Protein 2OV6 (pdb70)

Organism: Methanosarcina mazei (strain ATCC BAA-159 / DSM 3647 / Goe1 / Go1 / JCM 11833 / OCM 88) (NCBI:txid192952)

GO terms:
  GO:0005886 plasma membrane (C, EXP)

Solvent-accessible surface area: 8050 Å² total; per-residue (Å²): 185,90,70,2,4,4,6,122,51,133,64,36,72,49,81,174,160,72,52,138,17,138,16,68,86,4,86,72,75,78,38,6,118,66,14,61,156,44,11,114,128,35,68,104,53,18,63,1,25,12,16,15,124,29,5,33,86,26,66,128,89,44,76,123,78,47,107,144,73,78,151,27,71,43,68,46,97,45,67,106,74,116,79,114,135,102,166,198,150,151,116,136,144,47,98,39,92,96,163,207,175

Nearest PDB structures (foldseek):
  2ov6-assembly1_A  TM=7.619E-01  e=1.239E-16  Methanosarcina mazei Go1
  5y5y-assembly1_H  TM=5.249E-01  e=4.970E-03  Thermus thermophilus HB8
  3w3a-assembly1_H  TM=5.233E-01  e=1.754E-02  Thermus thermophilus HB8
  4d5y-assembly1_u  TM=5.210E-01  e=2.493E-01  Oryctolagus cuniculus
  8y0w-assembly1_Lz  TM=5.033E-01  e=3.968E-01  Homo sapiens

Structure (mmCIF, N/CA/C/O backbone):
data_2OV6
#
_entry.id   2OV6
#
loop_
_atom_site.group_PDB
_atom_site.id
_atom_site.type_symbol
_atom_site.label_atom_id
_atom_site.label_alt_id
_atom_site.label_comp_id
_atom_site.label_asym_id
_atom_site.label_entity_id
_atom_site.label_seq_id
_atom_site.pdbx_PDB_ins_code
_atom_site.Cartn_x
_atom_site.Cartn_y
_atom_site.Cartn_z
_atom_site.occupancy
_atom_site.B_iso_or_equiv
_atom_site.auth_seq_id
_atom_site.auth_comp_id
_atom_site.auth_asym_id
_atom_site.auth_atom_id
_atom_site.pdbx_PDB_model_num
ATOM 1 N N . MET A 1 1 ? 1.329 0.000 0.000 1.00 0.00 1 MET A N 1
ATOM 2 C CA . MET A 1 1 ? 2.093 -0.001 -1.242 1.00 0.00 1 MET A CA 1
ATOM 3 C C . MET A 1 1 ? 1.164 0.031 -2.452 1.00 0.00 1 MET A C 1
ATOM 4 O O . MET A 1 1 ? 0.031 -0.445 -2.387 1.00 0.00 1 MET A O 1
ATOM 18 N N . GLU A 1 2 ? 1.651 0.595 -3.553 1.00 0.00 2 GLU A N 1
ATOM 19 C CA . GLU A 1 2 ? 0.863 0.689 -4.775 1.00 0.00 2 GLU A CA 1
ATOM 20 C C . GLU A 1 2 ? 1.295 -0.372 -5.784 1.00 0.00 2 GLU A C 1
ATOM 21 O O . GLU A 1 2 ? 2.315 -1.039 -5.603 1.00 0.00 2 GLU A O 1
ATOM 33 N N . LEU A 1 3 ? 0.512 -0.523 -6.847 1.00 0.00 3 LEU A N 1
ATOM 34 C CA . LEU A 1 3 ? 0.812 -1.502 -7.886 1.00 0.00 3 LEU A CA 1
ATOM 35 C C . LEU A 1 3 ? 1.218 -0.812 -9.184 1.00 0.00 3 LEU A C 1
ATOM 36 O O . LEU A 1 3 ? 0.377 -0.259 -9.893 1.00 0.00 3 LEU A O 1
ATOM 52 N N . ALA A 1 4 ? 2.510 -0.850 -9.490 1.00 0.00 4 ALA A N 1
ATOM 53 C CA . ALA A 1 4 ? 3.026 -0.233 -10.706 1.00 0.00 4 ALA A CA 1
ATOM 54 C C . ALA A 1 4 ? 3.497 -1.288 -11.701 1.00 0.00 4 ALA A C 1
ATOM 55 O O . ALA A 1 4 ? 4.348 -2.119 -11.384 1.00 0.00 4 ALA A O 1
ATOM 62 N N . VAL A 1 5 ? 2.937 -1.250 -12.906 1.00 0.00 5 VAL A N 1
ATOM 63 C CA . VAL A 1 5 ? 3.300 -2.203 -13.948 1.00 0.00 5 VAL A CA 1
ATOM 64 C C . VAL A 1 5 ? 3.599 -1.492 -15.263 1.00 0.00 5 VAL A C 1
ATOM 65 O O . VAL A 1 5 ? 2.997 -0.465 -15.575 1.00 0.00 5 VAL A O 1
ATOM 78 N N . ILE A 1 6 ? 4.532 -2.046 -16.029 1.00 0.00 6 ILE A N 1
ATOM 79 C CA . ILE A 1 6 ? 4.910 -1.466 -17.312 1.00 0.00 6 ILE A CA 1
ATOM 80 C C . ILE A 1 6 ? 4.945 -2.527 -18.407 1.00 0.00 6 ILE A C 1
ATOM 81 O O . ILE A 1 6 ? 5.891 -3.308 -18.498 1.00 0.00 6 ILE A O 1
ATOM 97 N N . GLY A 1 7 ? 3.907 -2.547 -19.238 1.00 0.00 7 GLY A N 1
ATOM 98 C CA . GLY A 1 7 ? 3.840 -3.515 -20.317 1.00 0.00 7 GLY A CA 1
ATOM 99 C C . GLY A 1 7 ? 3.175 -2.954 -21.558 1.00 0.00 7 GLY A C 1
ATOM 100 O O . GLY A 1 7 ? 3.615 -1.942 -22.104 1.00 0.00 7 GLY A O 1
ATOM 104 N N . LYS A 1 8 ? 2.113 -3.613 -22.008 1.00 0.00 8 LYS A N 1
ATOM 105 C CA . LYS A 1 8 ? 1.386 -3.175 -23.194 1.00 0.00 8 LYS A CA 1
ATOM 106 C C . LYS A 1 8 ? 0.075 -2.498 -22.808 1.00 0.00 8 LYS A C 1
ATOM 107 O O . LYS A 1 8 ? -0.229 -2.339 -21.626 1.00 0.00 8 LYS A O 1
ATOM 126 N N . SER A 1 9 ? -0.699 -2.101 -23.814 1.00 0.00 9 SER A N 1
ATOM 127 C CA . SER A 1 9 ? -1.977 -1.439 -23.580 1.00 0.00 9 SER A CA 1
ATOM 128 C C . SER A 1 9 ? -3.019 -2.432 -23.075 1.00 0.00 9 SER A C 1
ATOM 129 O O . SER A 1 9 ? -3.651 -2.213 -22.042 1.00 0.00 9 SER A O 1
ATOM 137 N N . GLU A 1 10 ? -3.193 -3.524 -23.812 1.00 0.00 10 GLU A N 1
ATOM 138 C CA . GLU A 1 10 ? -4.159 -4.551 -23.440 1.00 0.00 10 GLU A CA 1
ATOM 139 C C . GLU A 1 10 ? -3.945 -5.002 -21.998 1.00 0.00 10 GLU A C 1
ATOM 140 O O . GLU A 1 10 ? -4.861 -5.514 -21.354 1.00 0.00 10 GLU A O 1
ATOM 152 N N . PHE A 1 11 ? -2.729 -4.808 -21.498 1.00 0.00 11 PHE A N 1
ATOM 153 C CA . PHE A 1 11 ? -2.393 -5.197 -20.133 1.00 0.00 11 PHE A CA 1
ATOM 154 C C . PHE A 1 11 ? -3.086 -4.287 -19.123 1.00 0.00 11 PHE A C 1
ATOM 155 O O . PHE A 1 11 ? -3.640 -4.754 -18.127 1.00 0.00 11 PHE A O 1
ATOM 172 N N . VAL A 1 12 ? -3.050 -2.984 -19.386 1.00 0.00 12 VAL A N 1
ATOM 173 C CA . VAL A 1 12 ? -3.675 -2.008 -18.502 1.00 0.00 12 VAL A CA 1
ATOM 174 C C . VAL A 1 12 ? -5.195 -2.104 -18.562 1.00 0.00 12 VAL A C 1
ATOM 175 O O . VAL A 1 12 ? -5.886 -1.832 -17.580 1.00 0.00 12 VAL A O 1
ATOM 188 N N . THR A 1 13 ? -5.712 -2.495 -19.723 1.00 0.00 13 THR A N 1
ATOM 189 C CA . THR A 1 13 ? -7.151 -2.627 -19.914 1.00 0.00 13 THR A CA 1
ATOM 190 C C . THR A 1 13 ? -7.728 -3.709 -19.008 1.00 0.00 13 THR A C 1
ATOM 191 O O . THR A 1 13 ? -8.866 -3.608 -18.551 1.00 0.00 13 THR A O 1
ATOM 202 N N . GLY A 1 14 ? -6.935 -4.745 -18.751 1.00 0.00 14 GLY A N 1
ATOM 203 C CA . GLY A 1 14 ? -7.385 -5.831 -17.900 1.00 0.00 14 GLY A CA 1
ATOM 204 C C . GLY A 1 14 ? -7.450 -5.433 -16.439 1.00 0.00 14 GLY A C 1
ATOM 205 O O . GLY A 1 14 ? -8.439 -5.704 -15.758 1.00 0.00 14 GLY A O 1
ATOM 209 N N . PHE A 1 15 ? -6.392 -4.791 -15.955 1.00 0.00 15 PHE A N 1
ATOM 210 C CA . PHE A 1 15 ? -6.332 -4.358 -14.564 1.00 0.00 15 PHE A CA 1
ATOM 211 C C . PHE A 1 15 ? -7.225 -3.142 -14.333 1.00 0.00 15 PHE A C 1
ATOM 212 O O . PHE A 1 15 ? -7.855 -3.012 -13.284 1.00 0.00 15 PHE A O 1
ATOM 229 N N . ARG A 1 16 ? -7.272 -2.254 -15.321 1.00 0.00 16 ARG A N 1
ATOM 230 C CA . ARG A 1 16 ? -8.086 -1.048 -15.226 1.00 0.00 16 ARG A CA 1
ATOM 231 C C . ARG A 1 16 ? -9.514 -1.387 -14.811 1.00 0.00 16 ARG A C 1
ATOM 232 O O . ARG A 1 16 ? -10.194 -0.583 -14.172 1.00 0.00 16 ARG A O 1
ATOM 253 N N . LEU A 1 17 ? -9.964 -2.582 -15.179 1.00 0.00 17 LEU A N 1
ATOM 254 C CA . LEU A 1 17 ? -11.312 -3.028 -14.846 1.00 0.00 17 LEU A CA 1
ATOM 255 C C . LEU A 1 17 ? -11.522 -3.048 -13.335 1.00 0.00 17 LEU A C 1
ATOM 256 O O . LEU A 1 17 ? -12.529 -2.552 -12.832 1.00 0.00 17 LEU A O 1
ATOM 272 N N . ALA A 1 18 ? -10.562 -3.623 -12.617 1.00 0.00 18 ALA A N 1
ATOM 273 C CA . ALA A 1 18 ? -10.639 -3.703 -11.164 1.00 0.00 18 ALA A CA 1
ATOM 274 C C . ALA A 1 18 ? -10.100 -2.433 -10.515 1.00 0.00 18 ALA A C 1
ATOM 275 O O . ALA A 1 18 ? -10.393 -2.144 -9.355 1.00 0.00 18 ALA A O 1
ATOM 282 N N . GLY A 1 19 ? -9.310 -1.677 -11.271 1.00 0.00 19 GLY A N 1
ATOM 283 C CA . GLY A 1 19 ? -8.742 -0.446 -10.751 1.00 0.00 19 GLY A CA 1
ATOM 284 C C . GLY A 1 19 ? -7.758 -0.693 -9.624 1.00 0.00 19 GLY A C 1
ATOM 285 O O . GLY A 1 19 ? -7.339 0.243 -8.942 1.00 0.00 19 GLY A O 1
ATOM 289 N N . ILE A 1 20 ? -7.389 -1.954 -9.428 1.00 0.00 20 ILE A N 1
ATOM 290 C CA . ILE A 1 20 ? -6.449 -2.320 -8.376 1.00 0.00 20 ILE A CA 1
ATOM 291 C C . ILE A 1 20 ? -5.105 -2.741 -8.961 1.00 0.00 20 ILE A C 1
ATOM 292 O O . ILE A 1 20 ? -4.526 -3.746 -8.551 1.00 0.00 20 ILE A O 1
ATOM 308 N N . SER A 1 21 ? -4.615 -1.964 -9.921 1.00 0.00 21 SER A N 1
ATOM 309 C CA . SER A 1 21 ? -3.339 -2.257 -10.565 1.00 0.00 21 SER A CA 1
ATOM 310 C C . SER A 1 21 ? -3.036 -1.238 -11.659 1.00 0.00 21 SER A C 1
ATOM 311 O O . SER A 1 21 ? -3.674 -1.231 -12.712 1.00 0.00 21 SER A O 1
ATOM 319 N N . LYS A 1 22 ? -2.058 -0.376 -11.402 1.00 0.00 22 LYS A N 1
ATOM 320 C CA . LYS A 1 22 ? -1.667 0.648 -12.363 1.00 0.00 22 LYS A CA 1
ATOM 321 C C . LYS A 1 22 ? -0.636 0.104 -13.348 1.00 0.00 22 LYS A C 1
ATOM 322 O O . LYS A 1 22 ? 0.521 -0.116 -12.992 1.00 0.00 22 LYS A O 1
ATOM 341 N N . VAL A 1 23 ? -1.064 -0.109 -14.588 1.00 0.00 23 VAL A N 1
ATOM 342 C CA . VAL A 1 23 ? -0.178 -0.624 -15.625 1.00 0.00 23 VAL A CA 1
ATOM 343 C C . VAL A 1 23 ? -0.005 0.387 -16.753 1.00 0.00 23 VAL A C 1
ATOM 344 O O . VAL A 1 23 ? -0.935 1.119 -17.092 1.00 0.00 23 VAL A O 1
ATOM 357 N N . TYR A 1 24 ? 1.191 0.423 -17.330 1.00 0.00 24 TYR A N 1
ATOM 358 C CA . TYR A 1 24 ? 1.487 1.346 -18.419 1.00 0.00 24 TYR A CA 1
ATOM 359 C C . TYR A 1 24 ? 1.597 0.604 -19.747 1.00 0.00 24 TYR A C 1
ATOM 360 O O . TYR A 1 24 ? 1.506 -0.622 -19.795 1.00 0.00 24 TYR A O 1
ATOM 378 N N . GLU A 1 25 ? 1.795 1.358 -20.824 1.00 0.00 25 GLU A N 1
ATOM 379 C CA . GLU A 1 25 ? 1.918 0.772 -22.154 1.00 0.00 25 GLU A CA 1
ATOM 380 C C . GLU A 1 25 ? 3.105 1.370 -22.904 1.00 0.00 25 GLU A C 1
ATOM 381 O O . GLU A 1 25 ? 3.070 2.528 -23.323 1.00 0.00 25 GLU A O 1
ATOM 393 N N . THR A 1 26 ? 4.155 0.573 -23.071 1.00 0.00 26 THR A N 1
ATOM 394 C CA . THR A 1 26 ? 5.353 1.023 -23.769 1.00 0.00 26 THR A CA 1
ATOM 395 C C . THR A 1 26 ? 5.622 0.172 -25.004 1.00 0.00 26 THR A C 1
ATOM 396 O O . THR A 1 26 ? 6.410 -0.774 -24.976 1.00 0.00 26 THR A O 1
ATOM 407 N N . PRO A 1 27 ? 4.955 0.513 -26.116 1.00 0.00 27 PRO A N 1
ATOM 408 C CA . PRO A 1 27 ? 5.107 -0.208 -27.384 1.00 0.00 27 PRO A CA 1
ATOM 409 C C . PRO A 1 27 ? 6.475 0.018 -28.018 1.00 0.00 27 PRO A C 1
ATOM 410 O O . PRO A 1 27 ? 7.077 -0.907 -28.564 1.00 0.00 27 PRO A O 1
ATOM 421 N N . ASP A 1 28 ? 6.960 1.252 -27.943 1.00 0.00 28 ASP A N 1
ATOM 422 C CA . ASP A 1 28 ? 8.259 1.599 -28.509 1.00 0.00 28 ASP A CA 1
ATOM 423 C C . ASP A 1 28 ? 9.347 1.555 -27.440 1.00 0.00 28 ASP A C 1
ATOM 424 O O . ASP A 1 28 ? 9.089 1.828 -26.267 1.00 0.00 28 ASP A O 1
ATOM 433 N N . ILE A 1 29 ? 10.561 1.210 -27.853 1.00 0.00 29 ILE A N 1
ATOM 434 C CA . ILE A 1 29 ? 11.687 1.131 -26.931 1.00 0.00 29 ILE A CA 1
ATOM 435 C C . ILE A 1 29 ? 12.041 2.506 -26.376 1.00 0.00 29 ILE A C 1
ATOM 436 O O . ILE A 1 29 ? 12.308 2.672 -25.185 1.00 0.00 29 ILE A O 1
ATOM 452 N N . PRO A 1 30 ? 12.041 3.518 -27.256 1.00 0.00 30 PRO A N 1
ATOM 453 C CA . PRO A 1 30 ? 12.357 4.898 -26.876 1.00 0.00 30 PRO A CA 1
ATOM 454 C C . PRO A 1 30 ? 11.271 5.524 -26.009 1.00 0.00 30 PRO A C 1
ATOM 455 O O . PRO A 1 30 ? 11.562 6.272 -25.076 1.00 0.00 30 PRO A O 1
ATOM 466 N N . ALA A 1 31 ? 10.017 5.212 -26.322 1.00 0.00 31 ALA A N 1
ATOM 467 C CA . ALA A 1 31 ? 8.887 5.742 -25.569 1.00 0.00 31 ALA A CA 1
ATOM 468 C C . ALA A 1 31 ? 8.903 5.241 -24.129 1.00 0.00 31 ALA A C 1
ATOM 469 O O . ALA A 1 31 ? 8.348 5.877 -23.232 1.00 0.00 31 ALA A O 1
ATOM 476 N N . THR A 1 32 ? 9.543 4.096 -23.913 1.00 0.00 32 THR A N 1
ATOM 477 C CA . THR A 1 32 ? 9.630 3.508 -22.582 1.00 0.00 32 THR A CA 1
ATOM 478 C C . THR A 1 32 ? 10.148 4.520 -21.566 1.00 0.00 32 THR A C 1
ATOM 479 O O . THR A 1 32 ? 9.717 4.532 -20.414 1.00 0.00 32 THR A O 1
ATOM 490 N N . GLU A 1 33 ? 11.073 5.369 -22.003 1.00 0.00 33 GLU A N 1
ATOM 491 C CA . GLU A 1 33 ? 11.649 6.386 -21.130 1.00 0.00 33 GLU A CA 1
ATOM 492 C C . GLU A 1 33 ? 10.557 7.262 -20.521 1.00 0.00 33 GLU A C 1
ATOM 493 O O . GLU A 1 33 ? 10.693 7.753 -19.401 1.00 0.00 33 GLU A O 1
ATOM 505 N N . SER A 1 34 ? 9.475 7.454 -21.269 1.00 0.00 34 SER A N 1
ATOM 506 C CA . SER A 1 34 ? 8.362 8.274 -20.807 1.00 0.00 34 SER A CA 1
ATOM 507 C C . SER A 1 34 ? 7.779 7.718 -19.511 1.00 0.00 34 SER A C 1
ATOM 508 O O . SER A 1 34 ? 7.615 8.443 -18.530 1.00 0.00 34 SER A O 1
ATOM 516 N N . ALA A 1 35 ? 7.468 6.426 -19.516 1.00 0.00 35 ALA A N 1
ATOM 517 C CA . ALA A 1 35 ? 6.906 5.771 -18.342 1.00 0.00 35 ALA A CA 1
ATOM 518 C C . ALA A 1 35 ? 7.928 5.695 -17.213 1.00 0.00 35 ALA A C 1
ATOM 519 O O . ALA A 1 35 ? 7.570 5.721 -16.035 1.00 0.00 35 ALA A O 1
ATOM 526 N N . VAL A 1 36 ? 9.202 5.600 -17.579 1.00 0.00 36 VAL A N 1
ATOM 527 C CA . VAL A 1 36 ? 10.276 5.521 -16.597 1.00 0.00 36 VAL A CA 1
ATOM 528 C C . VAL A 1 36 ? 10.371 6.806 -15.781 1.00 0.00 36 VAL A C 1
ATOM 529 O O . VAL A 1 36 ? 10.807 6.792 -14.630 1.00 0.00 36 VAL A O 1
ATOM 542 N N . ARG A 1 37 ? 9.959 7.916 -16.386 1.00 0.00 37 ARG A N 1
ATOM 543 C CA . ARG A 1 37 ? 9.997 9.210 -15.716 1.00 0.00 37 ARG A CA 1
ATOM 544 C C . ARG A 1 37 ? 9.022 9.244 -14.542 1.00 0.00 37 ARG A C 1
ATOM 545 O O . ARG A 1 37 ? 9.284 9.884 -13.524 1.00 0.00 37 ARG A O 1
ATOM 566 N N . SER A 1 38 ? 7.898 8.551 -14.693 1.00 0.00 38 SER A N 1
ATOM 567 C CA . SER A 1 38 ? 6.882 8.505 -13.648 1.00 0.00 38 SER A CA 1
ATOM 568 C C . SER A 1 38 ? 7.163 7.371 -12.667 1.00 0.00 38 SER A C 1
ATOM 569 O O . SER A 1 38 ? 6.609 7.334 -11.568 1.00 0.00 38 SER A O 1
ATOM 577 N N . VAL A 1 39 ? 8.027 6.446 -13.072 1.00 0.00 39 VAL A N 1
ATOM 578 C CA . VAL A 1 39 ? 8.383 5.311 -12.230 1.00 0.00 39 VAL A CA 1
ATOM 579 C C . VAL A 1 39 ? 9.536 5.660 -11.295 1.00 0.00 39 VAL A C 1
ATOM 580 O O . VAL A 1 39 ? 9.653 5.106 -10.202 1.00 0.00 39 VAL A O 1
ATOM 593 N N . LEU A 1 40 ? 10.386 6.583 -11.732 1.00 0.00 40 LEU A N 1
ATOM 594 C CA . LEU A 1 40 ? 11.530 7.008 -10.934 1.00 0.00 40 LEU A CA 1
ATOM 595 C C . LEU A 1 40 ? 11.086 7.485 -9.555 1.00 0.00 40 LEU A C 1
ATOM 596 O O . LEU A 1 40 ? 11.860 7.456 -8.599 1.00 0.00 40 LEU A O 1
ATOM 612 N N . GLU A 1 41 ? 9.834 7.921 -9.460 1.00 0.00 41 GLU A N 1
ATOM 613 C CA . GLU A 1 41 ? 9.286 8.402 -8.197 1.00 0.00 41 GLU A CA 1
ATOM 614 C C . GLU A 1 41 ? 8.278 7.409 -7.627 1.00 0.00 41 GLU A C 1
ATOM 615 O O . GLU A 1 41 ? 8.105 7.312 -6.412 1.00 0.00 41 GLU A O 1
ATOM 627 N N . ASP A 1 42 ? 7.615 6.674 -8.513 1.00 0.00 42 ASP A N 1
ATOM 628 C CA . ASP A 1 42 ? 6.624 5.688 -8.100 1.00 0.00 42 ASP A CA 1
ATOM 629 C C . ASP A 1 42 ? 7.275 4.328 -7.866 1.00 0.00 42 ASP A C 1
ATOM 630 O O . ASP A 1 42 ? 6.590 3.319 -7.701 1.00 0.00 42 ASP A O 1
ATOM 639 N N . LYS A 1 43 ? 8.604 4.309 -7.854 1.00 0.00 43 LYS A N 1
ATOM 640 C CA . LYS A 1 43 ? 9.349 3.074 -7.640 1.00 0.00 43 LYS A CA 1
ATOM 641 C C . LYS A 1 43 ? 9.463 2.758 -6.152 1.00 0.00 43 LYS A C 1
ATOM 642 O O . LYS A 1 43 ? 9.492 1.593 -5.756 1.00 0.00 43 LYS A O 1
ATOM 661 N N . SER A 1 44 ? 9.526 3.803 -5.333 1.00 0.00 44 SER A N 1
ATOM 662 C CA . SER A 1 44 ? 9.639 3.637 -3.889 1.00 0.00 44 SER A CA 1
ATOM 663 C C . SER A 1 44 ? 8.284 3.826 -3.212 1.00 0.00 44 SER A C 1
ATOM 664 O O . SER A 1 44 ? 8.208 4.193 -2.040 1.00 0.00 44 SER A O 1
ATOM 672 N N . VAL A 1 45 ? 7.215 3.571 -3.961 1.00 0.00 45 VAL A N 1
ATOM 673 C CA . VAL A 1 45 ? 5.863 3.711 -3.435 1.00 0.00 45 VAL A CA 1
ATOM 674 C C . VAL A 1 45 ? 5.244 2.349 -3.141 1.00 0.00 45 VAL A C 1
ATOM 675 O O . VAL A 1 45 ? 4.390 2.220 -2.264 1.00 0.00 45 VAL A O 1
ATOM 688 N N . GLY A 1 46 ? 5.680 1.334 -3.881 1.00 0.00 46 GLY A N 1
ATOM 689 C CA . GLY A 1 46 ? 5.158 -0.005 -3.684 1.00 0.00 46 GLY A CA 1
ATOM 690 C C . GLY A 1 46 ? 5.929 -1.049 -4.467 1.00 0.00 46 GLY A C 1
ATOM 691 O O . GLY A 1 46 ? 7.161 -1.064 -4.449 1.00 0.00 46 GLY A O 1
ATOM 695 N N . ILE A 1 47 ? 5.205 -1.924 -5.157 1.00 0.00 47 ILE A N 1
ATOM 696 C CA . ILE A 1 47 ? 5.829 -2.976 -5.949 1.00 0.00 47 ILE A CA 1
ATOM 697 C C . ILE A 1 47 ? 5.753 -2.660 -7.439 1.00 0.00 47 ILE A C 1
ATOM 698 O O . ILE A 1 47 ? 4.688 -2.328 -7.961 1.00 0.00 47 ILE A O 1
ATOM 714 N N . LEU A 1 48 ? 6.889 -2.767 -8.120 1.00 0.00 48 LEU A N 1
ATOM 715 C CA . LEU A 1 48 ? 6.951 -2.495 -9.552 1.00 0.00 48 LEU A CA 1
ATOM 716 C C . LEU A 1 48 ? 7.073 -3.791 -10.347 1.00 0.00 48 LEU A C 1
ATOM 717 O O . LEU A 1 48 ? 7.617 -4.782 -9.861 1.00 0.00 48 LEU A O 1
ATOM 733 N N . VAL A 1 49 ? 6.563 -3.775 -11.575 1.00 0.00 49 VAL A N 1
ATOM 734 C CA . VAL A 1 49 ? 6.618 -4.948 -12.440 1.00 0.00 49 VAL A CA 1
ATOM 735 C C . VAL A 1 49 ? 6.610 -4.546 -13.911 1.00 0.00 49 VAL A C 1
ATOM 736 O O . VAL A 1 49 ? 5.648 -3.952 -14.397 1.00 0.00 49 VAL A O 1
ATOM 749 N N . MET A 1 50 ? 7.688 -4.876 -14.614 1.00 0.00 50 MET A N 1
ATOM 750 C CA . MET A 1 50 ? 7.805 -4.551 -16.031 1.00 0.00 50 MET A CA 1
ATOM 751 C C . MET A 1 50 ? 7.917 -5.819 -16.872 1.00 0.00 50 MET A C 1
ATOM 752 O O . MET A 1 50 ? 8.055 -6.920 -16.338 1.00 0.00 50 MET A O 1
ATOM 766 N N . HIS A 1 51 ? 7.858 -5.657 -18.190 1.00 0.00 51 HIS A N 1
ATOM 767 C CA . HIS A 1 51 ? 7.953 -6.789 -19.105 1.00 0.00 51 HIS A CA 1
ATOM 768 C C . HIS A 1 51 ? 9.251 -6.733 -19.905 1.00 0.00 51 HIS A C 1
ATOM 769 O O . HIS A 1 51 ? 9.490 -5.786 -20.652 1.00 0.00 51 HIS A O 1
ATOM 783 N N . ASN A 1 52 ? 10.086 -7.754 -19.742 1.00 0.00 52 ASN A N 1
ATOM 784 C CA . ASN A 1 52 ? 11.360 -7.820 -20.449 1.00 0.00 52 ASN A CA 1
ATOM 785 C C . ASN A 1 52 ? 11.146 -7.804 -21.959 1.00 0.00 52 ASN A C 1
ATOM 786 O O . ASN A 1 52 ? 12.086 -7.601 -22.727 1.00 0.00 52 ASN A O 1
ATOM 797 N N . ASP A 1 53 ? 9.903 -8.018 -22.377 1.00 0.00 53 ASP A N 1
ATOM 798 C CA . ASP A 1 53 ? 9.565 -8.027 -23.796 1.00 0.00 53 ASP A CA 1
ATOM 799 C C . ASP A 1 53 ? 9.818 -6.659 -24.423 1.00 0.00 53 ASP A C 1
ATOM 800 O O . ASP A 1 53 ? 9.754 -6.503 -25.642 1.00 0.00 53 ASP A O 1
ATOM 809 N N . ASP A 1 54 ? 10.104 -5.672 -23.581 1.00 0.00 54 ASP A N 1
ATOM 810 C CA . ASP A 1 54 ? 10.366 -4.317 -24.053 1.00 0.00 54 ASP A CA 1
ATOM 811 C C . ASP A 1 54 ? 11.640 -3.761 -23.425 1.00 0.00 54 ASP A C 1
ATOM 812 O O . ASP A 1 54 ? 12.341 -2.951 -24.033 1.00 0.00 54 ASP A O 1
ATOM 821 N N . ILE A 1 55 ? 11.932 -4.199 -22.205 1.00 0.00 55 ILE A N 1
ATOM 822 C CA . ILE A 1 55 ? 13.121 -3.744 -21.495 1.00 0.00 55 ILE A CA 1
ATOM 823 C C . ILE A 1 55 ? 14.385 -4.359 -22.088 1.00 0.00 55 ILE A C 1
ATOM 824 O O . ILE A 1 55 ? 15.410 -3.691 -22.220 1.00 0.00 55 ILE A O 1
ATOM 840 N N . GLY A 1 56 ? 14.303 -5.637 -22.447 1.00 0.00 56 GLY A N 1
ATOM 841 C CA . GLY A 1 56 ? 15.445 -6.320 -23.024 1.00 0.00 56 GLY A CA 1
ATOM 842 C C . GLY A 1 56 ? 16.070 -5.542 -24.166 1.00 0.00 56 GLY A C 1
ATOM 843 O O . GLY A 1 56 ? 17.263 -5.673 -24.434 1.00 0.00 56 GLY A O 1
ATOM 847 N N . ASN A 1 57 ? 15.261 -4.733 -24.841 1.00 0.00 57 ASN A N 1
ATOM 848 C CA . ASN A 1 57 ? 15.741 -3.933 -25.962 1.00 0.00 57 ASN A CA 1
ATOM 849 C C . ASN A 1 57 ? 16.938 -3.082 -25.549 1.00 0.00 57 ASN A C 1
ATOM 850 O O . ASN A 1 57 ? 17.781 -2.734 -26.378 1.00 0.00 57 ASN A O 1
ATOM 861 N N . LEU A 1 58 ? 17.007 -2.751 -24.265 1.00 0.00 58 LEU A N 1
ATOM 862 C CA . LEU A 1 58 ? 18.102 -1.941 -23.741 1.00 0.00 58 LEU A CA 1
ATOM 863 C C . LEU A 1 58 ? 18.924 -2.728 -22.725 1.00 0.00 58 LEU A C 1
ATOM 864 O O . LEU A 1 58 ? 18.816 -2.528 -21.515 1.00 0.00 58 LEU A O 1
ATOM 880 N N . PRO A 1 59 ? 19.766 -3.643 -23.226 1.00 0.00 59 PRO A N 1
ATOM 881 C CA . PRO A 1 59 ? 20.625 -4.476 -22.379 1.00 0.00 59 PRO A CA 1
ATOM 882 C C . PRO A 1 59 ? 21.737 -3.673 -21.714 1.00 0.00 59 PRO A C 1
ATOM 883 O O . PRO A 1 59 ? 21.637 -3.310 -20.542 1.00 0.00 59 PRO A O 1
ATOM 894 N N . GLU A 1 60 ? 22.797 -3.399 -22.469 1.00 0.00 60 GLU A N 1
ATOM 895 C CA . GLU A 1 60 ? 23.928 -2.639 -21.950 1.00 0.00 60 GLU A CA 1
ATOM 896 C C . GLU A 1 60 ? 23.521 -1.201 -21.641 1.00 0.00 60 GLU A C 1
ATOM 897 O O . GLU A 1 60 ? 24.280 -0.447 -21.032 1.00 0.00 60 GLU A O 1
ATOM 909 N N . VAL A 1 61 ? 22.318 -0.828 -22.066 1.00 0.00 61 VAL A N 1
ATOM 910 C CA . VAL A 1 61 ? 21.809 0.518 -21.835 1.00 0.00 61 VAL A CA 1
ATOM 911 C C . VAL A 1 61 ? 20.980 0.581 -20.557 1.00 0.00 61 VAL A C 1
ATOM 912 O O . VAL A 1 61 ? 21.262 1.375 -19.659 1.00 0.00 61 VAL A O 1
ATOM 925 N N . LEU A 1 62 ? 19.956 -0.262 -20.481 1.00 0.00 62 LEU A N 1
ATOM 926 C CA . LEU A 1 62 ? 19.084 -0.304 -19.312 1.00 0.00 62 LEU A CA 1
ATOM 927 C C . LEU A 1 62 ? 19.485 -1.439 -18.374 1.00 0.00 62 LEU A C 1
ATOM 928 O O . LEU A 1 62 ? 19.932 -1.201 -17.252 1.00 0.00 62 LEU A O 1
ATOM 944 N N . ARG A 1 63 ? 19.325 -2.672 -18.843 1.00 0.00 63 ARG A N 1
ATOM 945 C CA . ARG A 1 63 ? 19.671 -3.843 -18.047 1.00 0.00 63 ARG A CA 1
ATOM 946 C C . ARG A 1 63 ? 21.003 -3.638 -17.330 1.00 0.00 63 ARG A C 1
ATOM 947 O O . ARG A 1 63 ? 21.204 -4.130 -16.219 1.00 0.00 63 ARG A O 1
ATOM 968 N N . LYS A 1 64 ? 21.909 -2.911 -17.973 1.00 0.00 64 LYS A N 1
ATOM 969 C CA . LYS A 1 64 ? 23.222 -2.640 -17.398 1.00 0.00 64 LYS A CA 1
ATOM 970 C C . LYS A 1 64 ? 23.126 -1.595 -16.292 1.00 0.00 64 LYS A C 1
ATOM 971 O O . LYS A 1 64 ? 23.680 -1.773 -15.208 1.00 0.00 64 LYS A O 1
ATOM 990 N N . ASN A 1 65 ? 22.418 -0.505 -16.572 1.00 0.00 65 ASN A N 1
ATOM 991 C CA . ASN A 1 65 ? 22.249 0.568 -15.599 1.00 0.00 65 ASN A CA 1
ATOM 992 C C . ASN A 1 65 ? 21.464 0.082 -14.385 1.00 0.00 65 ASN A C 1
ATOM 993 O O . ASN A 1 65 ? 21.903 0.239 -13.245 1.00 0.00 65 ASN A O 1
ATOM 1004 N N . LEU A 1 66 ? 20.300 -0.507 -14.637 1.00 0.00 66 LEU A N 1
ATOM 1005 C CA . LEU A 1 66 ? 19.453 -1.017 -13.565 1.00 0.00 66 LEU A CA 1
ATOM 1006 C C . LEU A 1 66 ? 20.155 -2.133 -12.799 1.00 0.00 66 LEU A C 1
ATOM 1007 O O . LEU A 1 66 ? 19.886 -2.355 -11.619 1.00 0.00 66 LEU A O 1
ATOM 1023 N N . ASN A 1 67 ? 21.059 -2.832 -13.479 1.00 0.00 67 ASN A N 1
ATOM 1024 C CA . ASN A 1 67 ? 21.802 -3.925 -12.862 1.00 0.00 67 ASN A CA 1
ATOM 1025 C C . ASN A 1 67 ? 22.364 -3.504 -11.507 1.00 0.00 67 ASN A C 1
ATOM 1026 O O . ASN A 1 67 ? 22.436 -4.307 -10.578 1.00 0.00 67 ASN A O 1
ATOM 1037 N N . GLU A 1 68 ? 22.759 -2.239 -11.404 1.00 0.00 68 GLU A N 1
ATOM 1038 C CA . GLU A 1 68 ? 23.314 -1.712 -10.163 1.00 0.00 68 GLU A CA 1
ATOM 1039 C C . GLU A 1 68 ? 22.348 -0.728 -9.509 1.00 0.00 68 GLU A C 1
ATOM 1040 O O . GLU A 1 68 ? 22.418 -0.478 -8.306 1.00 0.00 68 GLU A O 1
ATOM 1052 N N . SER A 1 69 ? 21.446 -0.171 -10.312 1.00 0.00 69 SER A N 1
ATOM 1053 C CA . SER A 1 69 ? 20.468 0.789 -9.814 1.00 0.00 69 SER A CA 1
ATOM 1054 C C . SER A 1 69 ? 19.150 0.098 -9.479 1.00 0.00 69 SER A C 1
ATOM 1055 O O . SER A 1 69 ? 18.103 0.740 -9.395 1.00 0.00 69 SER A O 1
ATOM 1063 N N . VAL A 1 70 ? 19.210 -1.216 -9.289 1.00 0.00 70 VAL A N 1
ATOM 1064 C CA . VAL A 1 70 ? 18.022 -1.996 -8.962 1.00 0.00 70 VAL A CA 1
ATOM 1065 C C . VAL A 1 70 ? 17.637 -1.823 -7.498 1.00 0.00 70 VAL A C 1
ATOM 1066 O O . VAL A 1 70 ? 17.572 -2.794 -6.744 1.00 0.00 70 VAL A O 1
ATOM 1079 N N . GLN A 1 71 ? 17.381 -0.581 -7.102 1.00 0.00 71 GLN A N 1
ATOM 1080 C CA . GLN A 1 71 ? 17.002 -0.281 -5.726 1.00 0.00 71 GLN A CA 1
ATOM 1081 C C . GLN A 1 71 ? 15.603 -0.807 -5.420 1.00 0.00 71 GLN A C 1
ATOM 1082 O O . GLN A 1 71 ? 15.405 -1.629 -4.525 1.00 0.00 71 GLN A O 1
ATOM 1096 N N . PRO A 1 72 ? 14.609 -0.323 -6.179 1.00 0.00 72 PRO A N 1
ATOM 1097 C CA . PRO A 1 72 ? 13.212 -0.731 -6.008 1.00 0.00 72 PRO A CA 1
ATOM 1098 C C . PRO A 1 72 ? 12.972 -2.174 -6.440 1.00 0.00 72 PRO A C 1
ATOM 1099 O O . PRO A 1 72 ? 13.916 -2.920 -6.702 1.00 0.00 72 PRO A O 1
ATOM 1110 N N . THR A 1 73 ? 11.702 -2.561 -6.514 1.00 0.00 73 THR A N 1
ATOM 1111 C CA . THR A 1 73 ? 11.338 -3.914 -6.914 1.00 0.00 73 THR A CA 1
ATOM 1112 C C . THR A 1 73 ? 10.833 -3.945 -8.352 1.00 0.00 73 THR A C 1
ATOM 1113 O O . THR A 1 73 ? 9.627 -3.918 -8.598 1.00 0.00 73 THR A O 1
ATOM 1124 N N . VAL A 1 74 ? 11.763 -4.004 -9.300 1.00 0.00 74 VAL A N 1
ATOM 1125 C CA . VAL A 1 74 ? 11.411 -4.040 -10.715 1.00 0.00 74 VAL A CA 1
ATOM 1126 C C . VAL A 1 74 ? 11.182 -5.471 -11.187 1.00 0.00 74 VAL A C 1
ATOM 1127 O O . VAL A 1 74 ? 12.083 -6.107 -11.736 1.00 0.00 74 VAL A O 1
ATOM 1140 N N . VAL A 1 75 ? 9.971 -5.974 -10.971 1.00 0.00 75 VAL A N 1
ATOM 1141 C CA . VAL A 1 75 ? 9.622 -7.330 -11.376 1.00 0.00 75 VAL A CA 1
ATOM 1142 C C . VAL A 1 75 ? 9.516 -7.440 -12.893 1.00 0.00 75 VAL A C 1
ATOM 1143 O O . VAL A 1 75 ? 8.473 -7.149 -13.476 1.00 0.00 75 VAL A O 1
ATOM 1156 N N . ALA A 1 76 ? 10.605 -7.864 -13.527 1.00 0.00 76 ALA A N 1
ATOM 1157 C CA . ALA A 1 76 ? 10.634 -8.016 -14.977 1.00 0.00 76 ALA A CA 1
ATOM 1158 C C . ALA A 1 76 ? 10.111 -9.386 -15.396 1.00 0.00 76 ALA A C 1
ATOM 1159 O O . ALA A 1 76 ? 10.521 -10.411 -14.851 1.00 0.00 76 ALA A O 1
ATOM 1166 N N . LEU A 1 77 ? 9.204 -9.395 -16.366 1.00 0.00 77 LEU A N 1
ATOM 1167 C CA . LEU A 1 77 ? 8.624 -10.640 -16.859 1.00 0.00 77 LEU A CA 1
ATOM 1168 C C . LEU A 1 77 ? 9.306 -11.087 -18.148 1.00 0.00 77 LEU A C 1
ATOM 1169 O O . LEU A 1 77 ? 9.485 -10.296 -19.073 1.00 0.00 77 LEU A O 1
ATOM 1185 N N . GLY A 1 78 ? 9.683 -12.361 -18.201 1.00 0.00 78 GLY A N 1
ATOM 1186 C CA . GLY A 1 78 ? 10.340 -12.891 -19.382 1.00 0.00 78 GLY A CA 1
ATOM 1187 C C . GLY A 1 78 ? 11.849 -12.913 -19.245 1.00 0.00 78 GLY A C 1
ATOM 1188 O O . GLY A 1 78 ? 12.378 -13.159 -18.162 1.00 0.00 78 GLY A O 1
ATOM 1192 N N . GLY A 1 79 ? 12.546 -12.658 -20.349 1.00 0.00 79 GLY A N 1
ATOM 1193 C CA . GLY A 1 79 ? 13.997 -12.657 -20.326 1.00 0.00 79 GLY A CA 1
ATOM 1194 C C . GLY A 1 79 ? 14.578 -14.057 -20.349 1.00 0.00 79 GLY A C 1
ATOM 1195 O O . GLY A 1 79 ? 15.105 -14.501 -21.369 1.00 0.00 79 GLY A O 1
ATOM 1199 N N . SER A 1 80 ? 14.484 -14.754 -19.221 1.00 0.00 80 SER A N 1
ATOM 1200 C CA . SER A 1 80 ? 15.010 -16.109 -19.114 1.00 0.00 80 SER A CA 1
ATOM 1201 C C . SER A 1 80 ? 13.889 -17.138 -19.231 1.00 0.00 80 SER A C 1
ATOM 1202 O O . SER A 1 80 ? 13.788 -17.852 -20.228 1.00 0.00 80 SER A O 1
ATOM 1210 N N . GLY A 1 81 ? 13.048 -17.207 -18.204 1.00 0.00 81 GLY A N 1
ATOM 1211 C CA . GLY A 1 81 ? 11.945 -18.150 -18.210 1.00 0.00 81 GLY A CA 1
ATOM 1212 C C . GLY A 1 81 ? 12.408 -19.584 -18.044 1.00 0.00 81 GLY A C 1
ATOM 1213 O O . GLY A 1 81 ? 12.551 -20.071 -16.922 1.00 0.00 81 GLY A O 1
ATOM 1217 N N . SER A 1 82 ? 12.641 -20.263 -19.162 1.00 0.00 82 SER A N 1
ATOM 1218 C CA . SER A 1 82 ? 13.085 -21.651 -19.136 1.00 0.00 82 SER A CA 1
ATOM 1219 C C . SER A 1 82 ? 13.932 -21.975 -20.364 1.00 0.00 82 SER A C 1
ATOM 1220 O O . SER A 1 82 ? 13.407 -22.168 -21.459 1.00 0.00 82 SER A O 1
ATOM 1228 N N . GLY A 1 83 ? 15.246 -22.031 -20.171 1.00 0.00 83 GLY A N 1
ATOM 1229 C CA . GLY A 1 83 ? 16.145 -22.331 -21.270 1.00 0.00 83 GLY A CA 1
ATOM 1230 C C . GLY A 1 83 ? 17.290 -23.232 -20.853 1.00 0.00 83 GLY A C 1
ATOM 1231 O O . GLY A 1 83 ? 17.168 -24.002 -19.900 1.00 0.00 83 GLY A O 1
ATOM 1235 N N . SER A 1 84 ? 18.406 -23.138 -21.569 1.00 0.00 84 SER A N 1
ATOM 1236 C CA . SER A 1 84 ? 19.577 -23.955 -21.271 1.00 0.00 84 SER A CA 1
ATOM 1237 C C . SER A 1 84 ? 20.850 -23.115 -21.311 1.00 0.00 84 SER A C 1
ATOM 1238 O O . SER A 1 84 ? 20.796 -21.888 -21.404 1.00 0.00 84 SER A O 1
ATOM 1246 N N . THR A 1 85 ? 21.996 -23.785 -21.241 1.00 0.00 85 THR A N 1
ATOM 1247 C CA . THR A 1 85 ? 23.283 -23.103 -21.267 1.00 0.00 85 THR A CA 1
ATOM 1248 C C . THR A 1 85 ? 24.271 -23.828 -22.174 1.00 0.00 85 THR A C 1
ATOM 1249 O O . THR A 1 85 ? 23.877 -24.486 -23.136 1.00 0.00 85 THR A O 1
ATOM 1260 N N . SER A 1 86 ? 25.557 -23.703 -21.860 1.00 0.00 86 SER A N 1
ATOM 1261 C CA . SER A 1 86 ? 26.602 -24.344 -22.649 1.00 0.00 86 SER A CA 1
ATOM 1262 C C . SER A 1 86 ? 27.860 -24.557 -21.813 1.00 0.00 86 SER A C 1
ATOM 1263 O O . SER A 1 86 ? 27.869 -24.304 -20.607 1.00 0.00 86 SER A O 1
ATOM 1271 N N . LEU A 1 87 ? 28.922 -25.023 -22.461 1.00 0.00 87 LEU A N 1
ATOM 1272 C CA . LEU A 1 87 ? 30.187 -25.271 -21.779 1.00 0.00 87 LEU A CA 1
ATOM 1273 C C . LEU A 1 87 ? 31.359 -25.168 -22.751 1.00 0.00 87 LEU A C 1
ATOM 1274 O O . LEU A 1 87 ? 31.175 -24.870 -23.931 1.00 0.00 87 LEU A O 1
ATOM 1290 N N . ARG A 1 88 ? 32.563 -25.418 -22.246 1.00 0.00 88 ARG A N 1
ATOM 1291 C CA . ARG A 1 88 ? 33.764 -25.354 -23.070 1.00 0.00 88 ARG A CA 1
ATOM 1292 C C . ARG A 1 88 ? 34.893 -26.172 -22.449 1.00 0.00 88 ARG A C 1
ATOM 1293 O O . ARG A 1 88 ? 34.678 -26.919 -21.495 1.00 0.00 88 ARG A O 1
ATOM 1314 N N . GLU A 1 89 ? 36.095 -26.026 -22.998 1.00 0.00 89 GLU A N 1
ATOM 1315 C CA . GLU A 1 89 ? 37.256 -26.752 -22.498 1.00 0.00 89 GLU A CA 1
ATOM 1316 C C . GLU A 1 89 ? 38.540 -26.228 -23.134 1.00 0.00 89 GLU A C 1
ATOM 1317 O O . GLU A 1 89 ? 38.504 -25.386 -24.032 1.00 0.00 89 GLU A O 1
ATOM 1329 N N . LYS A 1 90 ? 39.676 -26.731 -22.661 1.00 0.00 90 LYS A N 1
ATOM 1330 C CA . LYS A 1 90 ? 40.973 -26.315 -23.181 1.00 0.00 90 LYS A CA 1
ATOM 1331 C C . LYS A 1 90 ? 41.838 -27.526 -23.515 1.00 0.00 90 LYS A C 1
ATOM 1332 O O . LYS A 1 90 ? 41.362 -28.662 -23.509 1.00 0.00 90 LYS A O 1
ATOM 1351 N N . ILE A 1 91 ? 43.111 -27.276 -23.804 1.00 0.00 91 ILE A N 1
ATOM 1352 C CA . ILE A 1 91 ? 44.042 -28.347 -24.138 1.00 0.00 91 ILE A CA 1
ATOM 1353 C C . ILE A 1 91 ? 45.020 -28.601 -22.995 1.00 0.00 91 ILE A C 1
ATOM 1354 O O . ILE A 1 91 ? 45.525 -29.711 -22.830 1.00 0.00 91 ILE A O 1
ATOM 1370 N N . LYS A 1 92 ? 45.281 -27.564 -22.206 1.00 0.00 92 LYS A N 1
ATOM 1371 C CA . LYS A 1 92 ? 46.196 -27.674 -21.076 1.00 0.00 92 LYS A CA 1
ATOM 1372 C C . LYS A 1 92 ? 47.645 -27.721 -21.551 1.00 0.00 92 LYS A C 1
ATOM 1373 O O . LYS A 1 92 ? 48.453 -26.867 -21.190 1.00 0.00 92 LYS A O 1
ATOM 1392 N N . GLN A 1 93 ? 47.964 -28.724 -22.363 1.00 0.00 93 GLN A N 1
ATOM 1393 C CA . GLN A 1 93 ? 49.315 -28.881 -22.888 1.00 0.00 93 GLN A CA 1
ATOM 1394 C C . GLN A 1 93 ? 49.821 -27.574 -23.489 1.00 0.00 93 GLN A C 1
ATOM 1395 O O . GLN A 1 93 ? 51.022 -27.305 -23.492 1.00 0.00 93 GLN A O 1
ATOM 1409 N N . ALA A 1 94 ? 48.897 -26.766 -23.998 1.00 0.00 94 ALA A N 1
ATOM 1410 C CA . ALA A 1 94 ? 49.249 -25.486 -24.601 1.00 0.00 94 ALA A CA 1
ATOM 1411 C C . ALA A 1 94 ? 50.144 -24.671 -23.674 1.00 0.00 94 ALA A C 1
ATOM 1412 O O . ALA A 1 94 ? 50.982 -23.893 -24.130 1.00 0.00 94 ALA A O 1
ATOM 1419 N N . VAL A 1 95 ? 49.961 -24.854 -22.370 1.00 0.00 95 VAL A N 1
ATOM 1420 C CA . VAL A 1 95 ? 50.753 -24.135 -21.379 1.00 0.00 95 VAL A CA 1
ATOM 1421 C C . VAL A 1 95 ? 52.245 -24.308 -21.637 1.00 0.00 95 VAL A C 1
ATOM 1422 O O . VAL A 1 95 ? 53.050 -23.446 -21.288 1.00 0.00 95 VAL A O 1
ATOM 1435 N N . GLY A 1 96 ? 52.608 -25.430 -22.252 1.00 0.00 96 GLY A N 1
ATOM 1436 C CA . GLY A 1 96 ? 54.004 -25.695 -22.547 1.00 0.00 96 GLY A CA 1
ATOM 1437 C C . GLY A 1 96 ? 54.668 -24.551 -23.287 1.00 0.00 96 GLY A C 1
ATOM 1438 O O . GLY A 1 96 ? 55.878 -24.352 -23.179 1.00 0.00 96 GLY A O 1
ATOM 1442 N N . VAL A 1 97 ? 53.876 -23.797 -24.042 1.00 0.00 97 VAL A N 1
ATOM 1443 C CA . VAL A 1 97 ? 54.394 -22.667 -24.803 1.00 0.00 97 VAL A CA 1
ATOM 1444 C C . VAL A 1 97 ? 54.963 -21.596 -23.878 1.00 0.00 97 VAL A C 1
ATOM 1445 O O . VAL A 1 97 ? 55.892 -20.876 -24.244 1.00 0.00 97 VAL A O 1
ATOM 1458 N N . ASP A 1 98 ? 54.399 -21.498 -22.679 1.00 0.00 98 ASP A N 1
ATOM 1459 C CA . ASP A 1 98 ? 54.851 -20.516 -21.701 1.00 0.00 98 ASP A CA 1
ATOM 1460 C C . ASP A 1 98 ? 56.227 -20.886 -21.155 1.00 0.00 98 ASP A C 1
ATOM 1461 O O . ASP A 1 98 ? 56.937 -20.041 -20.607 1.00 0.00 98 ASP A O 1
ATOM 1470 N N . LEU A 1 99 ? 56.597 -22.152 -21.307 1.00 0.00 99 LEU A N 1
ATOM 1471 C CA . LEU A 1 99 ? 57.888 -22.635 -20.829 1.00 0.00 99 LEU A CA 1
ATOM 1472 C C . LEU A 1 99 ? 59.027 -22.069 -21.671 1.00 0.00 99 LEU A C 1
ATOM 1473 O O . LEU A 1 99 ? 59.988 -21.513 -21.139 1.00 0.00 99 LEU A O 1
ATOM 1489 N N . TRP A 1 100 ? 58.911 -22.212 -22.986 1.00 0.00 100 TRP A N 1
ATOM 1490 C CA . TRP A 1 100 ? 59.930 -21.713 -23.901 1.00 0.00 100 TRP A CA 1
ATOM 1491 C C . TRP A 1 100 ? 59.900 -20.190 -23.972 1.00 0.00 100 TRP A C 1
ATOM 1492 O O . TRP A 1 100 ? 60.918 -19.550 -24.234 1.00 0.00 100 TRP A O 1
ATOM 1513 N N . LYS A 1 101 ? 58.725 -19.615 -23.738 1.00 0.00 101 LYS A N 1
ATOM 1514 C CA . LYS A 1 101 ? 58.562 -18.166 -23.774 1.00 0.00 101 LYS A CA 1
ATOM 1515 C C . LYS A 1 101 ? 59.325 -17.504 -22.631 1.00 0.00 101 LYS A C 1
ATOM 1516 O O . LYS A 1 101 ? 59.383 -18.035 -21.521 1.00 0.00 101 LYS A O 1
ATOM 1535 N N . MET A 1 1 ? 2.794 1.746 -0.025 1.00 0.00 1 MET A N 2
ATOM 1536 C CA . MET A 1 1 ? 3.178 0.939 -1.178 1.00 0.00 1 MET A CA 2
ATOM 1537 C C . MET A 1 1 ? 2.020 0.813 -2.163 1.00 0.00 1 MET A C 2
ATOM 1538 O O . MET A 1 1 ? 0.899 0.484 -1.777 1.00 0.00 1 MET A O 2
ATOM 1552 N N . GLU A 1 2 ? 2.300 1.077 -3.436 1.00 0.00 2 GLU A N 2
ATOM 1553 C CA . GLU A 1 2 ? 1.280 0.993 -4.475 1.00 0.00 2 GLU A CA 2
ATOM 1554 C C . GLU A 1 2 ? 1.628 -0.090 -5.492 1.00 0.00 2 GLU A C 2
ATOM 1555 O O . GLU A 1 2 ? 2.587 -0.842 -5.312 1.00 0.00 2 GLU A O 2
ATOM 1567 N N . LEU A 1 3 ? 0.842 -0.164 -6.560 1.00 0.00 3 LEU A N 2
ATOM 1568 C CA . LEU A 1 3 ? 1.065 -1.155 -7.607 1.00 0.00 3 LEU A CA 2
ATOM 1569 C C . LEU A 1 3 ? 1.531 -0.488 -8.898 1.00 0.00 3 LEU A C 2
ATOM 1570 O O . LEU A 1 3 ? 0.832 0.353 -9.461 1.00 0.00 3 LEU A O 2
ATOM 1586 N N . ALA A 1 4 ? 2.716 -0.872 -9.361 1.00 0.00 4 ALA A N 2
ATOM 1587 C CA . ALA A 1 4 ? 3.274 -0.315 -10.587 1.00 0.00 4 ALA A CA 2
ATOM 1588 C C . ALA A 1 4 ? 3.657 -1.418 -11.567 1.00 0.00 4 ALA A C 2
ATOM 1589 O O . ALA A 1 4 ? 4.405 -2.334 -11.225 1.00 0.00 4 ALA A O 2
ATOM 1596 N N . VAL A 1 5 ? 3.139 -1.326 -12.788 1.00 0.00 5 VAL A N 2
ATOM 1597 C CA . VAL A 1 5 ? 3.427 -2.317 -13.818 1.00 0.00 5 VAL A CA 2
ATOM 1598 C C . VAL A 1 5 ? 3.774 -1.647 -15.143 1.00 0.00 5 VAL A C 2
ATOM 1599 O O . VAL A 1 5 ? 3.260 -0.574 -15.460 1.00 0.00 5 VAL A O 2
ATOM 1612 N N . ILE A 1 6 ? 4.648 -2.287 -15.912 1.00 0.00 6 ILE A N 2
ATOM 1613 C CA . ILE A 1 6 ? 5.062 -1.754 -17.204 1.00 0.00 6 ILE A CA 2
ATOM 1614 C C . ILE A 1 6 ? 4.939 -2.809 -18.299 1.00 0.00 6 ILE A C 2
ATOM 1615 O O . ILE A 1 6 ? 5.760 -3.720 -18.392 1.00 0.00 6 ILE A O 2
ATOM 1631 N N . GLY A 1 7 ? 3.908 -2.677 -19.127 1.00 0.00 7 GLY A N 2
ATOM 1632 C CA . GLY A 1 7 ? 3.697 -3.624 -20.206 1.00 0.00 7 GLY A CA 2
ATOM 1633 C C . GLY A 1 7 ? 3.177 -2.961 -21.466 1.00 0.00 7 GLY A C 2
ATOM 1634 O O . GLY A 1 7 ? 3.712 -1.944 -21.908 1.00 0.00 7 GLY A O 2
ATOM 1638 N N . LYS A 1 8 ? 2.132 -3.538 -22.048 1.00 0.00 8 LYS A N 2
ATOM 1639 C CA . LYS A 1 8 ? 1.538 -2.998 -23.266 1.00 0.00 8 LYS A CA 2
ATOM 1640 C C . LYS A 1 8 ? 0.127 -2.484 -23.002 1.00 0.00 8 LYS A C 2
ATOM 1641 O O . LYS A 1 8 ? -0.344 -2.491 -21.865 1.00 0.00 8 LYS A O 2
ATOM 1660 N N . SER A 1 9 ? -0.545 -2.042 -24.060 1.00 0.00 9 SER A N 2
ATOM 1661 C CA . SER A 1 9 ? -1.902 -1.522 -23.942 1.00 0.00 9 SER A CA 2
ATOM 1662 C C . SER A 1 9 ? -2.902 -2.657 -23.737 1.00 0.00 9 SER A C 2
ATOM 1663 O O . SER A 1 9 ? -3.968 -2.460 -23.155 1.00 0.00 9 SER A O 2
ATOM 1671 N N . GLU A 1 10 ? -2.548 -3.843 -24.222 1.00 0.00 10 GLU A N 2
ATOM 1672 C CA . GLU A 1 10 ? -3.415 -5.009 -24.093 1.00 0.00 10 GLU A CA 2
ATOM 1673 C C . GLU A 1 10 ? -3.330 -5.597 -22.687 1.00 0.00 10 GLU A C 2
ATOM 1674 O O . GLU A 1 10 ? -4.284 -6.203 -22.197 1.00 0.00 10 GLU A O 2
ATOM 1686 N N . PHE A 1 11 ? -2.183 -5.413 -22.043 1.00 0.00 11 PHE A N 2
ATOM 1687 C CA . PHE A 1 11 ? -1.972 -5.926 -20.694 1.00 0.00 11 PHE A CA 2
ATOM 1688 C C . PHE A 1 11 ? -2.775 -5.122 -19.675 1.00 0.00 11 PHE A C 2
ATOM 1689 O O . PHE A 1 11 ? -3.543 -5.681 -18.892 1.00 0.00 11 PHE A O 2
ATOM 1706 N N . VAL A 1 12 ? -2.590 -3.805 -19.691 1.00 0.00 12 VAL A N 2
ATOM 1707 C CA . VAL A 1 12 ? -3.297 -2.923 -18.770 1.00 0.00 12 VAL A CA 2
ATOM 1708 C C . VAL A 1 12 ? -4.793 -3.217 -18.766 1.00 0.00 12 VAL A C 2
ATOM 1709 O O . VAL A 1 12 ? -5.464 -3.069 -17.744 1.00 0.00 12 VAL A O 2
ATOM 1722 N N . THR A 1 13 ? -5.311 -3.635 -19.916 1.00 0.00 13 THR A N 2
ATOM 1723 C CA . THR A 1 13 ? -6.728 -3.949 -20.047 1.00 0.00 13 THR A CA 2
ATOM 1724 C C . THR A 1 13 ? -7.207 -4.818 -18.889 1.00 0.00 13 THR A C 2
ATOM 1725 O O . THR A 1 13 ? -8.363 -4.736 -18.475 1.00 0.00 13 THR A O 2
ATOM 1736 N N . GLY A 1 14 ? -6.311 -5.652 -18.371 1.00 0.00 14 GLY A N 2
ATOM 1737 C CA . GLY A 1 14 ? -6.662 -6.524 -17.265 1.00 0.00 14 GLY A CA 2
ATOM 1738 C C . GLY A 1 14 ? -6.740 -5.784 -15.945 1.00 0.00 14 GLY A C 2
ATOM 1739 O O . GLY A 1 14 ? -7.703 -5.940 -15.193 1.00 0.00 14 GLY A O 2
ATOM 1743 N N . PHE A 1 15 ? -5.723 -4.977 -15.660 1.00 0.00 15 PHE A N 2
ATOM 1744 C CA . PHE A 1 15 ? -5.679 -4.211 -14.419 1.00 0.00 15 PHE A CA 2
ATOM 1745 C C . PHE A 1 15 ? -6.637 -3.025 -14.478 1.00 0.00 15 PHE A C 2
ATOM 1746 O O . PHE A 1 15 ? -7.469 -2.841 -13.589 1.00 0.00 15 PHE A O 2
ATOM 1763 N N . ARG A 1 16 ? -6.514 -2.224 -15.531 1.00 0.00 16 ARG A N 2
ATOM 1764 C CA . ARG A 1 16 ? -7.367 -1.055 -15.705 1.00 0.00 16 ARG A CA 2
ATOM 1765 C C . ARG A 1 16 ? -8.825 -1.397 -15.414 1.00 0.00 16 ARG A C 2
ATOM 1766 O O . ARG A 1 16 ? -9.591 -0.554 -14.946 1.00 0.00 16 ARG A O 2
ATOM 1787 N N . LEU A 1 17 ? -9.203 -2.639 -15.696 1.00 0.00 17 LEU A N 2
ATOM 1788 C CA . LEU A 1 17 ? -10.570 -3.094 -15.466 1.00 0.00 17 LEU A CA 2
ATOM 1789 C C . LEU A 1 17 ? -10.950 -2.952 -13.996 1.00 0.00 17 LEU A C 2
ATOM 1790 O O . LEU A 1 17 ? -12.018 -2.435 -13.668 1.00 0.00 17 LEU A O 2
ATOM 1806 N N . ALA A 1 18 ? -10.069 -3.412 -13.114 1.00 0.00 18 ALA A N 2
ATOM 1807 C CA . ALA A 1 18 ? -10.310 -3.332 -11.679 1.00 0.00 18 ALA A CA 2
ATOM 1808 C C . ALA A 1 18 ? -9.862 -1.986 -11.121 1.00 0.00 18 ALA A C 2
ATOM 1809 O O . ALA A 1 18 ? -10.281 -1.581 -10.037 1.00 0.00 18 ALA A O 2
ATOM 1816 N N . GLY A 1 19 ? -9.006 -1.296 -11.869 1.00 0.00 19 GLY A N 2
ATOM 1817 C CA . GLY A 1 19 ? -8.514 -0.002 -11.431 1.00 0.00 19 GLY A CA 2
ATOM 1818 C C . GLY A 1 19 ? -7.649 -0.101 -10.190 1.00 0.00 19 GLY A C 2
ATOM 1819 O O . GLY A 1 19 ? -7.329 0.912 -9.567 1.00 0.00 19 GLY A O 2
ATOM 1823 N N . ILE A 1 20 ? -7.271 -1.322 -9.830 1.00 0.00 20 ILE A N 2
ATOM 1824 C CA . ILE A 1 20 ? -6.439 -1.548 -8.654 1.00 0.00 20 ILE A CA 2
ATOM 1825 C C . ILE A 1 20 ? -5.033 -1.986 -9.052 1.00 0.00 20 ILE A C 2
ATOM 1826 O O . ILE A 1 20 ? -4.523 -2.993 -8.561 1.00 0.00 20 ILE A O 2
ATOM 1842 N N . SER A 1 21 ? -4.411 -1.222 -9.944 1.00 0.00 21 SER A N 2
ATOM 1843 C CA . SER A 1 21 ? -3.065 -1.532 -10.410 1.00 0.00 21 SER A CA 2
ATOM 1844 C C . SER A 1 21 ? -2.626 -0.553 -11.495 1.00 0.00 21 SER A C 2
ATOM 1845 O O . SER A 1 21 ? -3.180 -0.538 -12.595 1.00 0.00 21 SER A O 2
ATOM 1853 N N . LYS A 1 22 ? -1.628 0.264 -11.178 1.00 0.00 22 LYS A N 2
ATOM 1854 C CA . LYS A 1 22 ? -1.112 1.246 -12.125 1.00 0.00 22 LYS A CA 2
ATOM 1855 C C . LYS A 1 22 ? -0.170 0.591 -13.129 1.00 0.00 22 LYS A C 2
ATOM 1856 O O . LYS A 1 22 ? 0.971 0.263 -12.803 1.00 0.00 22 LYS A O 2
ATOM 1875 N N . VAL A 1 23 ? -0.654 0.404 -14.353 1.00 0.00 23 VAL A N 2
ATOM 1876 C CA . VAL A 1 23 ? 0.146 -0.210 -15.406 1.00 0.00 23 VAL A CA 2
ATOM 1877 C C . VAL A 1 23 ? 0.407 0.773 -16.542 1.00 0.00 23 VAL A C 2
ATOM 1878 O O . VAL A 1 23 ? -0.438 1.611 -16.858 1.00 0.00 23 VAL A O 2
ATOM 1891 N N . TYR A 1 24 ? 1.581 0.664 -17.153 1.00 0.00 24 TYR A N 2
ATOM 1892 C CA . TYR A 1 24 ? 1.954 1.545 -18.254 1.00 0.00 24 TYR A CA 2
ATOM 1893 C C . TYR A 1 24 ? 1.965 0.788 -19.578 1.00 0.00 24 TYR A C 2
ATOM 1894 O O . TYR A 1 24 ? 1.787 -0.429 -19.610 1.00 0.00 24 TYR A O 2
ATOM 1912 N N . GLU A 1 25 ? 2.176 1.518 -20.668 1.00 0.00 25 GLU A N 2
ATOM 1913 C CA . GLU A 1 25 ? 2.211 0.916 -21.996 1.00 0.00 25 GLU A CA 2
ATOM 1914 C C . GLU A 1 25 ? 3.409 1.424 -22.793 1.00 0.00 25 GLU A C 2
ATOM 1915 O O . GLU A 1 25 ? 3.432 2.573 -23.236 1.00 0.00 25 GLU A O 2
ATOM 1927 N N . THR A 1 26 ? 4.403 0.560 -22.972 1.00 0.00 26 THR A N 2
ATOM 1928 C CA . THR A 1 26 ? 5.605 0.921 -23.713 1.00 0.00 26 THR A CA 2
ATOM 1929 C C . THR A 1 26 ? 5.739 0.086 -24.981 1.00 0.00 26 THR A C 2
ATOM 1930 O O . THR A 1 26 ? 6.500 -0.881 -25.039 1.00 0.00 26 THR A O 2
ATOM 1941 N N . PRO A 1 27 ? 4.985 0.464 -26.023 1.00 0.00 27 PRO A N 2
ATOM 1942 C CA . PRO A 1 27 ? 5.004 -0.236 -27.311 1.00 0.00 27 PRO A CA 2
ATOM 1943 C C . PRO A 1 27 ? 6.315 -0.034 -28.062 1.00 0.00 27 PRO A C 2
ATOM 1944 O O . PRO A 1 27 ? 6.876 -0.979 -28.618 1.00 0.00 27 PRO A O 2
ATOM 1955 N N . ASP A 1 28 ? 6.800 1.203 -28.073 1.00 0.00 28 ASP A N 2
ATOM 1956 C CA . ASP A 1 28 ? 8.048 1.529 -28.755 1.00 0.00 28 ASP A CA 2
ATOM 1957 C C . ASP A 1 28 ? 9.218 1.527 -27.777 1.00 0.00 28 ASP A C 2
ATOM 1958 O O . ASP A 1 28 ? 9.046 1.798 -26.588 1.00 0.00 28 ASP A O 2
ATOM 1967 N N . ILE A 1 29 ? 10.407 1.219 -28.284 1.00 0.00 29 ILE A N 2
ATOM 1968 C CA . ILE A 1 29 ? 11.605 1.182 -27.455 1.00 0.00 29 ILE A CA 2
ATOM 1969 C C . ILE A 1 29 ? 11.967 2.575 -26.951 1.00 0.00 29 ILE A C 2
ATOM 1970 O O . ILE A 1 29 ? 12.324 2.767 -25.788 1.00 0.00 29 ILE A O 2
ATOM 1986 N N . PRO A 1 30 ? 11.872 3.571 -27.844 1.00 0.00 30 PRO A N 2
ATOM 1987 C CA . PRO A 1 30 ? 12.184 4.964 -27.512 1.00 0.00 30 PRO A CA 2
ATOM 1988 C C . PRO A 1 30 ? 11.154 5.579 -26.570 1.00 0.00 30 PRO A C 2
ATOM 1989 O O . PRO A 1 30 ? 11.501 6.347 -25.672 1.00 0.00 30 PRO A O 2
ATOM 2000 N N . ALA A 1 31 ? 9.888 5.237 -26.780 1.00 0.00 31 ALA A N 2
ATOM 2001 C CA . ALA A 1 31 ? 8.808 5.754 -25.948 1.00 0.00 31 ALA A CA 2
ATOM 2002 C C . ALA A 1 31 ? 8.913 5.225 -24.522 1.00 0.00 31 ALA A C 2
ATOM 2003 O O . ALA A 1 31 ? 8.373 5.817 -23.587 1.00 0.00 31 ALA A O 2
ATOM 2010 N N . THR A 1 32 ? 9.610 4.105 -24.361 1.00 0.00 32 THR A N 2
ATOM 2011 C CA . THR A 1 32 ? 9.784 3.494 -23.049 1.00 0.00 32 THR A CA 2
ATOM 2012 C C . THR A 1 32 ? 10.294 4.510 -22.033 1.00 0.00 32 THR A C 2
ATOM 2013 O O . THR A 1 32 ? 9.903 4.484 -20.866 1.00 0.00 32 THR A O 2
ATOM 2024 N N . GLU A 1 33 ? 11.168 5.404 -22.484 1.00 0.00 33 GLU A N 2
ATOM 2025 C CA . GLU A 1 33 ? 11.731 6.429 -21.613 1.00 0.00 33 GLU A CA 2
ATOM 2026 C C . GLU A 1 33 ? 10.626 7.258 -20.963 1.00 0.00 33 GLU A C 2
ATOM 2027 O O . GLU A 1 33 ? 10.772 7.733 -19.838 1.00 0.00 33 GLU A O 2
ATOM 2039 N N . SER A 1 34 ? 9.521 7.426 -21.682 1.00 0.00 34 SER A N 2
ATOM 2040 C CA . SER A 1 34 ? 8.393 8.201 -21.179 1.00 0.00 34 SER A CA 2
ATOM 2041 C C . SER A 1 34 ? 7.941 7.682 -19.818 1.00 0.00 34 SER A C 2
ATOM 2042 O O . SER A 1 34 ? 7.755 8.453 -18.877 1.00 0.00 34 SER A O 2
ATOM 2050 N N . ALA A 1 35 ? 7.766 6.368 -19.721 1.00 0.00 35 ALA A N 2
ATOM 2051 C CA . ALA A 1 35 ? 7.338 5.744 -18.476 1.00 0.00 35 ALA A CA 2
ATOM 2052 C C . ALA A 1 35 ? 8.413 5.868 -17.402 1.00 0.00 35 ALA A C 2
ATOM 2053 O O . ALA A 1 35 ? 8.111 6.104 -16.232 1.00 0.00 35 ALA A O 2
ATOM 2060 N N . VAL A 1 36 ? 9.669 5.707 -17.806 1.00 0.00 36 VAL A N 2
ATOM 2061 C CA . VAL A 1 36 ? 10.789 5.802 -16.878 1.00 0.00 36 VAL A CA 2
ATOM 2062 C C . VAL A 1 36 ? 10.769 7.129 -16.127 1.00 0.00 36 VAL A C 2
ATOM 2063 O O . VAL A 1 36 ? 11.231 7.216 -14.989 1.00 0.00 36 VAL A O 2
ATOM 2076 N N . ARG A 1 37 ? 10.231 8.159 -16.770 1.00 0.00 37 ARG A N 2
ATOM 2077 C CA . ARG A 1 37 ? 10.151 9.482 -16.163 1.00 0.00 37 ARG A CA 2
ATOM 2078 C C . ARG A 1 37 ? 9.416 9.424 -14.827 1.00 0.00 37 ARG A C 2
ATOM 2079 O O . ARG A 1 37 ? 9.864 9.999 -13.835 1.00 0.00 37 ARG A O 2
ATOM 2100 N N . SER A 1 38 ? 8.285 8.726 -14.810 1.00 0.00 38 SER A N 2
ATOM 2101 C CA . SER A 1 38 ? 7.486 8.596 -13.598 1.00 0.00 38 SER A CA 2
ATOM 2102 C C . SER A 1 38 ? 7.933 7.389 -12.778 1.00 0.00 38 SER A C 2
ATOM 2103 O O . SER A 1 38 ? 7.921 7.420 -11.548 1.00 0.00 38 SER A O 2
ATOM 2111 N N . VAL A 1 39 ? 8.328 6.325 -13.471 1.00 0.00 39 VAL A N 2
ATOM 2112 C CA . VAL A 1 39 ? 8.781 5.107 -12.809 1.00 0.00 39 VAL A CA 2
ATOM 2113 C C . VAL A 1 39 ? 10.010 5.374 -11.949 1.00 0.00 39 VAL A C 2
ATOM 2114 O O . VAL A 1 39 ? 10.123 4.865 -10.833 1.00 0.00 39 VAL A O 2
ATOM 2127 N N . LEU A 1 40 ? 10.930 6.176 -12.474 1.00 0.00 40 LEU A N 2
ATOM 2128 C CA . LEU A 1 40 ? 12.153 6.512 -11.753 1.00 0.00 40 LEU A CA 2
ATOM 2129 C C . LEU A 1 40 ? 11.840 6.975 -10.334 1.00 0.00 40 LEU A C 2
ATOM 2130 O O . LEU A 1 40 ? 12.642 6.790 -9.420 1.00 0.00 40 LEU A O 2
ATOM 2146 N N . GLU A 1 41 ? 10.667 7.575 -10.159 1.00 0.00 41 GLU A N 2
ATOM 2147 C CA . GLU A 1 41 ? 10.247 8.063 -8.850 1.00 0.00 41 GLU A CA 2
ATOM 2148 C C . GLU A 1 41 ? 9.207 7.135 -8.231 1.00 0.00 41 GLU A C 2
ATOM 2149 O O . GLU A 1 41 ? 9.037 7.100 -7.012 1.00 0.00 41 GLU A O 2
ATOM 2161 N N . ASP A 1 42 ? 8.513 6.385 -9.080 1.00 0.00 42 ASP A N 2
ATOM 2162 C CA . ASP A 1 42 ? 7.489 5.455 -8.617 1.00 0.00 42 ASP A CA 2
ATOM 2163 C C . ASP A 1 42 ? 8.102 4.104 -8.263 1.00 0.00 42 ASP A C 2
ATOM 2164 O O . ASP A 1 42 ? 7.391 3.153 -7.936 1.00 0.00 42 ASP A O 2
ATOM 2173 N N . LYS A 1 43 ? 9.427 4.025 -8.330 1.00 0.00 43 LYS A N 2
ATOM 2174 C CA . LYS A 1 43 ? 10.137 2.791 -8.016 1.00 0.00 43 LYS A CA 2
ATOM 2175 C C . LYS A 1 43 ? 10.307 2.629 -6.509 1.00 0.00 43 LYS A C 2
ATOM 2176 O O . LYS A 1 43 ? 10.419 1.513 -6.004 1.00 0.00 43 LYS A O 2
ATOM 2195 N N . SER A 1 44 ? 10.324 3.751 -5.796 1.00 0.00 44 SER A N 2
ATOM 2196 C CA . SER A 1 44 ? 10.482 3.733 -4.346 1.00 0.00 44 SER A CA 2
ATOM 2197 C C . SER A 1 44 ? 9.135 3.905 -3.651 1.00 0.00 44 SER A C 2
ATOM 2198 O O . SER A 1 44 ? 9.054 4.470 -2.560 1.00 0.00 44 SER A O 2
ATOM 2206 N N . VAL A 1 45 ? 8.079 3.413 -4.290 1.00 0.00 45 VAL A N 2
ATOM 2207 C CA . VAL A 1 45 ? 6.735 3.510 -3.734 1.00 0.00 45 VAL A CA 2
ATOM 2208 C C . VAL A 1 45 ? 6.273 2.169 -3.174 1.00 0.00 45 VAL A C 2
ATOM 2209 O O . VAL A 1 45 ? 6.207 1.981 -1.960 1.00 0.00 45 VAL A O 2
ATOM 2222 N N . GLY A 1 46 ? 5.955 1.239 -4.069 1.00 0.00 46 GLY A N 2
ATOM 2223 C CA . GLY A 1 46 ? 5.504 -0.074 -3.645 1.00 0.00 46 GLY A CA 2
ATOM 2224 C C . GLY A 1 46 ? 6.151 -1.193 -4.436 1.00 0.00 46 GLY A C 2
ATOM 2225 O O . GLY A 1 46 ? 7.377 -1.264 -4.534 1.00 0.00 46 GLY A O 2
ATOM 2229 N N . ILE A 1 47 ? 5.328 -2.070 -5.000 1.00 0.00 47 ILE A N 2
ATOM 2230 C CA . ILE A 1 47 ? 5.829 -3.191 -5.786 1.00 0.00 47 ILE A CA 2
ATOM 2231 C C . ILE A 1 47 ? 5.767 -2.887 -7.279 1.00 0.00 47 ILE A C 2
ATOM 2232 O O . ILE A 1 47 ? 4.733 -2.460 -7.794 1.00 0.00 47 ILE A O 2
ATOM 2248 N N . LEU A 1 48 ? 6.879 -3.112 -7.969 1.00 0.00 48 LEU A N 2
ATOM 2249 C CA . LEU A 1 48 ? 6.952 -2.864 -9.404 1.00 0.00 48 LEU A CA 2
ATOM 2250 C C . LEU A 1 48 ? 6.984 -4.175 -10.183 1.00 0.00 48 LEU A C 2
ATOM 2251 O O . LEU A 1 48 ? 7.406 -5.208 -9.662 1.00 0.00 48 LEU A O 2
ATOM 2267 N N . VAL A 1 49 ? 6.538 -4.126 -11.434 1.00 0.00 49 VAL A N 2
ATOM 2268 C CA . VAL A 1 49 ? 6.518 -5.309 -12.285 1.00 0.00 49 VAL A CA 2
ATOM 2269 C C . VAL A 1 49 ? 6.484 -4.924 -13.760 1.00 0.00 49 VAL A C 2
ATOM 2270 O O . VAL A 1 49 ? 5.501 -4.365 -14.244 1.00 0.00 49 VAL A O 2
ATOM 2283 N N . MET A 1 50 ? 7.566 -5.229 -14.470 1.00 0.00 50 MET A N 2
ATOM 2284 C CA . MET A 1 50 ? 7.659 -4.916 -15.892 1.00 0.00 50 MET A CA 2
ATOM 2285 C C . MET A 1 50 ? 7.801 -6.189 -16.720 1.00 0.00 50 MET A C 2
ATOM 2286 O O . MET A 1 50 ? 7.956 -7.282 -16.175 1.00 0.00 50 MET A O 2
ATOM 2300 N N . HIS A 1 51 ? 7.748 -6.040 -18.040 1.00 0.00 51 HIS A N 2
ATOM 2301 C CA . HIS A 1 51 ? 7.871 -7.178 -18.943 1.00 0.00 51 HIS A CA 2
ATOM 2302 C C . HIS A 1 51 ? 9.043 -6.987 -19.901 1.00 0.00 51 HIS A C 2
ATOM 2303 O O . HIS A 1 51 ? 9.050 -6.063 -20.713 1.00 0.00 51 HIS A O 2
ATOM 2317 N N . ASN A 1 52 ? 10.034 -7.867 -19.799 1.00 0.00 52 ASN A N 2
ATOM 2318 C CA . ASN A 1 52 ? 11.212 -7.795 -20.655 1.00 0.00 52 ASN A CA 2
ATOM 2319 C C . ASN A 1 52 ? 10.812 -7.683 -22.123 1.00 0.00 52 ASN A C 2
ATOM 2320 O O . ASN A 1 52 ? 11.587 -7.209 -22.954 1.00 0.00 52 ASN A O 2
ATOM 2331 N N . ASP A 1 53 ? 9.597 -8.121 -22.434 1.00 0.00 53 ASP A N 2
ATOM 2332 C CA . ASP A 1 53 ? 9.092 -8.069 -23.802 1.00 0.00 53 ASP A CA 2
ATOM 2333 C C . ASP A 1 53 ? 9.179 -6.651 -24.359 1.00 0.00 53 ASP A C 2
ATOM 2334 O O . ASP A 1 53 ? 9.110 -6.445 -25.571 1.00 0.00 53 ASP A O 2
ATOM 2343 N N . ASP A 1 54 ? 9.328 -5.678 -23.467 1.00 0.00 54 ASP A N 2
ATOM 2344 C CA . ASP A 1 54 ? 9.424 -4.280 -23.869 1.00 0.00 54 ASP A CA 2
ATOM 2345 C C . ASP A 1 54 ? 10.607 -3.598 -23.188 1.00 0.00 54 ASP A C 2
ATOM 2346 O O . ASP A 1 54 ? 11.209 -2.679 -23.743 1.00 0.00 54 ASP A O 2
ATOM 2355 N N . ILE A 1 55 ? 10.933 -4.055 -21.984 1.00 0.00 55 ILE A N 2
ATOM 2356 C CA . ILE A 1 55 ? 12.044 -3.489 -21.228 1.00 0.00 55 ILE A CA 2
ATOM 2357 C C . ILE A 1 55 ? 13.384 -3.945 -21.796 1.00 0.00 55 ILE A C 2
ATOM 2358 O O . ILE A 1 55 ? 14.347 -3.181 -21.831 1.00 0.00 55 ILE A O 2
ATOM 2374 N N . GLY A 1 56 ? 13.437 -5.197 -22.240 1.00 0.00 56 GLY A N 2
ATOM 2375 C CA . GLY A 1 56 ? 14.663 -5.734 -22.802 1.00 0.00 56 GLY A CA 2
ATOM 2376 C C . GLY A 1 56 ? 15.240 -4.847 -23.887 1.00 0.00 56 GLY A C 2
ATOM 2377 O O . GLY A 1 56 ? 16.446 -4.859 -24.131 1.00 0.00 56 GLY A O 2
ATOM 2381 N N . ASN A 1 57 ? 14.377 -4.078 -24.542 1.00 0.00 57 ASN A N 2
ATOM 2382 C CA . ASN A 1 57 ? 14.808 -3.182 -25.609 1.00 0.00 57 ASN A CA 2
ATOM 2383 C C . ASN A 1 57 ? 15.930 -2.266 -25.130 1.00 0.00 57 ASN A C 2
ATOM 2384 O O . ASN A 1 57 ? 16.765 -1.824 -25.920 1.00 0.00 57 ASN A O 2
ATOM 2395 N N . LEU A 1 58 ? 15.943 -1.985 -23.832 1.00 0.00 58 LEU A N 2
ATOM 2396 C CA . LEU A 1 58 ? 16.963 -1.121 -23.247 1.00 0.00 58 LEU A CA 2
ATOM 2397 C C . LEU A 1 58 ? 17.866 -1.908 -22.303 1.00 0.00 58 LEU A C 2
ATOM 2398 O O . LEU A 1 58 ? 17.766 -1.806 -21.080 1.00 0.00 58 LEU A O 2
ATOM 2414 N N . PRO A 1 59 ? 18.771 -2.711 -22.881 1.00 0.00 59 PRO A N 2
ATOM 2415 C CA . PRO A 1 59 ? 19.712 -3.529 -22.110 1.00 0.00 59 PRO A CA 2
ATOM 2416 C C . PRO A 1 59 ? 20.767 -2.687 -21.402 1.00 0.00 59 PRO A C 2
ATOM 2417 O O . PRO A 1 59 ? 20.664 -2.424 -20.205 1.00 0.00 59 PRO A O 2
ATOM 2428 N N . GLU A 1 60 ? 21.782 -2.266 -22.151 1.00 0.00 60 GLU A N 2
ATOM 2429 C CA . GLU A 1 60 ? 22.856 -1.453 -21.594 1.00 0.00 60 GLU A CA 2
ATOM 2430 C C . GLU A 1 60 ? 22.338 -0.081 -21.173 1.00 0.00 60 GLU A C 2
ATOM 2431 O O . GLU A 1 60 ? 23.043 0.688 -20.519 1.00 0.00 60 GLU A O 2
ATOM 2443 N N . VAL A 1 61 ? 21.100 0.220 -21.553 1.00 0.00 61 VAL A N 2
ATOM 2444 C CA . VAL A 1 61 ? 20.486 1.499 -21.215 1.00 0.00 61 VAL A CA 2
ATOM 2445 C C . VAL A 1 61 ? 19.682 1.398 -19.924 1.00 0.00 61 VAL A C 2
ATOM 2446 O O . VAL A 1 61 ? 19.929 2.133 -18.967 1.00 0.00 61 VAL A O 2
ATOM 2459 N N . LEU A 1 62 ? 18.718 0.484 -19.904 1.00 0.00 62 LEU A N 2
ATOM 2460 C CA . LEU A 1 62 ? 17.876 0.285 -18.729 1.00 0.00 62 LEU A CA 2
ATOM 2461 C C . LEU A 1 62 ? 18.384 -0.879 -17.885 1.00 0.00 62 LEU A C 2
ATOM 2462 O O . LEU A 1 62 ? 18.850 -0.688 -16.762 1.00 0.00 62 LEU A O 2
ATOM 2478 N N . ARG A 1 63 ? 18.293 -2.086 -18.435 1.00 0.00 63 ARG A N 2
ATOM 2479 C CA . ARG A 1 63 ? 18.744 -3.281 -17.734 1.00 0.00 63 ARG A CA 2
ATOM 2480 C C . ARG A 1 63 ? 20.069 -3.026 -17.020 1.00 0.00 63 ARG A C 2
ATOM 2481 O O . ARG A 1 63 ? 20.320 -3.566 -15.943 1.00 0.00 63 ARG A O 2
ATOM 2502 N N . LYS A 1 64 ? 20.913 -2.200 -17.629 1.00 0.00 64 LYS A N 2
ATOM 2503 C CA . LYS A 1 64 ? 22.212 -1.871 -17.053 1.00 0.00 64 LYS A CA 2
ATOM 2504 C C . LYS A 1 64 ? 22.057 -0.923 -15.869 1.00 0.00 64 LYS A C 2
ATOM 2505 O O . LYS A 1 64 ? 22.596 -1.169 -14.791 1.00 0.00 64 LYS A O 2
ATOM 2524 N N . ASN A 1 65 ? 21.317 0.161 -16.077 1.00 0.00 65 ASN A N 2
ATOM 2525 C CA . ASN A 1 65 ? 21.091 1.146 -15.025 1.00 0.00 65 ASN A CA 2
ATOM 2526 C C . ASN A 1 65 ? 20.407 0.508 -13.820 1.00 0.00 65 ASN A C 2
ATOM 2527 O O . ASN A 1 65 ? 20.785 0.754 -12.674 1.00 0.00 65 ASN A O 2
ATOM 2538 N N . LEU A 1 66 ? 19.397 -0.314 -14.087 1.00 0.00 66 LEU A N 2
ATOM 2539 C CA . LEU A 1 66 ? 18.659 -0.989 -13.025 1.00 0.00 66 LEU A CA 2
ATOM 2540 C C . LEU A 1 66 ? 19.471 -2.144 -12.448 1.00 0.00 66 LEU A C 2
ATOM 2541 O O . LEU A 1 66 ? 19.299 -2.518 -11.288 1.00 0.00 66 LEU A O 2
ATOM 2557 N N . ASN A 1 67 ? 20.358 -2.704 -13.264 1.00 0.00 67 ASN A N 2
ATOM 2558 C CA . ASN A 1 67 ? 21.198 -3.816 -12.834 1.00 0.00 67 ASN A CA 2
ATOM 2559 C C . ASN A 1 67 ? 21.829 -3.527 -11.475 1.00 0.00 67 ASN A C 2
ATOM 2560 O O . ASN A 1 67 ? 22.024 -4.433 -10.666 1.00 0.00 67 ASN A O 2
ATOM 2571 N N . GLU A 1 68 ? 22.144 -2.258 -11.233 1.00 0.00 68 GLU A N 2
ATOM 2572 C CA . GLU A 1 68 ? 22.753 -1.851 -9.972 1.00 0.00 68 GLU A CA 2
ATOM 2573 C C . GLU A 1 68 ? 21.772 -1.038 -9.132 1.00 0.00 68 GLU A C 2
ATOM 2574 O O . GLU A 1 68 ? 21.894 -0.968 -7.909 1.00 0.00 68 GLU A O 2
ATOM 2586 N N . SER A 1 69 ? 20.798 -0.424 -9.798 1.00 0.00 69 SER A N 2
ATOM 2587 C CA . SER A 1 69 ? 19.798 0.387 -9.114 1.00 0.00 69 SER A CA 2
ATOM 2588 C C . SER A 1 69 ? 18.549 -0.434 -8.808 1.00 0.00 69 SER A C 2
ATOM 2589 O O . SER A 1 69 ? 17.471 0.116 -8.581 1.00 0.00 69 SER A O 2
ATOM 2597 N N . VAL A 1 70 ? 18.703 -1.754 -8.803 1.00 0.00 70 VAL A N 2
ATOM 2598 C CA . VAL A 1 70 ? 17.589 -2.652 -8.523 1.00 0.00 70 VAL A CA 2
ATOM 2599 C C . VAL A 1 70 ? 17.283 -2.700 -7.031 1.00 0.00 70 VAL A C 2
ATOM 2600 O O . VAL A 1 70 ? 17.320 -3.764 -6.414 1.00 0.00 70 VAL A O 2
ATOM 2613 N N . GLN A 1 71 ? 16.979 -1.540 -6.457 1.00 0.00 71 GLN A N 2
ATOM 2614 C CA . GLN A 1 71 ? 16.666 -1.451 -5.036 1.00 0.00 71 GLN A CA 2
ATOM 2615 C C . GLN A 1 71 ? 15.301 -2.063 -4.740 1.00 0.00 71 GLN A C 2
ATOM 2616 O O . GLN A 1 71 ? 15.177 -3.029 -3.987 1.00 0.00 71 GLN A O 2
ATOM 2630 N N . PRO A 1 72 ? 14.250 -1.489 -5.344 1.00 0.00 72 PRO A N 2
ATOM 2631 C CA . PRO A 1 72 ? 12.875 -1.962 -5.160 1.00 0.00 72 PRO A CA 2
ATOM 2632 C C . PRO A 1 72 ? 12.636 -3.318 -5.816 1.00 0.00 72 PRO A C 2
ATOM 2633 O O . PRO A 1 72 ? 13.581 -4.016 -6.187 1.00 0.00 72 PRO A O 2
ATOM 2644 N N . THR A 1 73 ? 11.367 -3.687 -5.957 1.00 0.00 73 THR A N 2
ATOM 2645 C CA . THR A 1 73 ? 11.004 -4.959 -6.567 1.00 0.00 73 THR A CA 2
ATOM 2646 C C . THR A 1 73 ? 10.557 -4.769 -8.012 1.00 0.00 73 THR A C 2
ATOM 2647 O O . THR A 1 73 ? 9.381 -4.523 -8.282 1.00 0.00 73 THR A O 2
ATOM 2658 N N . VAL A 1 74 ? 11.503 -4.884 -8.939 1.00 0.00 74 VAL A N 2
ATOM 2659 C CA . VAL A 1 74 ? 11.206 -4.726 -10.358 1.00 0.00 74 VAL A CA 2
ATOM 2660 C C . VAL A 1 74 ? 10.982 -6.077 -11.027 1.00 0.00 74 VAL A C 2
ATOM 2661 O O . VAL A 1 74 ? 11.879 -6.618 -11.674 1.00 0.00 74 VAL A O 2
ATOM 2674 N N . VAL A 1 75 ? 9.779 -6.619 -10.866 1.00 0.00 75 VAL A N 2
ATOM 2675 C CA . VAL A 1 75 ? 9.435 -7.907 -11.455 1.00 0.00 75 VAL A CA 2
ATOM 2676 C C . VAL A 1 75 ? 9.446 -7.835 -12.978 1.00 0.00 75 VAL A C 2
ATOM 2677 O O . VAL A 1 75 ? 8.421 -7.564 -13.604 1.00 0.00 75 VAL A O 2
ATOM 2690 N N . ALA A 1 76 ? 10.610 -8.081 -13.568 1.00 0.00 76 ALA A N 2
ATOM 2691 C CA . ALA A 1 76 ? 10.754 -8.047 -15.019 1.00 0.00 76 ALA A CA 2
ATOM 2692 C C . ALA A 1 76 ? 10.511 -9.424 -15.627 1.00 0.00 76 ALA A C 2
ATOM 2693 O O . ALA A 1 76 ? 11.393 -10.284 -15.615 1.00 0.00 76 ALA A O 2
ATOM 2700 N N . LEU A 1 77 ? 9.311 -9.628 -16.158 1.00 0.00 77 LEU A N 2
ATOM 2701 C CA . LEU A 1 77 ? 8.951 -10.902 -16.771 1.00 0.00 77 LEU A CA 2
ATOM 2702 C C . LEU A 1 77 ? 9.985 -11.315 -17.814 1.00 0.00 77 LEU A C 2
ATOM 2703 O O . LEU A 1 77 ? 10.453 -10.492 -18.598 1.00 0.00 77 LEU A O 2
ATOM 2719 N N . GLY A 1 78 ? 10.334 -12.598 -17.817 1.00 0.00 78 GLY A N 2
ATOM 2720 C CA . GLY A 1 78 ? 11.308 -13.099 -18.769 1.00 0.00 78 GLY A CA 2
ATOM 2721 C C . GLY A 1 78 ? 10.984 -12.700 -20.195 1.00 0.00 78 GLY A C 2
ATOM 2722 O O . GLY A 1 78 ? 9.826 -12.740 -20.610 1.00 0.00 78 GLY A O 2
ATOM 2726 N N . GLY A 1 79 ? 12.009 -12.311 -20.947 1.00 0.00 79 GLY A N 2
ATOM 2727 C CA . GLY A 1 79 ? 11.806 -11.907 -22.326 1.00 0.00 79 GLY A CA 2
ATOM 2728 C C . GLY A 1 79 ? 12.698 -12.663 -23.290 1.00 0.00 79 GLY A C 2
ATOM 2729 O O . GLY A 1 79 ? 12.232 -13.176 -24.307 1.00 0.00 79 GLY A O 2
ATOM 2733 N N . SER A 1 80 ? 13.987 -12.732 -22.971 1.00 0.00 80 SER A N 2
ATOM 2734 C CA . SER A 1 80 ? 14.948 -13.427 -23.819 1.00 0.00 80 SER A CA 2
ATOM 2735 C C . SER A 1 80 ? 15.972 -14.181 -22.975 1.00 0.00 80 SER A C 2
ATOM 2736 O O . SER A 1 80 ? 16.154 -15.387 -23.132 1.00 0.00 80 SER A O 2
ATOM 2744 N N . GLY A 1 81 ? 16.638 -13.459 -22.079 1.00 0.00 81 GLY A N 2
ATOM 2745 C CA . GLY A 1 81 ? 17.635 -14.075 -21.223 1.00 0.00 81 GLY A CA 2
ATOM 2746 C C . GLY A 1 81 ? 19.037 -13.580 -21.518 1.00 0.00 81 GLY A C 2
ATOM 2747 O O . GLY A 1 81 ? 20.020 -14.232 -21.164 1.00 0.00 81 GLY A O 2
ATOM 2751 N N . SER A 1 82 ? 19.131 -12.425 -22.169 1.00 0.00 82 SER A N 2
ATOM 2752 C CA . SER A 1 82 ? 20.424 -11.846 -22.516 1.00 0.00 82 SER A CA 2
ATOM 2753 C C . SER A 1 82 ? 21.229 -12.802 -23.391 1.00 0.00 82 SER A C 2
ATOM 2754 O O . SER A 1 82 ? 21.914 -13.692 -22.890 1.00 0.00 82 SER A O 2
ATOM 2762 N N . GLY A 1 83 ? 21.142 -12.609 -24.704 1.00 0.00 83 GLY A N 2
ATOM 2763 C CA . GLY A 1 83 ? 21.867 -13.461 -25.629 1.00 0.00 83 GLY A CA 2
ATOM 2764 C C . GLY A 1 83 ? 23.282 -13.745 -25.167 1.00 0.00 83 GLY A C 2
ATOM 2765 O O . GLY A 1 83 ? 23.552 -14.793 -24.580 1.00 0.00 83 GLY A O 2
ATOM 2769 N N . SER A 1 84 ? 24.189 -12.810 -25.434 1.00 0.00 84 SER A N 2
ATOM 2770 C CA . SER A 1 84 ? 25.586 -12.968 -25.046 1.00 0.00 84 SER A CA 2
ATOM 2771 C C . SER A 1 84 ? 26.091 -11.726 -24.318 1.00 0.00 84 SER A C 2
ATOM 2772 O O . SER A 1 84 ? 25.313 -10.840 -23.963 1.00 0.00 84 SER A O 2
ATOM 2780 N N . THR A 1 85 ? 27.401 -11.668 -24.099 1.00 0.00 85 THR A N 2
ATOM 2781 C CA . THR A 1 85 ? 28.012 -10.537 -23.413 1.00 0.00 85 THR A CA 2
ATOM 2782 C C . THR A 1 85 ? 29.214 -10.008 -24.187 1.00 0.00 85 THR A C 2
ATOM 2783 O O . THR A 1 85 ? 29.147 -8.947 -24.808 1.00 0.00 85 THR A O 2
ATOM 2794 N N . SER A 1 86 ? 30.313 -10.754 -24.146 1.00 0.00 86 SER A N 2
ATOM 2795 C CA . SER A 1 86 ? 31.532 -10.358 -24.842 1.00 0.00 86 SER A CA 2
ATOM 2796 C C . SER A 1 86 ? 32.619 -11.416 -24.678 1.00 0.00 86 SER A C 2
ATOM 2797 O O . SER A 1 86 ? 32.375 -12.496 -24.139 1.00 0.00 86 SER A O 2
ATOM 2805 N N . LEU A 1 87 ? 33.821 -11.098 -25.146 1.00 0.00 87 LEU A N 2
ATOM 2806 C CA . LEU A 1 87 ? 34.948 -12.020 -25.052 1.00 0.00 87 LEU A CA 2
ATOM 2807 C C . LEU A 1 87 ? 36.267 -11.260 -24.962 1.00 0.00 87 LEU A C 2
ATOM 2808 O O . LEU A 1 87 ? 36.355 -10.100 -25.365 1.00 0.00 87 LEU A O 2
ATOM 2824 N N . ARG A 1 88 ? 37.290 -11.922 -24.433 1.00 0.00 88 ARG A N 2
ATOM 2825 C CA . ARG A 1 88 ? 38.605 -11.309 -24.290 1.00 0.00 88 ARG A CA 2
ATOM 2826 C C . ARG A 1 88 ? 39.703 -12.369 -24.299 1.00 0.00 88 ARG A C 2
ATOM 2827 O O . ARG A 1 88 ? 39.447 -13.538 -24.583 1.00 0.00 88 ARG A O 2
ATOM 2848 N N . GLU A 1 89 ? 40.926 -11.950 -23.987 1.00 0.00 89 GLU A N 2
ATOM 2849 C CA . GLU A 1 89 ? 42.062 -12.864 -23.961 1.00 0.00 89 GLU A CA 2
ATOM 2850 C C . GLU A 1 89 ? 43.312 -12.162 -23.439 1.00 0.00 89 GLU A C 2
ATOM 2851 O O . GLU A 1 89 ? 43.358 -10.935 -23.348 1.00 0.00 89 GLU A O 2
ATOM 2863 N N . LYS A 1 90 ? 44.325 -12.950 -23.095 1.00 0.00 90 LYS A N 2
ATOM 2864 C CA . LYS A 1 90 ? 45.578 -12.407 -22.582 1.00 0.00 90 LYS A CA 2
ATOM 2865 C C . LYS A 1 90 ? 46.608 -13.514 -22.379 1.00 0.00 90 LYS A C 2
ATOM 2866 O O . LYS A 1 90 ? 46.272 -14.613 -21.938 1.00 0.00 90 LYS A O 2
ATOM 2885 N N . ILE A 1 91 ? 47.862 -13.215 -22.702 1.00 0.00 91 ILE A N 2
ATOM 2886 C CA . ILE A 1 91 ? 48.940 -14.184 -22.552 1.00 0.00 91 ILE A CA 2
ATOM 2887 C C . ILE A 1 91 ? 48.967 -14.763 -21.141 1.00 0.00 91 ILE A C 2
ATOM 2888 O O . ILE A 1 91 ? 49.051 -14.027 -20.157 1.00 0.00 91 ILE A O 2
ATOM 2904 N N . LYS A 1 92 ? 48.897 -16.086 -21.049 1.00 0.00 92 LYS A N 2
ATOM 2905 C CA . LYS A 1 92 ? 48.916 -16.766 -19.759 1.00 0.00 92 LYS A CA 2
ATOM 2906 C C . LYS A 1 92 ? 49.068 -18.273 -19.941 1.00 0.00 92 LYS A C 2
ATOM 2907 O O . LYS A 1 92 ? 49.808 -18.924 -19.205 1.00 0.00 92 LYS A O 2
ATOM 2926 N N . GLN A 1 93 ? 48.363 -18.820 -20.927 1.00 0.00 93 GLN A N 2
ATOM 2927 C CA . GLN A 1 93 ? 48.421 -20.250 -21.204 1.00 0.00 93 GLN A CA 2
ATOM 2928 C C . GLN A 1 93 ? 49.859 -20.700 -21.442 1.00 0.00 93 GLN A C 2
ATOM 2929 O O . GLN A 1 93 ? 50.200 -21.862 -21.223 1.00 0.00 93 GLN A O 2
ATOM 2943 N N . ALA A 1 94 ? 50.697 -19.773 -21.892 1.00 0.00 94 ALA A N 2
ATOM 2944 C CA . ALA A 1 94 ? 52.098 -20.074 -22.158 1.00 0.00 94 ALA A CA 2
ATOM 2945 C C . ALA A 1 94 ? 52.757 -20.733 -20.951 1.00 0.00 94 ALA A C 2
ATOM 2946 O O . ALA A 1 94 ? 53.685 -21.529 -21.095 1.00 0.00 94 ALA A O 2
ATOM 2953 N N . VAL A 1 95 ? 52.271 -20.397 -19.761 1.00 0.00 95 VAL A N 2
ATOM 2954 C CA . VAL A 1 95 ? 52.813 -20.956 -18.528 1.00 0.00 95 VAL A CA 2
ATOM 2955 C C . VAL A 1 95 ? 52.748 -22.479 -18.541 1.00 0.00 95 VAL A C 2
ATOM 2956 O O . VAL A 1 95 ? 53.526 -23.150 -17.864 1.00 0.00 95 VAL A O 2
ATOM 2969 N N . GLY A 1 96 ? 51.813 -23.020 -19.316 1.00 0.00 96 GLY A N 2
ATOM 2970 C CA . GLY A 1 96 ? 51.664 -24.461 -19.404 1.00 0.00 96 GLY A CA 2
ATOM 2971 C C . GLY A 1 96 ? 52.932 -25.148 -19.869 1.00 0.00 96 GLY A C 2
ATOM 2972 O O . GLY A 1 96 ? 53.115 -26.345 -19.648 1.00 0.00 96 GLY A O 2
ATOM 2976 N N . VAL A 1 97 ? 53.810 -24.390 -20.517 1.00 0.00 97 VAL A N 2
ATOM 2977 C CA . VAL A 1 97 ? 55.068 -24.933 -21.016 1.00 0.00 97 VAL A CA 2
ATOM 2978 C C . VAL A 1 97 ? 55.921 -25.479 -19.876 1.00 0.00 97 VAL A C 2
ATOM 2979 O O . VAL A 1 97 ? 56.404 -26.610 -19.935 1.00 0.00 97 VAL A O 2
ATOM 2992 N N . ASP A 1 98 ? 56.103 -24.667 -18.840 1.00 0.00 98 ASP A N 2
ATOM 2993 C CA . ASP A 1 98 ? 56.897 -25.069 -17.685 1.00 0.00 98 ASP A CA 2
ATOM 2994 C C . ASP A 1 98 ? 56.165 -26.125 -16.863 1.00 0.00 98 ASP A C 2
ATOM 2995 O O . ASP A 1 98 ? 56.776 -26.843 -16.070 1.00 0.00 98 ASP A O 2
ATOM 3004 N N . LEU A 1 99 ? 54.854 -26.213 -17.056 1.00 0.00 99 LEU A N 2
ATOM 3005 C CA . LEU A 1 99 ? 54.037 -27.181 -16.332 1.00 0.00 99 LEU A CA 2
ATOM 3006 C C . LEU A 1 99 ? 54.334 -28.602 -16.800 1.00 0.00 99 LEU A C 2
ATOM 3007 O O . LEU A 1 99 ? 54.613 -29.487 -15.991 1.00 0.00 99 LEU A O 2
ATOM 3023 N N . TRP A 1 100 ? 54.273 -28.813 -18.110 1.00 0.00 100 TRP A N 2
ATOM 3024 C CA . TRP A 1 100 ? 54.538 -30.126 -18.686 1.00 0.00 100 TRP A CA 2
ATOM 3025 C C . TRP A 1 100 ? 56.025 -30.457 -18.628 1.00 0.00 100 TRP A C 2
ATOM 3026 O O . TRP A 1 100 ? 56.409 -31.623 -18.540 1.00 0.00 100 TRP A O 2
ATOM 3047 N N . LYS A 1 101 ? 56.859 -29.424 -18.677 1.00 0.00 101 LYS A N 2
ATOM 3048 C CA . LYS A 1 101 ? 58.305 -29.604 -18.628 1.00 0.00 101 LYS A CA 2
ATOM 3049 C C . LYS A 1 101 ? 58.705 -30.476 -17.443 1.00 0.00 101 LYS A C 2
ATOM 3050 O O . LYS A 1 101 ? 57.926 -30.665 -16.508 1.00 0.00 101 LYS A O 2
ATOM 3069 N N . MET A 1 1 ? -0.452 3.415 -5.611 1.00 0.00 1 MET A N 3
ATOM 3070 C CA . MET A 1 1 ? 0.829 2.763 -5.368 1.00 0.00 1 MET A CA 3
ATOM 3071 C C . MET A 1 1 ? 0.632 1.293 -5.008 1.00 0.00 1 MET A C 3
ATOM 3072 O O . MET A 1 1 ? -0.445 0.734 -5.216 1.00 0.00 1 MET A O 3
ATOM 3086 N N . GLU A 1 2 ? 1.677 0.675 -4.469 1.00 0.00 2 GLU A N 3
ATOM 3087 C CA . GLU A 1 2 ? 1.617 -0.730 -4.083 1.00 0.00 2 GLU A CA 3
ATOM 3088 C C . GLU A 1 2 ? 1.669 -1.635 -5.311 1.00 0.00 2 GLU A C 3
ATOM 3089 O O . GLU A 1 2 ? 2.537 -2.502 -5.421 1.00 0.00 2 GLU A O 3
ATOM 3101 N N . LEU A 1 3 ? 0.735 -1.427 -6.231 1.00 0.00 3 LEU A N 3
ATOM 3102 C CA . LEU A 1 3 ? 0.673 -2.223 -7.452 1.00 0.00 3 LEU A CA 3
ATOM 3103 C C . LEU A 1 3 ? 1.172 -1.423 -8.651 1.00 0.00 3 LEU A C 3
ATOM 3104 O O . LEU A 1 3 ? 0.496 -0.510 -9.124 1.00 0.00 3 LEU A O 3
ATOM 3120 N N . ALA A 1 4 ? 2.358 -1.773 -9.137 1.00 0.00 4 ALA A N 3
ATOM 3121 C CA . ALA A 1 4 ? 2.945 -1.090 -10.283 1.00 0.00 4 ALA A CA 3
ATOM 3122 C C . ALA A 1 4 ? 3.417 -2.089 -11.334 1.00 0.00 4 ALA A C 3
ATOM 3123 O O . ALA A 1 4 ? 4.237 -2.963 -11.051 1.00 0.00 4 ALA A O 3
ATOM 3130 N N . VAL A 1 5 ? 2.895 -1.954 -12.549 1.00 0.00 5 VAL A N 3
ATOM 3131 C CA . VAL A 1 5 ? 3.263 -2.844 -13.643 1.00 0.00 5 VAL A CA 3
ATOM 3132 C C . VAL A 1 5 ? 3.618 -2.055 -14.898 1.00 0.00 5 VAL A C 3
ATOM 3133 O O . VAL A 1 5 ? 3.149 -0.933 -15.092 1.00 0.00 5 VAL A O 3
ATOM 3146 N N . ILE A 1 6 ? 4.450 -2.648 -15.748 1.00 0.00 6 ILE A N 3
ATOM 3147 C CA . ILE A 1 6 ? 4.866 -2.001 -16.986 1.00 0.00 6 ILE A CA 3
ATOM 3148 C C . ILE A 1 6 ? 4.732 -2.948 -18.174 1.00 0.00 6 ILE A C 3
ATOM 3149 O O . ILE A 1 6 ? 5.560 -3.837 -18.369 1.00 0.00 6 ILE A O 3
ATOM 3165 N N . GLY A 1 7 ? 3.683 -2.749 -18.967 1.00 0.00 7 GLY A N 3
ATOM 3166 C CA . GLY A 1 7 ? 3.460 -3.591 -20.127 1.00 0.00 7 GLY A CA 3
ATOM 3167 C C . GLY A 1 7 ? 2.982 -2.805 -21.331 1.00 0.00 7 GLY A C 3
ATOM 3168 O O . GLY A 1 7 ? 3.546 -1.763 -21.666 1.00 0.00 7 GLY A O 3
ATOM 3172 N N . LYS A 1 8 ? 1.940 -3.304 -21.986 1.00 0.00 8 LYS A N 3
ATOM 3173 C CA . LYS A 1 8 ? 1.385 -2.643 -23.161 1.00 0.00 8 LYS A CA 3
ATOM 3174 C C . LYS A 1 8 ? -0.021 -2.123 -22.880 1.00 0.00 8 LYS A C 3
ATOM 3175 O O . LYS A 1 8 ? -0.487 -2.151 -21.741 1.00 0.00 8 LYS A O 3
ATOM 3194 N N . SER A 1 9 ? -0.693 -1.650 -23.925 1.00 0.00 9 SER A N 3
ATOM 3195 C CA . SER A 1 9 ? -2.045 -1.121 -23.789 1.00 0.00 9 SER A CA 3
ATOM 3196 C C . SER A 1 9 ? -3.037 -2.239 -23.481 1.00 0.00 9 SER A C 3
ATOM 3197 O O . SER A 1 9 ? -4.066 -2.012 -22.847 1.00 0.00 9 SER A O 3
ATOM 3205 N N . GLU A 1 10 ? -2.718 -3.447 -23.937 1.00 0.00 10 GLU A N 3
ATOM 3206 C CA . GLU A 1 10 ? -3.581 -4.600 -23.711 1.00 0.00 10 GLU A CA 3
ATOM 3207 C C . GLU A 1 10 ? -3.571 -5.007 -22.240 1.00 0.00 10 GLU A C 3
ATOM 3208 O O . GLU A 1 10 ? -4.598 -5.401 -21.687 1.00 0.00 10 GLU A O 3
ATOM 3220 N N . PHE A 1 11 ? -2.404 -4.910 -21.613 1.00 0.00 11 PHE A N 3
ATOM 3221 C CA . PHE A 1 11 ? -2.259 -5.269 -20.207 1.00 0.00 11 PHE A CA 3
ATOM 3222 C C . PHE A 1 11 ? -2.959 -4.252 -19.311 1.00 0.00 11 PHE A C 3
ATOM 3223 O O . PHE A 1 11 ? -3.795 -4.610 -18.482 1.00 0.00 11 PHE A O 3
ATOM 3240 N N . VAL A 1 12 ? -2.610 -2.981 -19.483 1.00 0.00 12 VAL A N 3
ATOM 3241 C CA . VAL A 1 12 ? -3.204 -1.911 -18.691 1.00 0.00 12 VAL A CA 3
ATOM 3242 C C . VAL A 1 12 ? -4.726 -1.980 -18.727 1.00 0.00 12 VAL A C 3
ATOM 3243 O O . VAL A 1 12 ? -5.398 -1.667 -17.743 1.00 0.00 12 VAL A O 3
ATOM 3256 N N . THR A 1 13 ? -5.267 -2.394 -19.869 1.00 0.00 13 THR A N 3
ATOM 3257 C CA . THR A 1 13 ? -6.711 -2.504 -20.035 1.00 0.00 13 THR A CA 3
ATOM 3258 C C . THR A 1 13 ? -7.294 -3.553 -19.095 1.00 0.00 13 THR A C 3
ATOM 3259 O O . THR A 1 13 ? -8.420 -3.418 -18.620 1.00 0.00 13 THR A O 3
ATOM 3270 N N . GLY A 1 14 ? -6.518 -4.600 -18.830 1.00 0.00 14 GLY A N 3
ATOM 3271 C CA . GLY A 1 14 ? -6.975 -5.657 -17.946 1.00 0.00 14 GLY A CA 3
ATOM 3272 C C . GLY A 1 14 ? -7.104 -5.196 -16.508 1.00 0.00 14 GLY A C 3
ATOM 3273 O O . GLY A 1 14 ? -8.119 -5.443 -15.858 1.00 0.00 14 GLY A O 3
ATOM 3277 N N . PHE A 1 15 ? -6.071 -4.525 -16.009 1.00 0.00 15 PHE A N 3
ATOM 3278 C CA . PHE A 1 15 ? -6.072 -4.030 -14.637 1.00 0.00 15 PHE A CA 3
ATOM 3279 C C . PHE A 1 15 ? -6.950 -2.789 -14.507 1.00 0.00 15 PHE A C 3
ATOM 3280 O O . PHE A 1 15 ? -7.701 -2.645 -13.542 1.00 0.00 15 PHE A O 3
ATOM 3297 N N . ARG A 1 16 ? -6.850 -1.895 -15.486 1.00 0.00 16 ARG A N 3
ATOM 3298 C CA . ARG A 1 16 ? -7.633 -0.665 -15.481 1.00 0.00 16 ARG A CA 3
ATOM 3299 C C . ARG A 1 16 ? -9.105 -0.959 -15.207 1.00 0.00 16 ARG A C 3
ATOM 3300 O O . ARG A 1 16 ? -9.819 -0.131 -14.639 1.00 0.00 16 ARG A O 3
ATOM 3321 N N . LEU A 1 17 ? -9.552 -2.142 -15.614 1.00 0.00 17 LEU A N 3
ATOM 3322 C CA . LEU A 1 17 ? -10.939 -2.546 -15.413 1.00 0.00 17 LEU A CA 3
ATOM 3323 C C . LEU A 1 17 ? -11.296 -2.551 -13.930 1.00 0.00 17 LEU A C 3
ATOM 3324 O O . LEU A 1 17 ? -12.331 -2.021 -13.528 1.00 0.00 17 LEU A O 3
ATOM 3340 N N . ALA A 1 18 ? -10.429 -3.152 -13.121 1.00 0.00 18 ALA A N 3
ATOM 3341 C CA . ALA A 1 18 ? -10.650 -3.222 -11.682 1.00 0.00 18 ALA A CA 3
ATOM 3342 C C . ALA A 1 18 ? -10.129 -1.970 -10.984 1.00 0.00 18 ALA A C 3
ATOM 3343 O O . ALA A 1 18 ? -10.525 -1.664 -9.861 1.00 0.00 18 ALA A O 3
ATOM 3350 N N . GLY A 1 19 ? -9.237 -1.251 -11.659 1.00 0.00 19 GLY A N 3
ATOM 3351 C CA . GLY A 1 19 ? -8.676 -0.041 -11.087 1.00 0.00 19 GLY A CA 3
ATOM 3352 C C . GLY A 1 19 ? -7.824 -0.318 -9.865 1.00 0.00 19 GLY A C 3
ATOM 3353 O O . GLY A 1 19 ? -7.444 0.604 -9.143 1.00 0.00 19 GLY A O 3
ATOM 3357 N N . ILE A 1 20 ? -7.525 -1.591 -9.630 1.00 0.00 20 ILE A N 3
ATOM 3358 C CA . ILE A 1 20 ? -6.713 -1.987 -8.486 1.00 0.00 20 ILE A CA 3
ATOM 3359 C C . ILE A 1 20 ? -5.336 -2.468 -8.929 1.00 0.00 20 ILE A C 3
ATOM 3360 O O . ILE A 1 20 ? -4.871 -3.526 -8.506 1.00 0.00 20 ILE A O 3
ATOM 3376 N N . SER A 1 21 ? -4.687 -1.682 -9.782 1.00 0.00 21 SER A N 3
ATOM 3377 C CA . SER A 1 21 ? -3.362 -2.029 -10.284 1.00 0.00 21 SER A CA 3
ATOM 3378 C C . SER A 1 21 ? -2.874 -0.991 -11.290 1.00 0.00 21 SER A C 3
ATOM 3379 O O . SER A 1 21 ? -3.417 -0.870 -12.389 1.00 0.00 21 SER A O 3
ATOM 3387 N N . LYS A 1 22 ? -1.845 -0.242 -10.907 1.00 0.00 22 LYS A N 3
ATOM 3388 C CA . LYS A 1 22 ? -1.281 0.785 -11.774 1.00 0.00 22 LYS A CA 3
ATOM 3389 C C . LYS A 1 22 ? -0.323 0.173 -12.791 1.00 0.00 22 LYS A C 3
ATOM 3390 O O . LYS A 1 22 ? 0.802 -0.196 -12.455 1.00 0.00 22 LYS A O 3
ATOM 3409 N N . VAL A 1 23 ? -0.776 0.070 -14.036 1.00 0.00 23 VAL A N 3
ATOM 3410 C CA . VAL A 1 23 ? 0.041 -0.495 -15.103 1.00 0.00 23 VAL A CA 3
ATOM 3411 C C . VAL A 1 23 ? 0.319 0.539 -16.189 1.00 0.00 23 VAL A C 3
ATOM 3412 O O . VAL A 1 23 ? -0.525 1.384 -16.486 1.00 0.00 23 VAL A O 3
ATOM 3425 N N . TYR A 1 24 ? 1.508 0.465 -16.777 1.00 0.00 24 TYR A N 3
ATOM 3426 C CA . TYR A 1 24 ? 1.899 1.396 -17.829 1.00 0.00 24 TYR A CA 3
ATOM 3427 C C . TYR A 1 24 ? 1.832 0.729 -19.199 1.00 0.00 24 TYR A C 3
ATOM 3428 O O . TYR A 1 24 ? 1.617 -0.478 -19.303 1.00 0.00 24 TYR A O 3
ATOM 3446 N N . GLU A 1 25 ? 2.019 1.525 -20.247 1.00 0.00 25 GLU A N 3
ATOM 3447 C CA . GLU A 1 25 ? 1.979 1.012 -21.612 1.00 0.00 25 GLU A CA 3
ATOM 3448 C C . GLU A 1 25 ? 3.150 1.551 -22.429 1.00 0.00 25 GLU A C 3
ATOM 3449 O O . GLU A 1 25 ? 3.148 2.707 -22.853 1.00 0.00 25 GLU A O 3
ATOM 3461 N N . THR A 1 26 ? 4.151 0.704 -22.647 1.00 0.00 26 THR A N 3
ATOM 3462 C CA . THR A 1 26 ? 5.329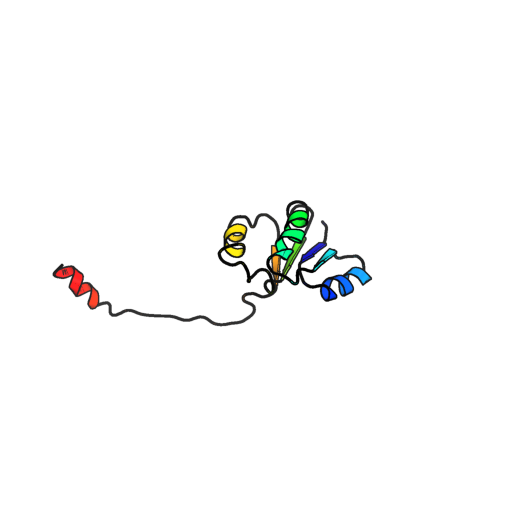 1.093 -23.412 1.00 0.00 26 THR A CA 3
ATOM 3463 C C . THR A 1 26 ? 5.707 0.019 -24.426 1.00 0.00 26 THR A C 3
ATOM 3464 O O . THR A 1 26 ? 6.658 -0.740 -24.238 1.00 0.00 26 THR A O 3
ATOM 3475 N N . PRO A 1 27 ? 4.945 -0.048 -25.528 1.00 0.00 27 PRO A N 3
ATOM 3476 C CA . PRO A 1 27 ? 5.182 -1.025 -26.595 1.00 0.00 27 PRO A CA 3
ATOM 3477 C C . PRO A 1 27 ? 6.459 -0.733 -27.376 1.00 0.00 27 PRO A C 3
ATOM 3478 O O . PRO A 1 27 ? 7.232 -1.641 -27.682 1.00 0.00 27 PRO A O 3
ATOM 3489 N N . ASP A 1 28 ? 6.674 0.538 -27.695 1.00 0.00 28 ASP A N 3
ATOM 3490 C CA . ASP A 1 28 ? 7.859 0.950 -28.439 1.00 0.00 28 ASP A CA 3
ATOM 3491 C C . ASP A 1 28 ? 9.065 1.076 -27.514 1.00 0.00 28 ASP A C 3
ATOM 3492 O O . ASP A 1 28 ? 8.924 1.398 -26.334 1.00 0.00 28 ASP A O 3
ATOM 3501 N N . ILE A 1 29 ? 10.251 0.819 -28.056 1.00 0.00 29 ILE A N 3
ATOM 3502 C CA . ILE A 1 29 ? 11.481 0.904 -27.279 1.00 0.00 29 ILE A CA 3
ATOM 3503 C C . ILE A 1 29 ? 11.740 2.334 -26.816 1.00 0.00 29 ILE A C 3
ATOM 3504 O O . ILE A 1 29 ? 12.125 2.582 -25.673 1.00 0.00 29 ILE A O 3
ATOM 3520 N N . PRO A 1 30 ? 11.524 3.298 -27.722 1.00 0.00 30 PRO A N 3
ATOM 3521 C CA . PRO A 1 30 ? 11.725 4.720 -27.429 1.00 0.00 30 PRO A CA 3
ATOM 3522 C C . PRO A 1 30 ? 10.684 5.265 -26.457 1.00 0.00 30 PRO A C 3
ATOM 3523 O O . PRO A 1 30 ? 10.996 6.084 -25.593 1.00 0.00 30 PRO A O 3
ATOM 3534 N N . ALA A 1 31 ? 9.447 4.803 -26.603 1.00 0.00 31 ALA A N 3
ATOM 3535 C CA . ALA A 1 31 ? 8.360 5.243 -25.736 1.00 0.00 31 ALA A CA 3
ATOM 3536 C C . ALA A 1 31 ? 8.642 4.889 -24.280 1.00 0.00 31 ALA A C 3
ATOM 3537 O O . ALA A 1 31 ? 8.170 5.562 -23.363 1.00 0.00 31 ALA A O 3
ATOM 3544 N N . THR A 1 32 ? 9.416 3.827 -24.073 1.00 0.00 32 THR A N 3
ATOM 3545 C CA . THR A 1 32 ? 9.759 3.383 -22.728 1.00 0.00 32 THR A CA 3
ATOM 3546 C C . THR A 1 32 ? 10.317 4.531 -21.895 1.00 0.00 32 THR A C 3
ATOM 3547 O O . THR A 1 32 ? 10.169 4.552 -20.673 1.00 0.00 32 THR A O 3
ATOM 3558 N N . GLU A 1 33 ? 10.957 5.485 -22.564 1.00 0.00 33 GLU A N 3
ATOM 3559 C CA . GLU A 1 33 ? 11.536 6.637 -21.883 1.00 0.00 33 GLU A CA 3
ATOM 3560 C C . GLU A 1 33 ? 10.501 7.322 -20.994 1.00 0.00 33 GLU A C 3
ATOM 3561 O O . GLU A 1 33 ? 10.837 7.886 -19.953 1.00 0.00 33 GLU A O 3
ATOM 3573 N N . SER A 1 34 ? 9.241 7.267 -21.414 1.00 0.00 34 SER A N 3
ATOM 3574 C CA . SER A 1 34 ? 8.157 7.885 -20.660 1.00 0.00 34 SER A CA 3
ATOM 3575 C C . SER A 1 34 ? 8.002 7.226 -19.293 1.00 0.00 34 SER A C 3
ATOM 3576 O O . SER A 1 34 ? 8.044 7.895 -18.260 1.00 0.00 34 SER A O 3
ATOM 3584 N N . ALA A 1 35 ? 7.823 5.909 -19.295 1.00 0.00 35 ALA A N 3
ATOM 3585 C CA . ALA A 1 35 ? 7.664 5.158 -18.056 1.00 0.00 35 ALA A CA 3
ATOM 3586 C C . ALA A 1 35 ? 8.953 5.163 -17.241 1.00 0.00 35 ALA A C 3
ATOM 3587 O O . ALA A 1 35 ? 8.921 5.179 -16.010 1.00 0.00 35 ALA A O 3
ATOM 3594 N N . VAL A 1 36 ? 10.087 5.148 -17.935 1.00 0.00 36 VAL A N 3
ATOM 3595 C CA . VAL A 1 36 ? 11.387 5.151 -17.276 1.00 0.00 36 VAL A CA 3
ATOM 3596 C C . VAL A 1 36 ? 11.541 6.369 -16.371 1.00 0.00 36 VAL A C 3
ATOM 3597 O O . VAL A 1 36 ? 12.259 6.325 -15.372 1.00 0.00 36 VAL A O 3
ATOM 3610 N N . ARG A 1 37 ? 10.862 7.454 -16.728 1.00 0.00 37 ARG A N 3
ATOM 3611 C CA . ARG A 1 37 ? 10.924 8.685 -15.949 1.00 0.00 37 ARG A CA 3
ATOM 3612 C C . ARG A 1 37 ? 10.228 8.511 -14.602 1.00 0.00 37 ARG A C 3
ATOM 3613 O O . ARG A 1 37 ? 10.650 9.080 -13.596 1.00 0.00 37 ARG A O 3
ATOM 3634 N N . SER A 1 38 ? 9.160 7.720 -14.591 1.00 0.00 38 SER A N 3
ATOM 3635 C CA . SER A 1 38 ? 8.402 7.475 -13.370 1.00 0.00 38 SER A CA 3
ATOM 3636 C C . SER A 1 38 ? 9.015 6.327 -12.572 1.00 0.00 38 SER A C 3
ATOM 3637 O O . SER A 1 38 ? 8.732 6.160 -11.386 1.00 0.00 38 SER A O 3
ATOM 3645 N N . VAL A 1 39 ? 9.856 5.538 -13.233 1.00 0.00 39 VAL A N 3
ATOM 3646 C CA . VAL A 1 39 ? 10.511 4.407 -12.587 1.00 0.00 39 VAL A CA 3
ATOM 3647 C C . VAL A 1 39 ? 11.525 4.877 -11.551 1.00 0.00 39 VAL A C 3
ATOM 3648 O O . VAL A 1 39 ? 11.629 4.306 -10.464 1.00 0.00 39 VAL A O 3
ATOM 3661 N N . LEU A 1 40 ? 12.271 5.922 -11.892 1.00 0.00 40 LEU A N 3
ATOM 3662 C CA . LEU A 1 40 ? 13.278 6.471 -10.991 1.00 0.00 40 LEU A CA 3
ATOM 3663 C C . LEU A 1 40 ? 12.673 6.786 -9.627 1.00 0.00 40 LEU A C 3
ATOM 3664 O O . LEU A 1 40 ? 13.343 6.674 -8.600 1.00 0.00 40 LEU A O 3
ATOM 3680 N N . GLU A 1 41 ? 11.403 7.179 -9.624 1.00 0.00 41 GLU A N 3
ATOM 3681 C CA . GLU A 1 41 ? 10.709 7.509 -8.385 1.00 0.00 41 GLU A CA 3
ATOM 3682 C C . GLU A 1 41 ? 9.764 6.384 -7.975 1.00 0.00 41 GLU A C 3
ATOM 3683 O O . GLU A 1 41 ? 9.270 6.354 -6.847 1.00 0.00 41 GLU A O 3
ATOM 3695 N N . ASP A 1 42 ? 9.517 5.460 -8.897 1.00 0.00 42 ASP A N 3
ATOM 3696 C CA . ASP A 1 42 ? 8.632 4.332 -8.632 1.00 0.00 42 ASP A CA 3
ATOM 3697 C C . ASP A 1 42 ? 9.107 3.543 -7.416 1.00 0.00 42 ASP A C 3
ATOM 3698 O O . ASP A 1 42 ? 8.319 2.866 -6.755 1.00 0.00 42 ASP A O 3
ATOM 3707 N N . LYS A 1 43 ? 10.400 3.634 -7.126 1.00 0.00 43 LYS A N 3
ATOM 3708 C CA . LYS A 1 43 ? 10.982 2.930 -5.989 1.00 0.00 43 LYS A CA 3
ATOM 3709 C C . LYS A 1 43 ? 10.269 3.305 -4.694 1.00 0.00 43 LYS A C 3
ATOM 3710 O O . LYS A 1 43 ? 10.267 2.539 -3.731 1.00 0.00 43 LYS A O 3
ATOM 3729 N N . SER A 1 44 ? 9.663 4.488 -4.679 1.00 0.00 44 SER A N 3
ATOM 3730 C CA . SER A 1 44 ? 8.948 4.966 -3.501 1.00 0.00 44 SER A CA 3
ATOM 3731 C C . SER A 1 44 ? 7.453 4.688 -3.623 1.00 0.00 44 SER A C 3
ATOM 3732 O O . SER A 1 44 ? 6.634 5.339 -2.974 1.00 0.00 44 SER A O 3
ATOM 3740 N N . VAL A 1 45 ? 7.105 3.715 -4.459 1.00 0.00 45 VAL A N 3
ATOM 3741 C CA . VAL A 1 45 ? 5.709 3.348 -4.666 1.00 0.00 45 VAL A CA 3
ATOM 3742 C C . VAL A 1 45 ? 5.357 2.074 -3.907 1.00 0.00 45 VAL A C 3
ATOM 3743 O O . VAL A 1 45 ? 4.699 2.119 -2.869 1.00 0.00 45 VAL A O 3
ATOM 3756 N N . GLY A 1 46 ? 5.801 0.936 -4.434 1.00 0.00 46 GLY A N 3
ATOM 3757 C CA . GLY A 1 46 ? 5.523 -0.336 -3.793 1.00 0.00 46 GLY A CA 3
ATOM 3758 C C . GLY A 1 46 ? 6.109 -1.509 -4.554 1.00 0.00 46 GLY A C 3
ATOM 3759 O O . GLY A 1 46 ? 7.318 -1.739 -4.518 1.00 0.00 46 GLY A O 3
ATOM 3763 N N . ILE A 1 47 ? 5.250 -2.253 -5.243 1.00 0.00 47 ILE A N 3
ATOM 3764 C CA . ILE A 1 47 ? 5.690 -3.408 -6.015 1.00 0.00 47 ILE A CA 3
ATOM 3765 C C . ILE A 1 47 ? 5.696 -3.101 -7.508 1.00 0.00 47 ILE A C 3
ATOM 3766 O O . ILE A 1 47 ? 4.679 -2.701 -8.075 1.00 0.00 47 ILE A O 3
ATOM 3782 N N . LEU A 1 48 ? 6.848 -3.293 -8.141 1.00 0.00 48 LEU A N 3
ATOM 3783 C CA . LEU A 1 48 ? 6.988 -3.038 -9.571 1.00 0.00 48 LEU A CA 3
ATOM 3784 C C . LEU A 1 48 ? 7.073 -4.346 -10.351 1.00 0.00 48 LEU A C 3
ATOM 3785 O O . LEU A 1 48 ? 7.628 -5.334 -9.869 1.00 0.00 48 LEU A O 3
ATOM 3801 N N . VAL A 1 49 ? 6.521 -4.345 -11.560 1.00 0.00 49 VAL A N 3
ATOM 3802 C CA . VAL A 1 49 ? 6.538 -5.530 -12.409 1.00 0.00 49 VAL A CA 3
ATOM 3803 C C . VAL A 1 49 ? 6.508 -5.150 -13.885 1.00 0.00 49 VAL A C 3
ATOM 3804 O O . VAL A 1 49 ? 5.494 -4.672 -14.393 1.00 0.00 49 VAL A O 3
ATOM 3817 N N . MET A 1 50 ? 7.628 -5.365 -14.568 1.00 0.00 50 MET A N 3
ATOM 3818 C CA . MET A 1 50 ? 7.730 -5.046 -15.988 1.00 0.00 50 MET A CA 3
ATOM 3819 C C . MET A 1 50 ? 7.916 -6.312 -16.818 1.00 0.00 50 MET A C 3
ATOM 3820 O O . MET A 1 50 ? 8.288 -7.361 -16.292 1.00 0.00 50 MET A O 3
ATOM 3834 N N . HIS A 1 51 ? 7.655 -6.206 -18.117 1.00 0.00 51 HIS A N 3
ATOM 3835 C CA . HIS A 1 51 ? 7.795 -7.344 -19.019 1.00 0.00 51 HIS A CA 3
ATOM 3836 C C . HIS A 1 51 ? 8.996 -7.161 -19.942 1.00 0.00 51 HIS A C 3
ATOM 3837 O O . HIS A 1 51 ? 9.035 -6.234 -20.749 1.00 0.00 51 HIS A O 3
ATOM 3851 N N . ASN A 1 52 ? 9.974 -8.052 -19.815 1.00 0.00 52 ASN A N 3
ATOM 3852 C CA . ASN A 1 52 ? 11.178 -7.988 -20.636 1.00 0.00 52 ASN A CA 3
ATOM 3853 C C . ASN A 1 52 ? 10.822 -7.911 -22.117 1.00 0.00 52 ASN A C 3
ATOM 3854 O O . ASN A 1 52 ? 11.634 -7.489 -22.941 1.00 0.00 52 ASN A O 3
ATOM 3865 N N . ASP A 1 53 ? 9.602 -8.320 -22.449 1.00 0.00 53 ASP A N 3
ATOM 3866 C CA . ASP A 1 53 ? 9.137 -8.296 -23.831 1.00 0.00 53 ASP A CA 3
ATOM 3867 C C . ASP A 1 53 ? 9.214 -6.885 -24.406 1.00 0.00 53 ASP A C 3
ATOM 3868 O O . ASP A 1 53 ? 9.118 -6.692 -25.618 1.00 0.00 53 ASP A O 3
ATOM 3877 N N . ASP A 1 54 ? 9.387 -5.903 -23.528 1.00 0.00 54 ASP A N 3
ATOM 3878 C CA . ASP A 1 54 ? 9.476 -4.509 -23.948 1.00 0.00 54 ASP A CA 3
ATOM 3879 C C . ASP A 1 54 ? 10.664 -3.818 -23.286 1.00 0.00 54 ASP A C 3
ATOM 3880 O O . ASP A 1 54 ? 11.320 -2.971 -23.895 1.00 0.00 54 ASP A O 3
ATOM 3889 N N . ILE A 1 55 ? 10.934 -4.183 -22.038 1.00 0.00 55 ILE A N 3
ATOM 3890 C CA . ILE A 1 55 ? 12.042 -3.597 -21.294 1.00 0.00 55 ILE A CA 3
ATOM 3891 C C . ILE A 1 55 ? 13.379 -4.159 -21.766 1.00 0.00 55 ILE A C 3
ATOM 3892 O O . ILE A 1 55 ? 14.416 -3.510 -21.639 1.00 0.00 55 ILE A O 3
ATOM 3908 N N . GLY A 1 56 ? 13.346 -5.370 -22.314 1.00 0.00 56 GLY A N 3
ATOM 3909 C CA . GLY A 1 56 ? 14.561 -5.998 -22.799 1.00 0.00 56 GLY A CA 3
ATOM 3910 C C . GLY A 1 56 ? 15.153 -5.272 -23.991 1.00 0.00 56 GLY A C 3
ATOM 3911 O O . GLY A 1 56 ? 16.279 -5.551 -24.399 1.00 0.00 56 GLY A O 3
ATOM 3915 N N . ASN A 1 57 ? 14.391 -4.337 -24.551 1.00 0.00 57 ASN A N 3
ATOM 3916 C CA . ASN A 1 57 ? 14.847 -3.570 -25.705 1.00 0.00 57 ASN A CA 3
ATOM 3917 C C . ASN A 1 57 ? 16.058 -2.715 -25.345 1.00 0.00 57 ASN A C 3
ATOM 3918 O O . ASN A 1 57 ? 16.923 -2.461 -26.184 1.00 0.00 57 ASN A O 3
ATOM 3929 N N . LEU A 1 58 ? 16.112 -2.273 -24.094 1.00 0.00 58 LEU A N 3
ATOM 3930 C CA . LEU A 1 58 ? 17.218 -1.446 -23.622 1.00 0.00 58 LEU A CA 3
ATOM 3931 C C . LEU A 1 58 ? 17.982 -2.145 -22.502 1.00 0.00 58 LEU A C 3
ATOM 3932 O O . LEU A 1 58 ? 17.876 -1.788 -21.328 1.00 0.00 58 LEU A O 3
ATOM 3948 N N . PRO A 1 59 ? 18.771 -3.165 -22.871 1.00 0.00 59 PRO A N 3
ATOM 3949 C CA . PRO A 1 59 ? 19.570 -3.934 -21.912 1.00 0.00 59 PRO A CA 3
ATOM 3950 C C . PRO A 1 59 ? 20.724 -3.120 -21.335 1.00 0.00 59 PRO A C 3
ATOM 3951 O O . PRO A 1 59 ? 20.630 -2.593 -20.227 1.00 0.00 59 PRO A O 3
ATOM 3962 N N . GLU A 1 60 ? 21.811 -3.024 -22.093 1.00 0.00 60 GLU A N 3
ATOM 3963 C CA . GLU A 1 60 ? 22.983 -2.274 -21.656 1.00 0.00 60 GLU A CA 3
ATOM 3964 C C . GLU A 1 60 ? 22.665 -0.786 -21.539 1.00 0.00 60 GLU A C 3
ATOM 3965 O O . GLU A 1 60 ? 23.462 -0.009 -21.014 1.00 0.00 60 GLU A O 3
ATOM 3977 N N . VAL A 1 61 ? 21.494 -0.397 -22.033 1.00 0.00 61 VAL A N 3
ATOM 3978 C CA . VAL A 1 61 ? 21.069 0.997 -21.984 1.00 0.00 61 VAL A CA 3
ATOM 3979 C C . VAL A 1 61 ? 20.295 1.291 -20.704 1.00 0.00 61 VAL A C 3
ATOM 3980 O O . VAL A 1 61 ? 20.692 2.142 -19.907 1.00 0.00 61 VAL A O 3
ATOM 3993 N N . LEU A 1 62 ? 19.188 0.582 -20.513 1.00 0.00 62 LEU A N 3
ATOM 3994 C CA . LEU A 1 62 ? 18.357 0.766 -19.328 1.00 0.00 62 LEU A CA 3
ATOM 3995 C C . LEU A 1 62 ? 18.655 -0.304 -18.282 1.00 0.00 62 LEU A C 3
ATOM 3996 O O . LEU A 1 62 ? 19.132 0.000 -17.188 1.00 0.00 62 LEU A O 3
ATOM 4012 N N . ARG A 1 63 ? 18.373 -1.556 -18.626 1.00 0.00 63 ARG A N 3
ATOM 4013 C CA . ARG A 1 63 ? 18.613 -2.670 -17.717 1.00 0.00 63 ARG A CA 3
ATOM 4014 C C . ARG A 1 63 ? 19.957 -2.518 -17.012 1.00 0.00 63 ARG A C 3
ATOM 4015 O O . ARG A 1 63 ? 20.110 -2.904 -15.853 1.00 0.00 63 ARG A O 3
ATOM 4036 N N . LYS A 1 64 ? 20.930 -1.953 -17.720 1.00 0.00 64 LYS A N 3
ATOM 4037 C CA . LYS A 1 64 ? 22.262 -1.748 -17.163 1.00 0.00 64 LYS A CA 3
ATOM 4038 C C . LYS A 1 64 ? 22.257 -0.612 -16.146 1.00 0.00 64 LYS A C 3
ATOM 4039 O O . LYS A 1 64 ? 22.757 -0.762 -15.032 1.00 0.00 64 LYS A O 3
ATOM 4058 N N . ASN A 1 65 ? 21.688 0.524 -16.536 1.00 0.00 65 ASN A N 3
ATOM 4059 C CA . ASN A 1 65 ? 21.618 1.685 -15.657 1.00 0.00 65 ASN A CA 3
ATOM 4060 C C . ASN A 1 65 ? 20.820 1.366 -14.397 1.00 0.00 65 ASN A C 3
ATOM 4061 O O . ASN A 1 65 ? 21.221 1.722 -13.288 1.00 0.00 65 ASN A O 3
ATOM 4072 N N . LEU A 1 66 ? 19.688 0.693 -14.574 1.00 0.00 66 LEU A N 3
ATOM 4073 C CA . LEU A 1 66 ? 18.833 0.324 -13.452 1.00 0.00 66 LEU A CA 3
ATOM 4074 C C . LEU A 1 66 ? 19.430 -0.843 -12.672 1.00 0.00 66 LEU A C 3
ATOM 4075 O O . LEU A 1 66 ? 19.162 -1.009 -11.483 1.00 0.00 66 LEU A O 3
ATOM 4091 N N . ASN A 1 67 ? 20.243 -1.646 -13.350 1.00 0.00 67 ASN A N 3
ATOM 4092 C CA . ASN A 1 67 ? 20.880 -2.797 -12.720 1.00 0.00 67 ASN A CA 3
ATOM 4093 C C . ASN A 1 67 ? 21.529 -2.403 -11.397 1.00 0.00 67 ASN A C 3
ATOM 4094 O O . ASN A 1 67 ? 21.600 -3.205 -10.466 1.00 0.00 67 ASN A O 3
ATOM 4105 N N . GLU A 1 68 ? 22.000 -1.162 -11.321 1.00 0.00 68 GLU A N 3
ATOM 4106 C CA . GLU A 1 68 ? 22.642 -0.662 -10.111 1.00 0.00 68 GLU A CA 3
ATOM 4107 C C . GLU A 1 68 ? 21.641 0.080 -9.230 1.00 0.00 68 GLU A C 3
ATOM 4108 O O . GLU A 1 68 ? 21.811 0.164 -8.014 1.00 0.00 68 GLU A O 3
ATOM 4120 N N . SER A 1 69 ? 20.597 0.618 -9.854 1.00 0.00 69 SER A N 3
ATOM 4121 C CA . SER A 1 69 ? 19.571 1.357 -9.129 1.00 0.00 69 SER A CA 3
ATOM 4122 C C . SER A 1 69 ? 18.351 0.479 -8.869 1.00 0.00 69 SER A C 3
ATOM 4123 O O . SER A 1 69 ? 17.251 0.978 -8.629 1.00 0.00 69 SER A O 3
ATOM 4131 N N . VAL A 1 70 ? 18.553 -0.834 -8.918 1.00 0.00 70 VAL A N 3
ATOM 4132 C CA . VAL A 1 70 ? 17.471 -1.784 -8.687 1.00 0.00 70 VAL A CA 3
ATOM 4133 C C . VAL A 1 70 ? 17.150 -1.900 -7.202 1.00 0.00 70 VAL A C 3
ATOM 4134 O O . VAL A 1 70 ? 17.243 -2.981 -6.620 1.00 0.00 70 VAL A O 3
ATOM 4147 N N . GLN A 1 71 ? 16.772 -0.781 -6.594 1.00 0.00 71 GLN A N 3
ATOM 4148 C CA . GLN A 1 71 ? 16.437 -0.758 -5.175 1.00 0.00 71 GLN A CA 3
ATOM 4149 C C . GLN A 1 71 ? 15.126 -1.493 -4.913 1.00 0.00 71 GLN A C 3
ATOM 4150 O O . GLN A 1 71 ? 15.073 -2.468 -4.163 1.00 0.00 71 GLN A O 3
ATOM 4164 N N . PRO A 1 72 ? 14.043 -1.016 -5.544 1.00 0.00 72 PRO A N 3
ATOM 4165 C CA . PRO A 1 72 ? 12.713 -1.613 -5.395 1.00 0.00 72 PRO A CA 3
ATOM 4166 C C . PRO A 1 72 ? 12.615 -2.984 -6.056 1.00 0.00 72 PRO A C 3
ATOM 4167 O O . PRO A 1 72 ? 13.628 -3.583 -6.420 1.00 0.00 72 PRO A O 3
ATOM 4178 N N . THR A 1 73 ? 11.390 -3.476 -6.209 1.00 0.00 73 THR A N 3
ATOM 4179 C CA . THR A 1 73 ? 11.160 -4.776 -6.826 1.00 0.00 73 THR A CA 3
ATOM 4180 C C . THR A 1 73 ? 10.703 -4.625 -8.273 1.00 0.00 73 THR A C 3
ATOM 4181 O O . THR A 1 73 ? 9.520 -4.416 -8.542 1.00 0.00 73 THR A O 3
ATOM 4192 N N . VAL A 1 74 ? 11.647 -4.734 -9.202 1.00 0.00 74 VAL A N 3
ATOM 4193 C CA . VAL A 1 74 ? 11.341 -4.611 -10.622 1.00 0.00 74 VAL A CA 3
ATOM 4194 C C . VAL A 1 74 ? 11.218 -5.982 -11.278 1.00 0.00 74 VAL A C 3
ATOM 4195 O O . VAL A 1 74 ? 12.144 -6.450 -11.940 1.00 0.00 74 VAL A O 3
ATOM 4208 N N . VAL A 1 75 ? 10.068 -6.622 -11.089 1.00 0.00 75 VAL A N 3
ATOM 4209 C CA . VAL A 1 75 ? 9.823 -7.939 -11.664 1.00 0.00 75 VAL A CA 3
ATOM 4210 C C . VAL A 1 75 ? 9.831 -7.884 -13.188 1.00 0.00 75 VAL A C 3
ATOM 4211 O O . VAL A 1 75 ? 8.800 -7.642 -13.815 1.00 0.00 75 VAL A O 3
ATOM 4224 N N . ALA A 1 76 ? 11.000 -8.110 -13.777 1.00 0.00 76 ALA A N 3
ATOM 4225 C CA . ALA A 1 76 ? 11.142 -8.088 -15.228 1.00 0.00 76 ALA A CA 3
ATOM 4226 C C . ALA A 1 76 ? 10.910 -9.473 -15.822 1.00 0.00 76 ALA A C 3
ATOM 4227 O O . ALA A 1 76 ? 11.772 -10.348 -15.739 1.00 0.00 76 ALA A O 3
ATOM 4234 N N . LEU A 1 77 ? 9.740 -9.666 -16.422 1.00 0.00 77 LEU A N 3
ATOM 4235 C CA . LEU A 1 77 ? 9.394 -10.946 -17.030 1.00 0.00 77 LEU A CA 3
ATOM 4236 C C . LEU A 1 77 ? 10.228 -11.197 -18.282 1.00 0.00 77 LEU A C 3
ATOM 4237 O O . LEU A 1 77 ? 9.863 -10.776 -19.379 1.00 0.00 77 LEU A O 3
ATOM 4253 N N . GLY A 1 78 ? 11.351 -11.888 -18.110 1.00 0.00 78 GLY A N 3
ATOM 4254 C CA . GLY A 1 78 ? 12.219 -12.186 -19.234 1.00 0.00 78 GLY A CA 3
ATOM 4255 C C . GLY A 1 78 ? 13.608 -11.603 -19.065 1.00 0.00 78 GLY A C 3
ATOM 4256 O O . GLY A 1 78 ? 13.850 -10.813 -18.154 1.00 0.00 78 GLY A O 3
ATOM 4260 N N . GLY A 1 79 ? 14.524 -11.995 -19.945 1.00 0.00 79 GLY A N 3
ATOM 4261 C CA . GLY A 1 79 ? 15.885 -11.498 -19.871 1.00 0.00 79 GLY A CA 3
ATOM 4262 C C . GLY A 1 79 ? 16.516 -11.328 -21.238 1.00 0.00 79 GLY A C 3
ATOM 4263 O O . GLY A 1 79 ? 17.739 -11.254 -21.360 1.00 0.00 79 GLY A O 3
ATOM 4267 N N . SER A 1 80 ? 15.681 -11.268 -22.270 1.00 0.00 80 SER A N 3
ATOM 4268 C CA . SER A 1 80 ? 16.165 -11.111 -23.637 1.00 0.00 80 SER A CA 3
ATOM 4269 C C . SER A 1 80 ? 17.229 -12.156 -23.960 1.00 0.00 80 SER A C 3
ATOM 4270 O O . SER A 1 80 ? 18.133 -11.912 -24.757 1.00 0.00 80 SER A O 3
ATOM 4278 N N . GLY A 1 81 ? 17.114 -13.323 -23.332 1.00 0.00 81 GLY A N 3
ATOM 4279 C CA . GLY A 1 81 ? 18.072 -14.388 -23.564 1.00 0.00 81 GLY A CA 3
ATOM 4280 C C . GLY A 1 81 ? 19.436 -14.078 -22.979 1.00 0.00 81 GLY A C 3
ATOM 4281 O O . GLY A 1 81 ? 19.764 -12.918 -22.732 1.00 0.00 81 GLY A O 3
ATOM 4285 N N . SER A 1 82 ? 20.232 -15.119 -22.756 1.00 0.00 82 SER A N 3
ATOM 4286 C CA . SER A 1 82 ? 21.566 -14.953 -22.192 1.00 0.00 82 SER A CA 3
ATOM 4287 C C . SER A 1 82 ? 22.452 -14.130 -23.123 1.00 0.00 82 SER A C 3
ATOM 4288 O O . SER A 1 82 ? 22.735 -12.963 -22.857 1.00 0.00 82 SER A O 3
ATOM 4296 N N . GLY A 1 83 ? 22.886 -14.749 -24.216 1.00 0.00 83 GLY A N 3
ATOM 4297 C CA . GLY A 1 83 ? 23.735 -14.061 -25.171 1.00 0.00 83 GLY A CA 3
ATOM 4298 C C . GLY A 1 83 ? 24.719 -14.993 -25.850 1.00 0.00 83 GLY A C 3
ATOM 4299 O O . GLY A 1 83 ? 24.373 -16.119 -26.205 1.00 0.00 83 GLY A O 3
ATOM 4303 N N . SER A 1 84 ? 25.949 -14.522 -26.032 1.00 0.00 84 SER A N 3
ATOM 4304 C CA . SER A 1 84 ? 26.984 -15.320 -26.678 1.00 0.00 84 SER A CA 3
ATOM 4305 C C . SER A 1 84 ? 28.362 -14.976 -26.121 1.00 0.00 84 SER A C 3
ATOM 4306 O O . SER A 1 84 ? 28.765 -13.812 -26.102 1.00 0.00 84 SER A O 3
ATOM 4314 N N . THR A 1 85 ? 29.082 -15.997 -25.666 1.00 0.00 85 THR A N 3
ATOM 4315 C CA . THR A 1 85 ? 30.414 -15.805 -25.107 1.00 0.00 85 THR A CA 3
ATOM 4316 C C . THR A 1 85 ? 31.459 -16.585 -25.896 1.00 0.00 85 THR A C 3
ATOM 4317 O O . THR A 1 85 ? 31.713 -17.757 -25.618 1.00 0.00 85 THR A O 3
ATOM 4328 N N . SER A 1 86 ? 32.064 -15.928 -26.880 1.00 0.00 86 SER A N 3
ATOM 4329 C CA . SER A 1 86 ? 33.081 -16.562 -27.711 1.00 0.00 86 SER A CA 3
ATOM 4330 C C . SER A 1 86 ? 34.451 -16.491 -27.043 1.00 0.00 86 SER A C 3
ATOM 4331 O O . SER A 1 86 ? 34.566 -16.117 -25.875 1.00 0.00 86 SER A O 3
ATOM 4339 N N . LEU A 1 87 ? 35.486 -16.854 -27.791 1.00 0.00 87 LEU A N 3
ATOM 4340 C CA . LEU A 1 87 ? 36.850 -16.833 -27.273 1.00 0.00 87 LEU A CA 3
ATOM 4341 C C . LEU A 1 87 ? 37.864 -16.983 -28.402 1.00 0.00 87 LEU A C 3
ATOM 4342 O O . LEU A 1 87 ? 37.500 -17.001 -29.578 1.00 0.00 87 LEU A O 3
ATOM 4358 N N . ARG A 1 88 ? 39.137 -17.093 -28.037 1.00 0.00 88 ARG A N 3
ATOM 4359 C CA . ARG A 1 88 ? 40.204 -17.243 -29.019 1.00 0.00 88 ARG A CA 3
ATOM 4360 C C . ARG A 1 88 ? 41.552 -17.439 -28.332 1.00 0.00 88 ARG A C 3
ATOM 4361 O O . ARG A 1 88 ? 41.626 -17.536 -27.107 1.00 0.00 88 ARG A O 3
ATOM 4382 N N . GLU A 1 89 ? 42.614 -17.497 -29.129 1.00 0.00 89 GLU A N 3
ATOM 4383 C CA . GLU A 1 89 ? 43.959 -17.683 -28.597 1.00 0.00 89 GLU A CA 3
ATOM 4384 C C . GLU A 1 89 ? 45.005 -17.117 -29.552 1.00 0.00 89 GLU A C 3
ATOM 4385 O O . GLU A 1 89 ? 44.674 -16.433 -30.521 1.00 0.00 89 GLU A O 3
ATOM 4397 N N . LYS A 1 90 ? 46.272 -17.407 -29.272 1.00 0.00 90 LYS A N 3
ATOM 4398 C CA . LYS A 1 90 ? 47.368 -16.928 -30.105 1.00 0.00 90 LYS A CA 3
ATOM 4399 C C . LYS A 1 90 ? 48.257 -18.085 -30.552 1.00 0.00 90 LYS A C 3
ATOM 4400 O O . LYS A 1 90 ? 47.916 -19.252 -30.359 1.00 0.00 90 LYS A O 3
ATOM 4419 N N . ILE A 1 91 ? 49.397 -17.753 -31.148 1.00 0.00 91 ILE A N 3
ATOM 4420 C CA . ILE A 1 91 ? 50.335 -18.765 -31.619 1.00 0.00 91 ILE A CA 3
ATOM 4421 C C . ILE A 1 91 ? 51.376 -19.088 -30.552 1.00 0.00 91 ILE A C 3
ATOM 4422 O O . ILE A 1 91 ? 51.678 -20.253 -30.296 1.00 0.00 91 ILE A O 3
ATOM 4438 N N . LYS A 1 92 ? 51.922 -18.047 -29.931 1.00 0.00 92 LYS A N 3
ATOM 4439 C CA . LYS A 1 92 ? 52.928 -18.218 -28.890 1.00 0.00 92 LYS A CA 3
ATOM 4440 C C . LYS A 1 92 ? 54.268 -18.629 -29.490 1.00 0.00 92 LYS A C 3
ATOM 4441 O O . LYS A 1 92 ? 55.260 -17.911 -29.366 1.00 0.00 92 LYS A O 3
ATOM 4460 N N . GLN A 1 93 ? 54.290 -19.788 -30.141 1.00 0.00 93 GLN A N 3
ATOM 4461 C CA . GLN A 1 93 ? 55.509 -20.292 -30.761 1.00 0.00 93 GLN A CA 3
ATOM 4462 C C . GLN A 1 93 ? 56.082 -19.275 -31.743 1.00 0.00 93 GLN A C 3
ATOM 4463 O O . GLN A 1 93 ? 57.286 -19.252 -31.996 1.00 0.00 93 GLN A O 3
ATOM 4477 N N . ALA A 1 94 ? 55.211 -18.435 -32.292 1.00 0.00 94 ALA A N 3
ATOM 4478 C CA . ALA A 1 94 ? 55.631 -17.415 -33.245 1.00 0.00 94 ALA A CA 3
ATOM 4479 C C . ALA A 1 94 ? 56.780 -16.582 -32.686 1.00 0.00 94 ALA A C 3
ATOM 4480 O O . ALA A 1 94 ? 57.718 -16.239 -33.405 1.00 0.00 94 ALA A O 3
ATOM 4487 N N . VAL A 1 95 ? 56.700 -16.259 -31.399 1.00 0.00 95 VAL A N 3
ATOM 4488 C CA . VAL A 1 95 ? 57.733 -15.466 -30.744 1.00 0.00 95 VAL A CA 3
ATOM 4489 C C . VAL A 1 95 ? 59.049 -16.233 -30.670 1.00 0.00 95 VAL A C 3
ATOM 4490 O O . VAL A 1 95 ? 60.127 -15.642 -30.716 1.00 0.00 95 VAL A O 3
ATOM 4503 N N . GLY A 1 96 ? 58.953 -17.554 -30.555 1.00 0.00 96 GLY A N 3
ATOM 4504 C CA . GLY A 1 96 ? 60.143 -18.381 -30.477 1.00 0.00 96 GLY A CA 3
ATOM 4505 C C . GLY A 1 96 ? 61.050 -18.207 -31.679 1.00 0.00 96 GLY A C 3
ATOM 4506 O O . GLY A 1 96 ? 62.241 -18.509 -31.616 1.00 0.00 96 GLY A O 3
ATOM 4510 N N . VAL A 1 97 ? 60.484 -17.719 -32.779 1.00 0.00 97 VAL A N 3
ATOM 4511 C CA . VAL A 1 97 ? 61.250 -17.506 -34.002 1.00 0.00 97 VAL A CA 3
ATOM 4512 C C . VAL A 1 97 ? 62.239 -16.358 -33.838 1.00 0.00 97 VAL A C 3
ATOM 4513 O O . VAL A 1 97 ? 63.426 -16.500 -34.132 1.00 0.00 97 VAL A O 3
ATOM 4526 N N . ASP A 1 98 ? 61.742 -15.219 -33.367 1.00 0.00 98 ASP A N 3
ATOM 4527 C CA . ASP A 1 98 ? 62.583 -14.045 -33.161 1.00 0.00 98 ASP A CA 3
ATOM 4528 C C . ASP A 1 98 ? 63.660 -14.324 -32.118 1.00 0.00 98 ASP A C 3
ATOM 4529 O O . ASP A 1 98 ? 64.656 -13.604 -32.031 1.00 0.00 98 ASP A O 3
ATOM 4538 N N . LEU A 1 99 ? 63.455 -15.373 -31.329 1.00 0.00 99 LEU A N 3
ATOM 4539 C CA . LEU A 1 99 ? 64.409 -15.747 -30.290 1.00 0.00 99 LEU A CA 3
ATOM 4540 C C . LEU A 1 99 ? 65.817 -15.868 -30.863 1.00 0.00 99 LEU A C 3
ATOM 4541 O O . LEU A 1 99 ? 66.756 -15.246 -30.365 1.00 0.00 99 LEU A O 3
ATOM 4557 N N . TRP A 1 100 ? 65.957 -16.672 -31.911 1.00 0.00 100 TRP A N 3
ATOM 4558 C CA . TRP A 1 100 ? 67.251 -16.873 -32.553 1.00 0.00 100 TRP A CA 3
ATOM 4559 C C . TRP A 1 100 ? 67.623 -15.673 -33.416 1.00 0.00 100 TRP A C 3
ATOM 4560 O O . TRP A 1 100 ? 68.788 -15.487 -33.770 1.00 0.00 100 TRP A O 3
ATOM 4581 N N . LYS A 1 101 ? 66.628 -14.859 -33.751 1.00 0.00 101 LYS A N 3
ATOM 4582 C CA . LYS A 1 101 ? 66.851 -13.674 -34.572 1.00 0.00 101 LYS A CA 3
ATOM 4583 C C . LYS A 1 101 ? 67.725 -12.662 -33.839 1.00 0.00 101 LYS A C 3
ATOM 4584 O O . LYS A 1 101 ? 67.971 -12.792 -32.640 1.00 0.00 101 LYS A O 3
ATOM 4603 N N . MET A 1 1 ? 2.584 1.671 -0.214 1.00 0.00 1 MET A N 4
ATOM 4604 C CA . MET A 1 1 ? 2.986 0.927 -1.402 1.00 0.00 1 MET A CA 4
ATOM 4605 C C . MET A 1 1 ? 1.817 0.776 -2.371 1.00 0.00 1 MET A C 4
ATOM 4606 O O . MET A 1 1 ? 0.723 0.374 -1.978 1.00 0.00 1 MET A O 4
ATOM 4620 N N . GLU A 1 2 ? 2.057 1.103 -3.637 1.00 0.00 2 GLU A N 4
ATOM 4621 C CA . GLU A 1 2 ? 1.023 1.004 -4.660 1.00 0.00 2 GLU A CA 4
ATOM 4622 C C . GLU A 1 2 ? 1.394 -0.039 -5.710 1.00 0.00 2 GLU A C 4
ATOM 4623 O O . GLU A 1 2 ? 2.426 -0.703 -5.604 1.00 0.00 2 GLU A O 4
ATOM 4635 N N . LEU A 1 3 ? 0.546 -0.177 -6.723 1.00 0.00 3 LEU A N 4
ATOM 4636 C CA . LEU A 1 3 ? 0.784 -1.139 -7.794 1.00 0.00 3 LEU A CA 4
ATOM 4637 C C . LEU A 1 3 ? 1.155 -0.429 -9.092 1.00 0.00 3 LEU A C 4
ATOM 4638 O O . LEU A 1 3 ? 0.375 0.358 -9.625 1.00 0.00 3 LEU A O 4
ATOM 4654 N N . ALA A 1 4 ? 2.352 -0.715 -9.595 1.00 0.00 4 ALA A N 4
ATOM 4655 C CA . ALA A 1 4 ? 2.825 -0.107 -10.832 1.00 0.00 4 ALA A CA 4
ATOM 4656 C C . ALA A 1 4 ? 3.266 -1.170 -11.832 1.00 0.00 4 ALA A C 4
ATOM 4657 O O . ALA A 1 4 ? 4.089 -2.030 -11.517 1.00 0.00 4 ALA A O 4
ATOM 4664 N N . VAL A 1 5 ? 2.713 -1.107 -13.039 1.00 0.00 5 VAL A N 4
ATOM 4665 C CA . VAL A 1 5 ? 3.050 -2.064 -14.086 1.00 0.00 5 VAL A CA 4
ATOM 4666 C C . VAL A 1 5 ? 3.320 -1.358 -15.410 1.00 0.00 5 VAL A C 4
ATOM 4667 O O . VAL A 1 5 ? 2.723 -0.322 -15.706 1.00 0.00 5 VAL A O 4
ATOM 4680 N N . ILE A 1 6 ? 4.221 -1.926 -16.204 1.00 0.00 6 ILE A N 4
ATOM 4681 C CA . ILE A 1 6 ? 4.569 -1.352 -17.498 1.00 0.00 6 ILE A CA 4
ATOM 4682 C C . ILE A 1 6 ? 4.552 -2.413 -18.593 1.00 0.00 6 ILE A C 4
ATOM 4683 O O . ILE A 1 6 ? 5.493 -3.194 -18.729 1.00 0.00 6 ILE A O 4
ATOM 4699 N N . GLY A 1 7 ? 3.475 -2.434 -19.373 1.00 0.00 7 GLY A N 4
ATOM 4700 C CA . GLY A 1 7 ? 3.357 -3.402 -20.447 1.00 0.00 7 GLY A CA 4
ATOM 4701 C C . GLY A 1 7 ? 2.698 -2.820 -21.682 1.00 0.00 7 GLY A C 4
ATOM 4702 O O . GLY A 1 7 ? 3.109 -1.771 -22.179 1.00 0.00 7 GLY A O 4
ATOM 4706 N N . LYS A 1 8 ? 1.672 -3.502 -22.181 1.00 0.00 8 LYS A N 4
ATOM 4707 C CA . LYS A 1 8 ? 0.954 -3.048 -23.366 1.00 0.00 8 LYS A CA 4
ATOM 4708 C C . LYS A 1 8 ? -0.475 -2.648 -23.016 1.00 0.00 8 LYS A C 4
ATOM 4709 O O . LYS A 1 8 ? -0.919 -2.824 -21.881 1.00 0.00 8 LYS A O 4
ATOM 4728 N N . SER A 1 9 ? -1.192 -2.110 -23.997 1.00 0.00 9 SER A N 4
ATOM 4729 C CA . SER A 1 9 ? -2.571 -1.682 -23.792 1.00 0.00 9 SER A CA 4
ATOM 4730 C C . SER A 1 9 ? -3.460 -2.870 -23.435 1.00 0.00 9 SER A C 4
ATOM 4731 O O . SER A 1 9 ? -4.463 -2.720 -22.738 1.00 0.00 9 SER A O 4
ATOM 4739 N N . GLU A 1 10 ? -3.084 -4.049 -23.920 1.00 0.00 10 GLU A N 4
ATOM 4740 C CA . GLU A 1 10 ? -3.848 -5.262 -23.653 1.00 0.00 10 GLU A CA 4
ATOM 4741 C C . GLU A 1 10 ? -3.678 -5.705 -22.203 1.00 0.00 10 GLU A C 4
ATOM 4742 O O . GLU A 1 10 ? -4.615 -6.204 -21.580 1.00 0.00 10 GLU A O 4
ATOM 4754 N N . PHE A 1 11 ? -2.474 -5.518 -21.671 1.00 0.00 11 PHE A N 4
ATOM 4755 C CA . PHE A 1 11 ? -2.179 -5.899 -20.295 1.00 0.00 11 PHE A CA 4
ATOM 4756 C C . PHE A 1 11 ? -2.897 -4.980 -19.310 1.00 0.00 11 PHE A C 4
ATOM 4757 O O . PHE A 1 11 ? -3.639 -5.441 -18.442 1.00 0.00 11 PHE A O 4
ATOM 4774 N N . VAL A 1 12 ? -2.670 -3.678 -19.452 1.00 0.00 12 VAL A N 4
ATOM 4775 C CA . VAL A 1 12 ? -3.295 -2.694 -18.576 1.00 0.00 12 VAL A CA 4
ATOM 4776 C C . VAL A 1 12 ? -4.804 -2.899 -18.507 1.00 0.00 12 VAL A C 4
ATOM 4777 O O . VAL A 1 12 ? -5.428 -2.663 -17.472 1.00 0.00 12 VAL A O 4
ATOM 4790 N N . THR A 1 13 ? -5.387 -3.342 -19.617 1.00 0.00 13 THR A N 4
ATOM 4791 C CA . THR A 1 13 ? -6.824 -3.579 -19.683 1.00 0.00 13 THR A CA 4
ATOM 4792 C C . THR A 1 13 ? -7.258 -4.615 -18.653 1.00 0.00 13 THR A C 4
ATOM 4793 O O . THR A 1 13 ? -8.365 -4.548 -18.119 1.00 0.00 13 THR A O 4
ATOM 4804 N N . GLY A 1 14 ? -6.379 -5.574 -18.377 1.00 0.00 14 GLY A N 4
ATOM 4805 C CA . GLY A 1 14 ? -6.690 -6.610 -17.410 1.00 0.00 14 GLY A CA 4
ATOM 4806 C C . GLY A 1 14 ? -6.828 -6.067 -16.002 1.00 0.00 14 GLY A C 4
ATOM 4807 O O . GLY A 1 14 ? -7.797 -6.369 -15.304 1.00 0.00 14 GLY A O 4
ATOM 4811 N N . PHE A 1 15 ? -5.856 -5.264 -15.581 1.00 0.00 15 PHE A N 4
ATOM 4812 C CA . PHE A 1 15 ? -5.872 -4.680 -14.245 1.00 0.00 15 PHE A CA 4
ATOM 4813 C C . PHE A 1 15 ? -6.864 -3.523 -14.169 1.00 0.00 15 PHE A C 4
ATOM 4814 O O . PHE A 1 15 ? -7.590 -3.377 -13.186 1.00 0.00 15 PHE A O 4
ATOM 4831 N N . ARG A 1 16 ? -6.889 -2.703 -15.215 1.00 0.00 16 ARG A N 4
ATOM 4832 C CA . ARG A 1 16 ? -7.790 -1.558 -15.267 1.00 0.00 16 ARG A CA 4
ATOM 4833 C C . ARG A 1 16 ? -9.215 -1.971 -14.911 1.00 0.00 16 ARG A C 4
ATOM 4834 O O . ARG A 1 16 ? -9.989 -1.175 -14.377 1.00 0.00 16 ARG A O 4
ATOM 4855 N N . LEU A 1 17 ? -9.555 -3.220 -15.210 1.00 0.00 17 LEU A N 4
ATOM 4856 C CA . LEU A 1 17 ? -10.888 -3.740 -14.922 1.00 0.00 17 LEU A CA 4
ATOM 4857 C C . LEU A 1 17 ? -11.191 -3.664 -13.429 1.00 0.00 17 LEU A C 4
ATOM 4858 O O . LEU A 1 17 ? -12.265 -3.220 -13.025 1.00 0.00 17 LEU A O 4
ATOM 4874 N N . ALA A 1 18 ? -10.236 -4.099 -12.613 1.00 0.00 18 ALA A N 4
ATOM 4875 C CA . ALA A 1 18 ? -10.399 -4.076 -11.165 1.00 0.00 18 ALA A CA 4
ATOM 4876 C C . ALA A 1 18 ? -10.018 -2.716 -10.591 1.00 0.00 18 ALA A C 4
ATOM 4877 O O . ALA A 1 18 ? -10.402 -2.373 -9.474 1.00 0.00 18 ALA A O 4
ATOM 4884 N N . GLY A 1 19 ? -9.259 -1.944 -11.363 1.00 0.00 19 GLY A N 4
ATOM 4885 C CA . GLY A 1 19 ? -8.838 -0.630 -10.913 1.00 0.00 19 GLY A CA 4
ATOM 4886 C C . GLY A 1 19 ? -7.899 -0.697 -9.725 1.00 0.00 19 GLY A C 4
ATOM 4887 O O . GLY A 1 19 ? -7.612 0.321 -9.094 1.00 0.00 19 GLY A O 4
ATOM 4891 N N . ILE A 1 20 ? -7.420 -1.898 -9.419 1.00 0.00 20 ILE A N 4
ATOM 4892 C CA . ILE A 1 20 ? -6.509 -2.093 -8.298 1.00 0.00 20 ILE A CA 4
ATOM 4893 C C . ILE A 1 20 ? -5.100 -2.418 -8.785 1.00 0.00 20 ILE A C 4
ATOM 4894 O O . ILE A 1 20 ? -4.462 -3.349 -8.294 1.00 0.00 20 ILE A O 4
ATOM 4910 N N . SER A 1 21 ? -4.621 -1.642 -9.751 1.00 0.00 21 SER A N 4
ATOM 4911 C CA . SER A 1 21 ? -3.288 -1.847 -10.306 1.00 0.00 21 SER A CA 4
ATOM 4912 C C . SER A 1 21 ? -3.019 -0.872 -11.449 1.00 0.00 21 SER A C 4
ATOM 4913 O O . SER A 1 21 ? -3.624 -0.966 -12.517 1.00 0.00 21 SER A O 4
ATOM 4921 N N . LYS A 1 22 ? -2.106 0.064 -11.216 1.00 0.00 22 LYS A N 4
ATOM 4922 C CA . LYS A 1 22 ? -1.753 1.057 -12.223 1.00 0.00 22 LYS A CA 4
ATOM 4923 C C . LYS A 1 22 ? -0.790 0.471 -13.251 1.00 0.00 22 LYS A C 4
ATOM 4924 O O . LYS A 1 22 ? 0.373 0.204 -12.945 1.00 0.00 22 LYS A O 4
ATOM 4943 N N . VAL A 1 23 ? -1.280 0.274 -14.471 1.00 0.00 23 VAL A N 4
ATOM 4944 C CA . VAL A 1 23 ? -0.462 -0.277 -15.544 1.00 0.00 23 VAL A CA 4
ATOM 4945 C C . VAL A 1 23 ? -0.299 0.725 -16.681 1.00 0.00 23 VAL A C 4
ATOM 4946 O O . VAL A 1 23 ? -1.215 1.490 -16.985 1.00 0.00 23 VAL A O 4
ATOM 4959 N N . TYR A 1 24 ? 0.873 0.715 -17.307 1.00 0.00 24 TYR A N 4
ATOM 4960 C CA . TYR A 1 24 ? 1.157 1.625 -18.411 1.00 0.00 24 TYR A CA 4
ATOM 4961 C C . TYR A 1 24 ? 1.238 0.868 -19.733 1.00 0.00 24 TYR A C 4
ATOM 4962 O O . TYR A 1 24 ? 1.139 -0.358 -19.766 1.00 0.00 24 TYR A O 4
ATOM 4980 N N . GLU A 1 25 ? 1.420 1.610 -20.822 1.00 0.00 25 GLU A N 4
ATOM 4981 C CA . GLU A 1 25 ? 1.515 1.009 -22.147 1.00 0.00 25 GLU A CA 4
ATOM 4982 C C . GLU A 1 25 ? 2.703 1.577 -22.918 1.00 0.00 25 GLU A C 4
ATOM 4983 O O . GLU A 1 25 ? 2.679 2.725 -23.363 1.00 0.00 25 GLU A O 4
ATOM 4995 N N . THR A 1 26 ? 3.745 0.765 -23.071 1.00 0.00 26 THR A N 4
ATOM 4996 C CA . THR A 1 26 ? 4.943 1.185 -23.786 1.00 0.00 26 THR A CA 4
ATOM 4997 C C . THR A 1 26 ? 5.175 0.326 -25.023 1.00 0.00 26 THR A C 4
ATOM 4998 O O . THR A 1 26 ? 5.970 -0.615 -25.016 1.00 0.00 26 THR A O 4
ATOM 5009 N N . PRO A 1 27 ? 4.466 0.654 -26.114 1.00 0.00 27 PRO A N 4
ATOM 5010 C CA . PRO A 1 27 ? 4.579 -0.075 -27.380 1.00 0.00 27 PRO A CA 4
ATOM 5011 C C . PRO A 1 27 ? 5.922 0.155 -28.064 1.00 0.00 27 PRO A C 4
ATOM 5012 O O . PRO A 1 27 ? 6.553 -0.786 -28.548 1.00 0.00 27 PRO A O 4
ATOM 5023 N N . ASP A 1 28 ? 6.355 1.410 -28.101 1.00 0.00 28 ASP A N 4
ATOM 5024 C CA . ASP A 1 28 ? 7.625 1.764 -28.724 1.00 0.00 28 ASP A CA 4
ATOM 5025 C C . ASP A 1 28 ? 8.734 1.861 -27.681 1.00 0.00 28 ASP A C 4
ATOM 5026 O O . ASP A 1 28 ? 8.471 2.094 -26.501 1.00 0.00 28 ASP A O 4
ATOM 5035 N N . ILE A 1 29 ? 9.973 1.680 -28.124 1.00 0.00 29 ILE A N 4
ATOM 5036 C CA . ILE A 1 29 ? 11.122 1.748 -27.229 1.00 0.00 29 ILE A CA 4
ATOM 5037 C C . ILE A 1 29 ? 11.352 3.173 -26.738 1.00 0.00 29 ILE A C 4
ATOM 5038 O O . ILE A 1 29 ? 11.629 3.413 -25.562 1.00 0.00 29 ILE A O 4
ATOM 5054 N N . PRO A 1 30 ? 11.234 4.142 -27.657 1.00 0.00 30 PRO A N 4
ATOM 5055 C CA . PRO A 1 30 ? 11.423 5.561 -27.340 1.00 0.00 30 PRO A CA 4
ATOM 5056 C C . PRO A 1 30 ? 10.301 6.115 -26.469 1.00 0.00 30 PRO A C 4
ATOM 5057 O O . PRO A 1 30 ? 10.540 6.920 -25.569 1.00 0.00 30 PRO A O 4
ATOM 5068 N N . ALA A 1 31 ? 9.075 5.679 -26.742 1.00 0.00 31 ALA A N 4
ATOM 5069 C CA . ALA A 1 31 ? 7.917 6.130 -25.981 1.00 0.00 31 ALA A CA 4
ATOM 5070 C C . ALA A 1 31 ? 7.955 5.595 -24.554 1.00 0.00 31 ALA A C 4
ATOM 5071 O 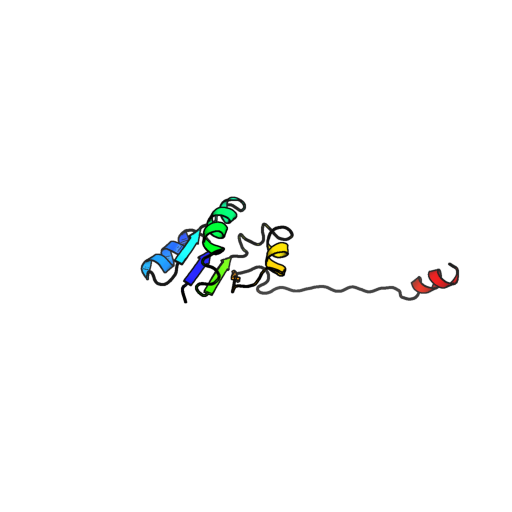O . ALA A 1 31 ? 7.312 6.141 -23.657 1.00 0.00 31 ALA A O 4
ATOM 5078 N N . THR A 1 32 ? 8.713 4.522 -24.349 1.00 0.00 32 THR A N 4
ATOM 5079 C CA . THR A 1 32 ? 8.834 3.912 -23.031 1.00 0.00 32 THR A CA 4
ATOM 5080 C C . THR A 1 32 ? 9.359 4.913 -22.008 1.00 0.00 32 THR A C 4
ATOM 5081 O O . THR A 1 32 ? 8.986 4.870 -20.836 1.00 0.00 32 THR A O 4
ATOM 5092 N N . GLU A 1 33 ? 10.227 5.813 -22.459 1.00 0.00 33 GLU A N 4
ATOM 5093 C CA . GLU A 1 33 ? 10.803 6.825 -21.581 1.00 0.00 33 GLU A CA 4
ATOM 5094 C C . GLU A 1 33 ? 9.709 7.655 -20.916 1.00 0.00 33 GLU A C 4
ATOM 5095 O O . GLU A 1 33 ? 9.863 8.111 -19.783 1.00 0.00 33 GLU A O 4
ATOM 5107 N N . SER A 1 34 ? 8.605 7.848 -21.630 1.00 0.00 34 SER A N 4
ATOM 5108 C CA . SER A 1 34 ? 7.486 8.627 -21.112 1.00 0.00 34 SER A CA 4
ATOM 5109 C C . SER A 1 34 ? 7.064 8.123 -19.735 1.00 0.00 34 SER A C 4
ATOM 5110 O O . SER A 1 34 ? 6.953 8.897 -18.786 1.00 0.00 34 SER A O 4
ATOM 5118 N N . ALA A 1 35 ? 6.831 6.818 -19.636 1.00 0.00 35 ALA A N 4
ATOM 5119 C CA . ALA A 1 35 ? 6.423 6.209 -18.377 1.00 0.00 35 ALA A CA 4
ATOM 5120 C C . ALA A 1 35 ? 7.547 6.270 -17.348 1.00 0.00 35 ALA A C 4
ATOM 5121 O O . ALA A 1 35 ? 7.305 6.492 -16.162 1.00 0.00 35 ALA A O 4
ATOM 5128 N N . VAL A 1 36 ? 8.777 6.069 -17.810 1.00 0.00 36 VAL A N 4
ATOM 5129 C CA . VAL A 1 36 ? 9.939 6.102 -16.930 1.00 0.00 36 VAL A CA 4
ATOM 5130 C C . VAL A 1 36 ? 10.018 7.423 -16.173 1.00 0.00 36 VAL A C 4
ATOM 5131 O O . VAL A 1 36 ? 10.614 7.500 -15.099 1.00 0.00 36 VAL A O 4
ATOM 5144 N N . ARG A 1 37 ? 9.413 8.461 -16.741 1.00 0.00 37 ARG A N 4
ATOM 5145 C CA . ARG A 1 37 ? 9.416 9.781 -16.121 1.00 0.00 37 ARG A CA 4
ATOM 5146 C C . ARG A 1 37 ? 8.794 9.728 -14.729 1.00 0.00 37 ARG A C 4
ATOM 5147 O O . ARG A 1 37 ? 9.350 10.261 -13.769 1.00 0.00 37 ARG A O 4
ATOM 5168 N N . SER A 1 38 ? 7.637 9.081 -14.627 1.00 0.00 38 SER A N 4
ATOM 5169 C CA . SER A 1 38 ? 6.937 8.963 -13.354 1.00 0.00 38 SER A CA 4
ATOM 5170 C C . SER A 1 38 ? 7.413 7.735 -12.584 1.00 0.00 38 SER A C 4
ATOM 5171 O O . SER A 1 38 ? 7.429 7.726 -11.353 1.00 0.00 38 SER A O 4
ATOM 5179 N N . VAL A 1 39 ? 7.801 6.697 -13.319 1.00 0.00 39 VAL A N 4
ATOM 5180 C CA . VAL A 1 39 ? 8.280 5.463 -12.708 1.00 0.00 39 VAL A CA 4
ATOM 5181 C C . VAL A 1 39 ? 9.586 5.693 -11.956 1.00 0.00 39 VAL A C 4
ATOM 5182 O O . VAL A 1 39 ? 9.774 5.191 -10.847 1.00 0.00 39 VAL A O 4
ATOM 5195 N N . LEU A 1 40 ? 10.488 6.453 -12.567 1.00 0.00 40 LEU A N 4
ATOM 5196 C CA . LEU A 1 40 ? 11.779 6.751 -11.956 1.00 0.00 40 LEU A CA 4
ATOM 5197 C C . LEU A 1 40 ? 11.604 7.219 -10.515 1.00 0.00 40 LEU A C 4
ATOM 5198 O O . LEU A 1 40 ? 12.475 7.005 -9.673 1.00 0.00 40 LEU A O 4
ATOM 5214 N N . GLU A 1 41 ? 10.471 7.858 -10.239 1.00 0.00 41 GLU A N 4
ATOM 5215 C CA . GLU A 1 41 ? 10.182 8.356 -8.900 1.00 0.00 41 GLU A CA 4
ATOM 5216 C C . GLU A 1 41 ? 9.162 7.465 -8.197 1.00 0.00 41 GLU A C 4
ATOM 5217 O O . GLU A 1 41 ? 9.089 7.436 -6.968 1.00 0.00 41 GLU A O 4
ATOM 5229 N N . ASP A 1 42 ? 8.376 6.740 -8.985 1.00 0.00 42 ASP A N 4
ATOM 5230 C CA . ASP A 1 42 ? 7.359 5.848 -8.440 1.00 0.00 42 ASP A CA 4
ATOM 5231 C C . ASP A 1 42 ? 7.981 4.532 -7.983 1.00 0.00 42 ASP A C 4
ATOM 5232 O O . ASP A 1 42 ? 7.322 3.711 -7.344 1.00 0.00 42 ASP A O 4
ATOM 5241 N N . LYS A 1 43 ? 9.252 4.337 -8.315 1.00 0.00 43 LYS A N 4
ATOM 5242 C CA . LYS A 1 43 ? 9.964 3.121 -7.939 1.00 0.00 43 LYS A CA 4
ATOM 5243 C C . LYS A 1 43 ? 10.094 3.013 -6.423 1.00 0.00 43 LYS A C 4
ATOM 5244 O O . LYS A 1 43 ? 10.223 1.917 -5.878 1.00 0.00 43 LYS A O 4
ATOM 5263 N N . SER A 1 44 ? 10.059 4.158 -5.748 1.00 0.00 44 SER A N 4
ATOM 5264 C CA . SER A 1 44 ? 10.175 4.192 -4.294 1.00 0.00 44 SER A CA 4
ATOM 5265 C C . SER A 1 44 ? 8.798 4.259 -3.641 1.00 0.00 44 SER A C 4
ATOM 5266 O O . SER A 1 44 ? 8.657 4.730 -2.512 1.00 0.00 44 SER A O 4
ATOM 5274 N N . VAL A 1 45 ? 7.785 3.785 -4.359 1.00 0.00 45 VAL A N 4
ATOM 5275 C CA . VAL A 1 45 ? 6.419 3.790 -3.850 1.00 0.00 45 VAL A CA 4
ATOM 5276 C C . VAL A 1 45 ? 6.020 2.412 -3.334 1.00 0.00 45 VAL A C 4
ATOM 5277 O O . VAL A 1 45 ? 5.954 2.185 -2.126 1.00 0.00 45 VAL A O 4
ATOM 5290 N N . GLY A 1 46 ? 5.755 1.494 -4.258 1.00 0.00 46 GLY A N 4
ATOM 5291 C CA . GLY A 1 46 ? 5.365 0.149 -3.877 1.00 0.00 46 GLY A CA 4
ATOM 5292 C C . GLY A 1 46 ? 6.060 -0.913 -4.706 1.00 0.00 46 GLY A C 4
ATOM 5293 O O . GLY A 1 46 ? 7.289 -0.960 -4.762 1.00 0.00 46 GLY A O 4
ATOM 5297 N N . ILE A 1 47 ? 5.273 -1.767 -5.351 1.00 0.00 47 ILE A N 4
ATOM 5298 C CA . ILE A 1 47 ? 5.820 -2.833 -6.181 1.00 0.00 47 ILE A CA 4
ATOM 5299 C C . ILE A 1 47 ? 5.669 -2.509 -7.663 1.00 0.00 47 ILE A C 4
ATOM 5300 O O . ILE A 1 47 ? 4.585 -2.152 -8.124 1.00 0.00 47 ILE A O 4
ATOM 5316 N N . LEU A 1 48 ? 6.764 -2.637 -8.405 1.00 0.00 48 LEU A N 4
ATOM 5317 C CA . LEU A 1 48 ? 6.753 -2.359 -9.837 1.00 0.00 48 LEU A CA 4
ATOM 5318 C C . LEU A 1 48 ? 6.843 -3.651 -10.643 1.00 0.00 48 LEU A C 4
ATOM 5319 O O . LEU A 1 48 ? 7.384 -4.652 -10.173 1.00 0.00 48 LEU A O 4
ATOM 5335 N N . VAL A 1 49 ? 6.310 -3.622 -11.861 1.00 0.00 49 VAL A N 4
ATOM 5336 C CA . VAL A 1 49 ? 6.332 -4.789 -12.734 1.00 0.00 49 VAL A CA 4
ATOM 5337 C C . VAL A 1 49 ? 6.382 -4.378 -14.201 1.00 0.00 49 VAL A C 4
ATOM 5338 O O . VAL A 1 49 ? 5.446 -3.767 -14.716 1.00 0.00 49 VAL A O 4
ATOM 5351 N N . MET A 1 50 ? 7.480 -4.717 -14.868 1.00 0.00 50 MET A N 4
ATOM 5352 C CA . MET A 1 50 ? 7.651 -4.384 -16.278 1.00 0.00 50 MET A CA 4
ATOM 5353 C C . MET A 1 50 ? 7.817 -5.646 -17.118 1.00 0.00 50 MET A C 4
ATOM 5354 O O . MET A 1 50 ? 8.056 -6.731 -16.587 1.00 0.00 50 MET A O 4
ATOM 5368 N N . HIS A 1 51 ? 7.688 -5.497 -18.433 1.00 0.00 51 HIS A N 4
ATOM 5369 C CA . HIS A 1 51 ? 7.825 -6.626 -19.347 1.00 0.00 51 HIS A CA 4
ATOM 5370 C C . HIS A 1 51 ? 9.174 -6.588 -20.059 1.00 0.00 51 HIS A C 4
ATOM 5371 O O . HIS A 1 51 ? 9.673 -5.520 -20.407 1.00 0.00 51 HIS A O 4
ATOM 5385 N N . ASN A 1 52 ? 9.758 -7.763 -20.270 1.00 0.00 52 ASN A N 4
ATOM 5386 C CA . ASN A 1 52 ? 11.050 -7.864 -20.939 1.00 0.00 52 ASN A CA 4
ATOM 5387 C C . ASN A 1 52 ? 10.941 -7.437 -22.400 1.00 0.00 52 ASN A C 4
ATOM 5388 O O . ASN A 1 52 ? 11.950 -7.269 -23.085 1.00 0.00 52 ASN A O 4
ATOM 5399 N N . ASP A 1 53 ? 9.711 -7.262 -22.869 1.00 0.00 53 ASP A N 4
ATOM 5400 C CA . ASP A 1 53 ? 9.469 -6.852 -24.248 1.00 0.00 53 ASP A CA 4
ATOM 5401 C C . ASP A 1 53 ? 9.966 -5.430 -24.487 1.00 0.00 53 ASP A C 4
ATOM 5402 O O . ASP A 1 53 ? 10.026 -4.966 -25.625 1.00 0.00 53 ASP A O 4
ATOM 5411 N N . ASP A 1 54 ? 10.320 -4.743 -23.406 1.00 0.00 54 ASP A N 4
ATOM 5412 C CA . ASP A 1 54 ? 10.811 -3.373 -23.498 1.00 0.00 54 ASP A CA 4
ATOM 5413 C C . ASP A 1 54 ? 12.082 -3.195 -22.673 1.00 0.00 54 ASP A C 4
ATOM 5414 O O . ASP A 1 54 ? 12.947 -2.389 -23.014 1.00 0.00 54 ASP A O 4
ATOM 5423 N N . ILE A 1 55 ? 12.186 -3.952 -21.586 1.00 0.00 55 ILE A N 4
ATOM 5424 C CA . ILE A 1 55 ? 13.350 -3.877 -20.712 1.00 0.00 55 ILE A CA 4
ATOM 5425 C C . ILE A 1 55 ? 14.578 -4.489 -21.379 1.00 0.00 55 ILE A C 4
ATOM 5426 O O . ILE A 1 55 ? 15.687 -3.974 -21.253 1.00 0.00 55 ILE A O 4
ATOM 5442 N N . GLY A 1 56 ? 14.369 -5.593 -22.091 1.00 0.00 56 GLY A N 4
ATOM 5443 C CA . GLY A 1 56 ? 15.467 -6.257 -22.769 1.00 0.00 56 GLY A CA 4
ATOM 5444 C C . GLY A 1 56 ? 16.041 -5.423 -23.897 1.00 0.00 56 GLY A C 4
ATOM 5445 O O . GLY A 1 56 ? 17.125 -5.712 -24.402 1.00 0.00 56 GLY A O 4
ATOM 5449 N N . ASN A 1 57 ? 15.311 -4.385 -24.294 1.00 0.00 57 ASN A N 4
ATOM 5450 C CA . ASN A 1 57 ? 15.753 -3.508 -25.372 1.00 0.00 57 ASN A CA 4
ATOM 5451 C C . ASN A 1 57 ? 17.019 -2.755 -24.976 1.00 0.00 57 ASN A C 4
ATOM 5452 O O . ASN A 1 57 ? 17.819 -2.370 -25.830 1.00 0.00 57 ASN A O 4
ATOM 5463 N N . LEU A 1 58 ? 17.196 -2.548 -23.675 1.00 0.00 58 LEU A N 4
ATOM 5464 C CA . LEU A 1 58 ? 18.365 -1.841 -23.165 1.00 0.00 58 LEU A CA 4
ATOM 5465 C C . LEU A 1 58 ? 19.132 -2.705 -22.169 1.00 0.00 58 LEU A C 4
ATOM 5466 O O . LEU A 1 58 ? 19.084 -2.489 -20.957 1.00 0.00 58 LEU A O 4
ATOM 5482 N N . PRO A 1 59 ? 19.857 -3.706 -22.689 1.00 0.00 59 PRO A N 4
ATOM 5483 C CA . PRO A 1 59 ? 20.650 -4.621 -21.863 1.00 0.00 59 PRO A CA 4
ATOM 5484 C C . PRO A 1 59 ? 21.861 -3.937 -21.239 1.00 0.00 59 PRO A C 4
ATOM 5485 O O . PRO A 1 59 ? 21.823 -3.524 -20.080 1.00 0.00 59 PRO A O 4
ATOM 5496 N N . GLU A 1 60 ? 22.934 -3.820 -22.015 1.00 0.00 60 GLU A N 4
ATOM 5497 C CA . GLU A 1 60 ? 24.157 -3.185 -21.536 1.00 0.00 60 GLU A CA 4
ATOM 5498 C C . GLU A 1 60 ? 23.912 -1.716 -21.201 1.00 0.00 60 GLU A C 4
ATOM 5499 O O . GLU A 1 60 ? 24.757 -1.057 -20.595 1.00 0.00 60 GLU A O 4
ATOM 5511 N N . VAL A 1 61 ? 22.750 -1.210 -21.602 1.00 0.00 61 VAL A N 4
ATOM 5512 C CA . VAL A 1 61 ? 22.393 0.180 -21.344 1.00 0.00 61 VAL A CA 4
ATOM 5513 C C . VAL A 1 61 ? 21.665 0.323 -20.012 1.00 0.00 61 VAL A C 4
ATOM 5514 O O . VAL A 1 61 ? 22.102 1.063 -19.130 1.00 0.00 61 VAL A O 4
ATOM 5527 N N . LEU A 1 62 ? 20.554 -0.391 -19.873 1.00 0.00 62 LEU A N 4
ATOM 5528 C CA . LEU A 1 62 ? 19.764 -0.345 -18.647 1.00 0.00 62 LEU A CA 4
ATOM 5529 C C . LEU A 1 62 ? 20.066 -1.548 -17.759 1.00 0.00 62 LEU A C 4
ATOM 5530 O O . LEU A 1 62 ? 20.564 -1.400 -16.643 1.00 0.00 62 LEU A O 4
ATOM 5546 N N . ARG A 1 63 ? 19.763 -2.740 -18.264 1.00 0.00 63 ARG A N 4
ATOM 5547 C CA . ARG A 1 63 ? 20.002 -3.969 -17.517 1.00 0.00 63 ARG A CA 4
ATOM 5548 C C . ARG A 1 63 ? 21.368 -3.935 -16.839 1.00 0.00 63 ARG A C 4
ATOM 5549 O O . ARG A 1 63 ? 21.552 -4.499 -15.760 1.00 0.00 63 ARG A O 4
ATOM 5570 N N . LYS A 1 64 ? 22.325 -3.271 -17.479 1.00 0.00 64 LYS A N 4
ATOM 5571 C CA . LYS A 1 64 ? 23.675 -3.163 -16.938 1.00 0.00 64 LYS A CA 4
ATOM 5572 C C . LYS A 1 64 ? 23.713 -2.195 -15.760 1.00 0.00 64 LYS A C 4
ATOM 5573 O O . LYS A 1 64 ? 24.273 -2.503 -14.709 1.00 0.00 64 LYS A O 4
ATOM 5592 N N . ASN A 1 65 ? 23.111 -1.024 -15.942 1.00 0.00 65 ASN A N 4
ATOM 5593 C CA . ASN A 1 65 ? 23.075 -0.011 -14.893 1.00 0.00 65 ASN A CA 4
ATOM 5594 C C . ASN A 1 65 ? 22.208 -0.469 -13.724 1.00 0.00 65 ASN A C 4
ATOM 5595 O O . ASN A 1 65 ? 22.650 -0.477 -12.574 1.00 0.00 65 ASN A O 4
ATOM 5606 N N . LEU A 1 66 ? 20.972 -0.850 -14.026 1.00 0.00 66 LEU A N 4
ATOM 5607 C CA . LEU A 1 66 ? 20.042 -1.311 -13.001 1.00 0.00 66 LEU A CA 4
ATOM 5608 C C . LEU A 1 66 ? 20.585 -2.544 -12.287 1.00 0.00 66 LEU A C 4
ATOM 5609 O O . LEU A 1 66 ? 20.223 -2.822 -11.144 1.00 0.00 66 LEU A O 4
ATOM 5625 N N . ASN A 1 67 ? 21.458 -3.279 -12.968 1.00 0.00 67 ASN A N 4
ATOM 5626 C CA . ASN A 1 67 ? 22.053 -4.482 -12.397 1.00 0.00 67 ASN A CA 4
ATOM 5627 C C . ASN A 1 67 ? 22.572 -4.216 -10.987 1.00 0.00 67 ASN A C 4
ATOM 5628 O O . ASN A 1 67 ? 22.470 -5.070 -10.107 1.00 0.00 67 ASN A O 4
ATOM 5639 N N . GLU A 1 68 ? 23.129 -3.027 -10.782 1.00 0.00 68 GLU A N 4
ATOM 5640 C CA . GLU A 1 68 ? 23.664 -2.649 -9.479 1.00 0.00 68 GLU A CA 4
ATOM 5641 C C . GLU A 1 68 ? 22.749 -1.643 -8.786 1.00 0.00 68 GLU A C 4
ATOM 5642 O O . GLU A 1 68 ? 23.045 -1.174 -7.687 1.00 0.00 68 GLU A O 4
ATOM 5654 N N . SER A 1 69 ? 21.637 -1.317 -9.437 1.00 0.00 69 SER A N 4
ATOM 5655 C CA . SER A 1 69 ? 20.681 -0.363 -8.887 1.00 0.00 69 SER A CA 4
ATOM 5656 C C . SER A 1 69 ? 19.341 -1.037 -8.609 1.00 0.00 69 SER A C 4
ATOM 5657 O O . SER A 1 69 ? 18.302 -0.379 -8.552 1.00 0.00 69 SER A O 4
ATOM 5665 N N . VAL A 1 70 ? 19.372 -2.355 -8.437 1.00 0.00 70 VAL A N 4
ATOM 5666 C CA . VAL A 1 70 ? 18.161 -3.119 -8.164 1.00 0.00 70 VAL A CA 4
ATOM 5667 C C . VAL A 1 70 ? 17.656 -2.862 -6.749 1.00 0.00 70 VAL A C 4
ATOM 5668 O O . VAL A 1 70 ? 17.609 -3.771 -5.921 1.00 0.00 70 VAL A O 4
ATOM 5681 N N . GLN A 1 71 ? 17.278 -1.616 -6.479 1.00 0.00 71 GLN A N 4
ATOM 5682 C CA . GLN A 1 71 ? 16.775 -1.239 -5.164 1.00 0.00 71 GLN A CA 4
ATOM 5683 C C . GLN A 1 71 ? 15.302 -1.607 -5.017 1.00 0.00 71 GLN A C 4
ATOM 5684 O O . GLN A 1 71 ? 14.922 -2.426 -4.181 1.00 0.00 71 GLN A O 4
ATOM 5698 N N . PRO A 1 72 ? 14.452 -0.988 -5.850 1.00 0.00 72 PRO A N 4
ATOM 5699 C CA . PRO A 1 72 ? 13.007 -1.235 -5.832 1.00 0.00 72 PRO A CA 4
ATOM 5700 C C . PRO A 1 72 ? 12.651 -2.627 -6.345 1.00 0.00 72 PRO A C 4
ATOM 5701 O O . PRO A 1 72 ? 13.525 -3.473 -6.536 1.00 0.00 72 PRO A O 4
ATOM 5712 N N . THR A 1 73 ? 11.360 -2.858 -6.566 1.00 0.00 73 THR A N 4
ATOM 5713 C CA . THR A 1 73 ? 10.888 -4.147 -7.056 1.00 0.00 73 THR A CA 4
ATOM 5714 C C . THR A 1 73 ? 10.543 -4.079 -8.539 1.00 0.00 73 THR A C 4
ATOM 5715 O O . THR A 1 73 ? 9.399 -3.816 -8.909 1.00 0.00 73 THR A O 4
ATOM 5726 N N . VAL A 1 74 ? 11.540 -4.318 -9.386 1.00 0.00 74 VAL A N 4
ATOM 5727 C CA . VAL A 1 74 ? 11.341 -4.285 -10.830 1.00 0.00 74 VAL A CA 4
ATOM 5728 C C . VAL A 1 74 ? 11.034 -5.675 -11.374 1.00 0.00 74 VAL A C 4
ATOM 5729 O O . VAL A 1 74 ? 11.911 -6.352 -11.910 1.00 0.00 74 VAL A O 4
ATOM 5742 N N . VAL A 1 75 ? 9.781 -6.097 -11.232 1.00 0.00 75 VAL A N 4
ATOM 5743 C CA . VAL A 1 75 ? 9.356 -7.407 -11.711 1.00 0.00 75 VAL A CA 4
ATOM 5744 C C . VAL A 1 75 ? 9.350 -7.459 -13.235 1.00 0.00 75 VAL A C 4
ATOM 5745 O O . VAL A 1 75 ? 8.410 -6.994 -13.878 1.00 0.00 75 VAL A O 4
ATOM 5758 N N . ALA A 1 76 ? 10.406 -8.030 -13.806 1.00 0.00 76 ALA A N 4
ATOM 5759 C CA . ALA A 1 76 ? 10.521 -8.146 -15.254 1.00 0.00 76 ALA A CA 4
ATOM 5760 C C . ALA A 1 76 ? 9.827 -9.406 -15.761 1.00 0.00 76 ALA A C 4
ATOM 5761 O O . ALA A 1 76 ? 10.015 -10.494 -15.216 1.00 0.00 76 ALA A O 4
ATOM 5768 N N . LEU A 1 77 ? 9.022 -9.251 -16.807 1.00 0.00 77 LEU A N 4
ATOM 5769 C CA . LEU A 1 77 ? 8.298 -10.377 -17.387 1.00 0.00 77 LEU A CA 4
ATOM 5770 C C . LEU A 1 77 ? 9.017 -10.908 -18.623 1.00 0.00 77 LEU A C 4
ATOM 5771 O O . LEU A 1 77 ? 8.729 -10.497 -19.746 1.00 0.00 77 LEU A O 4
ATOM 5787 N N . GLY A 1 78 ? 9.954 -11.827 -18.407 1.00 0.00 78 GLY A N 4
ATOM 5788 C CA . GLY A 1 78 ? 10.698 -12.401 -19.513 1.00 0.00 78 GLY A CA 4
ATOM 5789 C C . GLY A 1 78 ? 12.198 -12.299 -19.317 1.00 0.00 78 GLY A C 4
ATOM 5790 O O . GLY A 1 78 ? 12.666 -11.902 -18.251 1.00 0.00 78 GLY A O 4
ATOM 5794 N N . GLY A 1 79 ? 12.954 -12.661 -20.349 1.00 0.00 79 GLY A N 4
ATOM 5795 C CA . GLY A 1 79 ? 14.402 -12.603 -20.265 1.00 0.00 79 GLY A CA 4
ATOM 5796 C C . GLY A 1 79 ? 15.062 -12.597 -21.629 1.00 0.00 79 GLY A C 4
ATOM 5797 O O . GLY A 1 79 ? 15.521 -13.633 -22.109 1.00 0.00 79 GLY A O 4
ATOM 5801 N N . SER A 1 80 ? 15.110 -11.426 -22.256 1.00 0.00 80 SER A N 4
ATOM 5802 C CA . SER A 1 80 ? 15.714 -11.290 -23.576 1.00 0.00 80 SER A CA 4
ATOM 5803 C C . SER A 1 80 ? 16.748 -10.168 -23.588 1.00 0.00 80 SER A C 4
ATOM 5804 O O . SER A 1 80 ? 16.454 -9.042 -23.987 1.00 0.00 80 SER A O 4
ATOM 5812 N N . GLY A 1 81 ? 17.961 -10.484 -23.146 1.00 0.00 81 GLY A N 4
ATOM 5813 C CA . GLY A 1 81 ? 19.021 -9.493 -23.113 1.00 0.00 81 GLY A CA 4
ATOM 5814 C C . GLY A 1 81 ? 20.390 -10.114 -22.920 1.00 0.00 81 GLY A C 4
ATOM 5815 O O . GLY A 1 81 ? 20.523 -11.151 -22.270 1.00 0.00 81 GLY A O 4
ATOM 5819 N N . SER A 1 82 ? 21.411 -9.479 -23.487 1.00 0.00 82 SER A N 4
ATOM 5820 C CA . SER A 1 82 ? 22.777 -9.979 -23.379 1.00 0.00 82 SER A CA 4
ATOM 5821 C C . SER A 1 82 ? 23.757 -9.034 -24.067 1.00 0.00 82 SER A C 4
ATOM 5822 O O . SER A 1 82 ? 23.655 -8.781 -25.266 1.00 0.00 82 SER A O 4
ATOM 5830 N N . GLY A 1 83 ? 24.708 -8.515 -23.296 1.00 0.00 83 GLY A N 4
ATOM 5831 C CA . GLY A 1 83 ? 25.694 -7.603 -23.847 1.00 0.00 83 GLY A CA 4
ATOM 5832 C C . GLY A 1 83 ? 27.011 -7.651 -23.098 1.00 0.00 83 GLY A C 4
ATOM 5833 O O . GLY A 1 83 ? 27.058 -7.398 -21.895 1.00 0.00 83 GLY A O 4
ATOM 5837 N N . SER A 1 84 ? 28.083 -7.980 -23.811 1.00 0.00 84 SER A N 4
ATOM 5838 C CA . SER A 1 84 ? 29.407 -8.066 -23.206 1.00 0.00 84 SER A CA 4
ATOM 5839 C C . SER A 1 84 ? 29.934 -6.678 -22.853 1.00 0.00 84 SER A C 4
ATOM 5840 O O . SER A 1 84 ? 30.000 -5.791 -23.704 1.00 0.00 84 SER A O 4
ATOM 5848 N N . THR A 1 85 ? 30.310 -6.498 -21.590 1.00 0.00 85 THR A N 4
ATOM 5849 C CA . THR A 1 85 ? 30.831 -5.220 -21.123 1.00 0.00 85 THR A CA 4
ATOM 5850 C C . THR A 1 85 ? 32.136 -5.404 -20.358 1.00 0.00 85 THR A C 4
ATOM 5851 O O . THR A 1 85 ? 32.132 -5.606 -19.144 1.00 0.00 85 THR A O 4
ATOM 5862 N N . SER A 1 86 ? 33.252 -5.334 -21.076 1.00 0.00 86 SER A N 4
ATOM 5863 C CA . SER A 1 86 ? 34.566 -5.496 -20.465 1.00 0.00 86 SER A CA 4
ATOM 5864 C C . SER A 1 86 ? 35.246 -4.144 -20.271 1.00 0.00 86 SER A C 4
ATOM 5865 O O . SER A 1 86 ? 34.853 -3.146 -20.875 1.00 0.00 86 SER A O 4
ATOM 5873 N N . LEU A 1 87 ? 36.269 -4.120 -19.424 1.00 0.00 87 LEU A N 4
ATOM 5874 C CA . LEU A 1 87 ? 37.006 -2.891 -19.149 1.00 0.00 87 LEU A CA 4
ATOM 5875 C C . LEU A 1 87 ? 38.177 -3.158 -18.208 1.00 0.00 87 LEU A C 4
ATOM 5876 O O . LEU A 1 87 ? 38.163 -4.120 -17.441 1.00 0.00 87 LEU A O 4
ATOM 5892 N N . ARG A 1 88 ? 39.188 -2.297 -18.273 1.00 0.00 88 ARG A N 4
ATOM 5893 C CA . ARG A 1 88 ? 40.367 -2.439 -17.426 1.00 0.00 88 ARG A CA 4
ATOM 5894 C C . ARG A 1 88 ? 41.235 -1.186 -17.489 1.00 0.00 88 ARG A C 4
ATOM 5895 O O . ARG A 1 88 ? 41.479 -0.642 -18.565 1.00 0.00 88 ARG A O 4
ATOM 5916 N N . GLU A 1 89 ? 41.697 -0.734 -16.327 1.00 0.00 89 GLU A N 4
ATOM 5917 C CA . GLU A 1 89 ? 42.536 0.456 -16.250 1.00 0.00 89 GLU A CA 4
ATOM 5918 C C . GLU A 1 89 ? 43.117 0.623 -14.849 1.00 0.00 89 GLU A C 4
ATOM 5919 O O . GLU A 1 89 ? 42.386 0.842 -13.883 1.00 0.00 89 GLU A O 4
ATOM 5931 N N . LYS A 1 90 ? 44.437 0.518 -14.746 1.00 0.00 90 LYS A N 4
ATOM 5932 C CA . LYS A 1 90 ? 45.119 0.657 -13.465 1.00 0.00 90 LYS A CA 4
ATOM 5933 C C . LYS A 1 90 ? 46.633 0.647 -13.650 1.00 0.00 90 LYS A C 4
ATOM 5934 O O . LYS A 1 90 ? 47.254 -0.415 -13.709 1.00 0.00 90 LYS A O 4
ATOM 5953 N N . ILE A 1 91 ? 47.221 1.835 -13.740 1.00 0.00 91 ILE A N 4
ATOM 5954 C CA . ILE A 1 91 ? 48.663 1.962 -13.915 1.00 0.00 91 ILE A CA 4
ATOM 5955 C C . ILE A 1 91 ? 49.417 1.274 -12.783 1.00 0.00 91 ILE A C 4
ATOM 5956 O O . ILE A 1 91 ? 50.393 0.561 -13.016 1.00 0.00 91 ILE A O 4
ATOM 5972 N N . LYS A 1 92 ? 48.958 1.491 -11.555 1.00 0.00 92 LYS A N 4
ATOM 5973 C CA . LYS A 1 92 ? 49.586 0.890 -10.385 1.00 0.00 92 LYS A CA 4
ATOM 5974 C C . LYS A 1 92 ? 50.910 1.576 -10.066 1.00 0.00 92 LYS A C 4
ATOM 5975 O O . LYS A 1 92 ? 51.074 2.161 -8.995 1.00 0.00 92 LYS A O 4
ATOM 5994 N N . GLN A 1 93 ? 51.851 1.501 -11.002 1.00 0.00 93 GLN A N 4
ATOM 5995 C CA . GLN A 1 93 ? 53.160 2.116 -10.819 1.00 0.00 93 GLN A CA 4
ATOM 5996 C C . GLN A 1 93 ? 53.027 3.610 -10.547 1.00 0.00 93 GLN A C 4
ATOM 5997 O O . GLN A 1 93 ? 53.905 4.221 -9.938 1.00 0.00 93 GLN A O 4
ATOM 6011 N N . ALA A 1 94 ? 51.923 4.193 -11.002 1.00 0.00 94 ALA A N 4
ATOM 6012 C CA . ALA A 1 94 ? 51.674 5.616 -10.806 1.00 0.00 94 ALA A CA 4
ATOM 6013 C C . ALA A 1 94 ? 51.789 5.996 -9.334 1.00 0.00 94 ALA A C 4
ATOM 6014 O O . ALA A 1 94 ? 52.122 7.133 -9.000 1.00 0.00 94 ALA A O 4
ATOM 6021 N N . VAL A 1 95 ? 51.509 5.037 -8.457 1.00 0.00 95 VAL A N 4
ATOM 6022 C CA . VAL A 1 95 ? 51.582 5.271 -7.019 1.00 0.00 95 VAL A CA 4
ATOM 6023 C C . VAL A 1 95 ? 52.988 5.685 -6.600 1.00 0.00 95 VAL A C 4
ATOM 6024 O O . VAL A 1 95 ? 53.183 6.268 -5.535 1.00 0.00 95 VAL A O 4
ATOM 6037 N N . GLY A 1 96 ? 53.966 5.379 -7.447 1.00 0.00 96 GLY A N 4
ATOM 6038 C CA . GLY A 1 96 ? 55.343 5.727 -7.147 1.00 0.00 96 GLY A CA 4
ATOM 6039 C C . GLY A 1 96 ? 55.506 7.191 -6.790 1.00 0.00 96 GLY A C 4
ATOM 6040 O O . GLY A 1 96 ? 56.418 7.559 -6.050 1.00 0.00 96 GLY A O 4
ATOM 6044 N N . VAL A 1 97 ? 54.621 8.029 -7.320 1.00 0.00 97 VAL A N 4
ATOM 6045 C CA . VAL A 1 97 ? 54.671 9.462 -7.054 1.00 0.00 97 VAL A CA 4
ATOM 6046 C C . VAL A 1 97 ? 54.408 9.757 -5.582 1.00 0.00 97 VAL A C 4
ATOM 6047 O O . VAL A 1 97 ? 55.040 10.633 -4.991 1.00 0.00 97 VAL A O 4
ATOM 6060 N N . ASP A 1 98 ? 53.472 9.020 -4.994 1.00 0.00 98 ASP A N 4
ATOM 6061 C CA . ASP A 1 98 ? 53.126 9.201 -3.589 1.00 0.00 98 ASP A CA 4
ATOM 6062 C C . ASP A 1 98 ? 54.331 8.936 -2.694 1.00 0.00 98 ASP A C 4
ATOM 6063 O O . ASP A 1 98 ? 54.358 9.346 -1.533 1.00 0.00 98 ASP A O 4
ATOM 6072 N N . LEU A 1 99 ? 55.327 8.246 -3.240 1.00 0.00 99 LEU A N 4
ATOM 6073 C CA . LEU A 1 99 ? 56.536 7.924 -2.490 1.00 0.00 99 LEU A CA 4
ATOM 6074 C C . LEU A 1 99 ? 57.129 9.175 -1.850 1.00 0.00 99 LEU A C 4
ATOM 6075 O O . LEU A 1 99 ? 57.379 9.208 -0.645 1.00 0.00 99 LEU A O 4
ATOM 6091 N N . TRP A 1 100 ? 57.350 10.201 -2.663 1.00 0.00 100 TRP A N 4
ATOM 6092 C CA . TRP A 1 100 ? 57.912 11.456 -2.176 1.00 0.00 100 TRP A CA 4
ATOM 6093 C C . TRP A 1 100 ? 56.869 12.256 -1.403 1.00 0.00 100 TRP A C 4
ATOM 6094 O O . TRP A 1 100 ? 57.207 13.148 -0.625 1.00 0.00 100 TRP A O 4
ATOM 6115 N N . LYS A 1 101 ? 55.599 11.931 -1.622 1.00 0.00 101 LYS A N 4
ATOM 6116 C CA . LYS A 1 101 ? 54.505 12.618 -0.946 1.00 0.00 101 LYS A CA 4
ATOM 6117 C C . LYS A 1 101 ? 54.498 12.294 0.545 1.00 0.00 101 LYS A C 4
ATOM 6118 O O . LYS A 1 101 ? 55.280 11.466 1.013 1.00 0.00 101 LYS A O 4
ATOM 6137 N N . MET A 1 1 ? 1.814 1.413 0.354 1.00 0.00 1 MET A N 5
ATOM 6138 C CA . MET A 1 1 ? 2.458 1.061 -0.906 1.00 0.00 1 MET A CA 5
ATOM 6139 C C . MET A 1 1 ? 1.425 0.879 -2.013 1.00 0.00 1 MET A C 5
ATOM 6140 O O . MET A 1 1 ? 0.279 0.516 -1.751 1.00 0.00 1 MET A O 5
ATOM 6154 N N . GLU A 1 2 ? 1.838 1.136 -3.250 1.00 0.00 2 GLU A N 5
ATOM 6155 C CA . GLU A 1 2 ? 0.947 1.002 -4.396 1.00 0.00 2 GLU A CA 5
ATOM 6156 C C . GLU A 1 2 ? 1.491 -0.019 -5.392 1.00 0.00 2 GLU A C 5
ATOM 6157 O O . GLU A 1 2 ? 2.571 -0.578 -5.198 1.00 0.00 2 GLU A O 5
ATOM 6169 N N . LEU A 1 3 ? 0.735 -0.257 -6.458 1.00 0.00 3 LEU A N 5
ATOM 6170 C CA . LEU A 1 3 ? 1.140 -1.210 -7.486 1.00 0.00 3 LEU A CA 5
ATOM 6171 C C . LEU A 1 3 ? 1.383 -0.506 -8.817 1.00 0.00 3 LEU A C 5
ATOM 6172 O O . LEU A 1 3 ? 0.494 0.157 -9.351 1.00 0.00 3 LEU A O 5
ATOM 6188 N N . ALA A 1 4 ? 2.592 -0.655 -9.347 1.00 0.00 4 ALA A N 5
ATOM 6189 C CA . ALA A 1 4 ? 2.951 -0.037 -10.618 1.00 0.00 4 ALA A CA 5
ATOM 6190 C C . ALA A 1 4 ? 3.477 -1.075 -11.604 1.00 0.00 4 ALA A C 5
ATOM 6191 O O . ALA A 1 4 ? 4.394 -1.835 -11.290 1.00 0.00 4 ALA A O 5
ATOM 6198 N N . VAL A 1 5 ? 2.892 -1.101 -12.797 1.00 0.00 5 VAL A N 5
ATOM 6199 C CA . VAL A 1 5 ? 3.303 -2.046 -13.829 1.00 0.00 5 VAL A CA 5
ATOM 6200 C C . VAL A 1 5 ? 3.533 -1.339 -15.160 1.00 0.00 5 VAL A C 5
ATOM 6201 O O . VAL A 1 5 ? 2.904 -0.321 -15.451 1.00 0.00 5 VAL A O 5
ATOM 6214 N N . ILE A 1 6 ? 4.437 -1.886 -15.965 1.00 0.00 6 ILE A N 5
ATOM 6215 C CA . ILE A 1 6 ? 4.749 -1.309 -17.267 1.00 0.00 6 ILE A CA 5
ATOM 6216 C C . ILE A 1 6 ? 4.752 -2.377 -18.355 1.00 0.00 6 ILE A C 5
ATOM 6217 O O . ILE A 1 6 ? 5.689 -3.167 -18.462 1.00 0.00 6 ILE A O 5
ATOM 6233 N N . GLY A 1 7 ? 3.696 -2.393 -19.164 1.00 0.00 7 GLY A N 5
ATOM 6234 C CA . GLY A 1 7 ? 3.598 -3.367 -20.235 1.00 0.00 7 GLY A CA 5
ATOM 6235 C C . GLY A 1 7 ? 3.073 -2.762 -21.522 1.00 0.00 7 GLY A C 5
ATOM 6236 O O . GLY A 1 7 ? 3.536 -1.706 -21.955 1.00 0.00 7 GLY A O 5
ATOM 6240 N N . LYS A 1 8 ? 2.104 -3.432 -22.137 1.00 0.00 8 LYS A N 5
ATOM 6241 C CA . LYS A 1 8 ? 1.515 -2.955 -23.383 1.00 0.00 8 LYS A CA 5
ATOM 6242 C C . LYS A 1 8 ? 0.064 -2.536 -23.173 1.00 0.00 8 LYS A C 5
ATOM 6243 O O . LYS A 1 8 ? -0.432 -2.523 -22.046 1.00 0.00 8 LYS A O 5
ATOM 6262 N N . SER A 1 9 ? -0.613 -2.194 -24.265 1.00 0.00 9 SER A N 5
ATOM 6263 C CA . SER A 1 9 ? -2.007 -1.773 -24.199 1.00 0.00 9 SER A CA 5
ATOM 6264 C C . SER A 1 9 ? -2.911 -2.941 -23.817 1.00 0.00 9 SER A C 5
ATOM 6265 O O . SER A 1 9 ? -3.967 -2.750 -23.215 1.00 0.00 9 SER A O 5
ATOM 6273 N N . GLU A 1 10 ? -2.487 -4.150 -24.171 1.00 0.00 10 GLU A N 5
ATOM 6274 C CA . GLU A 1 10 ? -3.258 -5.349 -23.866 1.00 0.00 10 GLU A CA 5
ATOM 6275 C C . GLU A 1 10 ? -3.142 -5.709 -22.388 1.00 0.00 10 GLU A C 5
ATOM 6276 O O . GLU A 1 10 ? -4.079 -6.239 -21.791 1.00 0.00 10 GLU A O 5
ATOM 6288 N N . PHE A 1 11 ? -1.985 -5.417 -21.803 1.00 0.00 11 PHE A N 5
ATOM 6289 C CA . PHE A 1 11 ? -1.744 -5.711 -20.395 1.00 0.00 11 PHE A CA 5
ATOM 6290 C C . PHE A 1 11 ? -2.569 -4.792 -19.499 1.00 0.00 11 PHE A C 5
ATOM 6291 O O . PHE A 1 11 ? -3.311 -5.254 -18.631 1.00 0.00 11 PHE A O 5
ATOM 6308 N N . VAL A 1 12 ? -2.435 -3.487 -19.715 1.00 0.00 12 VAL A N 5
ATOM 6309 C CA . VAL A 1 12 ? -3.167 -2.502 -18.929 1.00 0.00 12 VAL A CA 5
ATOM 6310 C C . VAL A 1 12 ? -4.656 -2.830 -18.886 1.00 0.00 12 VAL A C 5
ATOM 6311 O O . VAL A 1 12 ? -5.293 -2.745 -17.836 1.00 0.00 12 VAL A O 5
ATOM 6324 N N . THR A 1 13 ? -5.206 -3.206 -20.037 1.00 0.00 13 THR A N 5
ATOM 6325 C CA . THR A 1 13 ? -6.620 -3.546 -20.132 1.00 0.00 13 THR A CA 5
ATOM 6326 C C . THR A 1 13 ? -7.019 -4.546 -19.053 1.00 0.00 13 THR A C 5
ATOM 6327 O O . THR A 1 13 ? -8.149 -4.531 -18.566 1.00 0.00 13 THR A O 5
ATOM 6338 N N . GLY A 1 14 ? -6.084 -5.416 -18.684 1.00 0.00 14 GLY A N 5
ATOM 6339 C CA . GLY A 1 14 ? -6.358 -6.411 -17.664 1.00 0.00 14 GLY A CA 5
ATOM 6340 C C . GLY A 1 14 ? -6.683 -5.790 -16.320 1.00 0.00 14 GLY A C 5
ATOM 6341 O O . GLY A 1 14 ? -7.644 -6.187 -15.661 1.00 0.00 14 GLY A O 5
ATOM 6345 N N . PHE A 1 15 ? -5.879 -4.814 -15.911 1.00 0.00 15 PHE A N 5
ATOM 6346 C CA . PHE A 1 15 ? -6.085 -4.138 -14.635 1.00 0.00 15 PHE A CA 5
ATOM 6347 C C . PHE A 1 15 ? -7.293 -3.208 -14.701 1.00 0.00 15 PHE A C 5
ATOM 6348 O O . PHE A 1 15 ? -8.104 -3.160 -13.776 1.00 0.00 15 PHE A O 5
ATOM 6365 N N . ARG A 1 16 ? -7.404 -2.470 -15.801 1.00 0.00 16 ARG A N 5
ATOM 6366 C CA . ARG A 1 16 ? -8.511 -1.539 -15.987 1.00 0.00 16 ARG A CA 5
ATOM 6367 C C . ARG A 1 16 ? -9.828 -2.162 -15.532 1.00 0.00 16 ARG A C 5
ATOM 6368 O O . ARG A 1 16 ? -10.729 -1.463 -15.068 1.00 0.00 16 ARG A O 5
ATOM 6389 N N . LEU A 1 17 ? -9.931 -3.479 -15.668 1.00 0.00 17 LEU A N 5
ATOM 6390 C CA . LEU A 1 17 ? -11.138 -4.197 -15.271 1.00 0.00 17 LEU A CA 5
ATOM 6391 C C . LEU A 1 17 ? -11.417 -4.011 -13.783 1.00 0.00 17 LEU A C 5
ATOM 6392 O O . LEU A 1 17 ? -12.529 -3.662 -13.389 1.00 0.00 17 LEU A O 5
ATOM 6408 N N . ALA A 1 18 ? -10.399 -4.246 -12.962 1.00 0.00 18 ALA A N 5
ATOM 6409 C CA . ALA A 1 18 ? -10.533 -4.101 -11.518 1.00 0.00 18 ALA A CA 5
ATOM 6410 C C . ALA A 1 18 ? -10.213 -2.676 -11.077 1.00 0.00 18 ALA A C 5
ATOM 6411 O O . ALA A 1 18 ? -10.622 -2.243 -10.000 1.00 0.00 18 ALA A O 5
ATOM 6418 N N . GLY A 1 19 ? -9.479 -1.953 -11.916 1.00 0.00 19 GLY A N 5
ATOM 6419 C CA . GLY A 1 19 ? -9.116 -0.585 -11.595 1.00 0.00 19 GLY A CA 5
ATOM 6420 C C . GLY A 1 19 ? -8.190 -0.497 -10.398 1.00 0.00 19 GLY A C 5
ATOM 6421 O O . GLY A 1 19 ? -7.928 0.592 -9.886 1.00 0.00 19 GLY A O 5
ATOM 6425 N N . ILE A 1 20 ? -7.694 -1.645 -9.950 1.00 0.00 20 ILE A N 5
ATOM 6426 C CA . ILE A 1 20 ? -6.793 -1.693 -8.805 1.00 0.00 20 ILE A CA 5
ATOM 6427 C C . ILE A 1 20 ? -5.391 -2.119 -9.227 1.00 0.00 20 ILE A C 5
ATOM 6428 O O . ILE A 1 20 ? -4.929 -3.205 -8.875 1.00 0.00 20 ILE A O 5
ATOM 6444 N N . SER A 1 21 ? -4.718 -1.256 -9.981 1.00 0.00 21 SER A N 5
ATOM 6445 C CA . SER A 1 21 ? -3.368 -1.544 -10.453 1.00 0.00 21 SER A CA 5
ATOM 6446 C C . SER A 1 21 ? -2.923 -0.513 -11.486 1.00 0.00 21 SER A C 5
ATOM 6447 O O . SER A 1 21 ? -3.465 -0.447 -12.589 1.00 0.00 21 SER A O 5
ATOM 6455 N N . LYS A 1 22 ? -1.930 0.290 -11.120 1.00 0.00 22 LYS A N 5
ATOM 6456 C CA . LYS A 1 22 ? -1.408 1.318 -12.013 1.00 0.00 22 LYS A CA 5
ATOM 6457 C C . LYS A 1 22 ? -0.480 0.709 -13.060 1.00 0.00 22 LYS A C 5
ATOM 6458 O O . LYS A 1 22 ? 0.715 0.540 -12.821 1.00 0.00 22 LYS A O 5
ATOM 6477 N N . VAL A 1 23 ? -1.039 0.383 -14.221 1.00 0.00 23 VAL A N 5
ATOM 6478 C CA . VAL A 1 23 ? -0.261 -0.204 -15.306 1.00 0.00 23 VAL A CA 5
ATOM 6479 C C . VAL A 1 23 ? -0.132 0.763 -16.477 1.00 0.00 23 VAL A C 5
ATOM 6480 O O . VAL A 1 23 ? -1.070 1.494 -16.798 1.00 0.00 23 VAL A O 5
ATOM 6493 N N . TYR A 1 24 ? 1.035 0.763 -17.112 1.00 0.00 24 TYR A N 5
ATOM 6494 C CA . TYR A 1 24 ? 1.287 1.642 -18.247 1.00 0.00 24 TYR A CA 5
ATOM 6495 C C . TYR A 1 24 ? 1.397 0.843 -19.542 1.00 0.00 24 TYR A C 5
ATOM 6496 O O . TYR A 1 24 ? 1.362 -0.387 -19.529 1.00 0.00 24 TYR A O 5
ATOM 6514 N N . GLU A 1 25 ? 1.531 1.552 -20.658 1.00 0.00 25 GLU A N 5
ATOM 6515 C CA . GLU A 1 25 ? 1.646 0.909 -21.962 1.00 0.00 25 GLU A CA 5
ATOM 6516 C C . GLU A 1 25 ? 2.755 1.553 -22.790 1.00 0.00 25 GLU A C 5
ATOM 6517 O O . GLU A 1 25 ? 2.610 2.674 -23.278 1.00 0.00 25 GLU A O 5
ATOM 6529 N N . THR A 1 26 ? 3.863 0.835 -22.944 1.00 0.00 26 THR A N 5
ATOM 6530 C CA . THR A 1 26 ? 4.997 1.335 -23.711 1.00 0.00 26 THR A CA 5
ATOM 6531 C C . THR A 1 26 ? 5.340 0.395 -24.861 1.00 0.00 26 THR A C 5
ATOM 6532 O O . THR A 1 26 ? 6.189 -0.488 -24.741 1.00 0.00 26 THR A O 5
ATOM 6543 N N . PRO A 1 27 ? 4.667 0.588 -26.005 1.00 0.00 27 PRO A N 5
ATOM 6544 C CA . PRO A 1 27 ? 4.885 -0.232 -27.200 1.00 0.00 27 PRO A CA 5
ATOM 6545 C C . PRO A 1 27 ? 6.244 0.028 -27.842 1.00 0.00 27 PRO A C 5
ATOM 6546 O O . PRO A 1 27 ? 6.866 -0.881 -28.391 1.00 0.00 27 PRO A O 5
ATOM 6557 N N . ASP A 1 28 ? 6.699 1.274 -27.768 1.00 0.00 28 ASP A N 5
ATOM 6558 C CA . ASP A 1 28 ? 7.985 1.653 -28.340 1.00 0.00 28 ASP A CA 5
ATOM 6559 C C . ASP A 1 28 ? 9.078 1.641 -27.276 1.00 0.00 28 ASP A C 5
ATOM 6560 O O . ASP A 1 28 ? 8.806 1.831 -26.091 1.00 0.00 28 ASP A O 5
ATOM 6569 N N . ILE A 1 29 ? 10.315 1.416 -27.708 1.00 0.00 29 ILE A N 5
ATOM 6570 C CA . ILE A 1 29 ? 11.448 1.379 -26.792 1.00 0.00 29 ILE A CA 5
ATOM 6571 C C . ILE A 1 29 ? 11.733 2.762 -26.215 1.00 0.00 29 ILE A C 5
ATOM 6572 O O . ILE A 1 29 ? 12.002 2.922 -25.024 1.00 0.00 29 ILE A O 5
ATOM 6588 N N . PRO A 1 30 ? 11.673 3.787 -27.078 1.00 0.00 30 PRO A N 5
ATOM 6589 C CA . PRO A 1 30 ? 11.919 5.175 -26.677 1.00 0.00 30 PRO A CA 5
ATOM 6590 C C . PRO A 1 30 ? 10.809 5.728 -25.790 1.00 0.00 30 PRO A C 5
ATOM 6591 O O . PRO A 1 30 ? 11.069 6.469 -24.843 1.00 0.00 30 PRO A O 5
ATOM 6602 N N . ALA A 1 31 ? 9.570 5.362 -26.103 1.00 0.00 31 ALA A N 5
ATOM 6603 C CA . ALA A 1 31 ? 8.420 5.820 -25.333 1.00 0.00 31 ALA A CA 5
ATOM 6604 C C . ALA A 1 31 ? 8.496 5.332 -23.891 1.00 0.00 31 ALA A C 5
ATOM 6605 O O . ALA A 1 31 ? 7.875 5.907 -22.996 1.00 0.00 31 ALA A O 5
ATOM 6612 N N . THR A 1 32 ? 9.262 4.267 -23.670 1.00 0.00 32 THR A N 5
ATOM 6613 C CA . THR A 1 32 ? 9.417 3.701 -22.336 1.00 0.00 32 THR A CA 5
ATOM 6614 C C . THR A 1 32 ? 9.876 4.760 -21.340 1.00 0.00 32 THR A C 5
ATOM 6615 O O . THR A 1 32 ? 9.470 4.748 -20.178 1.00 0.00 32 THR A O 5
ATOM 6626 N N . GLU A 1 33 ? 10.723 5.674 -21.802 1.00 0.00 33 GLU A N 5
ATOM 6627 C CA . GLU A 1 33 ? 11.236 6.740 -20.949 1.00 0.00 33 GLU A CA 5
ATOM 6628 C C . GLU A 1 33 ? 10.095 7.586 -20.390 1.00 0.00 33 GLU A C 5
ATOM 6629 O O . GLU A 1 33 ? 10.184 8.110 -19.280 1.00 0.00 33 GLU A O 5
ATOM 6641 N N . SER A 1 34 ? 9.025 7.714 -21.168 1.00 0.00 34 SER A N 5
ATOM 6642 C CA . SER A 1 34 ? 7.869 8.499 -20.753 1.00 0.00 34 SER A CA 5
ATOM 6643 C C . SER A 1 34 ? 7.215 7.892 -19.516 1.00 0.00 34 SER A C 5
ATOM 6644 O O . SER A 1 34 ? 6.852 8.603 -18.579 1.00 0.00 34 SER A O 5
ATOM 6652 N N . ALA A 1 35 ? 7.067 6.571 -19.521 1.00 0.00 35 ALA A N 5
ATOM 6653 C CA . ALA A 1 35 ? 6.459 5.866 -18.399 1.00 0.00 35 ALA A CA 5
ATOM 6654 C C . ALA A 1 35 ? 7.346 5.936 -17.161 1.00 0.00 35 ALA A C 5
ATOM 6655 O O . ALA A 1 35 ? 6.861 5.860 -16.032 1.00 0.00 35 ALA A O 5
ATOM 6662 N N . VAL A 1 36 ? 8.649 6.080 -17.380 1.00 0.00 36 VAL A N 5
ATOM 6663 C CA . VAL A 1 36 ? 9.605 6.160 -16.281 1.00 0.00 36 VAL A CA 5
ATOM 6664 C C . VAL A 1 36 ? 9.377 7.414 -15.445 1.00 0.00 36 VAL A C 5
ATOM 6665 O O . VAL A 1 36 ? 9.683 7.442 -14.253 1.00 0.00 36 VAL A O 5
ATOM 6678 N N . ARG A 1 37 ? 8.837 8.450 -16.078 1.00 0.00 37 ARG A N 5
ATOM 6679 C CA . ARG A 1 37 ? 8.568 9.708 -15.392 1.00 0.00 37 ARG A CA 5
ATOM 6680 C C . ARG A 1 37 ? 7.765 9.471 -14.116 1.00 0.00 37 ARG A C 5
ATOM 6681 O O . ARG A 1 37 ? 7.976 10.141 -13.105 1.00 0.00 37 ARG A O 5
ATOM 6702 N N . SER A 1 38 ? 6.843 8.515 -14.172 1.00 0.00 38 SER A N 5
ATOM 6703 C CA . SER A 1 38 ? 6.006 8.193 -13.023 1.00 0.00 38 SER A CA 5
ATOM 6704 C C . SER A 1 38 ? 6.670 7.135 -12.146 1.00 0.00 38 SER A C 5
ATOM 6705 O O . SER A 1 38 ? 6.543 7.158 -10.922 1.00 0.00 38 SER A O 5
ATOM 6713 N N . VAL A 1 39 ? 7.379 6.208 -12.783 1.00 0.00 39 VAL A N 5
ATOM 6714 C CA . VAL A 1 39 ? 8.064 5.142 -12.062 1.00 0.00 39 VAL A CA 5
ATOM 6715 C C . VAL A 1 39 ? 9.132 5.706 -11.131 1.00 0.00 39 VAL A C 5
ATOM 6716 O O . VAL A 1 39 ? 9.271 5.264 -9.990 1.00 0.00 39 VAL A O 5
ATOM 6729 N N . LEU A 1 40 ? 9.883 6.684 -11.625 1.00 0.00 40 LEU A N 5
ATOM 6730 C CA . LEU A 1 40 ? 10.939 7.310 -10.837 1.00 0.00 40 LEU A CA 5
ATOM 6731 C C . LEU A 1 40 ? 10.423 7.717 -9.460 1.00 0.00 40 LEU A C 5
ATOM 6732 O O . LEU A 1 40 ? 11.173 7.728 -8.485 1.00 0.00 40 LEU A O 5
ATOM 6748 N N . GLU A 1 41 ? 9.137 8.047 -9.390 1.00 0.00 41 GLU A N 5
ATOM 6749 C CA . GLU A 1 41 ? 8.521 8.453 -8.132 1.00 0.00 41 GLU A CA 5
ATOM 6750 C C . GLU A 1 41 ? 7.638 7.340 -7.575 1.00 0.00 41 GLU A C 5
ATOM 6751 O O . GLU A 1 41 ? 7.267 7.356 -6.401 1.00 0.00 41 GLU A O 5
ATOM 6763 N N . ASP A 1 42 ? 7.304 6.376 -8.426 1.00 0.00 42 ASP A N 5
ATOM 6764 C CA . ASP A 1 42 ? 6.465 5.255 -8.019 1.00 0.00 42 ASP A CA 5
ATOM 6765 C C . ASP A 1 42 ? 7.294 4.180 -7.323 1.00 0.00 42 ASP A C 5
ATOM 6766 O O . ASP A 1 42 ? 6.764 3.362 -6.571 1.00 0.00 42 ASP A O 5
ATOM 6775 N N . LYS A 1 43 ? 8.598 4.186 -7.580 1.00 0.00 43 LYS A N 5
ATOM 6776 C CA . LYS A 1 43 ? 9.501 3.213 -6.979 1.00 0.00 43 LYS A CA 5
ATOM 6777 C C . LYS A 1 43 ? 9.597 3.418 -5.471 1.00 0.00 43 LYS A C 5
ATOM 6778 O O . LYS A 1 43 ? 9.910 2.489 -4.727 1.00 0.00 43 LYS A O 5
ATOM 6797 N N . SER A 1 44 ? 9.325 4.641 -5.026 1.00 0.00 44 SER A N 5
ATOM 6798 C CA . SER A 1 44 ? 9.383 4.969 -3.607 1.00 0.00 44 SER A CA 5
ATOM 6799 C C . SER A 1 44 ? 8.004 4.852 -2.965 1.00 0.00 44 SER A C 5
ATOM 6800 O O . SER A 1 44 ? 7.792 5.295 -1.836 1.00 0.00 44 SER A O 5
ATOM 6808 N N . VAL A 1 45 ? 7.068 4.252 -3.694 1.00 0.00 45 VAL A N 5
ATOM 6809 C CA . VAL A 1 45 ? 5.709 4.075 -3.197 1.00 0.00 45 VAL A CA 5
ATOM 6810 C C . VAL A 1 45 ? 5.462 2.631 -2.773 1.00 0.00 45 VAL A C 5
ATOM 6811 O O . VAL A 1 45 ? 5.334 2.335 -1.586 1.00 0.00 45 VAL A O 5
ATOM 6824 N N . GLY A 1 46 ? 5.397 1.735 -3.754 1.00 0.00 46 GLY A N 5
ATOM 6825 C CA . GLY A 1 46 ? 5.167 0.332 -3.462 1.00 0.00 46 GLY A CA 5
ATOM 6826 C C . GLY A 1 46 ? 6.053 -0.584 -4.282 1.00 0.00 46 GLY A C 5
ATOM 6827 O O . GLY A 1 46 ? 7.276 -0.440 -4.280 1.00 0.00 46 GLY A O 5
ATOM 6831 N N . ILE A 1 47 ? 5.436 -1.528 -4.985 1.00 0.00 47 ILE A N 5
ATOM 6832 C CA . ILE A 1 47 ? 6.178 -2.471 -5.813 1.00 0.00 47 ILE A CA 5
ATOM 6833 C C . ILE A 1 47 ? 6.032 -2.136 -7.293 1.00 0.00 47 ILE A C 5
ATOM 6834 O O . ILE A 1 47 ? 4.972 -1.696 -7.740 1.00 0.00 47 ILE A O 5
ATOM 6850 N N . LEU A 1 48 ? 7.103 -2.347 -8.050 1.00 0.00 48 LEU A N 5
ATOM 6851 C CA . LEU A 1 48 ? 7.094 -2.069 -9.482 1.00 0.00 48 LEU A CA 5
ATOM 6852 C C . LEU A 1 48 ? 7.152 -3.363 -10.288 1.00 0.00 48 LEU A C 5
ATOM 6853 O O . LEU A 1 48 ? 7.628 -4.389 -9.803 1.00 0.00 48 LEU A O 5
ATOM 6869 N N . VAL A 1 49 ? 6.665 -3.307 -11.524 1.00 0.00 49 VAL A N 5
ATOM 6870 C CA . VAL A 1 49 ? 6.663 -4.473 -12.399 1.00 0.00 49 VAL A CA 5
ATOM 6871 C C . VAL A 1 49 ? 6.771 -4.061 -13.863 1.00 0.00 49 VAL A C 5
ATOM 6872 O O . VAL A 1 49 ? 5.911 -3.351 -14.383 1.00 0.00 49 VAL A O 5
ATOM 6885 N N . MET A 1 50 ? 7.833 -4.512 -14.522 1.00 0.00 50 MET A N 5
ATOM 6886 C CA . MET A 1 50 ? 8.052 -4.192 -15.928 1.00 0.00 50 MET A CA 5
ATOM 6887 C C . MET A 1 50 ? 8.095 -5.461 -16.774 1.00 0.00 50 MET A C 5
ATOM 6888 O O . MET A 1 50 ? 8.286 -6.560 -16.253 1.00 0.00 50 MET A O 5
ATOM 6902 N N . HIS A 1 51 ? 7.917 -5.301 -18.082 1.00 0.00 51 HIS A N 5
ATOM 6903 C CA . HIS A 1 51 ? 7.936 -6.435 -19.000 1.00 0.00 51 HIS A CA 5
ATOM 6904 C C . HIS A 1 51 ? 9.216 -6.439 -19.831 1.00 0.00 51 HIS A C 5
ATOM 6905 O O . HIS A 1 51 ? 9.619 -5.411 -20.373 1.00 0.00 51 HIS A O 5
ATOM 6919 N N . ASN A 1 52 ? 9.850 -7.603 -19.926 1.00 0.00 52 ASN A N 5
ATOM 6920 C CA . ASN A 1 52 ? 11.085 -7.740 -20.689 1.00 0.00 52 ASN A CA 5
ATOM 6921 C C . ASN A 1 52 ? 10.839 -7.480 -22.172 1.00 0.00 52 ASN A C 5
ATOM 6922 O O . ASN A 1 52 ? 11.781 -7.362 -22.957 1.00 0.00 52 ASN A O 5
ATOM 6933 N N . ASP A 1 53 ? 9.569 -7.390 -22.549 1.00 0.00 53 ASP A N 5
ATOM 6934 C CA . ASP A 1 53 ? 9.198 -7.141 -23.937 1.00 0.00 53 ASP A CA 5
ATOM 6935 C C . ASP A 1 53 ? 9.597 -5.731 -24.362 1.00 0.00 53 ASP A C 5
ATOM 6936 O O . ASP A 1 53 ? 9.451 -5.358 -25.526 1.00 0.00 53 ASP A O 5
ATOM 6945 N N . ASP A 1 54 ? 10.099 -4.952 -23.410 1.00 0.00 54 ASP A N 5
ATOM 6946 C CA . ASP A 1 54 ? 10.519 -3.583 -23.685 1.00 0.00 54 ASP A CA 5
ATOM 6947 C C . ASP A 1 54 ? 11.893 -3.305 -23.085 1.00 0.00 54 ASP A C 5
ATOM 6948 O O . ASP A 1 54 ? 12.695 -2.570 -23.661 1.00 0.00 54 ASP A O 5
ATOM 6957 N N . ILE A 1 55 ? 12.157 -3.897 -21.925 1.00 0.00 55 ILE A N 5
ATOM 6958 C CA . ILE A 1 55 ? 13.435 -3.712 -21.247 1.00 0.00 55 ILE A CA 5
ATOM 6959 C C . ILE A 1 55 ? 14.555 -4.444 -21.978 1.00 0.00 55 ILE A C 5
ATOM 6960 O O . ILE A 1 55 ? 15.660 -3.922 -22.125 1.00 0.00 55 ILE A O 5
ATOM 6976 N N . GLY A 1 56 ? 14.262 -5.657 -22.437 1.00 0.00 56 GLY A N 5
ATOM 6977 C CA . GLY A 1 56 ? 15.255 -6.441 -23.149 1.00 0.00 56 GLY A CA 5
ATOM 6978 C C . GLY A 1 56 ? 15.885 -5.675 -24.296 1.00 0.00 56 GLY A C 5
ATOM 6979 O O . GLY A 1 56 ? 17.039 -5.912 -24.649 1.00 0.00 56 GLY A O 5
ATOM 6983 N N . ASN A 1 57 ? 15.124 -4.754 -24.879 1.00 0.00 57 ASN A N 5
ATOM 6984 C CA . ASN A 1 57 ? 15.614 -3.952 -25.994 1.00 0.00 57 ASN A CA 5
ATOM 6985 C C . ASN A 1 57 ? 16.872 -3.184 -25.600 1.00 0.00 57 ASN A C 5
ATOM 6986 O O . ASN A 1 57 ? 17.661 -2.782 -26.456 1.00 0.00 57 ASN A O 5
ATOM 6997 N N . LEU A 1 58 ? 17.054 -2.985 -24.299 1.00 0.00 58 LEU A N 5
ATOM 6998 C CA . LEU A 1 58 ? 18.217 -2.266 -23.791 1.00 0.00 58 LEU A CA 5
ATOM 6999 C C . LEU A 1 58 ? 19.017 -3.136 -22.827 1.00 0.00 58 LEU A C 5
ATOM 7000 O O . LEU A 1 58 ? 18.954 -2.974 -21.608 1.00 0.00 58 LEU A O 5
ATOM 7016 N N . PRO A 1 59 ? 19.789 -4.081 -23.384 1.00 0.00 59 PRO A N 5
ATOM 7017 C CA . PRO A 1 59 ? 20.618 -4.994 -22.592 1.00 0.00 59 PRO A CA 5
ATOM 7018 C C . PRO A 1 59 ? 21.795 -4.283 -21.932 1.00 0.00 59 PRO A C 5
ATOM 7019 O O . PRO A 1 59 ? 21.744 -3.947 -20.749 1.00 0.00 59 PRO A O 5
ATOM 7030 N N . GLU A 1 60 ? 22.853 -4.058 -22.704 1.00 0.00 60 GLU A N 5
ATOM 7031 C CA . GLU A 1 60 ? 24.042 -3.387 -22.192 1.00 0.00 60 GLU A CA 5
ATOM 7032 C C . GLU A 1 60 ? 23.732 -1.941 -21.817 1.00 0.00 60 GLU A C 5
ATOM 7033 O O . GLU A 1 60 ? 24.548 -1.259 -21.197 1.00 0.00 60 GLU A O 5
ATOM 7045 N N . VAL A 1 61 ? 22.545 -1.478 -22.198 1.00 0.00 61 VAL A N 5
ATOM 7046 C CA . VAL A 1 61 ? 22.125 -0.114 -21.901 1.00 0.00 61 VAL A CA 5
ATOM 7047 C C . VAL A 1 61 ? 21.334 -0.053 -20.600 1.00 0.00 61 VAL A C 5
ATOM 7048 O O . VAL A 1 61 ? 21.686 0.687 -19.680 1.00 0.00 61 VAL A O 5
ATOM 7061 N N . LEU A 1 62 ? 20.263 -0.835 -20.528 1.00 0.00 62 LEU A N 5
ATOM 7062 C CA . LEU A 1 62 ? 19.421 -0.872 -19.338 1.00 0.00 62 LEU A CA 5
ATOM 7063 C C . LEU A 1 62 ? 19.777 -2.063 -18.454 1.00 0.00 62 LEU A C 5
ATOM 7064 O O . LEU A 1 62 ? 20.257 -1.895 -17.333 1.00 0.00 62 LEU A O 5
ATOM 7080 N N . ARG A 1 63 ? 19.542 -3.266 -18.968 1.00 0.00 63 ARG A N 5
ATOM 7081 C CA . ARG A 1 63 ? 19.839 -4.485 -18.227 1.00 0.00 63 ARG A CA 5
ATOM 7082 C C . ARG A 1 63 ? 21.191 -4.380 -17.526 1.00 0.00 63 ARG A C 5
ATOM 7083 O O . ARG A 1 63 ? 21.381 -4.917 -16.435 1.00 0.00 63 ARG A O 5
ATOM 7104 N N . LYS A 1 64 ? 22.127 -3.683 -18.161 1.00 0.00 64 LYS A N 5
ATOM 7105 C CA . LYS A 1 64 ? 23.462 -3.506 -17.600 1.00 0.00 64 LYS A CA 5
ATOM 7106 C C . LYS A 1 64 ? 23.442 -2.493 -16.459 1.00 0.00 64 LYS A C 5
ATOM 7107 O O . LYS A 1 64 ? 24.018 -2.728 -15.398 1.00 0.00 64 LYS A O 5
ATOM 7126 N N . ASN A 1 65 ? 22.774 -1.367 -16.686 1.00 0.00 65 ASN A N 5
ATOM 7127 C CA . ASN A 1 65 ? 22.678 -0.318 -15.676 1.00 0.00 65 ASN A CA 5
ATOM 7128 C C . ASN A 1 65 ? 21.873 -0.796 -14.471 1.00 0.00 65 ASN A C 5
ATOM 7129 O O . ASN A 1 65 ? 22.338 -0.726 -13.333 1.00 0.00 65 ASN A O 5
ATOM 7140 N N . LEU A 1 66 ? 20.664 -1.282 -14.730 1.00 0.00 66 LEU A N 5
ATOM 7141 C CA . LEU A 1 66 ? 19.793 -1.772 -13.667 1.00 0.00 66 LEU A CA 5
ATOM 7142 C C . LEU A 1 66 ? 20.440 -2.940 -12.928 1.00 0.00 66 LEU A C 5
ATOM 7143 O O . LEU A 1 66 ? 20.167 -3.170 -11.751 1.00 0.00 66 LEU A O 5
ATOM 7159 N N . ASN A 1 67 ? 21.300 -3.672 -13.628 1.00 0.00 67 ASN A N 5
ATOM 7160 C CA . ASN A 1 67 ? 21.987 -4.815 -13.039 1.00 0.00 67 ASN A CA 5
ATOM 7161 C C . ASN A 1 67 ? 22.584 -4.451 -11.683 1.00 0.00 67 ASN A C 5
ATOM 7162 O O . ASN A 1 67 ? 22.593 -5.264 -10.759 1.00 0.00 67 ASN A O 5
ATOM 7173 N N . GLU A 1 68 ? 23.082 -3.223 -11.572 1.00 0.00 68 GLU A N 5
ATOM 7174 C CA . GLU A 1 68 ? 23.681 -2.752 -10.329 1.00 0.00 68 GLU A CA 5
ATOM 7175 C C . GLU A 1 68 ? 22.814 -1.677 -9.681 1.00 0.00 68 GLU A C 5
ATOM 7176 O O . GLU A 1 68 ? 22.955 -1.383 -8.494 1.00 0.00 68 GLU A O 5
ATOM 7188 N N . SER A 1 69 ? 21.917 -1.093 -10.470 1.00 0.00 69 SER A N 5
ATOM 7189 C CA . SER A 1 69 ? 21.030 -0.047 -9.975 1.00 0.00 69 SER A CA 5
ATOM 7190 C C . SER A 1 69 ? 19.658 -0.618 -9.628 1.00 0.00 69 SER A C 5
ATOM 7191 O O . SER A 1 69 ? 18.674 0.116 -9.533 1.00 0.00 69 SER A O 5
ATOM 7199 N N . VAL A 1 70 ? 19.602 -1.932 -9.439 1.00 0.00 70 VAL A N 5
ATOM 7200 C CA . VAL A 1 70 ? 18.352 -2.603 -9.102 1.00 0.00 70 VAL A CA 5
ATOM 7201 C C . VAL A 1 70 ? 17.987 -2.382 -7.638 1.00 0.00 70 VAL A C 5
ATOM 7202 O O . VAL A 1 70 ? 17.871 -3.335 -6.868 1.00 0.00 70 VAL A O 5
ATOM 7215 N N . GLN A 1 71 ? 17.808 -1.120 -7.262 1.00 0.00 71 GLN A N 5
ATOM 7216 C CA . GLN A 1 71 ? 17.457 -0.775 -5.890 1.00 0.00 71 GLN A CA 5
ATOM 7217 C C . GLN A 1 71 ? 16.016 -1.168 -5.582 1.00 0.00 71 GLN A C 5
ATOM 7218 O O . GLN A 1 71 ? 15.745 -1.987 -4.703 1.00 0.00 71 GLN A O 5
ATOM 7232 N N . PRO A 1 72 ? 15.068 -0.572 -6.320 1.00 0.00 72 PRO A N 5
ATOM 7233 C CA . PRO A 1 72 ? 13.639 -0.844 -6.144 1.00 0.00 72 PRO A CA 5
ATOM 7234 C C . PRO A 1 72 ? 13.255 -2.246 -6.606 1.00 0.00 72 PRO A C 5
ATOM 7235 O O . PRO A 1 72 ? 14.118 -3.069 -6.912 1.00 0.00 72 PRO A O 5
ATOM 7246 N N . THR A 1 73 ? 11.953 -2.513 -6.654 1.00 0.00 73 THR A N 5
ATOM 7247 C CA . THR A 1 73 ? 11.455 -3.815 -7.077 1.00 0.00 73 THR A CA 5
ATOM 7248 C C . THR A 1 73 ? 10.902 -3.757 -8.497 1.00 0.00 73 THR A C 5
ATOM 7249 O O . THR A 1 73 ? 9.703 -3.563 -8.699 1.00 0.00 73 THR A O 5
ATOM 7260 N N . VAL A 1 74 ? 11.783 -3.926 -9.478 1.00 0.00 74 VAL A N 5
ATOM 7261 C CA . VAL A 1 74 ? 11.382 -3.895 -10.879 1.00 0.00 74 VAL A CA 5
ATOM 7262 C C . VAL A 1 74 ? 11.124 -5.301 -11.409 1.00 0.00 74 VAL A C 5
ATOM 7263 O O . VAL A 1 74 ? 11.966 -5.882 -12.093 1.00 0.00 74 VAL A O 5
ATOM 7276 N N . VAL A 1 75 ? 9.954 -5.843 -11.088 1.00 0.00 75 VAL A N 5
ATOM 7277 C CA . VAL A 1 75 ? 9.583 -7.181 -11.532 1.00 0.00 75 VAL A CA 5
ATOM 7278 C C . VAL A 1 75 ? 9.573 -7.271 -13.054 1.00 0.00 75 VAL A C 5
ATOM 7279 O O . VAL A 1 75 ? 8.587 -6.918 -13.701 1.00 0.00 75 VAL A O 5
ATOM 7292 N N . ALA A 1 76 ? 10.677 -7.746 -13.621 1.00 0.00 76 ALA A N 5
ATOM 7293 C CA . ALA A 1 76 ? 10.795 -7.886 -15.067 1.00 0.00 76 ALA A CA 5
ATOM 7294 C C . ALA A 1 76 ? 10.121 -9.165 -15.552 1.00 0.00 76 ALA A C 5
ATOM 7295 O O . ALA A 1 76 ? 10.332 -10.241 -14.990 1.00 0.00 76 ALA A O 5
ATOM 7302 N N . LEU A 1 77 ? 9.310 -9.041 -16.597 1.00 0.00 77 LEU A N 5
ATOM 7303 C CA . LEU A 1 77 ? 8.605 -10.188 -17.157 1.00 0.00 77 LEU A CA 5
ATOM 7304 C C . LEU A 1 77 ? 9.328 -10.724 -18.389 1.00 0.00 77 LEU A C 5
ATOM 7305 O O . LEU A 1 77 ? 9.009 -10.353 -19.518 1.00 0.00 77 LEU A O 5
ATOM 7321 N N . GLY A 1 78 ? 10.302 -11.600 -18.164 1.00 0.00 78 GLY A N 5
ATOM 7322 C CA . GLY A 1 78 ? 11.053 -12.174 -19.265 1.00 0.00 78 GLY A CA 5
ATOM 7323 C C . GLY A 1 78 ? 12.551 -12.067 -19.062 1.00 0.00 78 GLY A C 5
ATOM 7324 O O . GLY A 1 78 ? 13.019 -11.277 -18.243 1.00 0.00 78 GLY A O 5
ATOM 7328 N N . GLY A 1 79 ? 13.307 -12.867 -19.808 1.00 0.00 79 GLY A N 5
ATOM 7329 C CA . GLY A 1 79 ? 14.753 -12.845 -19.690 1.00 0.00 79 GLY A CA 5
ATOM 7330 C C . GLY A 1 79 ? 15.445 -12.854 -21.038 1.00 0.00 79 GLY A C 5
ATOM 7331 O O . GLY A 1 79 ? 16.381 -13.623 -21.258 1.00 0.00 79 GLY A O 5
ATOM 7335 N N . SER A 1 80 ? 14.984 -11.998 -21.944 1.00 0.00 80 SER A N 5
ATOM 7336 C CA . SER A 1 80 ? 15.562 -11.914 -23.281 1.00 0.00 80 SER A CA 5
ATOM 7337 C C . SER A 1 80 ? 17.054 -11.603 -23.209 1.00 0.00 80 SER A C 5
ATOM 7338 O O . SER A 1 80 ? 17.816 -11.952 -24.109 1.00 0.00 80 SER A O 5
ATOM 7346 N N . GLY A 1 81 ? 17.464 -10.944 -22.129 1.00 0.00 81 GLY A N 5
ATOM 7347 C CA . GLY A 1 81 ? 18.862 -10.596 -21.958 1.00 0.00 81 GLY A CA 5
ATOM 7348 C C . GLY A 1 81 ? 19.705 -11.779 -21.524 1.00 0.00 81 GLY A C 5
ATOM 7349 O O . GLY A 1 81 ? 20.043 -11.910 -20.348 1.00 0.00 81 GLY A O 5
ATOM 7353 N N . SER A 1 82 ? 20.043 -12.644 -22.475 1.00 0.00 82 SER A N 5
ATOM 7354 C CA . SER A 1 82 ? 20.846 -13.826 -22.183 1.00 0.00 82 SER A CA 5
ATOM 7355 C C . SER A 1 82 ? 22.212 -13.431 -21.631 1.00 0.00 82 SER A C 5
ATOM 7356 O O . SER A 1 82 ? 22.453 -12.267 -21.314 1.00 0.00 82 SER A O 5
ATOM 7364 N N . GLY A 1 83 ? 23.105 -14.410 -21.520 1.00 0.00 83 GLY A N 5
ATOM 7365 C CA . GLY A 1 83 ? 24.436 -14.146 -21.006 1.00 0.00 83 GLY A CA 5
ATOM 7366 C C . GLY A 1 83 ? 25.368 -13.594 -22.066 1.00 0.00 83 GLY A C 5
ATOM 7367 O O . GLY A 1 83 ? 24.923 -12.968 -23.028 1.00 0.00 83 GLY A O 5
ATOM 7371 N N . SER A 1 84 ? 26.665 -13.825 -21.890 1.00 0.00 84 SER A N 5
ATOM 7372 C CA . SER A 1 84 ? 27.663 -13.341 -22.837 1.00 0.00 84 SER A CA 5
ATOM 7373 C C . SER A 1 84 ? 28.762 -14.378 -23.045 1.00 0.00 84 SER A C 5
ATOM 7374 O O . SER A 1 84 ? 28.727 -15.463 -22.463 1.00 0.00 84 SER A O 5
ATOM 7382 N N . THR A 1 85 ? 29.739 -14.036 -23.879 1.00 0.00 85 THR A N 5
ATOM 7383 C CA . THR A 1 85 ? 30.849 -14.937 -24.166 1.00 0.00 85 THR A CA 5
ATOM 7384 C C . THR A 1 85 ? 32.156 -14.167 -24.318 1.00 0.00 85 THR A C 5
ATOM 7385 O O . THR A 1 85 ? 32.517 -13.748 -25.417 1.00 0.00 85 THR A O 5
ATOM 7396 N N . SER A 1 86 ? 32.862 -13.985 -23.206 1.00 0.00 86 SER A N 5
ATOM 7397 C CA . SER A 1 86 ? 34.129 -13.263 -23.215 1.00 0.00 86 SER A CA 5
ATOM 7398 C C . SER A 1 86 ? 35.147 -13.962 -24.111 1.00 0.00 86 SER A C 5
ATOM 7399 O O . SER A 1 86 ? 34.816 -14.909 -24.826 1.00 0.00 86 SER A O 5
ATOM 7407 N N . LEU A 1 87 ? 36.388 -13.490 -24.066 1.00 0.00 87 LEU A N 5
ATOM 7408 C CA . LEU A 1 87 ? 37.456 -14.069 -24.873 1.00 0.00 87 LEU A CA 5
ATOM 7409 C C . LEU A 1 87 ? 38.708 -14.301 -24.033 1.00 0.00 87 LEU A C 5
ATOM 7410 O O . LEU A 1 87 ? 38.681 -14.165 -22.810 1.00 0.00 87 LEU A O 5
ATOM 7426 N N . ARG A 1 88 ? 39.805 -14.649 -24.698 1.00 0.00 88 ARG A N 5
ATOM 7427 C CA . ARG A 1 88 ? 41.067 -14.898 -24.013 1.00 0.00 88 ARG A CA 5
ATOM 7428 C C . ARG A 1 88 ? 42.208 -14.134 -24.679 1.00 0.00 88 ARG A C 5
ATOM 7429 O O . ARG A 1 88 ? 41.980 -13.297 -25.551 1.00 0.00 88 ARG A O 5
ATOM 7450 N N . GLU A 1 89 ? 43.435 -14.429 -24.260 1.00 0.00 89 GLU A N 5
ATOM 7451 C CA . GLU A 1 89 ? 44.610 -13.768 -24.816 1.00 0.00 89 GLU A CA 5
ATOM 7452 C C . GLU A 1 89 ? 45.718 -14.778 -25.100 1.00 0.00 89 GLU A C 5
ATOM 7453 O O . GLU A 1 89 ? 45.503 -15.988 -25.035 1.00 0.00 89 GLU A O 5
ATOM 7465 N N . LYS A 1 90 ? 46.905 -14.271 -25.417 1.00 0.00 90 LYS A N 5
ATOM 7466 C CA . LYS A 1 90 ? 48.049 -15.126 -25.711 1.00 0.00 90 LYS A CA 5
ATOM 7467 C C . LYS A 1 90 ? 49.335 -14.309 -25.784 1.00 0.00 90 LYS A C 5
ATOM 7468 O O . LYS A 1 90 ? 49.515 -13.498 -26.693 1.00 0.00 90 LYS A O 5
ATOM 7487 N N . ILE A 1 91 ? 50.225 -14.529 -24.823 1.00 0.00 91 ILE A N 5
ATOM 7488 C CA . ILE A 1 91 ? 51.495 -13.814 -24.780 1.00 0.00 91 ILE A CA 5
ATOM 7489 C C . ILE A 1 91 ? 52.223 -13.907 -26.117 1.00 0.00 91 ILE A C 5
ATOM 7490 O O . ILE A 1 91 ? 52.503 -15.000 -26.610 1.00 0.00 91 ILE A O 5
ATOM 7506 N N . LYS A 1 92 ? 52.529 -12.753 -26.699 1.00 0.00 92 LYS A N 5
ATOM 7507 C CA . LYS A 1 92 ? 53.228 -12.702 -27.978 1.00 0.00 92 LYS A CA 5
ATOM 7508 C C . LYS A 1 92 ? 54.129 -11.474 -28.057 1.00 0.00 92 LYS A C 5
ATOM 7509 O O . LYS A 1 92 ? 55.265 -11.556 -28.524 1.00 0.00 92 LYS A O 5
ATOM 7528 N N . GLN A 1 93 ? 53.615 -10.338 -27.597 1.00 0.00 93 GLN A N 5
ATOM 7529 C CA . GLN A 1 93 ? 54.374 -9.093 -27.616 1.00 0.00 93 GLN A CA 5
ATOM 7530 C C . GLN A 1 93 ? 55.690 -9.247 -26.861 1.00 0.00 93 GLN A C 5
ATOM 7531 O O . GLN A 1 93 ? 56.651 -8.521 -27.114 1.00 0.00 93 GLN A O 5
ATOM 7545 N N . ALA A 1 94 ? 55.726 -10.197 -25.932 1.00 0.00 94 ALA A N 5
ATOM 7546 C CA . ALA A 1 94 ? 56.925 -10.447 -25.141 1.00 0.00 94 ALA A CA 5
ATOM 7547 C C . ALA A 1 94 ? 58.146 -10.627 -26.036 1.00 0.00 94 ALA A C 5
ATOM 7548 O O . ALA A 1 94 ? 59.245 -10.187 -25.700 1.00 0.00 94 ALA A O 5
ATOM 7555 N N . VAL A 1 95 ? 57.946 -11.277 -27.178 1.00 0.00 95 VAL A N 5
ATOM 7556 C CA . VAL A 1 95 ? 59.031 -11.515 -28.123 1.00 0.00 95 VAL A CA 5
ATOM 7557 C C . VAL A 1 95 ? 59.731 -10.213 -28.494 1.00 0.00 95 VAL A C 5
ATOM 7558 O O . VAL A 1 95 ? 60.921 -10.204 -28.807 1.00 0.00 95 VAL A O 5
ATOM 7571 N N . GLY A 1 96 ? 58.985 -9.114 -28.456 1.00 0.00 96 GLY A N 5
ATOM 7572 C CA . GLY A 1 96 ? 59.552 -7.820 -28.791 1.00 0.00 96 GLY A CA 5
ATOM 7573 C C . GLY A 1 96 ? 60.723 -7.453 -27.902 1.00 0.00 96 GLY A C 5
ATOM 7574 O O . GLY A 1 96 ? 61.538 -6.602 -28.257 1.00 0.00 96 GLY A O 5
ATOM 7578 N N . VAL A 1 97 ? 60.807 -8.095 -26.741 1.00 0.00 97 VAL A N 5
ATOM 7579 C CA . VAL A 1 97 ? 61.887 -7.831 -25.798 1.00 0.00 97 VAL A CA 5
ATOM 7580 C C . VAL A 1 97 ? 63.236 -8.239 -26.379 1.00 0.00 97 VAL A C 5
ATOM 7581 O O . VAL A 1 97 ? 64.251 -7.586 -26.135 1.00 0.00 97 VAL A O 5
ATOM 7594 N N . ASP A 1 98 ? 63.240 -9.321 -27.149 1.00 0.00 98 ASP A N 5
ATOM 7595 C CA . ASP A 1 98 ? 64.465 -9.816 -27.767 1.00 0.00 98 ASP A CA 5
ATOM 7596 C C . ASP A 1 98 ? 64.929 -8.879 -28.877 1.00 0.00 98 ASP A C 5
ATOM 7597 O O . ASP A 1 98 ? 66.093 -8.904 -29.279 1.00 0.00 98 ASP A O 5
ATOM 7606 N N . LEU A 1 99 ? 64.012 -8.054 -29.371 1.00 0.00 99 LEU A N 5
ATOM 7607 C CA . LEU A 1 99 ? 64.327 -7.109 -30.437 1.00 0.00 99 LEU A CA 5
ATOM 7608 C C . LEU A 1 99 ? 65.237 -5.996 -29.926 1.00 0.00 99 LEU A C 5
ATOM 7609 O O . LEU A 1 99 ? 66.278 -5.711 -30.519 1.00 0.00 99 LEU A O 5
ATOM 7625 N N . TRP A 1 100 ? 64.838 -5.372 -28.824 1.00 0.00 100 TRP A N 5
ATOM 7626 C CA . TRP A 1 100 ? 65.619 -4.292 -28.232 1.00 0.00 100 TRP A CA 5
ATOM 7627 C C . TRP A 1 100 ? 66.888 -4.830 -27.581 1.00 0.00 100 TRP A C 5
ATOM 7628 O O . TRP A 1 100 ? 67.886 -4.120 -27.462 1.00 0.00 100 TRP A O 5
ATOM 7649 N N . LYS A 1 101 ? 66.843 -6.090 -27.161 1.00 0.00 101 LYS A N 5
ATOM 7650 C CA . LYS A 1 101 ? 67.990 -6.726 -26.522 1.00 0.00 101 LYS A CA 5
ATOM 7651 C C . LYS A 1 101 ? 69.120 -6.940 -27.524 1.00 0.00 101 LYS A C 5
ATOM 7652 O O . LYS A 1 101 ? 70.235 -6.455 -27.330 1.00 0.00 101 LYS A O 5
ATOM 7671 N N . MET A 1 1 ? 2.550 0.381 0.468 1.00 0.00 1 MET A N 6
ATOM 7672 C CA . MET A 1 1 ? 3.047 -0.085 -0.822 1.00 0.00 1 MET A CA 6
ATOM 7673 C C . MET A 1 1 ? 1.901 -0.269 -1.811 1.00 0.00 1 MET A C 6
ATOM 7674 O O . MET A 1 1 ? 0.894 -0.902 -1.496 1.00 0.00 1 MET A O 6
ATOM 7688 N N . GLU A 1 2 ? 2.062 0.287 -3.007 1.00 0.00 2 GLU A N 6
ATOM 7689 C CA . GLU A 1 2 ? 1.039 0.184 -4.041 1.00 0.00 2 GLU A CA 6
ATOM 7690 C C . GLU A 1 2 ? 1.430 -0.852 -5.091 1.00 0.00 2 GLU A C 6
ATOM 7691 O O . GLU A 1 2 ? 2.425 -1.562 -4.939 1.00 0.00 2 GLU A O 6
ATOM 7703 N N . LEU A 1 3 ? 0.639 -0.934 -6.156 1.00 0.00 3 LEU A N 6
ATOM 7704 C CA . LEU A 1 3 ? 0.901 -1.883 -7.232 1.00 0.00 3 LEU A CA 6
ATOM 7705 C C . LEU A 1 3 ? 1.222 -1.156 -8.534 1.00 0.00 3 LEU A C 6
ATOM 7706 O O . LEU A 1 3 ? 0.453 -0.311 -8.990 1.00 0.00 3 LEU A O 6
ATOM 7722 N N . ALA A 1 4 ? 2.362 -1.493 -9.128 1.00 0.00 4 ALA A N 6
ATOM 7723 C CA . ALA A 1 4 ? 2.783 -0.875 -10.379 1.00 0.00 4 ALA A CA 6
ATOM 7724 C C . ALA A 1 4 ? 3.143 -1.931 -11.419 1.00 0.00 4 ALA A C 6
ATOM 7725 O O . ALA A 1 4 ? 3.740 -2.958 -11.095 1.00 0.00 4 ALA A O 6
ATOM 7732 N N . VAL A 1 5 ? 2.775 -1.673 -12.670 1.00 0.00 5 VAL A N 6
ATOM 7733 C CA . VAL A 1 5 ? 3.059 -2.601 -13.758 1.00 0.00 5 VAL A CA 6
ATOM 7734 C C . VAL A 1 5 ? 3.486 -1.857 -15.018 1.00 0.00 5 VAL A C 6
ATOM 7735 O O . VAL A 1 5 ? 3.024 -0.746 -15.282 1.00 0.00 5 VAL A O 6
ATOM 7748 N N . ILE A 1 6 ? 4.370 -2.476 -15.793 1.00 0.00 6 ILE A N 6
ATOM 7749 C CA . ILE A 1 6 ? 4.859 -1.872 -17.027 1.00 0.00 6 ILE A CA 6
ATOM 7750 C C . ILE A 1 6 ? 4.823 -2.871 -18.178 1.00 0.00 6 ILE A C 6
ATOM 7751 O O . ILE A 1 6 ? 5.719 -3.702 -18.321 1.00 0.00 6 ILE A O 6
ATOM 7767 N N . GLY A 1 7 ? 3.782 -2.782 -19.000 1.00 0.00 7 GLY A N 6
ATOM 7768 C CA . GLY A 1 7 ? 3.650 -3.682 -20.131 1.00 0.00 7 GLY A CA 6
ATOM 7769 C C . GLY A 1 7 ? 3.106 -2.988 -21.364 1.00 0.00 7 GLY A C 6
ATOM 7770 O O . GLY A 1 7 ? 3.563 -1.905 -21.728 1.00 0.00 7 GLY A O 6
ATOM 7774 N N . LYS A 1 8 ? 2.129 -3.614 -22.010 1.00 0.00 8 LYS A N 6
ATOM 7775 C CA . LYS A 1 8 ? 1.522 -3.051 -23.211 1.00 0.00 8 LYS A CA 6
ATOM 7776 C C . LYS A 1 8 ? 0.079 -2.632 -22.946 1.00 0.00 8 LYS A C 6
ATOM 7777 O O . LYS A 1 8 ? -0.362 -2.584 -21.798 1.00 0.00 8 LYS A O 6
ATOM 7796 N N . SER A 1 9 ? -0.651 -2.331 -24.015 1.00 0.00 9 SER A N 6
ATOM 7797 C CA . SER A 1 9 ? -2.043 -1.913 -23.897 1.00 0.00 9 SER A CA 6
ATOM 7798 C C . SER A 1 9 ? -2.945 -3.107 -23.598 1.00 0.00 9 SER A C 6
ATOM 7799 O O . SER A 1 9 ? -3.987 -2.966 -22.960 1.00 0.00 9 SER A O 6
ATOM 7807 N N . GLU A 1 10 ? -2.534 -4.282 -24.065 1.00 0.00 10 GLU A N 6
ATOM 7808 C CA . GLU A 1 10 ? -3.305 -5.501 -23.849 1.00 0.00 10 GLU A CA 6
ATOM 7809 C C . GLU A 1 10 ? -3.226 -5.943 -22.390 1.00 0.00 10 GLU A C 6
ATOM 7810 O O . GLU A 1 10 ? -4.196 -6.457 -21.832 1.00 0.00 10 GLU A O 6
ATOM 7822 N N . PHE A 1 11 ? -2.064 -5.739 -21.779 1.00 0.00 11 PHE A N 6
ATOM 7823 C CA . PHE A 1 11 ? -1.856 -6.118 -20.386 1.00 0.00 11 PHE A CA 6
ATOM 7824 C C . PHE A 1 11 ? -2.648 -5.208 -19.451 1.00 0.00 11 PHE A C 6
ATOM 7825 O O . PHE A 1 11 ? -3.419 -5.678 -18.615 1.00 0.00 11 PHE A O 6
ATOM 7842 N N . VAL A 1 12 ? -2.450 -3.902 -19.599 1.00 0.00 12 VAL A N 6
ATOM 7843 C CA . VAL A 1 12 ? -3.145 -2.925 -18.770 1.00 0.00 12 VAL A CA 6
ATOM 7844 C C . VAL A 1 12 ? -4.651 -3.160 -18.788 1.00 0.00 12 VAL A C 6
ATOM 7845 O O . VAL A 1 12 ? -5.338 -2.939 -17.790 1.00 0.00 12 VAL A O 6
ATOM 7858 N N . THR A 1 13 ? -5.161 -3.612 -19.930 1.00 0.00 13 THR A N 6
ATOM 7859 C CA . THR A 1 13 ? -6.586 -3.878 -20.079 1.00 0.00 13 THR A CA 6
ATOM 7860 C C . THR A 1 13 ? -7.133 -4.636 -18.875 1.00 0.00 13 THR A C 6
ATOM 7861 O O . THR A 1 13 ? -8.292 -4.469 -18.498 1.00 0.00 13 THR A O 6
ATOM 7872 N N . GLY A 1 14 ? -6.290 -5.471 -18.274 1.00 0.00 14 GLY A N 6
ATOM 7873 C CA . GLY A 1 14 ? -6.707 -6.242 -17.118 1.00 0.00 14 GLY A CA 6
ATOM 7874 C C . GLY A 1 14 ? -6.820 -5.396 -15.866 1.00 0.00 14 GLY A C 6
ATOM 7875 O O . GLY A 1 14 ? -7.815 -5.469 -15.145 1.00 0.00 14 GLY A O 6
ATOM 7879 N N . PHE A 1 15 ? -5.796 -4.590 -15.604 1.00 0.00 15 PHE A N 6
ATOM 7880 C CA . PHE A 1 15 ? -5.783 -3.728 -14.429 1.00 0.00 15 PHE A CA 6
ATOM 7881 C C . PHE A 1 15 ? -6.700 -2.525 -14.626 1.00 0.00 15 PHE A C 6
ATOM 7882 O O . PHE A 1 15 ? -7.577 -2.258 -13.804 1.00 0.00 15 PHE A O 6
ATOM 7899 N N . ARG A 1 16 ? -6.492 -1.802 -15.722 1.00 0.00 16 ARG A N 6
ATOM 7900 C CA . ARG A 1 16 ? -7.298 -0.627 -16.027 1.00 0.00 16 ARG A CA 6
ATOM 7901 C C . ARG A 1 16 ? -8.782 -0.918 -15.822 1.00 0.00 16 ARG A C 6
ATOM 7902 O O . ARG A 1 16 ? -9.555 -0.030 -15.457 1.00 0.00 16 ARG A O 6
ATOM 7923 N N . LEU A 1 17 ? -9.173 -2.165 -16.058 1.00 0.00 17 LEU A N 6
ATOM 7924 C CA . LEU A 1 17 ? -10.565 -2.573 -15.899 1.00 0.00 17 LEU A CA 6
ATOM 7925 C C . LEU A 1 17 ? -11.039 -2.348 -14.467 1.00 0.00 17 LEU A C 6
ATOM 7926 O O . LEU A 1 17 ? -12.109 -1.786 -14.238 1.00 0.00 17 LEU A O 6
ATOM 7942 N N . ALA A 1 18 ? -10.232 -2.788 -13.506 1.00 0.00 18 ALA A N 6
ATOM 7943 C CA . ALA A 1 18 ? -10.567 -2.630 -12.096 1.00 0.00 18 ALA A CA 6
ATOM 7944 C C . ALA A 1 18 ? -10.116 -1.271 -11.574 1.00 0.00 18 ALA A C 6
ATOM 7945 O O . ALA A 1 18 ? -10.595 -0.801 -10.543 1.00 0.00 18 ALA A O 6
ATOM 7952 N N . GLY A 1 19 ? -9.189 -0.643 -12.292 1.00 0.00 19 GLY A N 6
ATOM 7953 C CA . GLY A 1 19 ? -8.688 0.656 -11.883 1.00 0.00 19 GLY A CA 6
ATOM 7954 C C . GLY A 1 19 ? -7.914 0.596 -10.581 1.00 0.00 19 GLY A C 6
ATOM 7955 O O . GLY A 1 19 ? -7.601 1.630 -9.990 1.00 0.00 19 GLY A O 6
ATOM 7959 N N . ILE A 1 20 ? -7.607 -0.616 -10.132 1.00 0.00 20 ILE A N 6
ATOM 7960 C CA . ILE A 1 20 ? -6.867 -0.806 -8.892 1.00 0.00 20 ILE A CA 6
ATOM 7961 C C . ILE A 1 20 ? -5.459 -1.324 -9.166 1.00 0.00 20 ILE A C 6
ATOM 7962 O O . ILE A 1 20 ? -5.064 -2.375 -8.661 1.00 0.00 20 ILE A O 6
ATOM 7978 N N . SER A 1 21 ? -4.705 -0.578 -9.967 1.00 0.00 21 SER A N 6
ATOM 7979 C CA . SER A 1 21 ? -3.341 -0.963 -10.310 1.00 0.00 21 SER A CA 6
ATOM 7980 C C . SER A 1 21 ? -2.737 0.014 -11.315 1.00 0.00 21 SER A C 6
ATOM 7981 O O . SER A 1 21 ? -3.236 0.162 -12.431 1.00 0.00 21 SER A O 6
ATOM 7989 N N . LYS A 1 22 ? -1.660 0.678 -10.910 1.00 0.00 22 LYS A N 6
ATOM 7990 C CA . LYS A 1 22 ? -0.986 1.641 -11.773 1.00 0.00 22 LYS A CA 6
ATOM 7991 C C . LYS A 1 22 ? -0.108 0.930 -12.798 1.00 0.00 22 LYS A C 6
ATOM 7992 O O . LYS A 1 22 ? 1.066 0.658 -12.543 1.00 0.00 22 LYS A O 6
ATOM 8011 N N . VAL A 1 23 ? -0.683 0.633 -13.959 1.00 0.00 23 VAL A N 6
ATOM 8012 C CA . VAL A 1 23 ? 0.048 -0.043 -15.024 1.00 0.00 23 VAL A CA 6
ATOM 8013 C C . VAL A 1 23 ? 0.256 0.880 -16.219 1.00 0.00 23 VAL A C 6
ATOM 8014 O O . VAL A 1 23 ? -0.607 1.695 -16.546 1.00 0.00 23 VAL A O 6
ATOM 8027 N N . TYR A 1 24 ? 1.407 0.746 -16.869 1.00 0.00 24 TYR A N 6
ATOM 8028 C CA . TYR A 1 24 ? 1.730 1.569 -18.029 1.00 0.00 24 TYR A CA 6
ATOM 8029 C C . TYR A 1 24 ? 1.705 0.740 -19.309 1.00 0.00 24 TYR A C 6
ATOM 8030 O O . TYR A 1 24 ? 1.619 -0.486 -19.266 1.00 0.00 24 TYR A O 6
ATOM 8048 N N . GLU A 1 25 ? 1.781 1.421 -20.449 1.00 0.00 25 GLU A N 6
ATOM 8049 C CA . GLU A 1 25 ? 1.767 0.749 -21.742 1.00 0.00 25 GLU A CA 6
ATOM 8050 C C . GLU A 1 25 ? 2.845 1.315 -22.662 1.00 0.00 25 GLU A C 6
ATOM 8051 O O . GLU A 1 25 ? 2.717 2.426 -23.178 1.00 0.00 25 GLU A O 6
ATOM 8063 N N . THR A 1 26 ? 3.908 0.543 -22.863 1.00 0.00 26 THR A N 6
ATOM 8064 C CA . THR A 1 26 ? 5.009 0.966 -23.718 1.00 0.00 26 THR A CA 6
ATOM 8065 C C . THR A 1 26 ? 5.246 -0.032 -24.846 1.00 0.00 26 THR A C 6
ATOM 8066 O O . THR A 1 26 ? 6.113 -0.903 -24.765 1.00 0.00 26 THR A O 6
ATOM 8077 N N . PRO A 1 27 ? 4.458 0.093 -25.924 1.00 0.00 27 PRO A N 6
ATOM 8078 C CA . PRO A 1 27 ? 4.564 -0.790 -27.089 1.00 0.00 27 PRO A CA 6
ATOM 8079 C C . PRO A 1 27 ? 5.847 -0.556 -27.878 1.00 0.00 27 PRO A C 6
ATOM 8080 O O . PRO A 1 27 ? 6.486 -1.503 -28.337 1.00 0.00 27 PRO A O 6
ATOM 8091 N N . ASP A 1 28 ? 6.220 0.710 -28.033 1.00 0.00 28 ASP A N 6
ATOM 8092 C CA . ASP A 1 28 ? 7.428 1.067 -28.766 1.00 0.00 28 ASP A CA 6
ATOM 8093 C C . ASP A 1 28 ? 8.622 1.180 -27.823 1.00 0.00 28 ASP A C 6
ATOM 8094 O O . ASP A 1 28 ? 8.475 1.563 -26.662 1.00 0.00 28 ASP A O 6
ATOM 8103 N N . ILE A 1 29 ? 9.803 0.842 -28.329 1.00 0.00 29 ILE A N 6
ATOM 8104 C CA . ILE A 1 29 ? 11.022 0.905 -27.532 1.00 0.00 29 ILE A CA 6
ATOM 8105 C C . ILE A 1 29 ? 11.354 2.343 -27.149 1.00 0.00 29 ILE A C 6
ATOM 8106 O O . ILE A 1 29 ? 11.735 2.638 -26.016 1.00 0.00 29 ILE A O 6
ATOM 8122 N N . PRO A 1 30 ? 11.205 3.263 -28.114 1.00 0.00 30 PRO A N 6
ATOM 8123 C CA . PRO A 1 30 ? 11.481 4.686 -27.901 1.00 0.00 30 PRO A CA 6
ATOM 8124 C C . PRO A 1 30 ? 10.458 5.344 -26.981 1.00 0.00 30 PRO A C 6
ATOM 8125 O O . PRO A 1 30 ? 10.802 6.200 -26.166 1.00 0.00 30 PRO A O 6
ATOM 8136 N N . ALA A 1 31 ? 9.200 4.938 -27.116 1.00 0.00 31 ALA A N 6
ATOM 8137 C CA . ALA A 1 31 ? 8.128 5.486 -26.295 1.00 0.00 31 ALA A CA 6
ATOM 8138 C C . ALA A 1 31 ? 8.317 5.118 -24.828 1.00 0.00 31 ALA A C 6
ATOM 8139 O O . ALA A 1 31 ? 7.867 5.835 -23.933 1.00 0.00 31 ALA A O 6
ATOM 8146 N N . THR A 1 32 ? 8.986 3.995 -24.586 1.00 0.00 32 THR A N 6
ATOM 8147 C CA . THR A 1 32 ? 9.233 3.530 -23.226 1.00 0.00 32 THR A CA 6
ATOM 8148 C C . THR A 1 32 ? 9.857 4.629 -22.375 1.00 0.00 32 THR A C 6
ATOM 8149 O O . THR A 1 32 ? 9.655 4.677 -21.162 1.00 0.00 32 THR A O 6
ATOM 8160 N N . GLU A 1 33 ? 10.615 5.512 -23.018 1.00 0.00 33 GLU A N 6
ATOM 8161 C CA . GLU A 1 33 ? 11.269 6.611 -22.317 1.00 0.00 33 GLU A CA 6
ATOM 8162 C C . GLU A 1 33 ? 10.258 7.417 -21.507 1.00 0.00 33 GLU A C 6
ATOM 8163 O O . GLU A 1 33 ? 10.586 7.966 -20.455 1.00 0.00 33 GLU A O 6
ATOM 8175 N N . SER A 1 34 ? 9.028 7.484 -22.005 1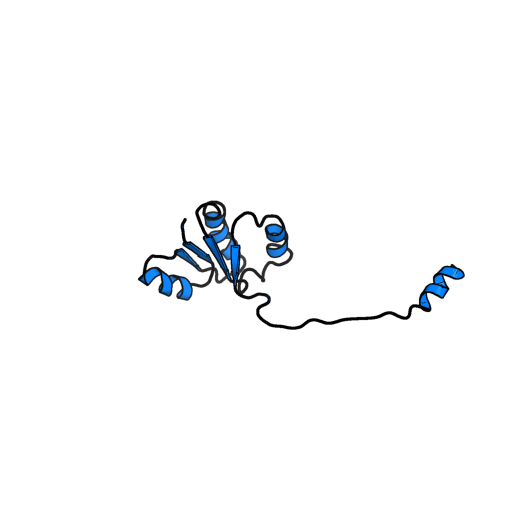.00 0.00 34 SER A N 6
ATOM 8176 C CA . SER A 1 34 ? 7.969 8.226 -21.330 1.00 0.00 34 SER A CA 6
ATOM 8177 C C . SER A 1 34 ? 7.674 7.627 -19.959 1.00 0.00 34 SER A C 6
ATOM 8178 O O . SER A 1 34 ? 7.666 8.331 -18.950 1.00 0.00 34 SER A O 6
ATOM 8186 N N . ALA A 1 35 ? 7.432 6.320 -19.931 1.00 0.00 35 ALA A N 6
ATOM 8187 C CA . ALA A 1 35 ? 7.139 5.624 -18.684 1.00 0.00 35 ALA A CA 6
ATOM 8188 C C . ALA A 1 35 ? 8.331 5.672 -17.735 1.00 0.00 35 ALA A C 6
ATOM 8189 O O . ALA A 1 35 ? 8.166 5.771 -16.519 1.00 0.00 35 ALA A O 6
ATOM 8196 N N . VAL A 1 36 ? 9.533 5.601 -18.298 1.00 0.00 36 VAL A N 6
ATOM 8197 C CA . VAL A 1 36 ? 10.754 5.637 -17.501 1.00 0.00 36 VAL A CA 6
ATOM 8198 C C . VAL A 1 36 ? 10.774 6.852 -16.581 1.00 0.00 36 VAL A C 6
ATOM 8199 O O . VAL A 1 36 ? 11.392 6.827 -15.516 1.00 0.00 36 VAL A O 6
ATOM 8212 N N . ARG A 1 37 ? 10.093 7.914 -16.998 1.00 0.00 37 ARG A N 6
ATOM 8213 C CA . ARG A 1 37 ? 10.033 9.140 -16.211 1.00 0.00 37 ARG A CA 6
ATOM 8214 C C . ARG A 1 37 ? 9.325 8.899 -14.881 1.00 0.00 37 ARG A C 6
ATOM 8215 O O . ARG A 1 37 ? 9.685 9.484 -13.859 1.00 0.00 37 ARG A O 6
ATOM 8236 N N . SER A 1 38 ? 8.318 8.032 -14.901 1.00 0.00 38 SER A N 6
ATOM 8237 C CA . SER A 1 38 ? 7.557 7.716 -13.698 1.00 0.00 38 SER A CA 6
ATOM 8238 C C . SER A 1 38 ? 8.234 6.604 -12.903 1.00 0.00 38 SER A C 6
ATOM 8239 O O . SER A 1 38 ? 7.989 6.442 -11.708 1.00 0.00 38 SER A O 6
ATOM 8247 N N . VAL A 1 39 ? 9.088 5.840 -13.577 1.00 0.00 39 VAL A N 6
ATOM 8248 C CA . VAL A 1 39 ? 9.802 4.743 -12.935 1.00 0.00 39 VAL A CA 6
ATOM 8249 C C . VAL A 1 39 ? 10.738 5.259 -11.847 1.00 0.00 39 VAL A C 6
ATOM 8250 O O . VAL A 1 39 ? 10.851 4.662 -10.776 1.00 0.00 39 VAL A O 6
ATOM 8263 N N . LEU A 1 40 ? 11.408 6.371 -12.129 1.00 0.00 40 LEU A N 6
ATOM 8264 C CA . LEU A 1 40 ? 12.335 6.969 -11.175 1.00 0.00 40 LEU A CA 6
ATOM 8265 C C . LEU A 1 40 ? 11.648 7.226 -9.837 1.00 0.00 40 LEU A C 6
ATOM 8266 O O . LEU A 1 40 ? 12.282 7.174 -8.784 1.00 0.00 40 LEU A O 6
ATOM 8282 N N . GLU A 1 41 ? 10.349 7.503 -9.888 1.00 0.00 41 GLU A N 6
ATOM 8283 C CA . GLU A 1 41 ? 9.577 7.767 -8.680 1.00 0.00 41 GLU A CA 6
ATOM 8284 C C . GLU A 1 41 ? 8.789 6.531 -8.256 1.00 0.00 41 GLU A C 6
ATOM 8285 O O . GLU A 1 41 ? 8.342 6.428 -7.114 1.00 0.00 41 GLU A O 6
ATOM 8297 N N . ASP A 1 42 ? 8.624 5.595 -9.185 1.00 0.00 42 ASP A N 6
ATOM 8298 C CA . ASP A 1 42 ? 7.891 4.365 -8.909 1.00 0.00 42 ASP A CA 6
ATOM 8299 C C . ASP A 1 42 ? 8.661 3.481 -7.932 1.00 0.00 42 ASP A C 6
ATOM 8300 O O . ASP A 1 42 ? 8.123 2.510 -7.400 1.00 0.00 42 ASP A O 6
ATOM 8309 N N . LYS A 1 43 ? 9.924 3.824 -7.701 1.00 0.00 43 LYS A N 6
ATOM 8310 C CA . LYS A 1 43 ? 10.769 3.063 -6.789 1.00 0.00 43 LYS A CA 6
ATOM 8311 C C . LYS A 1 43 ? 10.320 3.255 -5.344 1.00 0.00 43 LYS A C 6
ATOM 8312 O O . LYS A 1 43 ? 10.504 2.374 -4.504 1.00 0.00 43 LYS A O 6
ATOM 8331 N N . SER A 1 44 ? 9.729 4.412 -5.061 1.00 0.00 44 SER A N 6
ATOM 8332 C CA . SER A 1 44 ? 9.256 4.720 -3.717 1.00 0.00 44 SER A CA 6
ATOM 8333 C C . SER A 1 44 ? 7.751 4.497 -3.606 1.00 0.00 44 SER A C 6
ATOM 8334 O O . SER A 1 44 ? 7.071 5.153 -2.817 1.00 0.00 44 SER A O 6
ATOM 8342 N N . VAL A 1 45 ? 7.237 3.566 -4.403 1.00 0.00 45 VAL A N 6
ATOM 8343 C CA . VAL A 1 45 ? 5.812 3.255 -4.395 1.00 0.00 45 VAL A CA 6
ATOM 8344 C C . VAL A 1 45 ? 5.540 1.944 -3.666 1.00 0.00 45 VAL A C 6
ATOM 8345 O O . VAL A 1 45 ? 5.069 1.940 -2.530 1.00 0.00 45 VAL A O 6
ATOM 8358 N N . GLY A 1 46 ? 5.842 0.831 -4.328 1.00 0.00 46 GLY A N 6
ATOM 8359 C CA . GLY A 1 46 ? 5.624 -0.472 -3.727 1.00 0.00 46 GLY A CA 6
ATOM 8360 C C . GLY A 1 46 ? 6.118 -1.605 -4.605 1.00 0.00 46 GLY A C 6
ATOM 8361 O O . GLY A 1 46 ? 7.281 -1.625 -5.008 1.00 0.00 46 GLY A O 6
ATOM 8365 N N . ILE A 1 47 ? 5.233 -2.552 -4.899 1.00 0.00 47 ILE A N 6
ATOM 8366 C CA . ILE A 1 47 ? 5.586 -3.694 -5.733 1.00 0.00 47 ILE A CA 6
ATOM 8367 C C . ILE A 1 47 ? 5.383 -3.378 -7.211 1.00 0.00 47 ILE A C 6
ATOM 8368 O O . ILE A 1 47 ? 4.260 -3.140 -7.658 1.00 0.00 47 ILE A O 6
ATOM 8384 N N . LEU A 1 48 ? 6.476 -3.380 -7.966 1.00 0.00 48 LEU A N 6
ATOM 8385 C CA . LEU A 1 48 ? 6.418 -3.096 -9.396 1.00 0.00 48 LEU A CA 6
ATOM 8386 C C . LEU A 1 48 ? 6.644 -4.364 -10.213 1.00 0.00 48 LEU A C 6
ATOM 8387 O O . LEU A 1 48 ? 7.276 -5.312 -9.746 1.00 0.00 48 LEU A O 6
ATOM 8403 N N . VAL A 1 49 ? 6.125 -4.375 -11.437 1.00 0.00 49 VAL A N 6
ATOM 8404 C CA . VAL A 1 49 ? 6.272 -5.525 -12.320 1.00 0.00 49 VAL A CA 6
ATOM 8405 C C . VAL A 1 49 ? 6.258 -5.099 -13.784 1.00 0.00 49 VAL A C 6
ATOM 8406 O O . VAL A 1 49 ? 5.258 -4.579 -14.280 1.00 0.00 49 VAL A O 6
ATOM 8419 N N . MET A 1 50 ? 7.373 -5.323 -14.471 1.00 0.00 50 MET A N 6
ATOM 8420 C CA . MET A 1 50 ? 7.488 -4.963 -15.879 1.00 0.00 50 MET A CA 6
ATOM 8421 C C . MET A 1 50 ? 7.707 -6.203 -16.741 1.00 0.00 50 MET A C 6
ATOM 8422 O O . MET A 1 50 ? 7.847 -7.313 -16.225 1.00 0.00 50 MET A O 6
ATOM 8436 N N . HIS A 1 51 ? 7.736 -6.008 -18.055 1.00 0.00 51 HIS A N 6
ATOM 8437 C CA . HIS A 1 51 ? 7.939 -7.111 -18.988 1.00 0.00 51 HIS A CA 6
ATOM 8438 C C . HIS A 1 51 ? 9.113 -6.826 -19.920 1.00 0.00 51 HIS A C 6
ATOM 8439 O O . HIS A 1 51 ? 9.244 -5.723 -20.448 1.00 0.00 51 HIS A O 6
ATOM 8453 N N . ASN A 1 52 ? 9.964 -7.828 -20.115 1.00 0.00 52 ASN A N 6
ATOM 8454 C CA . ASN A 1 52 ? 11.127 -7.684 -20.982 1.00 0.00 52 ASN A CA 6
ATOM 8455 C C . ASN A 1 52 ? 10.719 -7.179 -22.363 1.00 0.00 52 ASN A C 6
ATOM 8456 O O . ASN A 1 52 ? 11.542 -6.651 -23.111 1.00 0.00 52 ASN A O 6
ATOM 8467 N N . ASP A 1 53 ? 9.443 -7.344 -22.693 1.00 0.00 53 ASP A N 6
ATOM 8468 C CA . ASP A 1 53 ? 8.923 -6.904 -23.982 1.00 0.00 53 ASP A CA 6
ATOM 8469 C C . ASP A 1 53 ? 9.261 -5.438 -24.232 1.00 0.00 53 ASP A C 6
ATOM 8470 O O . ASP A 1 53 ? 9.245 -4.972 -25.372 1.00 0.00 53 ASP A O 6
ATOM 8479 N N . ASP A 1 54 ? 9.566 -4.715 -23.160 1.00 0.00 54 ASP A N 6
ATOM 8480 C CA . ASP A 1 54 ? 9.908 -3.301 -23.263 1.00 0.00 54 ASP A CA 6
ATOM 8481 C C . ASP A 1 54 ? 11.166 -2.987 -22.459 1.00 0.00 54 ASP A C 6
ATOM 8482 O O . ASP A 1 54 ? 12.013 -2.206 -22.895 1.00 0.00 54 ASP A O 6
ATOM 8491 N N . ILE A 1 55 ? 11.280 -3.598 -21.285 1.00 0.00 55 ILE A N 6
ATOM 8492 C CA . ILE A 1 55 ? 12.435 -3.383 -20.422 1.00 0.00 55 ILE A CA 6
ATOM 8493 C C . ILE A 1 55 ? 13.726 -3.804 -21.115 1.00 0.00 55 ILE A C 6
ATOM 8494 O O . ILE A 1 55 ? 14.811 -3.346 -20.761 1.00 0.00 55 ILE A O 6
ATOM 8510 N N . GLY A 1 56 ? 13.600 -4.681 -22.107 1.00 0.00 56 GLY A N 6
ATOM 8511 C CA . GLY A 1 56 ? 14.765 -5.149 -22.836 1.00 0.00 56 GLY A CA 6
ATOM 8512 C C . GLY A 1 56 ? 15.204 -4.176 -23.912 1.00 0.00 56 GLY A C 6
ATOM 8513 O O . GLY A 1 56 ? 16.284 -4.320 -24.484 1.00 0.00 56 GLY A O 6
ATOM 8517 N N . ASN A 1 57 ? 14.365 -3.183 -24.189 1.00 0.00 57 ASN A N 6
ATOM 8518 C CA . ASN A 1 57 ? 14.673 -2.184 -25.206 1.00 0.00 57 ASN A CA 6
ATOM 8519 C C . ASN A 1 57 ? 16.022 -1.527 -24.933 1.00 0.00 57 ASN A C 6
ATOM 8520 O O . ASN A 1 57 ? 16.753 -1.175 -25.860 1.00 0.00 57 ASN A O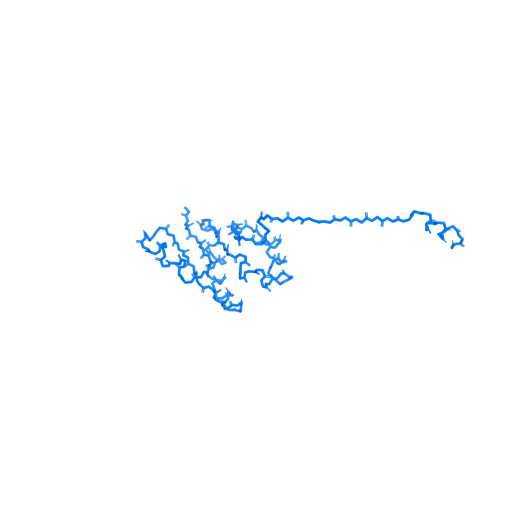 6
ATOM 8531 N N . LEU A 1 58 ? 16.348 -1.366 -23.655 1.00 0.00 58 LEU A N 6
ATOM 8532 C CA . LEU A 1 58 ? 17.610 -0.752 -23.258 1.00 0.00 58 LEU A CA 6
ATOM 8533 C C . LEU A 1 58 ? 18.411 -1.687 -22.357 1.00 0.00 58 LEU A C 6
ATOM 8534 O O . LEU A 1 58 ? 18.397 -1.570 -21.132 1.00 0.00 58 LEU A O 6
ATOM 8550 N N . PRO A 1 59 ? 19.127 -2.636 -22.977 1.00 0.00 59 PRO A N 6
ATOM 8551 C CA . PRO A 1 59 ? 19.950 -3.608 -22.250 1.00 0.00 59 PRO A CA 6
ATOM 8552 C C . PRO A 1 59 ? 21.174 -2.965 -21.607 1.00 0.00 59 PRO A C 6
ATOM 8553 O O . PRO A 1 59 ? 21.166 -2.645 -20.419 1.00 0.00 59 PRO A O 6
ATOM 8564 N N . GLU A 1 60 ? 22.225 -2.779 -22.400 1.00 0.00 60 GLU A N 6
ATOM 8565 C CA . GLU A 1 60 ? 23.456 -2.175 -21.907 1.00 0.00 60 GLU A CA 6
ATOM 8566 C C . GLU A 1 60 ? 23.222 -0.726 -21.488 1.00 0.00 60 GLU A C 6
ATOM 8567 O O . GLU A 1 60 ? 24.082 -0.100 -20.870 1.00 0.00 60 GLU A O 6
ATOM 8579 N N . VAL A 1 61 ? 22.050 -0.200 -21.830 1.00 0.00 61 VAL A N 6
ATOM 8580 C CA . VAL A 1 61 ? 21.700 1.174 -21.489 1.00 0.00 61 VAL A CA 6
ATOM 8581 C C . VAL A 1 61 ? 20.977 1.241 -20.149 1.00 0.00 61 VAL A C 6
ATOM 8582 O O . VAL A 1 61 ? 21.412 1.937 -19.230 1.00 0.00 61 VAL A O 6
ATOM 8595 N N . LEU A 1 62 ? 19.871 0.513 -20.043 1.00 0.00 62 LEU A N 6
ATOM 8596 C CA . LEU A 1 62 ? 19.086 0.489 -18.813 1.00 0.00 62 LEU A CA 6
ATOM 8597 C C . LEU A 1 62 ? 19.401 -0.757 -17.991 1.00 0.00 62 LEU A C 6
ATOM 8598 O O . LEU A 1 62 ? 19.939 -0.666 -16.888 1.00 0.00 62 LEU A O 6
ATOM 8614 N N . ARG A 1 63 ? 19.063 -1.921 -18.538 1.00 0.00 63 ARG A N 6
ATOM 8615 C CA . ARG A 1 63 ? 19.310 -3.186 -17.855 1.00 0.00 63 ARG A CA 6
ATOM 8616 C C . ARG A 1 63 ? 20.689 -3.190 -17.202 1.00 0.00 63 ARG A C 6
ATOM 8617 O O . ARG A 1 63 ? 20.885 -3.788 -16.144 1.00 0.00 63 ARG A O 6
ATOM 8638 N N . LYS A 1 64 ? 21.643 -2.521 -17.840 1.00 0.00 64 LYS A N 6
ATOM 8639 C CA . LYS A 1 64 ? 23.004 -2.446 -17.323 1.00 0.00 64 LYS A CA 6
ATOM 8640 C C . LYS A 1 64 ? 23.077 -1.518 -16.115 1.00 0.00 64 LYS A C 6
ATOM 8641 O O . LYS A 1 64 ? 23.653 -1.867 -15.086 1.00 0.00 64 LYS A O 6
ATOM 8660 N N . ASN A 1 65 ? 22.487 -0.334 -16.247 1.00 0.00 65 ASN A N 6
ATOM 8661 C CA . ASN A 1 65 ? 22.484 0.644 -15.166 1.00 0.00 65 ASN A CA 6
ATOM 8662 C C . ASN A 1 65 ? 21.654 0.148 -13.986 1.00 0.00 65 ASN A C 6
ATOM 8663 O O . ASN A 1 65 ? 22.129 0.111 -12.850 1.00 0.00 65 ASN A O 6
ATOM 8674 N N . LEU A 1 66 ? 20.411 -0.233 -14.263 1.00 0.00 66 LEU A N 6
ATOM 8675 C CA . LEU A 1 66 ? 19.514 -0.728 -13.225 1.00 0.00 66 LEU A CA 6
ATOM 8676 C C . LEU A 1 66 ? 20.072 -1.992 -12.579 1.00 0.00 66 LEU A C 6
ATOM 8677 O O . LEU A 1 66 ? 19.751 -2.310 -11.435 1.00 0.00 66 LEU A O 6
ATOM 8693 N N . ASN A 1 67 ? 20.910 -2.708 -13.321 1.00 0.00 67 ASN A N 6
ATOM 8694 C CA . ASN A 1 67 ? 21.515 -3.937 -12.821 1.00 0.00 67 ASN A CA 6
ATOM 8695 C C . ASN A 1 67 ? 22.096 -3.729 -11.426 1.00 0.00 67 ASN A C 6
ATOM 8696 O O . ASN A 1 67 ? 22.027 -4.616 -10.576 1.00 0.00 67 ASN A O 6
ATOM 8707 N N . GLU A 1 68 ? 22.666 -2.550 -11.198 1.00 0.00 68 GLU A N 6
ATOM 8708 C CA . GLU A 1 68 ? 23.259 -2.225 -9.906 1.00 0.00 68 GLU A CA 6
ATOM 8709 C C . GLU A 1 68 ? 22.381 -1.242 -9.136 1.00 0.00 68 GLU A C 6
ATOM 8710 O O . GLU A 1 68 ? 22.725 -0.820 -8.032 1.00 0.00 68 GLU A O 6
ATOM 8722 N N . SER A 1 69 ? 21.247 -0.882 -9.728 1.00 0.00 69 SER A N 6
ATOM 8723 C CA . SER A 1 69 ? 20.322 0.054 -9.101 1.00 0.00 69 SER A CA 6
ATOM 8724 C C . SER A 1 69 ? 18.991 -0.624 -8.789 1.00 0.00 69 SER A C 6
ATOM 8725 O O . SER A 1 69 ? 17.960 0.036 -8.659 1.00 0.00 69 SER A O 6
ATOM 8733 N N . VAL A 1 70 ? 19.022 -1.947 -8.669 1.00 0.00 70 VAL A N 6
ATOM 8734 C CA . VAL A 1 70 ? 17.820 -2.717 -8.371 1.00 0.00 70 VAL A CA 6
ATOM 8735 C C . VAL A 1 70 ? 17.380 -2.511 -6.926 1.00 0.00 70 VAL A C 6
ATOM 8736 O O . VAL A 1 70 ? 17.372 -3.449 -6.130 1.00 0.00 70 VAL A O 6
ATOM 8749 N N . GLN A 1 71 ? 17.014 -1.277 -6.595 1.00 0.00 71 GLN A N 6
ATOM 8750 C CA . GLN A 1 71 ? 16.572 -0.948 -5.245 1.00 0.00 71 GLN A CA 6
ATOM 8751 C C . GLN A 1 71 ? 15.140 -1.416 -5.011 1.00 0.00 71 GLN A C 6
ATOM 8752 O O . GLN A 1 71 ? 14.867 -2.255 -4.153 1.00 0.00 71 GLN A O 6
ATOM 8766 N N . PRO A 1 72 ? 14.200 -0.863 -5.793 1.00 0.00 72 PRO A N 6
ATOM 8767 C CA . PRO A 1 72 ? 12.780 -1.209 -5.690 1.00 0.00 72 PRO A CA 6
ATOM 8768 C C . PRO A 1 72 ? 12.491 -2.624 -6.178 1.00 0.00 72 PRO A C 6
ATOM 8769 O O . PRO A 1 72 ? 13.410 -3.410 -6.415 1.00 0.00 72 PRO A O 6
ATOM 8780 N N . THR A 1 73 ? 11.210 -2.944 -6.328 1.00 0.00 73 THR A N 6
ATOM 8781 C CA . THR A 1 73 ? 10.800 -4.265 -6.788 1.00 0.00 73 THR A CA 6
ATOM 8782 C C . THR A 1 73 ? 10.375 -4.230 -8.252 1.00 0.00 73 THR A C 6
ATOM 8783 O O . THR A 1 73 ? 9.186 -4.143 -8.561 1.00 0.00 73 THR A O 6
ATOM 8794 N N . VAL A 1 74 ? 11.352 -4.299 -9.150 1.00 0.00 74 VAL A N 6
ATOM 8795 C CA . VAL A 1 74 ? 11.078 -4.277 -10.582 1.00 0.00 74 VAL A CA 6
ATOM 8796 C C . VAL A 1 74 ? 10.951 -5.691 -11.138 1.00 0.00 74 VAL A C 6
ATOM 8797 O O . VAL A 1 74 ? 11.867 -6.201 -11.782 1.00 0.00 74 VAL A O 6
ATOM 8810 N N . VAL A 1 75 ? 9.806 -6.319 -10.886 1.00 0.00 75 VAL A N 6
ATOM 8811 C CA . VAL A 1 75 ? 9.557 -7.674 -11.364 1.00 0.00 75 VAL A CA 6
ATOM 8812 C C . VAL A 1 75 ? 9.453 -7.710 -12.884 1.00 0.00 75 VAL A C 6
ATOM 8813 O O . VAL A 1 75 ? 8.365 -7.587 -13.445 1.00 0.00 75 VAL A O 6
ATOM 8826 N N . ALA A 1 76 ? 10.594 -7.881 -13.545 1.00 0.00 76 ALA A N 6
ATOM 8827 C CA . ALA A 1 76 ? 10.631 -7.936 -15.001 1.00 0.00 76 ALA A CA 6
ATOM 8828 C C . ALA A 1 76 ? 10.359 -9.350 -15.504 1.00 0.00 76 ALA A C 6
ATOM 8829 O O . ALA A 1 76 ? 10.963 -10.315 -15.033 1.00 0.00 76 ALA A O 6
ATOM 8836 N N . LEU A 1 77 ? 9.446 -9.467 -16.462 1.00 0.00 77 LEU A N 6
ATOM 8837 C CA . LEU A 1 77 ? 9.092 -10.764 -17.028 1.00 0.00 77 LEU A CA 6
ATOM 8838 C C . LEU A 1 77 ? 10.129 -11.210 -18.054 1.00 0.00 77 LEU A C 6
ATOM 8839 O O . LEU A 1 77 ? 10.525 -10.440 -18.928 1.00 0.00 77 LEU A O 6
ATOM 8855 N N . GLY A 1 78 ? 10.563 -12.462 -17.943 1.00 0.00 78 GLY A N 6
ATOM 8856 C CA . GLY A 1 78 ? 11.548 -12.991 -18.869 1.00 0.00 78 GLY A CA 6
ATOM 8857 C C . GLY A 1 78 ? 12.927 -13.099 -18.249 1.00 0.00 78 GLY A C 6
ATOM 8858 O O . GLY A 1 78 ? 13.126 -13.838 -17.286 1.00 0.00 78 GLY A O 6
ATOM 8862 N N . GLY A 1 79 ? 13.883 -12.360 -18.803 1.00 0.00 79 GLY A N 6
ATOM 8863 C CA . GLY A 1 79 ? 15.239 -12.391 -18.287 1.00 0.00 79 GLY A CA 6
ATOM 8864 C C . GLY A 1 79 ? 16.279 -12.410 -19.389 1.00 0.00 79 GLY A C 6
ATOM 8865 O O . GLY A 1 79 ? 16.860 -13.454 -19.686 1.00 0.00 79 GLY A O 6
ATOM 8869 N N . SER A 1 80 ? 16.514 -11.253 -19.999 1.00 0.00 80 SER A N 6
ATOM 8870 C CA . SER A 1 80 ? 17.488 -11.141 -21.079 1.00 0.00 80 SER A CA 6
ATOM 8871 C C . SER A 1 80 ? 18.500 -10.038 -20.786 1.00 0.00 80 SER A C 6
ATOM 8872 O O . SER A 1 80 ? 18.345 -8.903 -21.236 1.00 0.00 80 SER A O 6
ATOM 8880 N N . GLY A 1 81 ? 19.537 -10.381 -20.028 1.00 0.00 81 GLY A N 6
ATOM 8881 C CA . GLY A 1 81 ? 20.560 -9.409 -19.687 1.00 0.00 81 GLY A CA 6
ATOM 8882 C C . GLY A 1 81 ? 21.618 -9.279 -20.765 1.00 0.00 81 GLY A C 6
ATOM 8883 O O . GLY A 1 81 ? 21.378 -9.619 -21.923 1.00 0.00 81 GLY A O 6
ATOM 8887 N N . SER A 1 82 ? 22.791 -8.784 -20.384 1.00 0.00 82 SER A N 6
ATOM 8888 C CA . SER A 1 82 ? 23.888 -8.604 -21.327 1.00 0.00 82 SER A CA 6
ATOM 8889 C C . SER A 1 82 ? 25.236 -8.772 -20.632 1.00 0.00 82 SER A C 6
ATOM 8890 O O . SER A 1 82 ? 25.302 -9.175 -19.472 1.00 0.00 82 SER A O 6
ATOM 8898 N N . GLY A 1 83 ? 26.309 -8.458 -21.352 1.00 0.00 83 GLY A N 6
ATOM 8899 C CA . GLY A 1 83 ? 27.641 -8.579 -20.789 1.00 0.00 83 GLY A CA 6
ATOM 8900 C C . GLY A 1 83 ? 28.322 -7.236 -20.615 1.00 0.00 83 GLY A C 6
ATOM 8901 O O . GLY A 1 83 ? 27.658 -6.204 -20.515 1.00 0.00 83 GLY A O 6
ATOM 8905 N N . SER A 1 84 ? 29.650 -7.248 -20.577 1.00 0.00 84 SER A N 6
ATOM 8906 C CA . SER A 1 84 ? 30.421 -6.022 -20.408 1.00 0.00 84 SER A CA 6
ATOM 8907 C C . SER A 1 84 ? 31.906 -6.276 -20.652 1.00 0.00 84 SER A C 6
ATOM 8908 O O . SER A 1 84 ? 32.505 -7.164 -20.043 1.00 0.00 84 SER A O 6
ATOM 8916 N N . THR A 1 85 ? 32.495 -5.490 -21.548 1.00 0.00 85 THR A N 6
ATOM 8917 C CA . THR A 1 85 ? 33.909 -5.630 -21.874 1.00 0.00 85 THR A CA 6
ATOM 8918 C C . THR A 1 85 ? 34.788 -5.093 -20.751 1.00 0.00 85 THR A C 6
ATOM 8919 O O . THR A 1 85 ? 34.417 -5.149 -19.579 1.00 0.00 85 THR A O 6
ATOM 8930 N N . SER A 1 86 ? 35.955 -4.573 -21.116 1.00 0.00 86 SER A N 6
ATOM 8931 C CA . SER A 1 86 ? 36.889 -4.028 -20.138 1.00 0.00 86 SER A CA 6
ATOM 8932 C C . SER A 1 86 ? 37.637 -2.828 -20.710 1.00 0.00 86 SER A C 6
ATOM 8933 O O . SER A 1 86 ? 37.300 -2.325 -21.782 1.00 0.00 86 SER A O 6
ATOM 8941 N N . LEU A 1 87 ? 38.655 -2.374 -19.986 1.00 0.00 87 LEU A N 6
ATOM 8942 C CA . LEU A 1 87 ? 39.453 -1.232 -20.421 1.00 0.00 87 LEU A CA 6
ATOM 8943 C C . LEU A 1 87 ? 40.917 -1.624 -20.591 1.00 0.00 87 LEU A C 6
ATOM 8944 O O . LEU A 1 87 ? 41.265 -2.804 -20.534 1.00 0.00 87 LEU A O 6
ATOM 8960 N N . ARG A 1 88 ? 41.771 -0.627 -20.797 1.00 0.00 88 ARG A N 6
ATOM 8961 C CA . ARG A 1 88 ? 43.198 -0.868 -20.974 1.00 0.00 88 ARG A CA 6
ATOM 8962 C C . ARG A 1 88 ? 44.010 -0.122 -19.919 1.00 0.00 88 ARG A C 6
ATOM 8963 O O . ARG A 1 88 ? 43.454 0.424 -18.967 1.00 0.00 88 ARG A O 6
ATOM 8984 N N . GLU A 1 89 ? 45.328 -0.105 -20.096 1.00 0.00 89 GLU A N 6
ATOM 8985 C CA . GLU A 1 89 ? 46.215 0.572 -19.158 1.00 0.00 89 GLU A CA 6
ATOM 8986 C C . GLU A 1 89 ? 46.936 1.735 -19.834 1.00 0.00 89 GLU A C 6
ATOM 8987 O O . GLU A 1 89 ? 46.647 2.077 -20.982 1.00 0.00 89 GLU A O 6
ATOM 8999 N N . LYS A 1 90 ? 47.875 2.340 -19.115 1.00 0.00 90 LYS A N 6
ATOM 9000 C CA . LYS A 1 90 ? 48.638 3.464 -19.643 1.00 0.00 90 LYS A CA 6
ATOM 9001 C C . LYS A 1 90 ? 50.105 3.365 -19.236 1.00 0.00 90 LYS A C 6
ATOM 9002 O O . LYS A 1 90 ? 50.523 2.383 -18.620 1.00 0.00 90 LYS A O 6
ATOM 9021 N N . ILE A 1 91 ? 50.881 4.386 -19.582 1.00 0.00 91 ILE A N 6
ATOM 9022 C CA . ILE A 1 91 ? 52.300 4.414 -19.250 1.00 0.00 91 ILE A CA 6
ATOM 9023 C C . ILE A 1 91 ? 52.661 5.683 -18.484 1.00 0.00 91 ILE A C 6
ATOM 9024 O O . ILE A 1 91 ? 53.648 6.349 -18.795 1.00 0.00 91 ILE A O 6
ATOM 9040 N N . LYS A 1 92 ? 51.854 6.010 -17.480 1.00 0.00 92 LYS A N 6
ATOM 9041 C CA . LYS A 1 92 ? 52.089 7.197 -16.666 1.00 0.00 92 LYS A CA 6
ATOM 9042 C C . LYS A 1 92 ? 53.395 7.074 -15.887 1.00 0.00 92 LYS A C 6
ATOM 9043 O O . LYS A 1 92 ? 54.155 8.035 -15.778 1.00 0.00 92 LYS A O 6
ATOM 9062 N N . GLN A 1 93 ? 53.648 5.884 -15.351 1.00 0.00 93 GLN A N 6
ATOM 9063 C CA . GLN A 1 93 ? 54.863 5.636 -14.584 1.00 0.00 93 GLN A CA 6
ATOM 9064 C C . GLN A 1 93 ? 56.103 5.989 -15.398 1.00 0.00 93 GLN A C 6
ATOM 9065 O O . GLN A 1 93 ? 57.150 6.317 -14.842 1.00 0.00 93 GLN A O 6
ATOM 9079 N N . ALA A 1 94 ? 55.977 5.919 -16.719 1.00 0.00 94 ALA A N 6
ATOM 9080 C CA . ALA A 1 94 ? 57.086 6.232 -17.611 1.00 0.00 94 ALA A CA 6
ATOM 9081 C C . ALA A 1 94 ? 57.680 7.600 -17.289 1.00 0.00 94 ALA A C 6
ATOM 9082 O O . ALA A 1 94 ? 58.870 7.836 -17.499 1.00 0.00 94 ALA A O 6
ATOM 9089 N N . VAL A 1 95 ? 56.843 8.498 -16.778 1.00 0.00 95 VAL A N 6
ATOM 9090 C CA . VAL A 1 95 ? 57.285 9.842 -16.427 1.00 0.00 95 VAL A CA 6
ATOM 9091 C C . VAL A 1 95 ? 58.426 9.799 -15.417 1.00 0.00 95 VAL A C 6
ATOM 9092 O O . VAL A 1 95 ? 59.217 10.736 -15.317 1.00 0.00 95 VAL A O 6
ATOM 9105 N N . GLY A 1 96 ? 58.507 8.702 -14.670 1.00 0.00 96 GLY A N 6
ATOM 9106 C CA . GLY A 1 96 ? 59.555 8.556 -13.677 1.00 0.00 96 GLY A CA 6
ATOM 9107 C C . GLY A 1 96 ? 60.939 8.762 -14.261 1.00 0.00 96 GLY A C 6
ATOM 9108 O O . GLY A 1 96 ? 61.862 9.175 -13.559 1.00 0.00 96 GLY A O 6
ATOM 9112 N N . VAL A 1 97 ? 61.085 8.473 -15.550 1.00 0.00 97 VAL A N 6
ATOM 9113 C CA . VAL A 1 97 ? 62.366 8.628 -16.228 1.00 0.00 97 VAL A CA 6
ATOM 9114 C C . VAL A 1 97 ? 62.763 10.097 -16.325 1.00 0.00 97 VAL A C 6
ATOM 9115 O O . VAL A 1 97 ? 63.946 10.427 -16.400 1.00 0.00 97 VAL A O 6
ATOM 9128 N N . ASP A 1 98 ? 61.765 10.974 -16.322 1.00 0.00 98 ASP A N 6
ATOM 9129 C CA . ASP A 1 98 ? 62.010 12.409 -16.407 1.00 0.00 98 ASP A CA 6
ATOM 9130 C C . ASP A 1 98 ? 62.630 12.933 -15.116 1.00 0.00 98 ASP A C 6
ATOM 9131 O O . ASP A 1 98 ? 63.233 14.007 -15.095 1.00 0.00 98 ASP A O 6
ATOM 9140 N N . LEU A 1 99 ? 62.478 12.169 -14.040 1.00 0.00 99 LEU A N 6
ATOM 9141 C CA . LEU A 1 99 ? 63.022 12.556 -12.743 1.00 0.00 99 LEU A CA 6
ATOM 9142 C C . LEU A 1 99 ? 64.545 12.470 -12.745 1.00 0.00 99 LEU A C 6
ATOM 9143 O O . LEU A 1 99 ? 65.231 13.422 -12.372 1.00 0.00 99 LEU A O 6
ATOM 9159 N N . TRP A 1 100 ? 65.067 11.324 -13.168 1.00 0.00 100 TRP A N 6
ATOM 9160 C CA . TRP A 1 100 ? 66.510 11.115 -13.219 1.00 0.00 100 TRP A CA 6
ATOM 9161 C C . TRP A 1 100 ? 67.136 11.921 -14.352 1.00 0.00 100 TRP A C 6
ATOM 9162 O O . TRP A 1 100 ? 68.307 12.296 -14.286 1.00 0.00 100 TRP A O 6
ATOM 9183 N N . LYS A 1 101 ? 66.350 12.185 -15.390 1.00 0.00 101 LYS A N 6
ATOM 9184 C CA . LYS A 1 101 ? 66.827 12.949 -16.537 1.00 0.00 101 LYS A CA 6
ATOM 9185 C C . LYS A 1 101 ? 67.166 14.380 -16.134 1.00 0.00 101 LYS A C 6
ATOM 9186 O O . LYS A 1 101 ? 67.282 14.691 -14.948 1.00 0.00 101 LYS A O 6
ATOM 9205 N N . MET A 1 1 ? 2.365 0.049 0.248 1.00 0.00 1 MET A N 7
ATOM 9206 C CA . MET A 1 1 ? 3.000 0.034 -1.065 1.00 0.00 1 MET A CA 7
ATOM 9207 C C . MET A 1 1 ? 1.957 0.123 -2.174 1.00 0.00 1 MET A C 7
ATOM 9208 O O . MET A 1 1 ? 0.818 -0.309 -2.003 1.00 0.00 1 MET A O 7
ATOM 9222 N N . GLU A 1 2 ? 2.355 0.687 -3.311 1.00 0.00 2 GLU A N 7
ATOM 9223 C CA . GLU A 1 2 ? 1.453 0.833 -4.447 1.00 0.00 2 GLU A CA 7
ATOM 9224 C C . GLU A 1 2 ? 1.747 -0.218 -5.514 1.00 0.00 2 GLU A C 7
ATOM 9225 O O . GLU A 1 2 ? 2.678 -1.013 -5.378 1.00 0.00 2 GLU A O 7
ATOM 9237 N N . LEU A 1 3 ? 0.948 -0.214 -6.575 1.00 0.00 3 LEU A N 7
ATOM 9238 C CA . LEU A 1 3 ? 1.122 -1.167 -7.667 1.00 0.00 3 LEU A CA 7
ATOM 9239 C C . LEU A 1 3 ? 1.657 -0.473 -8.915 1.00 0.00 3 LEU A C 7
ATOM 9240 O O . LEU A 1 3 ? 1.023 0.435 -9.452 1.00 0.00 3 LEU A O 7
ATOM 9256 N N . ALA A 1 4 ? 2.826 -0.908 -9.373 1.00 0.00 4 ALA A N 7
ATOM 9257 C CA . ALA A 1 4 ? 3.444 -0.331 -10.560 1.00 0.00 4 ALA A CA 7
ATOM 9258 C C . ALA A 1 4 ? 3.788 -1.412 -11.580 1.00 0.00 4 ALA A C 7
ATOM 9259 O O . ALA A 1 4 ? 4.568 -2.321 -11.297 1.00 0.00 4 ALA A O 7
ATOM 9266 N N . VAL A 1 5 ? 3.199 -1.307 -12.767 1.00 0.00 5 VAL A N 7
ATOM 9267 C CA . VAL A 1 5 ? 3.443 -2.276 -13.830 1.00 0.00 5 VAL A CA 7
ATOM 9268 C C . VAL A 1 5 ? 3.736 -1.578 -15.153 1.00 0.00 5 VAL A C 7
ATOM 9269 O O . VAL A 1 5 ? 3.167 -0.527 -15.451 1.00 0.00 5 VAL A O 7
ATOM 9282 N N . ILE A 1 6 ? 4.625 -2.169 -15.944 1.00 0.00 6 ILE A N 7
ATOM 9283 C CA . ILE A 1 6 ? 4.992 -1.604 -17.236 1.00 0.00 6 ILE A CA 7
ATOM 9284 C C . ILE A 1 6 ? 4.956 -2.667 -18.330 1.00 0.00 6 ILE A C 7
ATOM 9285 O O . ILE A 1 6 ? 5.852 -3.505 -18.425 1.00 0.00 6 ILE A O 7
ATOM 9301 N N . GLY A 1 7 ? 3.914 -2.624 -19.155 1.00 0.00 7 GLY A N 7
ATOM 9302 C CA . GLY A 1 7 ? 3.782 -3.587 -20.233 1.00 0.00 7 GLY A CA 7
ATOM 9303 C C . GLY A 1 7 ? 3.243 -2.963 -21.505 1.00 0.00 7 GLY A C 7
ATOM 9304 O O . GLY A 1 7 ? 3.743 -1.935 -21.962 1.00 0.00 7 GLY A O 7
ATOM 9308 N N . LYS A 1 8 ? 2.221 -3.587 -22.081 1.00 0.00 8 LYS A N 7
ATOM 9309 C CA . LYS A 1 8 ? 1.613 -3.088 -23.309 1.00 0.00 8 LYS A CA 7
ATOM 9310 C C . LYS A 1 8 ? 0.187 -2.609 -23.055 1.00 0.00 8 LYS A C 7
ATOM 9311 O O . LYS A 1 8 ? -0.264 -2.554 -21.911 1.00 0.00 8 LYS A O 7
ATOM 9330 N N . SER A 1 9 ? -0.517 -2.267 -24.128 1.00 0.00 9 SER A N 7
ATOM 9331 C CA . SER A 1 9 ? -1.892 -1.792 -24.021 1.00 0.00 9 SER A CA 7
ATOM 9332 C C . SER A 1 9 ? -2.827 -2.923 -23.607 1.00 0.00 9 SER A C 7
ATOM 9333 O O . SER A 1 9 ? -3.863 -2.690 -22.984 1.00 0.00 9 SER A O 7
ATOM 9341 N N . GLU A 1 10 ? -2.453 -4.150 -23.957 1.00 0.00 10 GLU A N 7
ATOM 9342 C CA . GLU A 1 10 ? -3.259 -5.318 -23.623 1.00 0.00 10 GLU A CA 7
ATOM 9343 C C . GLU A 1 10 ? -3.179 -5.625 -22.130 1.00 0.00 10 GLU A C 7
ATOM 9344 O O . GLU A 1 10 ? -4.144 -6.098 -21.529 1.00 0.00 10 GLU A O 7
ATOM 9356 N N . PHE A 1 11 ? -2.021 -5.354 -21.538 1.00 0.00 11 PHE A N 7
ATOM 9357 C CA . PHE A 1 11 ? -1.812 -5.603 -20.116 1.00 0.00 11 PHE A CA 7
ATOM 9358 C C . PHE A 1 11 ? -2.570 -4.585 -19.269 1.00 0.00 11 PHE A C 7
ATOM 9359 O O . PHE A 1 11 ? -3.348 -4.949 -18.387 1.00 0.00 11 PHE A O 7
ATOM 9376 N N . VAL A 1 12 ? -2.336 -3.305 -19.543 1.00 0.00 12 VAL A N 7
ATOM 9377 C CA . VAL A 1 12 ? -2.996 -2.233 -18.808 1.00 0.00 12 VAL A CA 7
ATOM 9378 C C . VAL A 1 12 ? -4.504 -2.450 -18.754 1.00 0.00 12 VAL A C 7
ATOM 9379 O O . VAL A 1 12 ? -5.131 -2.282 -17.707 1.00 0.00 12 VAL A O 7
ATOM 9392 N N . THR A 1 13 ? -5.083 -2.826 -19.890 1.00 0.00 13 THR A N 7
ATOM 9393 C CA . THR A 1 13 ? -6.518 -3.067 -19.974 1.00 0.00 13 THR A CA 7
ATOM 9394 C C . THR A 1 13 ? -6.984 -4.003 -18.865 1.00 0.00 13 THR A C 7
ATOM 9395 O O . THR A 1 13 ? -8.123 -3.920 -18.406 1.00 0.00 13 THR A O 7
ATOM 9406 N N . GLY A 1 14 ? -6.096 -4.894 -18.436 1.00 0.00 14 GLY A N 7
ATOM 9407 C CA . GLY A 1 14 ? -6.435 -5.833 -17.383 1.00 0.00 14 GLY A CA 7
ATOM 9408 C C . GLY A 1 14 ? -6.703 -5.147 -16.059 1.00 0.00 14 GLY A C 7
ATOM 9409 O O . GLY A 1 14 ? -7.685 -5.452 -15.381 1.00 0.00 14 GLY A O 7
ATOM 9413 N N . PHE A 1 15 ? -5.828 -4.219 -15.687 1.00 0.00 15 PHE A N 7
ATOM 9414 C CA . PHE A 1 15 ? -5.974 -3.489 -14.433 1.00 0.00 15 PHE A CA 7
ATOM 9415 C C . PHE A 1 15 ? -7.113 -2.478 -14.521 1.00 0.00 15 PHE A C 7
ATOM 9416 O O . PHE A 1 15 ? -7.915 -2.348 -13.596 1.00 0.00 15 PHE A O 7
ATOM 9433 N N . ARG A 1 16 ? -7.177 -1.764 -15.640 1.00 0.00 16 ARG A N 7
ATOM 9434 C CA . ARG A 1 16 ? -8.216 -0.763 -15.849 1.00 0.00 16 ARG A CA 7
ATOM 9435 C C . ARG A 1 16 ? -9.571 -1.278 -15.374 1.00 0.00 16 ARG A C 7
ATOM 9436 O O . ARG A 1 16 ? -10.420 -0.505 -14.928 1.00 0.00 16 ARG A O 7
ATOM 9457 N N . LEU A 1 17 ? -9.767 -2.589 -15.472 1.00 0.00 17 LEU A N 7
ATOM 9458 C CA . LEU A 1 17 ? -11.020 -3.208 -15.052 1.00 0.00 17 LEU A CA 7
ATOM 9459 C C . LEU A 1 17 ? -11.279 -2.963 -13.569 1.00 0.00 17 LEU A C 7
ATOM 9460 O O . LEU A 1 17 ? -12.361 -2.524 -13.182 1.00 0.00 17 LEU A O 7
ATOM 9476 N N . ALA A 1 18 ? -10.276 -3.246 -12.744 1.00 0.00 18 ALA A N 7
ATOM 9477 C CA . ALA A 1 18 ? -10.394 -3.052 -11.304 1.00 0.00 18 ALA A CA 7
ATOM 9478 C C . ALA A 1 18 ? -9.971 -1.643 -10.904 1.00 0.00 18 ALA A C 7
ATOM 9479 O O . ALA A 1 18 ? -10.344 -1.151 -9.840 1.00 0.00 18 ALA A O 7
ATOM 9486 N N . GLY A 1 19 ? -9.188 -0.998 -11.763 1.00 0.00 19 GLY A N 7
ATOM 9487 C CA . GLY A 1 19 ? -8.726 0.348 -11.480 1.00 0.00 19 GLY A CA 7
ATOM 9488 C C . GLY A 1 19 ? -7.779 0.399 -10.298 1.00 0.00 19 GLY A C 7
ATOM 9489 O O . GLY A 1 19 ? -7.420 1.480 -9.829 1.00 0.00 19 GLY A O 7
ATOM 9493 N N . ILE A 1 20 ? -7.375 -0.770 -9.814 1.00 0.00 20 ILE A N 7
ATOM 9494 C CA . ILE A 1 20 ? -6.464 -0.854 -8.679 1.00 0.00 20 ILE A CA 7
ATOM 9495 C C . ILE A 1 20 ? -5.110 -1.414 -9.100 1.00 0.00 20 ILE A C 7
ATOM 9496 O O . ILE A 1 20 ? -4.754 -2.537 -8.744 1.00 0.00 20 ILE A O 7
ATOM 9512 N N . SER A 1 21 ? -4.358 -0.623 -9.859 1.00 0.00 21 SER A N 7
ATOM 9513 C CA . SER A 1 21 ? -3.043 -1.041 -10.331 1.00 0.00 21 SER A CA 7
ATOM 9514 C C . SER A 1 21 ? -2.519 -0.083 -11.396 1.00 0.00 21 SER A C 7
ATOM 9515 O O . SER A 1 21 ? -3.077 0.016 -12.489 1.00 0.00 21 SER A O 7
ATOM 9523 N N . LYS A 1 22 ? -1.441 0.622 -11.069 1.00 0.00 22 LYS A N 7
ATOM 9524 C CA . LYS A 1 22 ? -0.838 1.572 -11.996 1.00 0.00 22 LYS A CA 7
ATOM 9525 C C . LYS A 1 22 ? 0.002 0.850 -13.045 1.00 0.00 22 LYS A C 7
ATOM 9526 O O . LYS A 1 22 ? 1.168 0.532 -12.811 1.00 0.00 22 LYS A O 7
ATOM 9545 N N . VAL A 1 23 ? -0.598 0.596 -14.204 1.00 0.00 23 VAL A N 7
ATOM 9546 C CA . VAL A 1 23 ? 0.096 -0.086 -15.290 1.00 0.00 23 VAL A CA 7
ATOM 9547 C C . VAL A 1 23 ? 0.332 0.854 -16.467 1.00 0.00 23 VAL A C 7
ATOM 9548 O O . VAL A 1 23 ? -0.513 1.692 -16.785 1.00 0.00 23 VAL A O 7
ATOM 9561 N N . TYR A 1 24 ? 1.484 0.709 -17.111 1.00 0.00 24 TYR A N 7
ATOM 9562 C CA . TYR A 1 24 ? 1.833 1.546 -18.253 1.00 0.00 24 TYR A CA 7
ATOM 9563 C C . TYR A 1 24 ? 1.832 0.735 -19.544 1.00 0.00 24 TYR A C 7
ATOM 9564 O O . TYR A 1 24 ? 1.707 -0.489 -19.521 1.00 0.00 24 TYR A O 7
ATOM 9582 N N . GLU A 1 25 ? 1.972 1.427 -20.671 1.00 0.00 25 GLU A N 7
ATOM 9583 C CA . GLU A 1 25 ? 1.987 0.771 -21.973 1.00 0.00 25 GLU A CA 7
ATOM 9584 C C . GLU A 1 25 ? 3.094 1.339 -22.856 1.00 0.00 25 GLU A C 7
ATOM 9585 O O . GLU A 1 25 ? 2.996 2.464 -23.348 1.00 0.00 25 GLU A O 7
ATOM 9597 N N . THR A 1 26 ? 4.148 0.553 -23.052 1.00 0.00 26 THR A N 7
ATOM 9598 C CA . THR A 1 26 ? 5.275 0.977 -23.873 1.00 0.00 26 THR A CA 7
ATOM 9599 C C . THR A 1 26 ? 5.618 -0.075 -24.921 1.00 0.00 26 THR A C 7
ATOM 9600 O O . THR A 1 26 ? 6.541 -0.874 -24.755 1.00 0.00 26 THR A O 7
ATOM 9611 N N . PRO A 1 27 ? 4.861 -0.079 -26.028 1.00 0.00 27 PRO A N 7
ATOM 9612 C CA . PRO A 1 27 ? 5.067 -1.028 -27.126 1.00 0.00 27 PRO A CA 7
ATOM 9613 C C . PRO A 1 27 ? 6.358 -0.757 -27.892 1.00 0.00 27 PRO A C 7
ATOM 9614 O O . PRO A 1 27 ? 7.019 -1.683 -28.360 1.00 0.00 27 PRO A O 7
ATOM 9625 N N . ASP A 1 28 ? 6.710 0.518 -28.014 1.00 0.00 28 ASP A N 7
ATOM 9626 C CA . ASP A 1 28 ? 7.923 0.911 -28.722 1.00 0.00 28 ASP A CA 7
ATOM 9627 C C . ASP A 1 28 ? 9.080 1.113 -27.748 1.00 0.00 28 ASP A C 7
ATOM 9628 O O . ASP A 1 28 ? 8.869 1.422 -26.575 1.00 0.00 28 ASP A O 7
ATOM 9637 N N . ILE A 1 29 ? 10.300 0.936 -28.243 1.00 0.00 29 ILE A N 7
ATOM 9638 C CA . ILE A 1 29 ? 11.490 1.099 -27.416 1.00 0.00 29 ILE A CA 7
ATOM 9639 C C . ILE A 1 29 ? 11.692 2.559 -27.026 1.00 0.00 29 ILE A C 7
ATOM 9640 O O . ILE A 1 29 ? 12.023 2.883 -25.885 1.00 0.00 29 ILE A O 7
ATOM 9656 N N . PRO A 1 30 ? 11.488 3.464 -27.995 1.00 0.00 30 PRO A N 7
ATOM 9657 C CA . PRO A 1 30 ? 11.640 4.906 -27.776 1.00 0.00 30 PRO A CA 7
ATOM 9658 C C . PRO A 1 30 ? 10.546 5.475 -26.879 1.00 0.00 30 PRO A C 7
ATOM 9659 O O . PRO A 1 30 ? 10.802 6.346 -26.048 1.00 0.00 30 PRO A O 7
ATOM 9670 N N . ALA A 1 31 ? 9.326 4.976 -27.052 1.00 0.00 31 ALA A N 7
ATOM 9671 C CA . ALA A 1 31 ? 8.194 5.433 -26.256 1.00 0.00 31 ALA A CA 7
ATOM 9672 C C . ALA A 1 31 ? 8.369 5.061 -24.787 1.00 0.00 31 ALA A C 7
ATOM 9673 O O . ALA A 1 31 ? 7.769 5.674 -23.904 1.00 0.00 31 ALA A O 7
ATOM 9680 N N . THR A 1 32 ? 9.196 4.052 -24.532 1.00 0.00 32 THR A N 7
ATOM 9681 C CA . THR A 1 32 ? 9.450 3.597 -23.171 1.00 0.00 32 THR A CA 7
ATOM 9682 C C . THR A 1 32 ? 10.015 4.723 -22.311 1.00 0.00 32 THR A C 7
ATOM 9683 O O . THR A 1 32 ? 9.749 4.793 -21.112 1.00 0.00 32 THR A O 7
ATOM 9694 N N . GLU A 1 33 ? 10.795 5.601 -22.933 1.00 0.00 33 GLU A N 7
ATOM 9695 C CA . GLU A 1 33 ? 11.397 6.723 -22.223 1.00 0.00 33 GLU A CA 7
ATOM 9696 C C . GLU A 1 33 ? 10.328 7.575 -21.545 1.00 0.00 33 GLU A C 7
ATOM 9697 O O . GLU A 1 33 ? 10.563 8.159 -20.487 1.00 0.00 33 GLU A O 7
ATOM 9709 N N . SER A 1 34 ? 9.153 7.641 -22.162 1.00 0.00 34 SER A N 7
ATOM 9710 C CA . SER A 1 34 ? 8.048 8.425 -21.622 1.00 0.00 34 SER A CA 7
ATOM 9711 C C . SER A 1 34 ? 7.570 7.845 -20.294 1.00 0.00 34 SER A C 7
ATOM 9712 O O . SER A 1 34 ? 7.424 8.565 -19.307 1.00 0.00 34 SER A O 7
ATOM 9720 N N . ALA A 1 35 ? 7.327 6.539 -20.280 1.00 0.00 35 ALA A N 7
ATOM 9721 C CA . ALA A 1 35 ? 6.867 5.861 -19.074 1.00 0.00 35 ALA A CA 7
ATOM 9722 C C . ALA A 1 35 ? 7.950 5.854 -18.000 1.00 0.00 35 ALA A C 7
ATOM 9723 O O . ALA A 1 35 ? 7.654 5.793 -16.807 1.00 0.00 35 ALA A O 7
ATOM 9730 N N . VAL A 1 36 ? 9.205 5.917 -18.432 1.00 0.00 36 VAL A N 7
ATOM 9731 C CA . VAL A 1 36 ? 10.333 5.919 -17.508 1.00 0.00 36 VAL A CA 7
ATOM 9732 C C . VAL A 1 36 ? 10.250 7.096 -16.542 1.00 0.00 36 VAL A C 7
ATOM 9733 O O . VAL A 1 36 ? 10.708 7.011 -15.402 1.00 0.00 36 VAL A O 7
ATOM 9746 N N . ARG A 1 37 ? 9.662 8.194 -17.006 1.00 0.00 37 ARG A N 7
ATOM 9747 C CA . ARG A 1 37 ? 9.519 9.389 -16.183 1.00 0.00 37 ARG A CA 7
ATOM 9748 C C . ARG A 1 37 ? 8.844 9.058 -14.855 1.00 0.00 37 ARG A C 7
ATOM 9749 O O . ARG A 1 37 ? 9.189 9.618 -13.815 1.00 0.00 37 ARG A O 7
ATOM 9770 N N . SER A 1 38 ? 7.879 8.145 -14.899 1.00 0.00 38 SER A N 7
ATOM 9771 C CA . SER A 1 38 ? 7.152 7.742 -13.701 1.00 0.00 38 SER A CA 7
ATOM 9772 C C . SER A 1 38 ? 7.854 6.580 -13.005 1.00 0.00 38 SER A C 7
ATOM 9773 O O . SER A 1 38 ? 7.895 6.510 -11.776 1.00 0.00 38 SER A O 7
ATOM 9781 N N . VAL A 1 39 ? 8.406 5.668 -13.800 1.00 0.00 39 VAL A N 7
ATOM 9782 C CA . VAL A 1 39 ? 9.108 4.509 -13.262 1.00 0.00 39 VAL A CA 7
ATOM 9783 C C . VAL A 1 39 ? 10.302 4.934 -12.414 1.00 0.00 39 VAL A C 7
ATOM 9784 O O . VAL A 1 39 ? 10.536 4.390 -11.334 1.00 0.00 39 VAL A O 7
ATOM 9797 N N . LEU A 1 40 ? 11.055 5.909 -12.910 1.00 0.00 40 LEU A N 7
ATOM 9798 C CA . LEU A 1 40 ? 12.226 6.409 -12.199 1.00 0.00 40 LEU A CA 7
ATOM 9799 C C . LEU A 1 40 ? 11.891 6.708 -10.741 1.00 0.00 40 LEU A C 7
ATOM 9800 O O . LEU A 1 40 ? 12.741 6.578 -9.860 1.00 0.00 40 LEU A O 7
ATOM 9816 N N . GLU A 1 41 ? 10.647 7.107 -10.495 1.00 0.00 41 GLU A N 7
ATOM 9817 C CA . GLU A 1 41 ? 10.201 7.423 -9.143 1.00 0.00 41 GLU A CA 7
ATOM 9818 C C . GLU A 1 41 ? 9.337 6.299 -8.579 1.00 0.00 41 GLU A C 7
ATOM 9819 O O . GLU A 1 41 ? 9.136 6.204 -7.368 1.00 0.00 41 GLU A O 7
ATOM 9831 N N . ASP A 1 42 ? 8.830 5.449 -9.465 1.00 0.00 42 ASP A N 7
ATOM 9832 C CA . ASP A 1 42 ? 7.988 4.330 -9.057 1.00 0.00 42 ASP A CA 7
ATOM 9833 C C . ASP A 1 42 ? 8.811 3.265 -8.338 1.00 0.00 42 ASP A C 7
ATOM 9834 O O . ASP A 1 42 ? 8.262 2.339 -7.741 1.00 0.00 42 ASP A O 7
ATOM 9843 N N . LYS A 1 43 ? 10.131 3.403 -8.400 1.00 0.00 43 LYS A N 7
ATOM 9844 C CA . LYS A 1 43 ? 11.031 2.454 -7.756 1.00 0.00 43 LYS A CA 7
ATOM 9845 C C . LYS A 1 43 ? 10.963 2.584 -6.238 1.00 0.00 43 LYS A C 7
ATOM 9846 O O . LYS A 1 43 ? 11.080 1.595 -5.514 1.00 0.00 43 LYS A O 7
ATOM 9865 N N . SER A 1 44 ? 10.772 3.811 -5.761 1.00 0.00 44 SER A N 7
ATOM 9866 C CA . SER A 1 44 ? 10.690 4.070 -4.329 1.00 0.00 44 SER A CA 7
ATOM 9867 C C . SER A 1 44 ? 9.238 4.219 -3.885 1.00 0.00 44 SER A C 7
ATOM 9868 O O . SER A 1 44 ? 8.942 4.914 -2.913 1.00 0.00 44 SER A O 7
ATOM 9876 N N . VAL A 1 45 ? 8.336 3.561 -4.605 1.00 0.00 45 VAL A N 7
ATOM 9877 C CA . VAL A 1 45 ? 6.914 3.618 -4.287 1.00 0.00 45 VAL A CA 7
ATOM 9878 C C . VAL A 1 45 ? 6.445 2.324 -3.631 1.00 0.00 45 VAL A C 7
ATOM 9879 O O . VAL A 1 45 ? 6.224 2.273 -2.422 1.00 0.00 45 VAL A O 7
ATOM 9892 N N . GLY A 1 46 ? 6.296 1.278 -4.439 1.00 0.00 46 GLY A N 7
ATOM 9893 C CA . GLY A 1 46 ? 5.855 -0.003 -3.919 1.00 0.00 46 GLY A CA 7
ATOM 9894 C C . GLY A 1 46 ? 6.413 -1.172 -4.707 1.00 0.00 46 GLY A C 7
ATOM 9895 O O . GLY A 1 46 ? 7.627 -1.291 -4.878 1.00 0.00 46 GLY A O 7
ATOM 9899 N N . ILE A 1 47 ? 5.526 -2.037 -5.187 1.00 0.00 47 ILE A N 7
ATOM 9900 C CA . ILE A 1 47 ? 5.937 -3.202 -5.961 1.00 0.00 47 ILE A CA 7
ATOM 9901 C C . ILE A 1 47 ? 5.938 -2.897 -7.455 1.00 0.00 47 ILE A C 7
ATOM 9902 O O . ILE A 1 47 ? 4.949 -2.404 -8.000 1.00 0.00 47 ILE A O 7
ATOM 9918 N N . LEU A 1 48 ? 7.052 -3.195 -8.114 1.00 0.00 48 LEU A N 7
ATOM 9919 C CA . LEU A 1 48 ? 7.182 -2.955 -9.547 1.00 0.00 48 LEU A CA 7
ATOM 9920 C C . LEU A 1 48 ? 7.151 -4.268 -10.323 1.00 0.00 48 LEU A C 7
ATOM 9921 O O . LEU A 1 48 ? 7.594 -5.304 -9.829 1.00 0.00 48 LEU A O 7
ATOM 9937 N N . VAL A 1 49 ? 6.628 -4.215 -11.544 1.00 0.00 49 VAL A N 7
ATOM 9938 C CA . VAL A 1 49 ? 6.543 -5.399 -12.391 1.00 0.00 49 VAL A CA 7
ATOM 9939 C C . VAL A 1 49 ? 6.447 -5.015 -13.863 1.00 0.00 49 VAL A C 7
ATOM 9940 O O . VAL A 1 49 ? 5.432 -4.483 -14.312 1.00 0.00 49 VAL A O 7
ATOM 9953 N N . MET A 1 50 ? 7.511 -5.290 -14.611 1.00 0.00 50 MET A N 7
ATOM 9954 C CA . MET A 1 50 ? 7.546 -4.975 -16.035 1.00 0.00 50 MET A CA 7
ATOM 9955 C C . MET A 1 50 ? 7.772 -6.235 -16.865 1.00 0.00 50 MET A C 7
ATOM 9956 O O . MET A 1 50 ? 8.040 -7.308 -16.323 1.00 0.00 50 MET A O 7
ATOM 9970 N N . HIS A 1 51 ? 7.662 -6.098 -18.182 1.00 0.00 51 HIS A N 7
ATOM 9971 C CA . HIS A 1 51 ? 7.854 -7.226 -19.087 1.00 0.00 51 HIS A CA 7
ATOM 9972 C C . HIS A 1 51 ? 9.126 -7.050 -19.911 1.00 0.00 51 HIS A C 7
ATOM 9973 O O . HIS A 1 51 ? 9.255 -6.094 -20.674 1.00 0.00 51 HIS A O 7
ATOM 9987 N N . ASN A 1 52 ? 10.063 -7.979 -19.751 1.00 0.00 52 ASN A N 7
ATOM 9988 C CA . ASN A 1 52 ? 11.325 -7.926 -20.479 1.00 0.00 52 ASN A CA 7
ATOM 9989 C C . ASN A 1 52 ? 11.082 -7.785 -21.979 1.00 0.00 52 ASN A C 7
ATOM 9990 O O . ASN A 1 52 ? 11.968 -7.367 -22.725 1.00 0.00 52 ASN A O 7
ATOM 10001 N N . ASP A 1 53 ? 9.877 -8.136 -22.413 1.00 0.00 53 ASP A N 7
ATOM 10002 C CA . ASP A 1 53 ? 9.516 -8.048 -23.823 1.00 0.00 53 ASP A CA 7
ATOM 10003 C C . ASP A 1 53 ? 9.571 -6.602 -24.308 1.00 0.00 53 ASP A C 7
ATOM 10004 O O . ASP A 1 53 ? 9.460 -6.334 -25.504 1.00 0.00 53 ASP A O 7
ATOM 10013 N N . ASP A 1 54 ? 9.741 -5.675 -23.371 1.00 0.00 54 ASP A N 7
ATOM 10014 C CA . ASP A 1 54 ? 9.810 -4.257 -23.703 1.00 0.00 54 ASP A CA 7
ATOM 10015 C C . ASP A 1 54 ? 11.002 -3.596 -23.018 1.00 0.00 54 ASP A C 7
ATOM 10016 O O . ASP A 1 54 ? 11.622 -2.686 -23.570 1.00 0.00 54 ASP A O 7
ATOM 10025 N N . ILE A 1 55 ? 11.317 -4.059 -21.813 1.00 0.00 55 ILE A N 7
ATOM 10026 C CA . ILE A 1 55 ? 12.434 -3.513 -21.053 1.00 0.00 55 ILE A CA 7
ATOM 10027 C C . ILE A 1 55 ? 13.769 -3.932 -21.659 1.00 0.00 55 ILE A C 7
ATOM 10028 O O . ILE A 1 55 ? 14.718 -3.151 -21.697 1.00 0.00 55 ILE A O 7
ATOM 10044 N N . GLY A 1 56 ? 13.833 -5.172 -22.136 1.00 0.00 56 GLY A N 7
ATOM 10045 C CA . GLY A 1 56 ? 15.055 -5.674 -22.736 1.00 0.00 56 GLY A CA 7
ATOM 10046 C C . GLY A 1 56 ? 15.598 -4.747 -23.806 1.00 0.00 56 GLY A C 7
ATOM 10047 O O . GLY A 1 56 ? 16.802 -4.714 -24.054 1.00 0.00 56 GLY A O 7
ATOM 10051 N N . ASN A 1 57 ? 14.707 -3.994 -24.443 1.00 0.00 57 ASN A N 7
ATOM 10052 C CA . ASN A 1 57 ? 15.103 -3.064 -25.494 1.00 0.00 57 ASN A CA 7
ATOM 10053 C C . ASN A 1 57 ? 16.123 -2.057 -24.972 1.00 0.00 57 ASN A C 7
ATOM 10054 O O . ASN A 1 57 ? 16.888 -1.475 -25.743 1.00 0.00 57 ASN A O 7
ATOM 10065 N N . LEU A 1 58 ? 16.129 -1.855 -23.659 1.00 0.00 58 LEU A N 7
ATOM 10066 C CA . LEU A 1 58 ? 17.056 -0.918 -23.034 1.00 0.00 58 LEU A CA 7
ATOM 10067 C C . LEU A 1 58 ? 17.998 -1.641 -22.077 1.00 0.00 58 LEU A C 7
ATOM 10068 O O . LEU A 1 58 ? 17.873 -1.548 -20.855 1.00 0.00 58 LEU A O 7
ATOM 10084 N N . PRO A 1 59 ? 18.966 -2.378 -22.642 1.00 0.00 59 PRO A N 7
ATOM 10085 C CA . PRO A 1 59 ? 19.950 -3.129 -21.857 1.00 0.00 59 PRO A CA 7
ATOM 10086 C C . PRO A 1 59 ? 20.933 -2.215 -21.133 1.00 0.00 59 PRO A C 7
ATOM 10087 O O . PRO A 1 59 ? 20.783 -1.948 -19.942 1.00 0.00 59 PRO A O 7
ATOM 10098 N N . GLU A 1 60 ? 21.939 -1.740 -21.862 1.00 0.00 60 GLU A N 7
ATOM 10099 C CA . GLU A 1 60 ? 22.946 -0.856 -21.287 1.00 0.00 60 GLU A CA 7
ATOM 10100 C C . GLU A 1 60 ? 22.328 0.475 -20.869 1.00 0.00 60 GLU A C 7
ATOM 10101 O O . GLU A 1 60 ? 22.968 1.286 -20.201 1.00 0.00 60 GLU A O 7
ATOM 10113 N N . VAL A 1 61 ? 21.079 0.691 -21.267 1.00 0.00 61 VAL A N 7
ATOM 10114 C CA . VAL A 1 61 ? 20.373 1.923 -20.934 1.00 0.00 61 VAL A CA 7
ATOM 10115 C C . VAL A 1 61 ? 19.612 1.782 -19.620 1.00 0.00 61 VAL A C 7
ATOM 10116 O O . VAL A 1 61 ? 19.855 2.523 -18.667 1.00 0.00 61 VAL A O 7
ATOM 10129 N N . LEU A 1 62 ? 18.691 0.825 -19.576 1.00 0.00 62 LEU A N 7
ATOM 10130 C CA . LEU A 1 62 ? 17.894 0.586 -18.378 1.00 0.00 62 LEU A CA 7
ATOM 10131 C C . LEU A 1 62 ? 18.461 -0.578 -17.570 1.00 0.00 62 LEU A C 7
ATOM 10132 O O . LEU A 1 62 ? 18.914 -0.399 -16.440 1.00 0.00 62 LEU A O 7
ATOM 10148 N N . ARG A 1 63 ? 18.435 -1.769 -18.160 1.00 0.00 63 ARG A N 7
ATOM 10149 C CA . ARG A 1 63 ? 18.947 -2.961 -17.496 1.00 0.00 63 ARG A CA 7
ATOM 10150 C C . ARG A 1 63 ? 20.261 -2.663 -16.779 1.00 0.00 63 ARG A C 7
ATOM 10151 O O . ARG A 1 63 ? 20.550 -3.232 -15.726 1.00 0.00 63 ARG A O 7
ATOM 10172 N N . LYS A 1 64 ? 21.053 -1.767 -17.357 1.00 0.00 64 LYS A N 7
ATOM 10173 C CA . LYS A 1 64 ? 22.336 -1.391 -16.775 1.00 0.00 64 LYS A CA 7
ATOM 10174 C C . LYS A 1 64 ? 22.139 -0.496 -15.555 1.00 0.00 64 LYS A C 7
ATOM 10175 O O . LYS A 1 64 ? 22.706 -0.747 -14.493 1.00 0.00 64 LYS A O 7
ATOM 10194 N N . ASN A 1 65 ? 21.330 0.546 -15.716 1.00 0.00 65 ASN A N 7
ATOM 10195 C CA . ASN A 1 65 ? 21.058 1.477 -14.627 1.00 0.00 65 ASN A CA 7
ATOM 10196 C C . ASN A 1 65 ? 20.409 0.759 -13.447 1.00 0.00 65 ASN A C 7
ATOM 10197 O O . ASN A 1 65 ? 20.777 0.980 -12.293 1.00 0.00 65 ASN A O 7
ATOM 10208 N N . LEU A 1 66 ? 19.441 -0.101 -13.745 1.00 0.00 66 LEU A N 7
ATOM 10209 C CA . LEU A 1 66 ? 18.740 -0.853 -12.710 1.00 0.00 66 LEU A CA 7
ATOM 10210 C C . LEU A 1 66 ? 19.611 -1.986 -12.176 1.00 0.00 66 LEU A C 7
ATOM 10211 O O . LEU A 1 66 ? 19.450 -2.421 -11.037 1.00 0.00 66 LEU A O 7
ATOM 10227 N N . ASN A 1 67 ? 20.536 -2.457 -13.007 1.00 0.00 67 ASN A N 7
ATOM 10228 C CA . ASN A 1 67 ? 21.433 -3.538 -12.617 1.00 0.00 67 ASN A CA 7
ATOM 10229 C C . ASN A 1 67 ? 22.027 -3.281 -11.235 1.00 0.00 67 ASN A C 7
ATOM 10230 O O . ASN A 1 67 ? 22.272 -4.214 -10.471 1.00 0.00 67 ASN A O 7
ATOM 10241 N N . GLU A 1 68 ? 22.256 -2.009 -10.923 1.00 0.00 68 GLU A N 7
ATOM 10242 C CA . GLU A 1 68 ? 22.821 -1.630 -9.633 1.00 0.00 68 GLU A CA 7
ATOM 10243 C C . GLU A 1 68 ? 21.779 -0.926 -8.768 1.00 0.00 68 GLU A C 7
ATOM 10244 O O . GLU A 1 68 ? 21.882 -0.912 -7.542 1.00 0.00 68 GLU A O 7
ATOM 10256 N N . SER A 1 69 ? 20.777 -0.342 -9.417 1.00 0.00 69 SER A N 7
ATOM 10257 C CA . SER A 1 69 ? 19.718 0.368 -8.709 1.00 0.00 69 SER A CA 7
ATOM 10258 C C . SER A 1 69 ? 18.516 -0.541 -8.476 1.00 0.00 69 SER A C 7
ATOM 10259 O O . SER A 1 69 ? 17.403 -0.071 -8.240 1.00 0.00 69 SER A O 7
ATOM 10267 N N . VAL A 1 70 ? 18.749 -1.848 -8.543 1.00 0.00 70 VAL A N 7
ATOM 10268 C CA . VAL A 1 70 ? 17.687 -2.826 -8.338 1.00 0.00 70 VAL A CA 7
ATOM 10269 C C . VAL A 1 70 ? 17.364 -2.984 -6.856 1.00 0.00 70 VAL A C 7
ATOM 10270 O O . VAL A 1 70 ? 17.448 -4.082 -6.307 1.00 0.00 70 VAL A O 7
ATOM 10283 N N . GLN A 1 71 ? 16.993 -1.880 -6.216 1.00 0.00 71 GLN A N 7
ATOM 10284 C CA . GLN A 1 71 ? 16.657 -1.896 -4.797 1.00 0.00 71 GLN A CA 7
ATOM 10285 C C . GLN A 1 71 ? 15.301 -2.555 -4.567 1.00 0.00 71 GLN A C 7
ATOM 10286 O O . GLN A 1 71 ? 15.188 -3.578 -3.891 1.00 0.00 71 GLN A O 7
ATOM 10300 N N . PRO A 1 72 ? 14.246 -1.957 -5.140 1.00 0.00 72 PRO A N 7
ATOM 10301 C CA . PRO A 1 72 ? 12.879 -2.469 -5.011 1.00 0.00 72 PRO A CA 7
ATOM 10302 C C . PRO A 1 72 ? 12.675 -3.775 -5.771 1.00 0.00 72 PRO A C 7
ATOM 10303 O O . PRO A 1 72 ? 13.638 -4.425 -6.180 1.00 0.00 72 PRO A O 7
ATOM 10314 N N . THR A 1 73 ? 11.415 -4.156 -5.957 1.00 0.00 73 THR A N 7
ATOM 10315 C CA . THR A 1 73 ? 11.085 -5.385 -6.667 1.00 0.00 73 THR A CA 7
ATOM 10316 C C . THR A 1 73 ? 10.661 -5.094 -8.102 1.00 0.00 73 THR A C 7
ATOM 10317 O O . THR A 1 73 ? 9.528 -4.684 -8.354 1.00 0.00 73 THR A O 7
ATOM 10328 N N . VAL A 1 74 ? 11.577 -5.309 -9.040 1.00 0.00 74 VAL A N 7
ATOM 10329 C CA . VAL A 1 74 ? 11.297 -5.071 -10.451 1.00 0.00 74 VAL A CA 7
ATOM 10330 C C . VAL A 1 74 ? 11.005 -6.378 -11.181 1.00 0.00 74 VAL A C 7
ATOM 10331 O O . VAL A 1 74 ? 11.842 -6.885 -11.928 1.00 0.00 74 VAL A O 7
ATOM 10344 N N . VAL A 1 75 ? 9.811 -6.918 -10.962 1.00 0.00 75 VAL A N 7
ATOM 10345 C CA . VAL A 1 75 ? 9.406 -8.165 -11.600 1.00 0.00 75 VAL A CA 7
ATOM 10346 C C . VAL A 1 75 ? 9.456 -8.046 -13.119 1.00 0.00 75 VAL A C 7
ATOM 10347 O O . VAL A 1 75 ? 8.551 -7.489 -13.739 1.00 0.00 75 VAL A O 7
ATOM 10360 N N . ALA A 1 76 ? 10.522 -8.574 -13.714 1.00 0.00 76 ALA A N 7
ATOM 10361 C CA . ALA A 1 76 ? 10.689 -8.529 -15.161 1.00 0.00 76 ALA A CA 7
ATOM 10362 C C . ALA A 1 76 ? 10.260 -9.844 -15.804 1.00 0.00 76 ALA A C 7
ATOM 10363 O O . ALA A 1 76 ? 10.986 -10.837 -15.754 1.00 0.00 76 ALA A O 7
ATOM 10370 N N . LEU A 1 77 ? 9.075 -9.843 -16.406 1.00 0.00 77 LEU A N 7
ATOM 10371 C CA . LEU A 1 77 ? 8.548 -11.036 -17.059 1.00 0.00 77 LEU A CA 7
ATOM 10372 C C . LEU A 1 77 ? 9.421 -11.440 -18.243 1.00 0.00 77 LEU A C 7
ATOM 10373 O O . LEU A 1 77 ? 9.784 -10.606 -19.072 1.00 0.00 77 LEU A O 7
ATOM 10389 N N . GLY A 1 78 ? 9.752 -12.725 -18.317 1.00 0.00 78 GLY A N 7
ATOM 10390 C CA . GLY A 1 78 ? 10.577 -13.217 -19.405 1.00 0.00 78 GLY A CA 7
ATOM 10391 C C . GLY A 1 78 ? 12.017 -13.437 -18.986 1.00 0.00 78 GLY A C 7
ATOM 10392 O O . GLY A 1 78 ? 12.354 -13.316 -17.810 1.00 0.00 78 GLY A O 7
ATOM 10396 N N . GLY A 1 79 ? 12.870 -13.764 -19.953 1.00 0.00 79 GLY A N 7
ATOM 10397 C CA . GLY A 1 79 ? 14.271 -13.999 -19.658 1.00 0.00 79 GLY A CA 7
ATOM 10398 C C . GLY A 1 79 ? 14.528 -15.400 -19.141 1.00 0.00 79 GLY A C 7
ATOM 10399 O O . GLY A 1 79 ? 15.346 -16.133 -19.695 1.00 0.00 79 GLY A O 7
ATOM 10403 N N . SER A 1 80 ? 13.828 -15.773 -18.073 1.00 0.00 80 SER A N 7
ATOM 10404 C CA . SER A 1 80 ? 13.989 -17.094 -17.477 1.00 0.00 80 SER A CA 7
ATOM 10405 C C . SER A 1 80 ? 13.841 -18.187 -18.531 1.00 0.00 80 SER A C 7
ATOM 10406 O O . SER A 1 80 ? 14.823 -18.797 -18.951 1.00 0.00 80 SER A O 7
ATOM 10414 N N . GLY A 1 81 ? 12.604 -18.428 -18.955 1.00 0.00 81 GLY A N 7
ATOM 10415 C CA . GLY A 1 81 ? 12.348 -19.447 -19.956 1.00 0.00 81 GLY A CA 7
ATOM 10416 C C . GLY A 1 81 ? 12.890 -20.805 -19.553 1.00 0.00 81 GLY A C 7
ATOM 10417 O O . GLY A 1 81 ? 12.280 -21.511 -18.750 1.00 0.00 81 GLY A O 7
ATOM 10421 N N . SER A 1 82 ? 14.039 -21.171 -20.112 1.00 0.00 82 SER A N 7
ATOM 10422 C CA . SER A 1 82 ? 14.660 -22.456 -19.811 1.00 0.00 82 SER A CA 7
ATOM 10423 C C . SER A 1 82 ? 16.008 -22.259 -19.124 1.00 0.00 82 SER A C 7
ATOM 10424 O O . SER A 1 82 ? 16.170 -22.579 -17.947 1.00 0.00 82 SER A O 7
ATOM 10432 N N . GLY A 1 83 ? 16.973 -21.729 -19.869 1.00 0.00 83 GLY A N 7
ATOM 10433 C CA . GLY A 1 83 ? 18.295 -21.498 -19.316 1.00 0.00 83 GLY A CA 7
ATOM 10434 C C . GLY A 1 83 ? 19.349 -22.388 -19.944 1.00 0.00 83 GLY A C 7
ATOM 10435 O O . GLY A 1 83 ? 19.037 -23.240 -20.775 1.00 0.00 83 GLY A O 7
ATOM 10439 N N . SER A 1 84 ? 20.602 -22.189 -19.547 1.00 0.00 84 SER A N 7
ATOM 10440 C CA . SER A 1 84 ? 21.707 -22.977 -20.080 1.00 0.00 84 SER A CA 7
ATOM 10441 C C . SER A 1 84 ? 22.380 -23.787 -18.976 1.00 0.00 84 SER A C 7
ATOM 10442 O O . SER A 1 84 ? 22.791 -23.241 -17.951 1.00 0.00 84 SER A O 7
ATOM 10450 N N . THR A 1 85 ? 22.488 -25.094 -19.192 1.00 0.00 85 THR A N 7
ATOM 10451 C CA . THR A 1 85 ? 23.109 -25.981 -18.216 1.00 0.00 85 THR A CA 7
ATOM 10452 C C . THR A 1 85 ? 24.495 -25.483 -17.824 1.00 0.00 85 THR A C 7
ATOM 10453 O O . THR A 1 85 ? 24.691 -24.967 -16.724 1.00 0.00 85 THR A O 7
ATOM 10464 N N . SER A 1 86 ? 25.454 -25.641 -18.731 1.00 0.00 86 SER A N 7
ATOM 10465 C CA . SER A 1 86 ? 26.824 -25.210 -18.478 1.00 0.00 86 SER A CA 7
ATOM 10466 C C . SER A 1 86 ? 27.712 -25.487 -19.687 1.00 0.00 86 SER A C 7
ATOM 10467 O O . SER A 1 86 ? 27.226 -25.840 -20.762 1.00 0.00 86 SER A O 7
ATOM 10475 N N . LEU A 1 87 ? 29.018 -25.324 -19.503 1.00 0.00 87 LEU A N 7
ATOM 10476 C CA . LEU A 1 87 ? 29.976 -25.556 -20.578 1.00 0.00 87 LEU A CA 7
ATOM 10477 C C . LEU A 1 87 ? 30.888 -26.734 -20.249 1.00 0.00 87 LEU A C 7
ATOM 10478 O O . LEU A 1 87 ? 30.653 -27.464 -19.286 1.00 0.00 87 LEU A O 7
ATOM 10494 N N . ARG A 1 88 ? 31.931 -26.911 -21.054 1.00 0.00 88 ARG A N 7
ATOM 10495 C CA . ARG A 1 88 ? 32.879 -27.999 -20.848 1.00 0.00 88 ARG A CA 7
ATOM 10496 C C . ARG A 1 88 ? 34.299 -27.462 -20.698 1.00 0.00 88 ARG A C 7
ATOM 10497 O O . ARG A 1 88 ? 34.528 -26.256 -20.778 1.00 0.00 88 ARG A O 7
ATOM 10518 N N . GLU A 1 89 ? 35.248 -28.367 -20.479 1.00 0.00 89 GLU A N 7
ATOM 10519 C CA . GLU A 1 89 ? 36.645 -27.982 -20.316 1.00 0.00 89 GLU A CA 7
ATOM 10520 C C . GLU A 1 89 ? 37.566 -29.184 -20.510 1.00 0.00 89 GLU A C 7
ATOM 10521 O O . GLU A 1 89 ? 37.131 -30.251 -20.943 1.00 0.00 89 GLU A O 7
ATOM 10533 N N . LYS A 1 90 ? 38.842 -29.002 -20.187 1.00 0.00 90 LYS A N 7
ATOM 10534 C CA . LYS A 1 90 ? 39.826 -30.069 -20.325 1.00 0.00 90 LYS A CA 7
ATOM 10535 C C . LYS A 1 90 ? 40.271 -30.579 -18.957 1.00 0.00 90 LYS A C 7
ATOM 10536 O O . LYS A 1 90 ? 39.683 -30.229 -17.934 1.00 0.00 90 LYS A O 7
ATOM 10555 N N . ILE A 1 91 ? 41.311 -31.405 -18.949 1.00 0.00 91 ILE A N 7
ATOM 10556 C CA . ILE A 1 91 ? 41.835 -31.959 -17.707 1.00 0.00 91 ILE A CA 7
ATOM 10557 C C . ILE A 1 91 ? 42.677 -30.932 -16.958 1.00 0.00 91 ILE A C 7
ATOM 10558 O O . ILE A 1 91 ? 42.421 -30.635 -15.791 1.00 0.00 91 ILE A O 7
ATOM 10574 N N . LYS A 1 92 ? 43.683 -30.391 -17.637 1.00 0.00 92 LYS A N 7
ATOM 10575 C CA . LYS A 1 92 ? 44.562 -29.393 -17.038 1.00 0.00 92 LYS A CA 7
ATOM 10576 C C . LYS A 1 92 ? 45.516 -30.039 -16.039 1.00 0.00 92 LYS A C 7
ATOM 10577 O O . LYS A 1 92 ? 46.734 -29.999 -16.216 1.00 0.00 92 LYS A O 7
ATOM 10596 N N . GLN A 1 93 ? 44.956 -30.634 -14.991 1.00 0.00 93 GLN A N 7
ATOM 10597 C CA . GLN A 1 93 ? 45.759 -31.289 -13.965 1.00 0.00 93 GLN A CA 7
ATOM 10598 C C . GLN A 1 93 ? 46.666 -32.350 -14.579 1.00 0.00 93 GLN A C 7
ATOM 10599 O O . GLN A 1 93 ? 47.713 -32.682 -14.024 1.00 0.00 93 GLN A O 7
ATOM 10613 N N . ALA A 1 94 ? 46.257 -32.879 -15.728 1.00 0.00 94 ALA A N 7
ATOM 10614 C CA . ALA A 1 94 ? 47.034 -33.901 -16.418 1.00 0.00 94 ALA A CA 7
ATOM 10615 C C . ALA A 1 94 ? 48.481 -33.458 -16.605 1.00 0.00 94 ALA A C 7
ATOM 10616 O O . ALA A 1 94 ? 49.397 -34.281 -16.608 1.00 0.00 94 ALA A O 7
ATOM 10623 N N . VAL A 1 95 ? 48.680 -32.153 -16.761 1.00 0.00 95 VAL A N 7
ATOM 10624 C CA . VAL A 1 95 ? 50.016 -31.601 -16.948 1.00 0.00 95 VAL A CA 7
ATOM 10625 C C . VAL A 1 95 ? 50.945 -32.012 -15.811 1.00 0.00 95 VAL A C 7
ATOM 10626 O O . VAL A 1 95 ? 52.162 -32.073 -15.981 1.00 0.00 95 VAL A O 7
ATOM 10639 N N . GLY A 1 96 ? 50.362 -32.295 -14.650 1.00 0.00 96 GLY A N 7
ATOM 10640 C CA . GLY A 1 96 ? 51.152 -32.698 -13.502 1.00 0.00 96 GLY A CA 7
ATOM 10641 C C . GLY A 1 96 ? 52.004 -33.920 -13.784 1.00 0.00 96 GLY A C 7
ATOM 10642 O O . GLY A 1 96 ? 53.016 -34.147 -13.120 1.00 0.00 96 GLY A O 7
ATOM 10646 N N . VAL A 1 97 ? 51.595 -34.710 -14.772 1.00 0.00 97 VAL A N 7
ATOM 10647 C CA . VAL A 1 97 ? 52.327 -35.915 -15.140 1.00 0.00 97 VAL A CA 7
ATOM 10648 C C . VAL A 1 97 ? 53.659 -35.570 -15.797 1.00 0.00 97 VAL A C 7
ATOM 10649 O O . VAL A 1 97 ? 54.615 -36.343 -15.730 1.00 0.00 97 VAL A O 7
ATOM 10662 N N . ASP A 1 98 ? 53.715 -34.403 -16.430 1.00 0.00 98 ASP A N 7
ATOM 10663 C CA . ASP A 1 98 ? 54.931 -33.954 -17.098 1.00 0.00 98 ASP A CA 7
ATOM 10664 C C . ASP A 1 98 ? 56.006 -33.587 -16.080 1.00 0.00 98 ASP A C 7
ATOM 10665 O O . ASP A 1 98 ? 57.193 -33.531 -16.407 1.00 0.00 98 ASP A O 7
ATOM 10674 N N . LEU A 1 99 ? 55.584 -33.336 -14.846 1.00 0.00 99 LEU A N 7
ATOM 10675 C CA . LEU A 1 99 ? 56.511 -32.973 -13.779 1.00 0.00 99 LEU A CA 7
ATOM 10676 C C . LEU A 1 99 ? 57.373 -34.166 -13.378 1.00 0.00 99 LEU A C 7
ATOM 10677 O O . LEU A 1 99 ? 58.599 -34.069 -13.327 1.00 0.00 99 LEU A O 7
ATOM 10693 N N . TRP A 1 100 ? 56.724 -35.290 -13.096 1.00 0.00 100 TRP A N 7
ATOM 10694 C CA . TRP A 1 100 ? 57.432 -36.502 -12.701 1.00 0.00 100 TRP A CA 7
ATOM 10695 C C . TRP A 1 100 ? 58.164 -37.117 -13.889 1.00 0.00 100 TRP A C 7
ATOM 10696 O O . TRP A 1 100 ? 59.174 -37.800 -13.723 1.00 0.00 100 TRP A O 7
ATOM 10717 N N . LYS A 1 101 ? 57.649 -36.869 -15.089 1.00 0.00 101 LYS A N 7
ATOM 10718 C CA . LYS A 1 101 ? 58.254 -37.396 -16.306 1.00 0.00 101 LYS A CA 7
ATOM 10719 C C . LYS A 1 101 ? 59.735 -37.038 -16.376 1.00 0.00 101 LYS A C 7
ATOM 10720 O O . LYS A 1 101 ? 60.123 -35.902 -16.103 1.00 0.00 101 LYS A O 7
ATOM 10739 N N . MET A 1 1 ? 2.394 3.407 -0.545 1.00 0.00 1 MET A N 8
ATOM 10740 C CA . MET A 1 1 ? 2.730 2.176 -1.251 1.00 0.00 1 MET A CA 8
ATOM 10741 C C . MET A 1 1 ? 1.593 1.753 -2.176 1.00 0.00 1 MET A C 8
ATOM 10742 O O . MET A 1 1 ? 0.435 1.699 -1.765 1.00 0.00 1 MET A O 8
ATOM 10756 N N . GLU A 1 2 ? 1.933 1.454 -3.426 1.00 0.00 2 GLU A N 8
ATOM 10757 C CA . GLU A 1 2 ? 0.940 1.037 -4.409 1.00 0.00 2 GLU A CA 8
ATOM 10758 C C . GLU A 1 2 ? 1.529 0.018 -5.380 1.00 0.00 2 GLU A C 8
ATOM 10759 O O . GLU A 1 2 ? 2.651 -0.456 -5.195 1.00 0.00 2 GLU A O 8
ATOM 10771 N N . LEU A 1 3 ? 0.765 -0.315 -6.414 1.00 0.00 3 LEU A N 8
ATOM 10772 C CA . LEU A 1 3 ? 1.210 -1.279 -7.415 1.00 0.00 3 LEU A CA 8
ATOM 10773 C C . LEU A 1 3 ? 1.372 -0.613 -8.778 1.00 0.00 3 LEU A C 8
ATOM 10774 O O . LEU A 1 3 ? 0.436 -0.006 -9.298 1.00 0.00 3 LEU A O 8
ATOM 10790 N N . ALA A 1 4 ? 2.564 -0.733 -9.351 1.00 0.00 4 ALA A N 8
ATOM 10791 C CA . ALA A 1 4 ? 2.847 -0.146 -10.656 1.00 0.00 4 ALA A CA 8
ATOM 10792 C C . ALA A 1 4 ? 3.371 -1.198 -11.628 1.00 0.00 4 ALA A C 8
ATOM 10793 O O . ALA A 1 4 ? 4.255 -1.985 -11.290 1.00 0.00 4 ALA A O 8
ATOM 10800 N N . VAL A 1 5 ? 2.820 -1.205 -12.838 1.00 0.00 5 VAL A N 8
ATOM 10801 C CA . VAL A 1 5 ? 3.232 -2.160 -13.860 1.00 0.00 5 VAL A CA 8
ATOM 10802 C C . VAL A 1 5 ? 3.514 -1.460 -15.184 1.00 0.00 5 VAL A C 8
ATOM 10803 O O . VAL A 1 5 ? 2.948 -0.405 -15.473 1.00 0.00 5 VAL A O 8
ATOM 10816 N N . ILE A 1 6 ? 4.392 -2.053 -15.986 1.00 0.00 6 ILE A N 8
ATOM 10817 C CA . ILE A 1 6 ? 4.748 -1.487 -17.281 1.00 0.00 6 ILE A CA 8
ATOM 10818 C C . ILE A 1 6 ? 4.687 -2.544 -18.378 1.00 0.00 6 ILE A C 8
ATOM 10819 O O . ILE A 1 6 ? 5.614 -3.334 -18.546 1.00 0.00 6 ILE A O 8
ATOM 10835 N N . GLY A 1 7 ? 3.587 -2.550 -19.126 1.00 0.00 7 GLY A N 8
ATOM 10836 C CA . GLY A 1 7 ? 3.426 -3.512 -20.200 1.00 0.00 7 GLY A CA 8
ATOM 10837 C C . GLY A 1 7 ? 2.930 -2.873 -21.482 1.00 0.00 7 GLY A C 8
ATOM 10838 O O . GLY A 1 7 ? 3.434 -1.831 -21.900 1.00 0.00 7 GLY A O 8
ATOM 10842 N N . LYS A 1 8 ? 1.940 -3.500 -22.109 1.00 0.00 8 LYS A N 8
ATOM 10843 C CA . LYS A 1 8 ? 1.374 -2.987 -23.351 1.00 0.00 8 LYS A CA 8
ATOM 10844 C C . LYS A 1 8 ? -0.086 -2.589 -23.161 1.00 0.00 8 LYS A C 8
ATOM 10845 O O . LYS A 1 8 ? -0.620 -2.661 -22.054 1.00 0.00 8 LYS A O 8
ATOM 10864 N N . SER A 1 9 ? -0.727 -2.171 -24.248 1.00 0.00 9 SER A N 8
ATOM 10865 C CA . SER A 1 9 ? -2.125 -1.760 -24.200 1.00 0.00 9 SER A CA 8
ATOM 10866 C C . SER A 1 9 ? -3.022 -2.931 -23.809 1.00 0.00 9 SER A C 8
ATOM 10867 O O . SER A 1 9 ? -4.098 -2.739 -23.243 1.00 0.00 9 SER A O 8
ATOM 10875 N N . GLU A 1 10 ? -2.571 -4.143 -24.115 1.00 0.00 10 GLU A N 8
ATOM 10876 C CA . GLU A 1 10 ? -3.333 -5.344 -23.796 1.00 0.00 10 GLU A CA 8
ATOM 10877 C C . GLU A 1 10 ? -3.292 -5.632 -22.298 1.00 0.00 10 GLU A C 8
ATOM 10878 O O . GLU A 1 10 ? -4.211 -6.238 -21.746 1.00 0.00 10 GLU A O 8
ATOM 10890 N N . PHE A 1 11 ? -2.221 -5.193 -21.645 1.00 0.00 11 PHE A N 8
ATOM 10891 C CA . PHE A 1 11 ? -2.059 -5.405 -20.211 1.00 0.00 11 PHE A CA 8
ATOM 10892 C C . PHE A 1 11 ? -3.006 -4.508 -19.419 1.00 0.00 11 PHE A C 8
ATOM 10893 O O . PHE A 1 11 ? -3.767 -4.981 -18.576 1.00 0.00 11 PHE A O 8
ATOM 10910 N N . VAL A 1 12 ? -2.952 -3.209 -19.697 1.00 0.00 12 VAL A N 8
ATOM 10911 C CA . VAL A 1 12 ? -3.804 -2.244 -19.012 1.00 0.00 12 VAL A CA 8
ATOM 10912 C C . VAL A 1 12 ? -5.265 -2.676 -19.053 1.00 0.00 12 VAL A C 8
ATOM 10913 O O . VAL A 1 12 ? -6.022 -2.437 -18.111 1.00 0.00 12 VAL A O 8
ATOM 10926 N N . THR A 1 13 ? -5.658 -3.313 -20.152 1.00 0.00 13 THR A N 8
ATOM 10927 C CA . THR A 1 13 ? -7.029 -3.778 -20.317 1.00 0.00 13 THR A CA 8
ATOM 10928 C C . THR A 1 13 ? -7.445 -4.685 -19.165 1.00 0.00 13 THR A C 8
ATOM 10929 O O . THR A 1 13 ? -8.615 -4.730 -18.788 1.00 0.00 13 THR A O 8
ATOM 10940 N N . GLY A 1 14 ? -6.478 -5.408 -18.608 1.00 0.00 14 GLY A N 8
ATOM 10941 C CA . GLY A 1 14 ? -6.764 -6.305 -17.503 1.00 0.00 14 GLY A CA 8
ATOM 10942 C C . GLY A 1 14 ? -6.982 -5.565 -16.198 1.00 0.00 14 GLY A C 8
ATOM 10943 O O . GLY A 1 14 ? -7.939 -5.840 -15.473 1.00 0.00 14 GLY A O 8
ATOM 10947 N N . PHE A 1 15 ? -6.093 -4.625 -15.896 1.00 0.00 15 PHE A N 8
ATOM 10948 C CA . PHE A 1 15 ? -6.191 -3.846 -14.668 1.00 0.00 15 PHE A CA 8
ATOM 10949 C C . PHE A 1 15 ? -7.489 -3.044 -14.635 1.00 0.00 15 PHE A C 8
ATOM 10950 O O . PHE A 1 15 ? -8.250 -3.114 -13.669 1.00 0.00 15 PHE A O 8
ATOM 10967 N N . ARG A 1 16 ? -7.735 -2.284 -15.697 1.00 0.00 16 ARG A N 8
ATOM 10968 C CA . ARG A 1 16 ? -8.940 -1.467 -15.789 1.00 0.00 16 ARG A CA 8
ATOM 10969 C C . ARG A 1 16 ? -10.162 -2.247 -15.313 1.00 0.00 16 ARG A C 8
ATOM 10970 O O . ARG A 1 16 ? -11.122 -1.666 -14.805 1.00 0.00 16 ARG A O 8
ATOM 10991 N N . LEU A 1 17 ? -10.121 -3.564 -15.483 1.00 0.00 17 LEU A N 8
ATOM 10992 C CA . LEU A 1 17 ? -11.225 -4.423 -15.071 1.00 0.00 17 LEU A CA 8
ATOM 10993 C C . LEU A 1 17 ? -11.418 -4.376 -13.559 1.00 0.00 17 LEU A C 8
ATOM 10994 O O . LEU A 1 17 ? -12.524 -4.145 -13.072 1.00 0.00 17 LEU A O 8
ATOM 11010 N N . ALA A 1 18 ? -10.334 -4.593 -12.822 1.00 0.00 18 ALA A N 8
ATOM 11011 C CA . ALA A 1 18 ? -10.383 -4.571 -11.366 1.00 0.00 18 ALA A CA 8
ATOM 11012 C C . ALA A 1 18 ? -10.118 -3.168 -10.829 1.00 0.00 18 ALA A C 8
ATOM 11013 O O . ALA A 1 18 ? -10.470 -2.851 -9.694 1.00 0.00 18 ALA A O 8
ATOM 11020 N N . GLY A 1 19 ? -9.495 -2.332 -11.653 1.00 0.00 19 GLY A N 8
ATOM 11021 C CA . GLY A 1 19 ? -9.193 -0.973 -11.243 1.00 0.00 19 GLY A CA 8
ATOM 11022 C C . GLY A 1 19 ? -8.172 -0.919 -10.123 1.00 0.00 19 GLY A C 8
ATOM 11023 O O . GLY A 1 19 ? -7.908 0.147 -9.567 1.00 0.00 19 GLY A O 8
ATOM 11027 N N . ILE A 1 20 ? -7.599 -2.071 -9.791 1.00 0.00 20 ILE A N 8
ATOM 11028 C CA . ILE A 1 20 ? -6.602 -2.150 -8.730 1.00 0.00 20 ILE A CA 8
ATOM 11029 C C . ILE A 1 20 ? -5.248 -2.583 -9.280 1.00 0.00 20 ILE A C 8
ATOM 11030 O O . ILE A 1 20 ? -4.795 -3.701 -9.034 1.00 0.00 20 ILE A O 8
ATOM 11046 N N . SER A 1 21 ? -4.604 -1.689 -10.024 1.00 0.00 21 SER A N 8
ATOM 11047 C CA . SER A 1 21 ? -3.301 -1.980 -10.611 1.00 0.00 21 SER A CA 8
ATOM 11048 C C . SER A 1 21 ? -2.895 -0.891 -11.599 1.00 0.00 21 SER A C 8
ATOM 11049 O O . SER A 1 21 ? -3.403 -0.832 -12.719 1.00 0.00 21 SER A O 8
ATOM 11057 N N . LYS A 1 22 ? -1.976 -0.030 -11.177 1.00 0.00 22 LYS A N 8
ATOM 11058 C CA . LYS A 1 22 ? -1.499 1.058 -12.023 1.00 0.00 22 LYS A CA 8
ATOM 11059 C C . LYS A 1 22 ? -0.499 0.546 -13.055 1.00 0.00 22 LYS A C 8
ATOM 11060 O O . LYS A 1 22 ? 0.708 0.532 -12.811 1.00 0.00 22 LYS A O 8
ATOM 11079 N N . VAL A 1 23 ? -1.008 0.126 -14.209 1.00 0.00 23 VAL A N 8
ATOM 11080 C CA . VAL A 1 23 ? -0.160 -0.384 -15.279 1.00 0.00 23 VAL A CA 8
ATOM 11081 C C . VAL A 1 23 ? -0.130 0.576 -16.463 1.00 0.00 23 VAL A C 8
ATOM 11082 O O . VAL A 1 23 ? -1.138 1.201 -16.794 1.00 0.00 23 VAL A O 8
ATOM 11095 N N . TYR A 1 24 ? 1.031 0.689 -17.097 1.00 0.00 24 TYR A N 8
ATOM 11096 C CA . TYR A 1 24 ? 1.193 1.575 -18.244 1.00 0.00 24 TYR A CA 8
ATOM 11097 C C . TYR A 1 24 ? 1.348 0.775 -19.533 1.00 0.00 24 TYR A C 8
ATOM 11098 O O . TYR A 1 24 ? 1.285 -0.454 -19.525 1.00 0.00 24 TYR A O 8
ATOM 11116 N N . GLU A 1 25 ? 1.552 1.482 -20.640 1.00 0.00 25 GLU A N 8
ATOM 11117 C CA . GLU A 1 25 ? 1.716 0.838 -21.938 1.00 0.00 25 GLU A CA 8
ATOM 11118 C C . GLU A 1 25 ? 2.894 1.439 -22.699 1.00 0.00 25 GLU A C 8
ATOM 11119 O O . GLU A 1 25 ? 2.835 2.581 -23.156 1.00 0.00 25 GLU A O 8
ATOM 11131 N N . THR A 1 26 ? 3.965 0.662 -22.831 1.00 0.00 26 THR A N 8
ATOM 11132 C CA . THR A 1 26 ? 5.157 1.117 -23.534 1.00 0.00 26 THR A CA 8
ATOM 11133 C C . THR A 1 26 ? 5.405 0.289 -24.789 1.00 0.00 26 THR A C 8
ATOM 11134 O O . THR A 1 26 ? 6.208 -0.644 -24.798 1.00 0.00 26 THR A O 8
ATOM 11145 N N . PRO A 1 27 ? 4.700 0.636 -25.877 1.00 0.00 27 PRO A N 8
ATOM 11146 C CA . PRO A 1 27 ? 4.828 -0.063 -27.159 1.00 0.00 27 PRO A CA 8
ATOM 11147 C C . PRO A 1 27 ? 6.174 0.195 -27.828 1.00 0.00 27 PRO A C 8
ATOM 11148 O O . PRO A 1 27 ? 6.837 -0.734 -28.288 1.00 0.00 27 PRO A O 8
ATOM 11159 N N . ASP A 1 28 ? 6.571 1.462 -27.879 1.00 0.00 28 ASP A N 8
ATOM 11160 C CA . ASP A 1 28 ? 7.839 1.841 -28.491 1.00 0.00 28 ASP A CA 8
ATOM 11161 C C . ASP A 1 28 ? 8.932 1.980 -27.435 1.00 0.00 28 ASP A C 8
ATOM 11162 O O . ASP A 1 28 ? 8.654 2.292 -26.277 1.00 0.00 28 ASP A O 8
ATOM 11171 N N . ILE A 1 29 ? 10.174 1.744 -27.843 1.00 0.00 29 ILE A N 8
ATOM 11172 C CA . ILE A 1 29 ? 11.308 1.842 -26.932 1.00 0.00 29 ILE A CA 8
ATOM 11173 C C . ILE A 1 29 ? 11.541 3.285 -26.498 1.00 0.00 29 ILE A C 8
ATOM 11174 O O . ILE A 1 29 ? 11.803 3.573 -25.330 1.00 0.00 29 ILE A O 8
ATOM 11190 N N . PRO A 1 30 ? 11.441 4.216 -27.458 1.00 0.00 30 PRO A N 8
ATOM 11191 C CA . PRO A 1 30 ? 11.635 5.645 -27.199 1.00 0.00 30 PRO A CA 8
ATOM 11192 C C . PRO A 1 30 ? 10.504 6.242 -26.367 1.00 0.00 30 PRO A C 8
ATOM 11193 O O . PRO A 1 30 ? 10.735 7.086 -25.503 1.00 0.00 30 PRO A O 8
ATOM 11204 N N . ALA A 1 31 ? 9.281 5.796 -26.634 1.00 0.00 31 ALA A N 8
ATOM 11205 C CA . ALA A 1 31 ? 8.114 6.284 -25.909 1.00 0.00 31 ALA A CA 8
ATOM 11206 C C . ALA A 1 31 ? 8.187 5.904 -24.434 1.00 0.00 31 ALA A C 8
ATOM 11207 O O . ALA A 1 31 ? 7.567 6.546 -23.585 1.00 0.00 31 ALA A O 8
ATOM 11214 N N . THR A 1 32 ? 8.947 4.856 -24.134 1.00 0.00 32 THR A N 8
ATOM 11215 C CA . THR A 1 32 ? 9.099 4.389 -22.762 1.00 0.00 32 THR A CA 8
ATOM 11216 C C . THR A 1 32 ? 9.498 5.531 -21.834 1.00 0.00 32 THR A C 8
ATOM 11217 O O . THR A 1 32 ? 9.059 5.591 -20.685 1.00 0.00 32 THR A O 8
ATOM 11228 N N . GLU A 1 33 ? 10.330 6.436 -22.340 1.00 0.00 33 GLU A N 8
ATOM 11229 C CA . GLU A 1 33 ? 10.787 7.576 -21.554 1.00 0.00 33 GLU A CA 8
ATOM 11230 C C . GLU A 1 33 ? 9.604 8.340 -20.965 1.00 0.00 33 GLU A C 8
ATOM 11231 O O . GLU A 1 33 ? 9.685 8.871 -19.857 1.00 0.00 33 GLU A O 8
ATOM 11243 N N . SER A 1 34 ? 8.507 8.389 -21.713 1.00 0.00 34 SER A N 8
ATOM 11244 C CA . SER A 1 34 ? 7.309 9.091 -21.268 1.00 0.00 34 SER A CA 8
ATOM 11245 C C . SER A 1 34 ? 6.717 8.423 -20.031 1.00 0.00 34 SER A C 8
ATOM 11246 O O . SER A 1 34 ? 6.431 9.083 -19.032 1.00 0.00 34 SER A O 8
ATOM 11254 N N . ALA A 1 35 ? 6.535 7.108 -20.105 1.00 0.00 35 ALA A N 8
ATOM 11255 C CA . ALA A 1 35 ? 5.979 6.349 -18.992 1.00 0.00 35 ALA A CA 8
ATOM 11256 C C . ALA A 1 35 ? 6.939 6.330 -17.807 1.00 0.00 35 ALA A C 8
ATOM 11257 O O . ALA A 1 35 ? 6.518 6.200 -16.657 1.00 0.00 35 ALA A O 8
ATOM 11264 N N . VAL A 1 36 ? 8.230 6.460 -18.095 1.00 0.00 36 VAL A N 8
ATOM 11265 C CA . VAL A 1 36 ? 9.249 6.459 -17.053 1.00 0.00 36 VAL A CA 8
ATOM 11266 C C . VAL A 1 36 ? 9.027 7.598 -16.064 1.00 0.00 36 VAL A C 8
ATOM 11267 O O . VAL A 1 36 ? 9.419 7.509 -14.901 1.00 0.00 36 VAL A O 8
ATOM 11280 N N . ARG A 1 37 ? 8.395 8.668 -16.536 1.00 0.00 37 ARG A N 8
ATOM 11281 C CA . ARG A 1 37 ? 8.120 9.826 -15.693 1.00 0.00 37 ARG A CA 8
ATOM 11282 C C . ARG A 1 37 ? 7.477 9.400 -14.377 1.00 0.00 37 ARG A C 8
ATOM 11283 O O . ARG A 1 37 ? 7.741 9.987 -13.327 1.00 0.00 37 ARG A O 8
ATOM 11304 N N . SER A 1 38 ? 6.631 8.377 -14.441 1.00 0.00 38 SER A N 8
ATOM 11305 C CA . SER A 1 38 ? 5.946 7.875 -13.255 1.00 0.00 38 SER A CA 8
ATOM 11306 C C . SER A 1 38 ? 6.787 6.815 -12.550 1.00 0.00 38 SER A C 8
ATOM 11307 O O . SER A 1 38 ? 6.807 6.737 -11.322 1.00 0.00 38 SER A O 8
ATOM 11315 N N . VAL A 1 39 ? 7.480 5.998 -13.338 1.00 0.00 39 VAL A N 8
ATOM 11316 C CA . VAL A 1 39 ? 8.323 4.942 -12.791 1.00 0.00 39 VAL A CA 8
ATOM 11317 C C . VAL A 1 39 ? 9.414 5.518 -11.895 1.00 0.00 39 VAL A C 8
ATOM 11318 O O . VAL A 1 39 ? 9.656 5.020 -10.794 1.00 0.00 39 VAL A O 8
ATOM 11331 N N . LEU A 1 40 ? 10.069 6.571 -12.371 1.00 0.00 40 LEU A N 8
ATOM 11332 C CA . LEU A 1 40 ? 11.134 7.217 -11.613 1.00 0.00 40 LEU A CA 8
ATOM 11333 C C . LEU A 1 40 ? 10.633 7.668 -10.245 1.00 0.00 40 LEU A C 8
ATOM 11334 O O . LEU A 1 40 ? 11.419 7.862 -9.318 1.00 0.00 40 LEU A O 8
ATOM 11350 N N . GLU A 1 41 ? 9.319 7.832 -10.127 1.00 0.00 41 GLU A N 8
ATOM 11351 C CA . GLU A 1 41 ? 8.713 8.259 -8.871 1.00 0.00 41 GLU A CA 8
ATOM 11352 C C . GLU A 1 41 ? 7.876 7.137 -8.261 1.00 0.00 41 GLU A C 8
ATOM 11353 O O . GLU A 1 41 ? 7.237 7.319 -7.225 1.00 0.00 41 GLU A O 8
ATOM 11365 N N . ASP A 1 42 ? 7.886 5.979 -8.912 1.00 0.00 42 ASP A N 8
ATOM 11366 C CA . ASP A 1 42 ? 7.129 4.828 -8.435 1.00 0.00 42 ASP A CA 8
ATOM 11367 C C . ASP A 1 42 ? 8.041 3.838 -7.718 1.00 0.00 42 ASP A C 8
ATOM 11368 O O . ASP A 1 42 ? 7.575 2.971 -6.977 1.00 0.00 42 ASP A O 8
ATOM 11377 N N . LYS A 1 43 ? 9.344 3.971 -7.942 1.00 0.00 43 LYS A N 8
ATOM 11378 C CA . LYS A 1 43 ? 10.323 3.089 -7.318 1.00 0.00 43 LYS A CA 8
ATOM 11379 C C . LYS A 1 43 ? 10.344 3.284 -5.805 1.00 0.00 43 LYS A C 8
ATOM 11380 O O . LYS A 1 43 ? 10.600 2.344 -5.053 1.00 0.00 43 LYS A O 8
ATOM 11399 N N . SER A 1 44 ? 10.072 4.509 -5.367 1.00 0.00 44 SER A N 8
ATOM 11400 C CA . SER A 1 44 ? 10.062 4.827 -3.944 1.00 0.00 44 SER A CA 8
ATOM 11401 C C . SER A 1 44 ? 8.637 4.828 -3.398 1.00 0.00 44 SER A C 8
ATOM 11402 O O . SER A 1 44 ? 8.362 5.412 -2.349 1.00 0.00 44 SER A O 8
ATOM 11410 N N . VAL A 1 45 ? 7.734 4.169 -4.117 1.00 0.00 45 VAL A N 8
ATOM 11411 C CA . VAL A 1 45 ? 6.337 4.092 -3.705 1.00 0.00 45 VAL A CA 8
ATOM 11412 C C . VAL A 1 45 ? 6.008 2.717 -3.134 1.00 0.00 45 VAL A C 8
ATOM 11413 O O . VAL A 1 45 ? 5.901 2.547 -1.920 1.00 0.00 45 VAL A O 8
ATOM 11426 N N . GLY A 1 46 ? 5.848 1.737 -4.018 1.00 0.00 46 GLY A N 8
ATOM 11427 C CA . GLY A 1 46 ? 5.532 0.389 -3.583 1.00 0.00 46 GLY A CA 8
ATOM 11428 C C . GLY A 1 46 ? 6.252 -0.666 -4.398 1.00 0.00 46 GLY A C 8
ATOM 11429 O O . GLY A 1 46 ? 7.482 -0.686 -4.452 1.00 0.00 46 GLY A O 8
ATOM 11433 N N . ILE A 1 47 ? 5.485 -1.547 -5.033 1.00 0.00 47 ILE A N 8
ATOM 11434 C CA . ILE A 1 47 ? 6.058 -2.610 -5.848 1.00 0.00 47 ILE A CA 8
ATOM 11435 C C . ILE A 1 47 ? 5.907 -2.306 -7.334 1.00 0.00 47 ILE A C 8
ATOM 11436 O O . ILE A 1 47 ? 4.816 -1.979 -7.805 1.00 0.00 47 ILE A O 8
ATOM 11452 N N . LEU A 1 48 ? 7.007 -2.416 -8.070 1.00 0.00 48 LEU A N 8
ATOM 11453 C CA . LEU A 1 48 ? 6.998 -2.154 -9.505 1.00 0.00 48 LEU A CA 8
ATOM 11454 C C . LEU A 1 48 ? 7.121 -3.452 -10.297 1.00 0.00 48 LEU A C 8
ATOM 11455 O O . LEU A 1 48 ? 7.678 -4.437 -9.811 1.00 0.00 48 LEU A O 8
ATOM 11471 N N . VAL A 1 49 ? 6.600 -3.446 -11.519 1.00 0.00 49 VAL A N 8
ATOM 11472 C CA . VAL A 1 49 ? 6.655 -4.622 -12.380 1.00 0.00 49 VAL A CA 8
ATOM 11473 C C . VAL A 1 49 ? 6.707 -4.224 -13.851 1.00 0.00 49 VAL A C 8
ATOM 11474 O O . VAL A 1 49 ? 5.772 -3.617 -14.373 1.00 0.00 49 VAL A O 8
ATOM 11487 N N . MET A 1 50 ? 7.805 -4.572 -14.513 1.00 0.00 50 MET A N 8
ATOM 11488 C CA . MET A 1 50 ? 7.978 -4.253 -15.926 1.00 0.00 50 MET A CA 8
ATOM 11489 C C . MET A 1 50 ? 8.162 -5.522 -16.751 1.00 0.00 50 MET A C 8
ATOM 11490 O O . MET A 1 50 ? 8.467 -6.587 -16.212 1.00 0.00 50 MET A O 8
ATOM 11504 N N . HIS A 1 51 ? 7.975 -5.403 -18.062 1.00 0.00 51 HIS A N 8
ATOM 11505 C CA . HIS A 1 51 ? 8.122 -6.542 -18.962 1.00 0.00 51 HIS A CA 8
ATOM 11506 C C . HIS A 1 51 ? 9.395 -6.417 -19.793 1.00 0.00 51 HIS A C 8
ATOM 11507 O O . HIS A 1 51 ? 9.781 -5.320 -20.194 1.00 0.00 51 HIS A O 8
ATOM 11521 N N . ASN A 1 52 ? 10.043 -7.550 -20.047 1.00 0.00 52 ASN A N 8
ATOM 11522 C CA . ASN A 1 52 ? 11.274 -7.567 -20.829 1.00 0.00 52 ASN A CA 8
ATOM 11523 C C . ASN A 1 52 ? 11.019 -7.088 -22.255 1.00 0.00 52 ASN A C 8
ATOM 11524 O O . ASN A 1 52 ? 11.955 -6.852 -23.019 1.00 0.00 52 ASN A O 8
ATOM 11535 N N . ASP A 1 53 ? 9.746 -6.946 -22.607 1.00 0.00 53 ASP A N 8
ATOM 11536 C CA . ASP A 1 53 ? 9.367 -6.494 -23.941 1.00 0.00 53 ASP A CA 8
ATOM 11537 C C . ASP A 1 53 ? 9.680 -5.012 -24.121 1.00 0.00 53 ASP A C 8
ATOM 11538 O O . ASP A 1 53 ? 9.412 -4.434 -25.175 1.00 0.00 53 ASP A O 8
ATOM 11547 N N . ASP A 1 54 ? 10.247 -4.402 -23.086 1.00 0.00 54 ASP A N 8
ATOM 11548 C CA . ASP A 1 54 ? 10.597 -2.987 -23.130 1.00 0.00 54 ASP A CA 8
ATOM 11549 C C . ASP A 1 54 ? 12.004 -2.758 -22.589 1.00 0.00 54 ASP A C 8
ATOM 11550 O O . ASP A 1 54 ? 12.748 -1.920 -23.101 1.00 0.00 54 ASP A O 8
ATOM 11559 N N . ILE A 1 55 ? 12.363 -3.507 -21.551 1.00 0.00 55 ILE A N 8
ATOM 11560 C CA . ILE A 1 55 ? 13.681 -3.385 -20.942 1.00 0.00 55 ILE A CA 8
ATOM 11561 C C . ILE A 1 55 ? 14.728 -4.160 -21.736 1.00 0.00 55 ILE A C 8
ATOM 11562 O O . ILE A 1 55 ? 15.877 -3.736 -21.846 1.00 0.00 55 ILE A O 8
ATOM 11578 N N . GLY A 1 56 ? 14.320 -5.298 -22.289 1.00 0.00 56 GLY A N 8
ATOM 11579 C CA . GLY A 1 56 ? 15.234 -6.113 -23.068 1.00 0.00 56 GLY A CA 8
ATOM 11580 C C . GLY A 1 56 ? 15.922 -5.326 -24.166 1.00 0.00 56 GLY A C 8
ATOM 11581 O O . GLY A 1 56 ? 17.074 -5.593 -24.502 1.00 0.00 56 GLY A O 8
ATOM 11585 N N . ASN A 1 57 ? 15.212 -4.352 -24.727 1.00 0.00 57 ASN A N 8
ATOM 11586 C CA . ASN A 1 57 ? 15.760 -3.525 -25.796 1.00 0.00 57 ASN A CA 8
ATOM 11587 C C . ASN A 1 57 ? 17.017 -2.797 -25.329 1.00 0.00 57 ASN A C 8
ATOM 11588 O O . ASN A 1 57 ? 17.830 -2.355 -26.143 1.00 0.00 57 ASN A O 8
ATOM 11599 N N . LEU A 1 58 ? 17.170 -2.675 -24.015 1.00 0.00 58 LEU A N 8
ATOM 11600 C CA . LEU A 1 58 ? 18.328 -2.000 -23.439 1.00 0.00 58 LEU A CA 8
ATOM 11601 C C . LEU A 1 58 ? 19.085 -2.929 -22.496 1.00 0.00 58 LEU A C 8
ATOM 11602 O O . LEU A 1 58 ? 19.013 -2.805 -21.273 1.00 0.00 58 LEU A O 8
ATOM 11618 N N . PRO A 1 59 ? 19.831 -3.881 -23.075 1.00 0.00 59 PRO A N 8
ATOM 11619 C CA . PRO A 1 59 ? 20.619 -4.848 -22.304 1.00 0.00 59 PRO A CA 8
ATOM 11620 C C . PRO A 1 59 ? 21.811 -4.200 -21.607 1.00 0.00 59 PRO A C 8
ATOM 11621 O O . PRO A 1 59 ? 21.753 -3.891 -20.418 1.00 0.00 59 PRO A O 8
ATOM 11632 N N . GLU A 1 60 ? 22.890 -3.998 -22.357 1.00 0.00 60 GLU A N 8
ATOM 11633 C CA . GLU A 1 60 ? 24.095 -3.387 -21.809 1.00 0.00 60 GLU A CA 8
ATOM 11634 C C . GLU A 1 60 ? 23.823 -1.954 -21.360 1.00 0.00 60 GLU A C 8
ATOM 11635 O O . GLU A 1 60 ? 24.653 -1.332 -20.696 1.00 0.00 60 GLU A O 8
ATOM 11647 N N . VAL A 1 61 ? 22.655 -1.437 -21.727 1.00 0.00 61 VAL A N 8
ATOM 11648 C CA . VAL A 1 61 ? 22.272 -0.078 -21.361 1.00 0.00 61 VAL A CA 8
ATOM 11649 C C . VAL A 1 61 ? 21.510 -0.058 -20.041 1.00 0.00 61 VAL A C 8
ATOM 11650 O O . VAL A 1 61 ? 21.907 0.618 -19.092 1.00 0.00 61 VAL A O 8
ATOM 11663 N N . LEU A 1 62 ? 20.412 -0.804 -19.988 1.00 0.00 62 LEU A N 8
ATOM 11664 C CA . LEU A 1 62 ? 19.592 -0.874 -18.783 1.00 0.00 62 LEU A CA 8
ATOM 11665 C C . LEU A 1 62 ? 19.901 -2.137 -17.986 1.00 0.00 62 LEU A C 8
ATOM 11666 O O . LEU A 1 62 ? 20.377 -2.066 -16.853 1.00 0.00 62 LEU A O 8
ATOM 11682 N N . ARG A 1 63 ? 19.629 -3.291 -18.587 1.00 0.00 63 ARG A N 8
ATOM 11683 C CA . ARG A 1 63 ? 19.879 -4.570 -17.933 1.00 0.00 63 ARG A CA 8
ATOM 11684 C C . ARG A 1 63 ? 21.233 -4.565 -17.229 1.00 0.00 63 ARG A C 8
ATOM 11685 O O . ARG A 1 63 ? 21.407 -5.201 -16.189 1.00 0.00 63 ARG A O 8
ATOM 11706 N N . LYS A 1 64 ? 22.190 -3.844 -17.804 1.00 0.00 64 LYS A N 8
ATOM 11707 C CA . LYS A 1 64 ? 23.529 -3.755 -17.233 1.00 0.00 64 LYS A CA 8
ATOM 11708 C C . LYS A 1 64 ? 23.547 -2.814 -16.033 1.00 0.00 64 LYS A C 8
ATOM 11709 O O . LYS A 1 64 ? 24.137 -3.123 -14.999 1.00 0.00 64 LYS A O 8
ATOM 11728 N N . ASN A 1 65 ? 22.896 -1.664 -16.179 1.00 0.00 65 ASN A N 8
ATOM 11729 C CA . ASN A 1 65 ? 22.837 -0.678 -15.106 1.00 0.00 65 ASN A CA 8
ATOM 11730 C C . ASN A 1 65 ? 22.000 -1.193 -13.939 1.00 0.00 65 ASN A C 8
ATOM 11731 O O . ASN A 1 65 ? 22.460 -1.223 -12.797 1.00 0.00 65 ASN A O 8
ATOM 11742 N N . LEU A 1 66 ? 20.770 -1.598 -14.233 1.00 0.00 66 LEU A N 8
ATOM 11743 C CA . LEU A 1 66 ? 19.868 -2.114 -13.209 1.00 0.00 66 LEU A CA 8
ATOM 11744 C C . LEU A 1 66 ? 20.466 -3.338 -12.523 1.00 0.00 66 LEU A C 8
ATOM 11745 O O . LEU A 1 66 ? 20.170 -3.618 -11.362 1.00 0.00 66 LEU A O 8
ATOM 11761 N N . ASN A 1 67 ? 21.311 -4.063 -13.249 1.00 0.00 67 ASN A N 8
ATOM 11762 C CA . ASN A 1 67 ? 21.952 -5.257 -12.710 1.00 0.00 67 ASN A CA 8
ATOM 11763 C C . ASN A 1 67 ? 22.552 -4.978 -11.335 1.00 0.00 67 ASN A C 8
ATOM 11764 O O . ASN A 1 67 ? 22.517 -5.830 -10.448 1.00 0.00 67 ASN A O 8
ATOM 11775 N N . GLU A 1 68 ? 23.101 -3.779 -11.167 1.00 0.00 68 GLU A N 8
ATOM 11776 C CA . GLU A 1 68 ? 23.708 -3.389 -9.900 1.00 0.00 68 GLU A CA 8
ATOM 11777 C C . GLU A 1 68 ? 22.891 -2.294 -9.219 1.00 0.00 68 GLU A C 8
ATOM 11778 O O . GLU A 1 68 ? 23.072 -2.015 -8.034 1.00 0.00 68 GLU A O 8
ATOM 11790 N N . SER A 1 69 ? 21.991 -1.677 -9.978 1.00 0.00 69 SER A N 8
ATOM 11791 C CA . SER A 1 69 ? 21.148 -0.610 -9.451 1.00 0.00 69 SER A CA 8
ATOM 11792 C C . SER A 1 69 ? 19.743 -1.124 -9.154 1.00 0.00 69 SER A C 8
ATOM 11793 O O . SER A 1 69 ? 18.793 -0.347 -9.056 1.00 0.00 69 SER A O 8
ATOM 11801 N N . VAL A 1 70 ? 19.618 -2.440 -9.013 1.00 0.00 70 VAL A N 8
ATOM 11802 C CA . VAL A 1 70 ? 18.330 -3.059 -8.727 1.00 0.00 70 VAL A CA 8
ATOM 11803 C C . VAL A 1 70 ? 17.945 -2.876 -7.263 1.00 0.00 70 VAL A C 8
ATOM 11804 O O . VAL A 1 70 ? 17.760 -3.850 -6.534 1.00 0.00 70 VAL A O 8
ATOM 11817 N N . GLN A 1 71 ? 17.825 -1.621 -6.841 1.00 0.00 71 GLN A N 8
ATOM 11818 C CA . GLN A 1 71 ? 17.462 -1.310 -5.464 1.00 0.00 71 GLN A CA 8
ATOM 11819 C C . GLN A 1 71 ? 15.990 -1.618 -5.206 1.00 0.00 71 GLN A C 8
ATOM 11820 O O . GLN A 1 71 ? 15.642 -2.439 -4.358 1.00 0.00 71 GLN A O 8
ATOM 11834 N N . PRO A 1 72 ? 15.105 -0.943 -5.954 1.00 0.00 72 PRO A N 8
ATOM 11835 C CA . PRO A 1 72 ? 13.656 -1.128 -5.825 1.00 0.00 72 PRO A CA 8
ATOM 11836 C C . PRO A 1 72 ? 13.198 -2.490 -6.335 1.00 0.00 72 PRO A C 8
ATOM 11837 O O . PRO A 1 72 ? 14.015 -3.361 -6.633 1.00 0.00 72 PRO A O 8
ATOM 11848 N N . THR A 1 73 ? 11.884 -2.668 -6.434 1.00 0.00 73 THR A N 8
ATOM 11849 C CA . THR A 1 73 ? 11.316 -3.924 -6.908 1.00 0.00 73 THR A CA 8
ATOM 11850 C C . THR A 1 73 ? 10.827 -3.799 -8.346 1.00 0.00 73 THR A C 8
ATOM 11851 O O . THR A 1 73 ? 9.650 -3.535 -8.591 1.00 0.00 73 THR A O 8
ATOM 11862 N N . VAL A 1 74 ? 11.738 -3.990 -9.295 1.00 0.00 74 VAL A N 8
ATOM 11863 C CA . VAL A 1 74 ? 11.399 -3.900 -10.710 1.00 0.00 74 VAL A CA 8
ATOM 11864 C C . VAL A 1 74 ? 11.198 -5.285 -11.316 1.00 0.00 74 VAL A C 8
ATOM 11865 O O . VAL A 1 74 ? 12.050 -5.781 -12.053 1.00 0.00 74 VAL A O 8
ATOM 11878 N N . VAL A 1 75 ? 10.065 -5.904 -11.000 1.00 0.00 75 VAL A N 8
ATOM 11879 C CA . VAL A 1 75 ? 9.751 -7.232 -11.515 1.00 0.00 75 VAL A CA 8
ATOM 11880 C C . VAL A 1 75 ? 9.798 -7.256 -13.039 1.00 0.00 75 VAL A C 8
ATOM 11881 O O . VAL A 1 75 ? 8.839 -6.867 -13.705 1.00 0.00 75 VAL A O 8
ATOM 11894 N N . ALA A 1 76 ? 10.919 -7.716 -13.584 1.00 0.00 76 ALA A N 8
ATOM 11895 C CA . ALA A 1 76 ? 11.090 -7.793 -15.029 1.00 0.00 76 ALA A CA 8
ATOM 11896 C C . ALA A 1 76 ? 10.613 -9.138 -15.567 1.00 0.00 76 ALA A C 8
ATOM 11897 O O . ALA A 1 76 ? 11.294 -10.154 -15.420 1.00 0.00 76 ALA A O 8
ATOM 11904 N N . LEU A 1 77 ? 9.440 -9.139 -16.190 1.00 0.00 77 LEU A N 8
ATOM 11905 C CA . LEU A 1 77 ? 8.871 -10.360 -16.749 1.00 0.00 77 LEU A CA 8
ATOM 11906 C C . LEU A 1 77 ? 9.657 -10.814 -17.975 1.00 0.00 77 LEU A C 8
ATOM 11907 O O . LEU A 1 77 ? 9.954 -10.019 -18.865 1.00 0.00 77 LEU A O 8
ATOM 11923 N N . GLY A 1 78 ? 9.988 -12.102 -18.016 1.00 0.00 78 GLY A N 8
ATOM 11924 C CA . GLY A 1 78 ? 10.734 -12.640 -19.137 1.00 0.00 78 GLY A CA 8
ATOM 11925 C C . GLY A 1 78 ? 12.225 -12.390 -19.016 1.00 0.00 78 GLY A C 8
ATOM 11926 O O . GLY A 1 78 ? 12.674 -11.706 -18.098 1.00 0.00 78 GLY A O 8
ATOM 11930 N N . GLY A 1 79 ? 12.994 -12.948 -19.946 1.00 0.00 79 GLY A N 8
ATOM 11931 C CA . GLY A 1 79 ? 14.435 -12.771 -19.921 1.00 0.00 79 GLY A CA 8
ATOM 11932 C C . GLY A 1 79 ? 15.022 -12.595 -21.307 1.00 0.00 79 GLY A C 8
ATOM 11933 O O . GLY A 1 79 ? 15.347 -13.574 -21.980 1.00 0.00 79 GLY A O 8
ATOM 11937 N N . SER A 1 80 ? 15.158 -11.345 -21.736 1.00 0.00 80 SER A N 8
ATOM 11938 C CA . SER A 1 80 ? 15.705 -11.044 -23.053 1.00 0.00 80 SER A CA 8
ATOM 11939 C C . SER A 1 80 ? 17.108 -11.623 -23.204 1.00 0.00 80 SER A C 8
ATOM 11940 O O . SER A 1 80 ? 17.309 -12.621 -23.896 1.00 0.00 80 SER A O 8
ATOM 11948 N N . GLY A 1 81 ? 18.077 -10.989 -22.551 1.00 0.00 81 GLY A N 8
ATOM 11949 C CA . GLY A 1 81 ? 19.449 -11.455 -22.624 1.00 0.00 81 GLY A CA 8
ATOM 11950 C C . GLY A 1 81 ? 20.451 -10.319 -22.566 1.00 0.00 81 GLY A C 8
ATOM 11951 O O . GLY A 1 81 ? 20.087 -9.174 -22.295 1.00 0.00 81 GLY A O 8
ATOM 11955 N N . SER A 1 82 ? 21.717 -10.634 -22.821 1.00 0.00 82 SER A N 8
ATOM 11956 C CA . SER A 1 82 ? 22.776 -9.632 -22.791 1.00 0.00 82 SER A CA 8
ATOM 11957 C C . SER A 1 82 ? 23.707 -9.790 -23.989 1.00 0.00 82 SER A C 8
ATOM 11958 O O . SER A 1 82 ? 23.663 -9.001 -24.932 1.00 0.00 82 SER A O 8
ATOM 11966 N N . GLY A 1 83 ? 24.551 -10.816 -23.943 1.00 0.00 83 GLY A N 8
ATOM 11967 C CA . GLY A 1 83 ? 25.482 -11.059 -25.029 1.00 0.00 83 GLY A CA 8
ATOM 11968 C C . GLY A 1 83 ? 26.665 -11.905 -24.601 1.00 0.00 83 GLY A C 8
ATOM 11969 O O . GLY A 1 83 ? 26.553 -12.724 -23.689 1.00 0.00 83 GLY A O 8
ATOM 11973 N N . SER A 1 84 ? 27.802 -11.708 -25.261 1.00 0.00 84 SER A N 8
ATOM 11974 C CA . SER A 1 84 ? 29.009 -12.463 -24.947 1.00 0.00 84 SER A CA 8
ATOM 11975 C C . SER A 1 84 ? 30.223 -11.541 -24.879 1.00 0.00 84 SER A C 8
ATOM 11976 O O . SER A 1 84 ? 30.098 -10.320 -24.970 1.00 0.00 84 SER A O 8
ATOM 11984 N N . THR A 1 85 ? 31.401 -12.136 -24.717 1.00 0.00 85 THR A N 8
ATOM 11985 C CA . THR A 1 85 ? 32.639 -11.371 -24.635 1.00 0.00 85 THR A CA 8
ATOM 11986 C C . THR A 1 85 ? 33.794 -12.122 -25.287 1.00 0.00 85 THR A C 8
ATOM 11987 O O . THR A 1 85 ? 34.466 -12.928 -24.643 1.00 0.00 85 THR A O 8
ATOM 11998 N N . SER A 1 86 ? 34.020 -11.853 -26.569 1.00 0.00 86 SER A N 8
ATOM 11999 C CA . SER A 1 86 ? 35.093 -12.506 -27.310 1.00 0.00 86 SER A CA 8
ATOM 12000 C C . SER A 1 86 ? 36.449 -12.207 -26.678 1.00 0.00 86 SER A C 8
ATOM 12001 O O . SER A 1 86 ? 36.529 -11.608 -25.605 1.00 0.00 86 SER A O 8
ATOM 12009 N N . LEU A 1 87 ? 37.514 -12.629 -27.352 1.00 0.00 87 LEU A N 8
ATOM 12010 C CA . LEU A 1 87 ? 38.869 -12.407 -26.858 1.00 0.00 87 LEU A CA 8
ATOM 12011 C C . LEU A 1 87 ? 39.759 -11.828 -27.953 1.00 0.00 87 LEU A C 8
ATOM 12012 O O . LEU A 1 87 ? 39.278 -11.438 -29.017 1.00 0.00 87 LEU A O 8
ATOM 12028 N N . ARG A 1 88 ? 41.060 -11.777 -27.685 1.00 0.00 88 ARG A N 8
ATOM 12029 C CA . ARG A 1 88 ? 42.018 -11.246 -28.648 1.00 0.00 88 ARG A CA 8
ATOM 12030 C C . ARG A 1 88 ? 43.298 -12.077 -28.656 1.00 0.00 88 ARG A C 8
ATOM 12031 O O . ARG A 1 88 ? 43.356 -13.149 -28.054 1.00 0.00 88 ARG A O 8
ATOM 12052 N N . GLU A 1 89 ? 44.319 -11.574 -29.342 1.00 0.00 89 GLU A N 8
ATOM 12053 C CA . GLU A 1 89 ? 45.597 -12.272 -29.428 1.00 0.00 89 GLU A CA 8
ATOM 12054 C C . GLU A 1 89 ? 46.715 -11.437 -28.811 1.00 0.00 89 GLU A C 8
ATOM 12055 O O . GLU A 1 89 ? 46.463 -10.418 -28.168 1.00 0.00 89 GLU A O 8
ATOM 12067 N N . LYS A 1 90 ? 47.953 -11.876 -29.011 1.00 0.00 90 LYS A N 8
ATOM 12068 C CA . LYS A 1 90 ? 49.112 -11.171 -28.475 1.00 0.00 90 LYS A CA 8
ATOM 12069 C C . LYS A 1 90 ? 50.303 -11.286 -29.421 1.00 0.00 90 LYS A C 8
ATOM 12070 O O . LYS A 1 90 ? 50.779 -12.386 -29.703 1.00 0.00 90 LYS A O 8
ATOM 12089 N N . ILE A 1 91 ? 50.781 -10.145 -29.905 1.00 0.00 91 ILE A N 8
ATOM 12090 C CA . ILE A 1 91 ? 51.918 -10.118 -30.816 1.00 0.00 91 ILE A CA 8
ATOM 12091 C C . ILE A 1 91 ? 53.178 -10.645 -30.138 1.00 0.00 91 ILE A C 8
ATOM 12092 O O . ILE A 1 91 ? 53.681 -10.046 -29.187 1.00 0.00 91 ILE A O 8
ATOM 12108 N N . LYS A 1 92 ? 53.685 -11.768 -30.634 1.00 0.00 92 LYS A N 8
ATOM 12109 C CA . LYS A 1 92 ? 54.889 -12.376 -30.079 1.00 0.00 92 LYS A CA 8
ATOM 12110 C C . LYS A 1 92 ? 55.845 -12.800 -31.189 1.00 0.00 92 LYS A C 8
ATOM 12111 O O . LYS A 1 92 ? 57.057 -12.617 -31.079 1.00 0.00 92 LYS A O 8
ATOM 12130 N N . GLN A 1 93 ? 55.292 -13.366 -32.256 1.00 0.00 93 GLN A N 8
ATOM 12131 C CA . GLN A 1 93 ? 56.097 -13.815 -33.386 1.00 0.00 93 GLN A CA 8
ATOM 12132 C C . GLN A 1 93 ? 56.947 -12.675 -33.936 1.00 0.00 93 GLN A C 8
ATOM 12133 O O . GLN A 1 93 ? 58.000 -12.903 -34.530 1.00 0.00 93 GLN A O 8
ATOM 12147 N N . ALA A 1 94 ? 56.482 -11.446 -33.735 1.00 0.00 94 ALA A N 8
ATOM 12148 C CA . ALA A 1 94 ? 57.200 -10.270 -34.209 1.00 0.00 94 ALA A CA 8
ATOM 12149 C C . ALA A 1 94 ? 58.654 -10.292 -33.749 1.00 0.00 94 ALA A C 8
ATOM 12150 O O . ALA A 1 94 ? 59.536 -9.761 -34.423 1.00 0.00 94 ALA A O 8
ATOM 12157 N N . VAL A 1 95 ? 58.896 -10.909 -32.597 1.00 0.00 95 VAL A N 8
ATOM 12158 C CA . VAL A 1 95 ? 60.243 -11.000 -32.047 1.00 0.00 95 VAL A CA 8
ATOM 12159 C C . VAL A 1 95 ? 61.188 -11.696 -33.019 1.00 0.00 95 VAL A C 8
ATOM 12160 O O . VAL A 1 95 ? 62.385 -11.414 -33.048 1.00 0.00 95 VAL A O 8
ATOM 12173 N N . GLY A 1 96 ? 60.641 -12.609 -33.817 1.00 0.00 96 GLY A N 8
ATOM 12174 C CA . GLY A 1 96 ? 61.449 -13.332 -34.781 1.00 0.00 96 GLY A CA 8
ATOM 12175 C C . GLY A 1 96 ? 62.151 -12.408 -35.758 1.00 0.00 96 GLY A C 8
ATOM 12176 O O . GLY A 1 96 ? 63.140 -12.790 -36.384 1.00 0.00 96 GLY A O 8
ATOM 12180 N N . VAL A 1 97 ? 61.637 -11.190 -35.891 1.00 0.00 97 VAL A N 8
ATOM 12181 C CA . VAL A 1 97 ? 62.220 -10.209 -36.799 1.00 0.00 97 VAL A CA 8
ATOM 12182 C C . VAL A 1 97 ? 63.605 -9.779 -36.327 1.00 0.00 97 VAL A C 8
ATOM 12183 O O . VAL A 1 97 ? 64.523 -9.616 -37.131 1.00 0.00 97 VAL A O 8
ATOM 12196 N N . ASP A 1 98 ? 63.748 -9.596 -35.019 1.00 0.00 98 ASP A N 8
ATOM 12197 C CA . ASP A 1 98 ? 65.021 -9.186 -34.439 1.00 0.00 98 ASP A CA 8
ATOM 12198 C C . ASP A 1 98 ? 66.111 -10.210 -34.741 1.00 0.00 98 ASP A C 8
ATOM 12199 O O . ASP A 1 98 ? 67.302 -9.905 -34.669 1.00 0.00 98 ASP A O 8
ATOM 12208 N N . LEU A 1 99 ? 65.695 -11.426 -35.077 1.00 0.00 99 LEU A N 8
ATOM 12209 C CA . LEU A 1 99 ? 66.636 -12.497 -35.389 1.00 0.00 99 LEU A CA 8
ATOM 12210 C C . LEU A 1 99 ? 67.340 -12.234 -36.716 1.00 0.00 99 LEU A C 8
ATOM 12211 O O . LEU A 1 99 ? 68.567 -12.284 -36.799 1.00 0.00 99 LEU A O 8
ATOM 12227 N N . TRP A 1 100 ? 66.556 -11.953 -37.750 1.00 0.00 100 TRP A N 8
ATOM 12228 C CA . TRP A 1 100 ? 67.105 -11.680 -39.073 1.00 0.00 100 TRP A CA 8
ATOM 12229 C C . TRP A 1 100 ? 67.800 -10.324 -39.105 1.00 0.00 100 TRP A C 8
ATOM 12230 O O . TRP A 1 100 ? 68.706 -10.098 -39.907 1.00 0.00 100 TRP A O 8
ATOM 12251 N N . LYS A 1 101 ? 67.372 -9.423 -38.227 1.00 0.00 101 LYS A N 8
ATOM 12252 C CA . LYS A 1 101 ? 67.954 -8.089 -38.153 1.00 0.00 101 LYS A CA 8
ATOM 12253 C C . LYS A 1 101 ? 69.450 -8.163 -37.862 1.00 0.00 101 LYS A C 8
ATOM 12254 O O . LYS A 1 101 ? 69.872 -8.784 -36.886 1.00 0.00 101 LYS A O 8
ATOM 12273 N N . MET A 1 1 ? 0.847 -1.145 0.021 1.00 0.00 1 MET A N 9
ATOM 12274 C CA . MET A 1 1 ? 1.657 -1.002 -1.184 1.00 0.00 1 MET A CA 9
ATOM 12275 C C . MET A 1 1 ? 0.773 -0.863 -2.420 1.00 0.00 1 MET A C 9
ATOM 12276 O O . MET A 1 1 ? -0.361 -1.340 -2.439 1.00 0.00 1 MET A O 9
ATOM 12290 N N . GLU A 1 2 ? 1.301 -0.207 -3.448 1.00 0.00 2 GLU A N 9
ATOM 12291 C CA . GLU A 1 2 ? 0.559 -0.006 -4.687 1.00 0.00 2 GLU A CA 9
ATOM 12292 C C . GLU A 1 2 ? 1.032 -0.973 -5.769 1.00 0.00 2 GLU A C 9
ATOM 12293 O O . GLU A 1 2 ? 2.137 -1.512 -5.695 1.00 0.00 2 GLU A O 9
ATOM 12305 N N . LEU A 1 3 ? 0.187 -1.188 -6.771 1.00 0.00 3 LEU A N 9
ATOM 12306 C CA . LEU A 1 3 ? 0.517 -2.091 -7.869 1.00 0.00 3 LEU A CA 9
ATOM 12307 C C . LEU A 1 3 ? 0.965 -1.310 -9.100 1.00 0.00 3 LEU A C 9
ATOM 12308 O O . LEU A 1 3 ? 0.193 -0.543 -9.676 1.00 0.00 3 LEU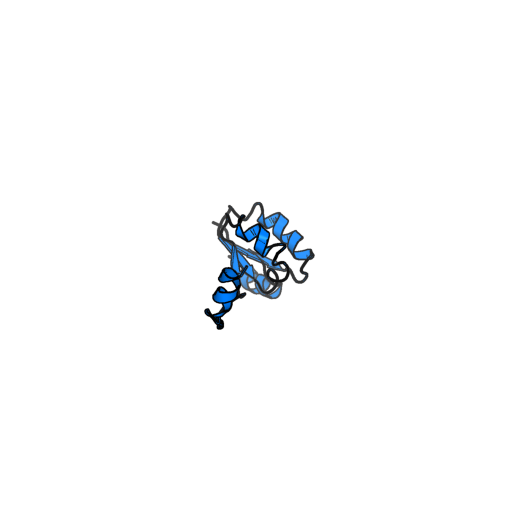 A O 9
ATOM 12324 N N . ALA A 1 4 ? 2.217 -1.511 -9.500 1.00 0.00 4 ALA A N 9
ATOM 12325 C CA . ALA A 1 4 ? 2.766 -0.829 -10.665 1.00 0.00 4 ALA A CA 9
ATOM 12326 C C . ALA A 1 4 ? 3.479 -1.810 -11.590 1.00 0.00 4 ALA A C 9
ATOM 12327 O O . ALA A 1 4 ? 4.389 -2.525 -11.170 1.00 0.00 4 ALA A O 9
ATOM 12334 N N . VAL A 1 5 ? 3.059 -1.840 -12.850 1.00 0.00 5 VAL A N 9
ATOM 12335 C CA . VAL A 1 5 ? 3.658 -2.733 -13.835 1.00 0.00 5 VAL A CA 9
ATOM 12336 C C . VAL A 1 5 ? 3.799 -2.045 -15.188 1.00 0.00 5 VAL A C 9
ATOM 12337 O O . VAL A 1 5 ? 3.104 -1.070 -15.475 1.00 0.00 5 VAL A O 9
ATOM 12350 N N . ILE A 1 6 ? 4.703 -2.558 -16.015 1.00 0.00 6 ILE A N 9
ATOM 12351 C CA . ILE A 1 6 ? 4.934 -1.994 -17.339 1.00 0.00 6 ILE A CA 9
ATOM 12352 C C . ILE A 1 6 ? 4.921 -3.079 -18.410 1.00 0.00 6 ILE A C 9
ATOM 12353 O O . ILE A 1 6 ? 5.851 -3.879 -18.509 1.00 0.00 6 ILE A O 9
ATOM 12369 N N . GLY A 1 7 ? 3.860 -3.100 -19.211 1.00 0.00 7 GLY A N 9
ATOM 12370 C CA . GLY A 1 7 ? 3.746 -4.091 -20.265 1.00 0.00 7 GLY A CA 9
ATOM 12371 C C . GLY A 1 7 ? 3.040 -3.552 -21.493 1.00 0.00 7 GLY A C 9
ATOM 12372 O O . GLY A 1 7 ? 3.595 -2.737 -22.231 1.00 0.00 7 GLY A O 9
ATOM 12376 N N . LYS A 1 8 ? 1.812 -4.008 -21.716 1.00 0.00 8 LYS A N 9
ATOM 12377 C CA . LYS A 1 8 ? 1.028 -3.567 -22.863 1.00 0.00 8 LYS A CA 9
ATOM 12378 C C . LYS A 1 8 ? -0.181 -2.751 -22.415 1.00 0.00 8 LYS A C 9
ATOM 12379 O O . LYS A 1 8 ? -0.508 -2.709 -21.229 1.00 0.00 8 LYS A O 9
ATOM 12398 N N . SER A 1 9 ? -0.841 -2.106 -23.372 1.00 0.00 9 SER A N 9
ATOM 12399 C CA . SER A 1 9 ? -2.013 -1.290 -23.075 1.00 0.00 9 SER A CA 9
ATOM 12400 C C . SER A 1 9 ? -3.225 -2.168 -22.779 1.00 0.00 9 SER A C 9
ATOM 12401 O O . SER A 1 9 ? -4.121 -1.774 -22.033 1.00 0.00 9 SER A O 9
ATOM 12409 N N . GLU A 1 10 ? -3.244 -3.359 -23.370 1.00 0.00 10 GLU A N 9
ATOM 12410 C CA . GLU A 1 10 ? -4.347 -4.292 -23.170 1.00 0.00 10 GLU A CA 9
ATOM 12411 C C . GLU A 1 10 ? -4.405 -4.763 -21.720 1.00 0.00 10 GLU A C 9
ATOM 12412 O O . GLU A 1 10 ? -5.476 -5.077 -21.200 1.00 0.00 10 GLU A O 9
ATOM 12424 N N . PHE A 1 11 ? -3.246 -4.811 -21.073 1.00 0.00 11 PHE A N 9
ATOM 12425 C CA . PHE A 1 11 ? -3.163 -5.245 -19.683 1.00 0.00 11 PHE A CA 9
ATOM 12426 C C . PHE A 1 11 ? -3.760 -4.197 -18.749 1.00 0.00 11 PHE A C 9
ATOM 12427 O O . PHE A 1 11 ? -4.563 -4.515 -17.872 1.00 0.00 11 PHE A O 9
ATOM 12444 N N . VAL A 1 12 ? -3.361 -2.944 -18.943 1.00 0.00 12 VAL A N 9
ATOM 12445 C CA . VAL A 1 12 ? -3.856 -1.847 -18.119 1.00 0.00 12 VAL A CA 9
ATOM 12446 C C . VAL A 1 12 ? -5.341 -1.605 -18.362 1.00 0.00 12 VAL A C 9
ATOM 12447 O O . VAL A 1 12 ? -6.074 -1.209 -17.455 1.00 0.00 12 VAL A O 9
ATOM 12460 N N . THR A 1 13 ? -5.781 -1.845 -19.593 1.00 0.00 13 THR A N 9
ATOM 12461 C CA . THR A 1 13 ? -7.179 -1.652 -19.957 1.00 0.00 13 THR A CA 9
ATOM 12462 C C . THR A 1 13 ? -8.100 -2.455 -19.045 1.00 0.00 13 THR A C 9
ATOM 12463 O O . THR A 1 13 ? -9.165 -1.983 -18.650 1.00 0.00 13 THR A O 9
ATOM 12474 N N . GLY A 1 14 ? -7.681 -3.673 -18.712 1.00 0.00 14 GLY A N 9
ATOM 12475 C CA . GLY A 1 14 ? -8.481 -4.522 -17.848 1.00 0.00 14 GLY A CA 9
ATOM 12476 C C . GLY A 1 14 ? -8.380 -4.123 -16.389 1.00 0.00 14 GLY A C 9
ATOM 12477 O O . GLY A 1 14 ? -9.392 -4.001 -15.700 1.00 0.00 14 GLY A O 9
ATOM 12481 N N . PHE A 1 15 ? -7.154 -3.921 -15.916 1.00 0.00 15 PHE A N 9
ATOM 12482 C CA . PHE A 1 15 ? -6.924 -3.536 -14.528 1.00 0.00 15 PHE A CA 9
ATOM 12483 C C . PHE A 1 15 ? -7.542 -2.173 -14.233 1.00 0.00 15 PHE A C 9
ATOM 12484 O O . PHE A 1 15 ? -8.020 -1.923 -13.126 1.00 0.00 15 PHE A O 9
ATOM 12501 N N . ARG A 1 16 ? -7.527 -1.294 -15.230 1.00 0.00 16 ARG A N 9
ATOM 12502 C CA . ARG A 1 16 ? -8.083 0.045 -15.077 1.00 0.00 16 ARG A CA 9
ATOM 12503 C C . ARG A 1 16 ? -9.477 -0.013 -14.458 1.00 0.00 16 ARG A C 9
ATOM 12504 O O . ARG A 1 16 ? -9.903 0.919 -13.774 1.00 0.00 16 ARG A O 9
ATOM 12525 N N . LEU A 1 17 ? -10.182 -1.111 -14.704 1.00 0.00 17 LEU A N 9
ATOM 12526 C CA . LEU A 1 17 ? -11.528 -1.291 -14.172 1.00 0.00 17 LEU A CA 9
ATOM 12527 C C . LEU A 1 17 ? -11.524 -1.234 -12.648 1.00 0.00 17 LEU A C 9
ATOM 12528 O O . LEU A 1 17 ? -12.362 -0.569 -12.039 1.00 0.00 17 LEU A O 9
ATOM 12544 N N . ALA A 1 18 ? -10.572 -1.932 -12.037 1.00 0.00 18 ALA A N 9
ATOM 12545 C CA . ALA A 1 18 ? -10.456 -1.957 -10.584 1.00 0.00 18 ALA A CA 9
ATOM 12546 C C . ALA A 1 18 ? -9.673 -0.752 -10.076 1.00 0.00 18 ALA A C 9
ATOM 12547 O O . ALA A 1 18 ? -9.774 -0.382 -8.907 1.00 0.00 18 ALA A O 9
ATOM 12554 N N . GLY A 1 19 ? -8.891 -0.142 -10.962 1.00 0.00 19 GLY A N 9
ATOM 12555 C CA . GLY A 1 19 ? -8.101 1.015 -10.583 1.00 0.00 19 GLY A CA 9
ATOM 12556 C C . GLY A 1 19 ? -7.113 0.705 -9.477 1.00 0.00 19 GLY A C 9
ATOM 12557 O O . GLY A 1 19 ? -6.553 1.614 -8.863 1.00 0.00 19 GLY A O 9
ATOM 12561 N N . ILE A 1 20 ? -6.898 -0.581 -9.220 1.00 0.00 20 ILE A N 9
ATOM 12562 C CA . ILE A 1 20 ? -5.971 -1.008 -8.179 1.00 0.00 20 ILE A CA 9
ATOM 12563 C C . ILE A 1 20 ? -4.652 -1.482 -8.779 1.00 0.00 20 ILE A C 9
ATOM 12564 O O . ILE A 1 20 ? -3.601 -1.394 -8.143 1.00 0.00 20 ILE A O 9
ATOM 12580 N N . SER A 1 21 ? -4.713 -1.983 -10.009 1.00 0.00 21 SER A N 9
ATOM 12581 C CA . SER A 1 21 ? -3.524 -2.473 -10.695 1.00 0.00 21 SER A CA 9
ATOM 12582 C C . SER A 1 21 ? -3.074 -1.490 -11.772 1.00 0.00 21 SER A C 9
ATOM 12583 O O . SER A 1 21 ? -3.576 -1.509 -12.895 1.00 0.00 21 SER A O 9
ATOM 12591 N N . LYS A 1 22 ? -2.123 -0.631 -11.419 1.00 0.00 22 LYS A N 9
ATOM 12592 C CA . LYS A 1 22 ? -1.602 0.360 -12.354 1.00 0.00 22 LYS A CA 9
ATOM 12593 C C . LYS A 1 22 ? -0.614 -0.276 -13.327 1.00 0.00 22 LYS A C 9
ATOM 12594 O O . LYS A 1 22 ? 0.501 -0.635 -12.948 1.00 0.00 22 LYS A O 9
ATOM 12613 N N . VAL A 1 23 ? -1.031 -0.411 -14.582 1.00 0.00 23 VAL A N 9
ATOM 12614 C CA . VAL A 1 23 ? -0.181 -1.001 -15.610 1.00 0.00 23 VAL A CA 9
ATOM 12615 C C . VAL A 1 23 ? 0.126 0.006 -16.713 1.00 0.00 23 VAL A C 9
ATOM 12616 O O . VAL A 1 23 ? -0.707 0.848 -17.049 1.00 0.00 23 VAL A O 9
ATOM 12629 N N . TYR A 1 24 ? 1.326 -0.088 -17.274 1.00 0.00 24 TYR A N 9
ATOM 12630 C CA . TYR A 1 24 ? 1.745 0.816 -18.339 1.00 0.00 24 TYR A CA 9
ATOM 12631 C C . TYR A 1 24 ? 1.810 0.087 -19.677 1.00 0.00 24 TYR A C 9
ATOM 12632 O O . TYR A 1 24 ? 1.588 -1.121 -19.750 1.00 0.00 24 TYR A O 9
ATOM 12650 N N . GLU A 1 25 ? 2.119 0.832 -20.735 1.00 0.00 25 GLU A N 9
ATOM 12651 C CA . GLU A 1 25 ? 2.214 0.257 -22.071 1.00 0.00 25 GLU A CA 9
ATOM 12652 C C . GLU A 1 25 ? 3.459 0.762 -22.794 1.00 0.00 25 GLU A C 9
ATOM 12653 O O . GLU A 1 25 ? 3.514 1.912 -23.232 1.00 0.00 25 GLU A O 9
ATOM 12665 N N . THR A 1 26 ? 4.459 -0.105 -22.915 1.00 0.00 26 THR A N 9
ATOM 12666 C CA . THR A 1 26 ? 5.705 0.253 -23.582 1.00 0.00 26 THR A CA 9
ATOM 12667 C C . THR A 1 26 ? 5.945 -0.625 -24.805 1.00 0.00 26 THR A C 9
ATOM 12668 O O . THR A 1 26 ? 6.710 -1.589 -24.766 1.00 0.00 26 THR A O 9
ATOM 12679 N N . PRO A 1 27 ? 5.279 -0.285 -25.918 1.00 0.00 27 PRO A N 9
ATOM 12680 C CA . PRO A 1 27 ? 5.405 -1.029 -27.175 1.00 0.00 27 PRO A CA 9
ATOM 12681 C C . PRO A 1 27 ? 6.774 -0.847 -27.821 1.00 0.00 27 PRO A C 9
ATOM 12682 O O . PRO A 1 27 ? 7.424 -1.819 -28.206 1.00 0.00 27 PRO A O 9
ATOM 12693 N N . ASP A 1 28 ? 7.207 0.404 -27.937 1.00 0.00 28 ASP A N 9
ATOM 12694 C CA . ASP A 1 28 ? 8.500 0.713 -28.536 1.00 0.00 28 ASP A CA 9
ATOM 12695 C C . ASP A 1 28 ? 9.567 0.893 -27.461 1.00 0.00 28 ASP A C 9
ATOM 12696 O O . ASP A 1 28 ? 9.257 1.208 -26.311 1.00 0.00 28 ASP A O 9
ATOM 12705 N N . ILE A 1 29 ? 10.824 0.690 -27.842 1.00 0.00 29 ILE A N 9
ATOM 12706 C CA . ILE A 1 29 ? 11.936 0.831 -26.910 1.00 0.00 29 ILE A CA 9
ATOM 12707 C C . ILE A 1 29 ? 12.143 2.289 -26.516 1.00 0.00 29 ILE A C 9
ATOM 12708 O O . ILE A 1 29 ? 12.373 2.617 -25.352 1.00 0.00 29 ILE A O 9
ATOM 12724 N N . PRO A 1 30 ? 12.056 3.188 -27.508 1.00 0.00 30 PRO A N 9
ATOM 12725 C CA . PRO A 1 30 ? 12.228 4.627 -27.289 1.00 0.00 30 PRO A CA 9
ATOM 12726 C C . PRO A 1 30 ? 11.071 5.236 -26.504 1.00 0.00 30 PRO A C 9
ATOM 12727 O O . PRO A 1 30 ? 11.273 6.105 -25.656 1.00 0.00 30 PRO A O 9
ATOM 12738 N N . ALA A 1 31 ? 9.859 4.774 -26.792 1.00 0.00 31 ALA A N 9
ATOM 12739 C CA . ALA A 1 31 ? 8.670 5.272 -26.112 1.00 0.00 31 ALA A CA 9
ATOM 12740 C C . ALA A 1 31 ? 8.650 4.835 -24.651 1.00 0.00 31 ALA A C 9
ATOM 12741 O O . ALA A 1 31 ? 8.023 5.478 -23.808 1.00 0.00 31 ALA A O 9
ATOM 12748 N N . THR A 1 32 ? 9.339 3.737 -24.357 1.00 0.00 32 THR A N 9
ATOM 12749 C CA . THR A 1 32 ? 9.399 3.213 -22.999 1.00 0.00 32 THR A CA 9
ATOM 12750 C C . THR A 1 32 ? 9.805 4.298 -22.008 1.00 0.00 32 THR A C 9
ATOM 12751 O O . THR A 1 32 ? 9.349 4.310 -20.866 1.00 0.00 32 THR A O 9
ATOM 12762 N N . GLU A 1 33 ? 10.666 5.207 -22.454 1.00 0.00 33 GLU A N 9
ATOM 12763 C CA . GLU A 1 33 ? 11.134 6.296 -21.605 1.00 0.00 33 GLU A CA 9
ATOM 12764 C C . GLU A 1 33 ? 9.959 7.087 -21.038 1.00 0.00 33 GLU A C 9
ATOM 12765 O O . GLU A 1 33 ? 10.028 7.610 -19.926 1.00 0.00 33 GLU A O 9
ATOM 12777 N N . SER A 1 34 ? 8.881 7.170 -21.811 1.00 0.00 34 SER A N 9
ATOM 12778 C CA . SER A 1 34 ? 7.691 7.900 -21.388 1.00 0.00 34 SER A CA 9
ATOM 12779 C C . SER A 1 34 ? 7.167 7.363 -20.060 1.00 0.00 34 SER A C 9
ATOM 12780 O O . SER A 1 34 ? 6.964 8.117 -19.109 1.00 0.00 34 SER A O 9
ATOM 12788 N N . ALA A 1 35 ? 6.950 6.053 -20.003 1.00 0.00 35 ALA A N 9
ATOM 12789 C CA . ALA A 1 35 ? 6.452 5.413 -18.792 1.00 0.00 35 ALA A CA 9
ATOM 12790 C C . ALA A 1 35 ? 7.483 5.480 -17.671 1.00 0.00 35 ALA A C 9
ATOM 12791 O O . ALA A 1 35 ? 7.133 5.624 -16.500 1.00 0.00 35 ALA A O 9
ATOM 12798 N N . VAL A 1 36 ? 8.757 5.374 -18.038 1.00 0.00 36 VAL A N 9
ATOM 12799 C CA . VAL A 1 36 ? 9.839 5.423 -17.063 1.00 0.00 36 VAL A CA 9
ATOM 12800 C C . VAL A 1 36 ? 9.830 6.741 -16.297 1.00 0.00 36 VAL A C 9
ATOM 12801 O O . VAL A 1 36 ? 10.330 6.822 -15.174 1.00 0.00 36 VAL A O 9
ATOM 12814 N N . ARG A 1 37 ? 9.257 7.771 -16.910 1.00 0.00 37 ARG A N 9
ATOM 12815 C CA . ARG A 1 37 ? 9.182 9.087 -16.286 1.00 0.00 37 ARG A CA 9
ATOM 12816 C C . ARG A 1 37 ? 8.453 9.013 -14.947 1.00 0.00 37 ARG A C 9
ATOM 12817 O O . ARG A 1 37 ? 8.913 9.563 -13.947 1.00 0.00 37 ARG A O 9
ATOM 12838 N N . SER A 1 38 ? 7.314 8.328 -14.937 1.00 0.00 38 SER A N 9
ATOM 12839 C CA . SER A 1 38 ? 6.519 8.186 -13.723 1.00 0.00 38 SER A CA 9
ATOM 12840 C C . SER A 1 38 ? 6.984 6.984 -12.906 1.00 0.00 38 SER A C 9
ATOM 12841 O O . SER A 1 38 ? 6.940 7.000 -11.676 1.00 0.00 38 SER A O 9
ATOM 12849 N N . VAL A 1 39 ? 7.431 5.942 -13.601 1.00 0.00 39 VAL A N 9
ATOM 12850 C CA . VAL A 1 39 ? 7.906 4.732 -12.942 1.00 0.00 39 VAL A CA 9
ATOM 12851 C C . VAL A 1 39 ? 9.141 5.016 -12.094 1.00 0.00 39 VAL A C 9
ATOM 12852 O O . VAL A 1 39 ? 9.251 4.548 -10.960 1.00 0.00 39 VAL A O 9
ATOM 12865 N N . LEU A 1 40 ? 10.069 5.786 -12.651 1.00 0.00 40 LEU A N 9
ATOM 12866 C CA . LEU A 1 40 ? 11.298 6.134 -11.946 1.00 0.00 40 LEU A CA 9
ATOM 12867 C C . LEU A 1 40 ? 10.995 6.635 -10.538 1.00 0.00 40 LEU A C 9
ATOM 12868 O O . LEU A 1 40 ? 11.774 6.418 -9.611 1.00 0.00 40 LEU A O 9
ATOM 12884 N N . GLU A 1 41 ? 9.856 7.304 -10.385 1.00 0.00 41 GLU A N 9
ATOM 12885 C CA . GLU A 1 41 ? 9.450 7.834 -9.089 1.00 0.00 41 GLU A CA 9
ATOM 12886 C C . GLU A 1 41 ? 8.425 6.920 -8.424 1.00 0.00 41 GLU A C 9
ATOM 12887 O O . GLU A 1 41 ? 8.227 6.971 -7.210 1.00 0.00 41 GLU A O 9
ATOM 12899 N N . ASP A 1 42 ? 7.777 6.085 -9.229 1.00 0.00 42 ASP A N 9
ATOM 12900 C CA . ASP A 1 42 ? 6.772 5.159 -8.720 1.00 0.00 42 ASP A CA 9
ATOM 12901 C C . ASP A 1 42 ? 7.430 3.920 -8.120 1.00 0.00 42 ASP A C 9
ATOM 12902 O O . ASP A 1 42 ? 6.790 3.147 -7.406 1.00 0.00 42 ASP A O 9
ATOM 12911 N N . LYS A 1 43 ? 8.712 3.735 -8.416 1.00 0.00 43 LYS A N 9
ATOM 12912 C CA . LYS A 1 43 ? 9.458 2.591 -7.907 1.00 0.00 43 LYS A CA 9
ATOM 12913 C C . LYS A 1 43 ? 9.554 2.637 -6.385 1.00 0.00 43 LYS A C 9
ATOM 12914 O O . LYS A 1 43 ? 9.709 1.605 -5.732 1.00 0.00 43 LYS A O 9
ATOM 12933 N N . SER A 1 44 ? 9.458 3.839 -5.826 1.00 0.00 44 SER A N 9
ATOM 12934 C CA . SER A 1 44 ? 9.535 4.019 -4.381 1.00 0.00 44 SER A CA 9
ATOM 12935 C C . SER A 1 44 ? 8.141 4.051 -3.762 1.00 0.00 44 SER A C 9
ATOM 12936 O O . SER A 1 44 ? 7.948 4.579 -2.667 1.00 0.00 44 SER A O 9
ATOM 12944 N N . VAL A 1 45 ? 7.172 3.481 -4.472 1.00 0.00 45 VAL A N 9
ATOM 12945 C CA . VAL A 1 45 ? 5.796 3.442 -3.993 1.00 0.00 45 VAL A CA 9
ATOM 12946 C C . VAL A 1 45 ? 5.452 2.073 -3.418 1.00 0.00 45 VAL A C 9
ATOM 12947 O O . VAL A 1 45 ? 5.351 1.905 -2.204 1.00 0.00 45 VAL A O 9
ATOM 12960 N N . GLY A 1 46 ? 5.274 1.094 -4.301 1.00 0.00 46 GLY A N 9
ATOM 12961 C CA . GLY A 1 46 ? 4.944 -0.249 -3.863 1.00 0.00 46 GLY A CA 9
ATOM 12962 C C . GLY A 1 46 ? 5.754 -1.309 -4.583 1.00 0.00 46 GLY A C 9
ATOM 12963 O O . GLY A 1 46 ? 6.983 -1.320 -4.506 1.00 0.00 46 GLY A O 9
ATOM 12967 N N . ILE A 1 47 ? 5.064 -2.204 -5.283 1.00 0.00 47 ILE A N 9
ATOM 12968 C CA . ILE A 1 47 ? 5.728 -3.273 -6.020 1.00 0.00 47 ILE A CA 9
ATOM 12969 C C . ILE A 1 47 ? 5.721 -2.994 -7.519 1.00 0.00 47 ILE A C 9
ATOM 12970 O O . ILE A 1 47 ? 4.676 -2.702 -8.103 1.00 0.00 47 ILE A O 9
ATOM 12986 N N . LEU A 1 48 ? 6.893 -3.087 -8.137 1.00 0.00 48 LEU A N 9
ATOM 12987 C CA . LEU A 1 48 ? 7.023 -2.847 -9.570 1.00 0.00 48 LEU A CA 9
ATOM 12988 C C . LEU A 1 48 ? 7.219 -4.157 -10.326 1.00 0.00 48 LEU A C 9
ATOM 12989 O O . LEU A 1 48 ? 7.813 -5.103 -9.807 1.00 0.00 48 LEU A O 9
ATOM 13005 N N . VAL A 1 49 ? 6.719 -4.205 -11.557 1.00 0.00 49 VAL A N 9
ATOM 13006 C CA . VAL A 1 49 ? 6.842 -5.398 -12.386 1.00 0.00 49 VAL A CA 9
ATOM 13007 C C . VAL A 1 49 ? 6.783 -5.045 -13.868 1.00 0.00 49 VAL A C 9
ATOM 13008 O O . VAL A 1 49 ? 5.748 -4.614 -14.374 1.00 0.00 49 VAL A O 9
ATOM 13021 N N . MET A 1 50 ? 7.903 -5.232 -14.560 1.00 0.00 50 MET A N 9
ATOM 13022 C CA . MET A 1 50 ? 7.979 -4.935 -15.985 1.00 0.00 50 MET A CA 9
ATOM 13023 C C . MET A 1 50 ? 8.278 -6.196 -16.788 1.00 0.00 50 MET A C 9
ATOM 13024 O O . MET A 1 50 ? 8.645 -7.229 -16.227 1.00 0.00 50 MET A O 9
ATOM 13038 N N . HIS A 1 51 ? 8.119 -6.106 -18.105 1.00 0.00 51 HIS A N 9
ATOM 13039 C CA . HIS A 1 51 ? 8.372 -7.242 -18.985 1.00 0.00 51 HIS A CA 9
ATOM 13040 C C . HIS A 1 51 ? 9.675 -7.051 -19.757 1.00 0.00 51 HIS A C 9
ATOM 13041 O O . HIS A 1 51 ? 9.935 -5.977 -20.297 1.00 0.00 51 HIS A O 9
ATOM 13055 N N . ASN A 1 52 ? 10.489 -8.100 -19.802 1.00 0.00 52 ASN A N 9
ATOM 13056 C CA . ASN A 1 52 ? 11.765 -8.047 -20.506 1.00 0.00 52 ASN A CA 9
ATOM 13057 C C . ASN A 1 52 ? 11.554 -7.805 -21.997 1.00 0.00 52 ASN A C 9
ATOM 13058 O O . ASN A 1 52 ? 12.503 -7.529 -22.732 1.00 0.00 52 ASN A O 9
ATOM 13069 N N . ASP A 1 53 ? 10.305 -7.910 -22.437 1.00 0.00 53 ASP A N 9
ATOM 13070 C CA . ASP A 1 53 ? 9.969 -7.701 -23.840 1.00 0.00 53 ASP A CA 9
ATOM 13071 C C . ASP A 1 53 ? 10.072 -6.224 -24.210 1.00 0.00 53 ASP A C 9
ATOM 13072 O O . ASP A 1 53 ? 9.806 -5.839 -25.348 1.00 0.00 53 ASP A O 9
ATOM 13081 N N . ASP A 1 54 ? 10.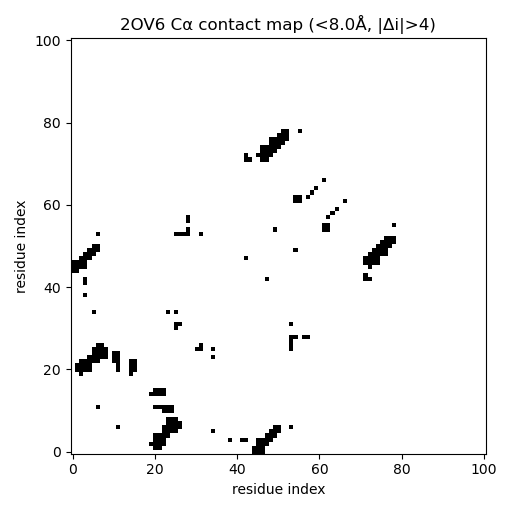458 -5.403 -23.240 1.00 0.00 54 ASP A N 9
ATOM 13082 C CA . ASP A 1 54 ? 10.597 -3.968 -23.463 1.00 0.00 54 ASP A CA 9
ATOM 13083 C C . ASP A 1 54 ? 11.919 -3.456 -22.901 1.00 0.00 54 ASP A C 9
ATOM 13084 O O . ASP A 1 54 ? 12.555 -2.579 -23.486 1.00 0.00 54 ASP A O 9
ATOM 13093 N N . ILE A 1 55 ? 12.326 -4.008 -21.763 1.00 0.00 55 ILE A N 9
ATOM 13094 C CA . ILE A 1 55 ? 13.573 -3.607 -21.123 1.00 0.00 55 ILE A CA 9
ATOM 13095 C C . ILE A 1 55 ? 14.773 -4.265 -21.795 1.00 0.00 55 ILE A C 9
ATOM 13096 O O . ILE A 1 55 ? 15.873 -3.715 -21.801 1.00 0.00 55 ILE A O 9
ATOM 13112 N N . GLY A 1 56 ? 14.552 -5.447 -22.363 1.00 0.00 56 GLY A N 9
ATOM 13113 C CA . GLY A 1 56 ? 15.624 -6.160 -23.032 1.00 0.00 56 GLY A CA 9
ATOM 13114 C C . GLY A 1 56 ? 16.277 -5.335 -24.122 1.00 0.00 56 GLY A C 9
ATOM 13115 O O . GLY A 1 56 ? 17.403 -5.616 -24.533 1.00 0.00 56 GLY A O 9
ATOM 13119 N N . ASN A 1 57 ? 15.569 -4.313 -24.594 1.00 0.00 57 ASN A N 9
ATOM 13120 C CA . ASN A 1 57 ? 16.087 -3.446 -25.646 1.00 0.00 57 ASN A CA 9
ATOM 13121 C C . ASN A 1 57 ? 17.132 -2.482 -25.091 1.00 0.00 57 ASN A C 9
ATOM 13122 O O . ASN A 1 57 ? 17.900 -1.881 -25.843 1.00 0.00 57 ASN A O 9
ATOM 13133 N N . LEU A 1 58 ? 17.155 -2.340 -23.770 1.00 0.00 58 LEU A N 9
ATOM 13134 C CA . LEU A 1 58 ? 18.106 -1.450 -23.113 1.00 0.00 58 LEU A CA 9
ATOM 13135 C C . LEU A 1 58 ? 19.105 -2.242 -22.277 1.00 0.00 58 LEU A C 9
ATOM 13136 O O . LEU A 1 58 ? 19.072 -2.228 -21.046 1.00 0.00 58 LEU A O 9
ATOM 13152 N N . PRO A 1 59 ? 20.018 -2.950 -22.959 1.00 0.00 59 PRO A N 9
ATOM 13153 C CA . PRO A 1 59 ? 21.047 -3.759 -22.299 1.00 0.00 59 PRO A CA 9
ATOM 13154 C C . PRO A 1 59 ? 22.093 -2.904 -21.593 1.00 0.00 59 PRO A C 9
ATOM 13155 O O . PRO A 1 59 ? 22.254 -2.983 -20.376 1.00 0.00 59 PRO A O 9
ATOM 13166 N N . GLU A 1 60 ? 22.803 -2.087 -22.366 1.00 0.00 60 GLU A N 9
ATOM 13167 C CA . GLU A 1 60 ? 23.834 -1.217 -21.813 1.00 0.00 60 GLU A CA 9
ATOM 13168 C C . GLU A 1 60 ? 23.256 0.146 -21.444 1.00 0.00 60 GLU A C 9
ATOM 13169 O O . GLU A 1 60 ? 23.925 0.968 -20.818 1.00 0.00 60 GLU A O 9
ATOM 13181 N N . VAL A 1 61 ? 22.008 0.380 -21.838 1.00 0.00 61 VAL A N 9
ATOM 13182 C CA . VAL A 1 61 ? 21.339 1.642 -21.550 1.00 0.00 61 VAL A CA 9
ATOM 13183 C C . VAL A 1 61 ? 20.737 1.638 -20.149 1.00 0.00 61 VAL A C 9
ATOM 13184 O O . VAL A 1 61 ? 21.197 2.357 -19.261 1.00 0.00 61 VAL A O 9
ATOM 13197 N N . LEU A 1 62 ? 19.706 0.822 -19.957 1.00 0.00 62 LEU A N 9
ATOM 13198 C CA . LEU A 1 62 ? 19.040 0.723 -18.663 1.00 0.00 62 LEU A CA 9
ATOM 13199 C C . LEU A 1 62 ? 19.511 -0.512 -17.902 1.00 0.00 62 LEU A C 9
ATOM 13200 O O . LEU A 1 62 ? 20.054 -0.406 -16.802 1.00 0.00 62 LEU A O 9
ATOM 13216 N N . ARG A 1 63 ? 19.300 -1.683 -18.495 1.00 0.00 63 ARG A N 9
ATOM 13217 C CA . ARG A 1 63 ? 19.704 -2.938 -17.874 1.00 0.00 63 ARG A CA 9
ATOM 13218 C C . ARG A 1 63 ? 21.053 -2.790 -17.177 1.00 0.00 63 ARG A C 9
ATOM 13219 O O . ARG A 1 63 ? 21.232 -3.242 -16.045 1.00 0.00 63 ARG A O 9
ATOM 13240 N N . LYS A 1 64 ? 22.000 -2.156 -17.859 1.00 0.00 64 LYS A N 9
ATOM 13241 C CA . LYS A 1 64 ? 23.333 -1.947 -17.307 1.00 0.00 64 LYS A CA 9
ATOM 13242 C C . LYS A 1 64 ? 23.277 -1.053 -16.073 1.00 0.00 64 LYS A C 9
ATOM 13243 O O . LYS A 1 64 ? 23.914 -1.336 -15.060 1.00 0.00 64 LYS A O 9
ATOM 13262 N N . ASN A 1 65 ? 22.509 0.028 -16.166 1.00 0.00 65 ASN A N 9
ATOM 13263 C CA . ASN A 1 65 ? 22.369 0.964 -15.056 1.00 0.00 65 ASN A CA 9
ATOM 13264 C C . ASN A 1 65 ? 21.615 0.322 -13.895 1.00 0.00 65 ASN A C 9
ATOM 13265 O O . ASN A 1 65 ? 22.135 0.220 -12.783 1.00 0.00 65 ASN A O 9
ATOM 13276 N N . LEU A 1 66 ? 20.386 -0.108 -14.162 1.00 0.00 66 LEU A N 9
ATOM 13277 C CA . LEU A 1 66 ? 19.559 -0.741 -13.140 1.00 0.00 66 LEU A CA 9
ATOM 13278 C C . LEU A 1 66 ? 20.273 -1.942 -12.529 1.00 0.00 66 LEU A C 9
ATOM 13279 O O . LEU A 1 66 ? 20.029 -2.302 -11.378 1.00 0.00 66 LEU A O 9
ATOM 13295 N N . ASN A 1 67 ? 21.158 -2.558 -13.307 1.00 0.00 67 ASN A N 9
ATOM 13296 C CA . ASN A 1 67 ? 21.909 -3.718 -12.841 1.00 0.00 67 ASN A CA 9
ATOM 13297 C C . ASN A 1 67 ? 22.525 -3.453 -11.471 1.00 0.00 67 ASN A C 9
ATOM 13298 O O . ASN A 1 67 ? 22.602 -4.349 -10.631 1.00 0.00 67 ASN A O 9
ATOM 13309 N N . GLU A 1 68 ? 22.960 -2.216 -11.253 1.00 0.00 68 GLU A N 9
ATOM 13310 C CA . GLU A 1 68 ? 23.569 -1.834 -9.984 1.00 0.00 68 GLU A CA 9
ATOM 13311 C C . GLU A 1 68 ? 22.668 -0.871 -9.216 1.00 0.00 68 GLU A C 9
ATOM 13312 O O . GLU A 1 68 ? 22.913 -0.572 -8.048 1.00 0.00 68 GLU A O 9
ATOM 13324 N N . SER A 1 69 ? 21.624 -0.388 -9.883 1.00 0.00 69 SER A N 9
ATOM 13325 C CA . SER A 1 69 ? 20.688 0.544 -9.266 1.00 0.00 69 SER A CA 9
ATOM 13326 C C . SER A 1 69 ? 19.346 -0.130 -8.998 1.00 0.00 69 SER A C 9
ATOM 13327 O O . SER A 1 69 ? 18.324 0.537 -8.836 1.00 0.00 69 SER A O 9
ATOM 13335 N N . VAL A 1 70 ? 19.357 -1.459 -8.953 1.00 0.00 70 VAL A N 9
ATOM 13336 C CA . VAL A 1 70 ? 18.142 -2.225 -8.704 1.00 0.00 70 VAL A CA 9
ATOM 13337 C C . VAL A 1 70 ? 17.748 -2.168 -7.233 1.00 0.00 70 VAL A C 9
ATOM 13338 O O . VAL A 1 70 ? 17.739 -3.188 -6.543 1.00 0.00 70 VAL A O 9
ATOM 13351 N N . GLN A 1 71 ? 17.422 -0.970 -6.759 1.00 0.00 71 GLN A N 9
ATOM 13352 C CA . GLN A 1 71 ? 17.027 -0.781 -5.368 1.00 0.00 71 GLN A CA 9
ATOM 13353 C C . GLN A 1 71 ? 15.642 -1.366 -5.111 1.00 0.00 71 GLN A C 9
ATOM 13354 O O . GLN A 1 71 ? 15.466 -2.275 -4.300 1.00 0.00 71 GLN A O 9
ATOM 13368 N N . PRO A 1 72 ? 14.634 -0.833 -5.817 1.00 0.00 72 PRO A N 9
ATOM 13369 C CA . PRO A 1 72 ? 13.246 -1.286 -5.683 1.00 0.00 72 PRO A CA 9
ATOM 13370 C C . PRO A 1 72 ? 13.036 -2.685 -6.253 1.00 0.00 72 PRO A C 9
ATOM 13371 O O . PRO A 1 72 ? 13.994 -3.376 -6.601 1.00 0.00 72 PRO A O 9
ATOM 13382 N N . THR A 1 73 ? 11.776 -3.098 -6.347 1.00 0.00 73 THR A N 9
ATOM 13383 C CA . THR A 1 73 ? 11.440 -4.414 -6.874 1.00 0.00 73 THR A CA 9
ATOM 13384 C C . THR A 1 73 ? 10.897 -4.315 -8.295 1.00 0.00 73 THR A C 9
ATOM 13385 O O . THR A 1 73 ? 9.690 -4.180 -8.501 1.00 0.00 73 THR A O 9
ATOM 13396 N N . VAL A 1 74 ? 11.794 -4.385 -9.273 1.00 0.00 74 VAL A N 9
ATOM 13397 C CA . VAL A 1 74 ? 11.404 -4.305 -10.676 1.00 0.00 74 VAL A CA 9
ATOM 13398 C C . VAL A 1 74 ? 11.328 -5.691 -11.305 1.00 0.00 74 VAL A C 9
ATOM 13399 O O . VAL A 1 74 ? 12.247 -6.118 -12.005 1.00 0.00 74 VAL A O 9
ATOM 13412 N N . VAL A 1 75 ? 10.227 -6.391 -11.052 1.00 0.00 75 VAL A N 9
ATOM 13413 C CA . VAL A 1 75 ? 10.030 -7.730 -11.595 1.00 0.00 75 VAL A CA 9
ATOM 13414 C C . VAL A 1 75 ? 10.094 -7.720 -13.118 1.00 0.00 75 VAL A C 9
ATOM 13415 O O . VAL A 1 75 ? 9.104 -7.431 -13.789 1.00 0.00 75 VAL A O 9
ATOM 13428 N N . ALA A 1 76 ? 11.266 -8.038 -13.658 1.00 0.00 76 ALA A N 9
ATOM 13429 C CA . ALA A 1 76 ? 11.459 -8.068 -15.102 1.00 0.00 76 ALA A CA 9
ATOM 13430 C C . ALA A 1 76 ? 11.368 -9.492 -15.638 1.00 0.00 76 ALA A C 9
ATOM 13431 O O . ALA A 1 76 ? 12.278 -10.299 -15.444 1.00 0.00 76 ALA A O 9
ATOM 13438 N N . LEU A 1 77 ? 10.264 -9.795 -16.313 1.00 0.00 77 LEU A N 9
ATOM 13439 C CA . LEU A 1 77 ? 10.053 -11.124 -16.877 1.00 0.00 77 LEU A CA 9
ATOM 13440 C C . LEU A 1 77 ? 9.644 -11.034 -18.344 1.00 0.00 77 LEU A C 9
ATOM 13441 O O . LEU A 1 77 ? 8.785 -10.235 -18.711 1.00 0.00 77 LEU A O 9
ATOM 13457 N N . GLY A 1 78 ? 10.266 -11.862 -19.178 1.00 0.00 78 GLY A N 9
ATOM 13458 C CA . GLY A 1 78 ? 9.951 -11.862 -20.595 1.00 0.00 78 GLY A CA 9
ATOM 13459 C C . GLY A 1 78 ? 11.121 -12.310 -21.449 1.00 0.00 78 GLY A C 9
ATOM 13460 O O . GLY A 1 78 ? 11.412 -11.708 -22.481 1.00 0.00 78 GLY A O 9
ATOM 13464 N N . GLY A 1 79 ? 11.796 -13.371 -21.015 1.00 0.00 79 GLY A N 9
ATOM 13465 C CA . GLY A 1 79 ? 12.934 -13.880 -21.758 1.00 0.00 79 GLY A CA 9
ATOM 13466 C C . GLY A 1 79 ? 13.201 -15.345 -21.477 1.00 0.00 79 GLY A C 9
ATOM 13467 O O . GLY A 1 79 ? 13.332 -16.147 -22.402 1.00 0.00 79 GLY A O 9
ATOM 13471 N N . SER A 1 80 ? 13.283 -15.696 -20.198 1.00 0.00 80 SER A N 9
ATOM 13472 C CA . SER A 1 80 ? 13.542 -17.074 -19.798 1.00 0.00 80 SER A CA 9
ATOM 13473 C C . SER A 1 80 ? 14.913 -17.533 -20.286 1.00 0.00 80 SER A C 9
ATOM 13474 O O . SER A 1 80 ? 15.082 -17.892 -21.450 1.00 0.00 80 SER A O 9
ATOM 13482 N N . GLY A 1 81 ? 15.890 -17.518 -19.384 1.00 0.00 81 GLY A N 9
ATOM 13483 C CA . GLY A 1 81 ? 17.234 -17.934 -19.740 1.00 0.00 81 GLY A CA 9
ATOM 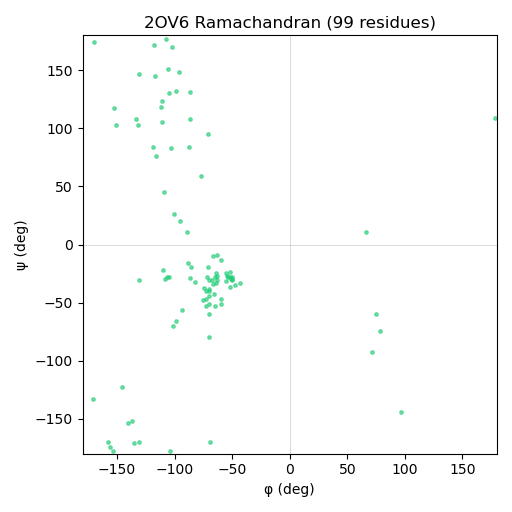13484 C C . GLY A 1 81 ? 17.243 -19.088 -20.723 1.00 0.00 81 GLY A C 9
ATOM 13485 O O . GLY A 1 81 ? 16.434 -20.009 -20.616 1.00 0.00 81 GLY A O 9
ATOM 13489 N N . SER A 1 82 ? 18.159 -19.037 -21.685 1.00 0.00 82 SER A N 9
ATOM 13490 C CA . SER A 1 82 ? 18.266 -20.083 -22.695 1.00 0.00 82 SER A CA 9
ATOM 13491 C C . SER A 1 82 ? 19.450 -21.001 -22.403 1.00 0.00 82 SER A C 9
ATOM 13492 O O . SER A 1 82 ? 20.059 -20.927 -21.337 1.00 0.00 82 SER A O 9
ATOM 13500 N N . GLY A 1 83 ? 19.770 -21.866 -23.361 1.00 0.00 83 GLY A N 9
ATOM 13501 C CA . GLY A 1 83 ? 20.879 -22.786 -23.189 1.00 0.00 83 GLY A CA 9
ATOM 13502 C C . GLY A 1 83 ? 21.825 -22.781 -24.374 1.00 0.00 83 GLY A C 9
ATOM 13503 O O . GLY A 1 83 ? 21.424 -22.468 -25.495 1.00 0.00 83 GLY A O 9
ATOM 13507 N N . SER A 1 84 ? 23.083 -23.128 -24.126 1.00 0.00 84 SER A N 9
ATOM 13508 C CA . SER A 1 84 ? 24.090 -23.158 -25.180 1.00 0.00 84 SER A CA 9
ATOM 13509 C C . SER A 1 84 ? 25.064 -24.313 -24.969 1.00 0.00 84 SER A C 9
ATOM 13510 O O . SER A 1 84 ? 24.848 -25.176 -24.118 1.00 0.00 84 SER A O 9
ATOM 13518 N N . THR A 1 85 ? 26.139 -24.323 -25.751 1.00 0.00 85 THR A N 9
ATOM 13519 C CA . THR A 1 85 ? 27.147 -25.372 -25.652 1.00 0.00 85 THR A CA 9
ATOM 13520 C C . THR A 1 85 ? 28.295 -24.947 -24.744 1.00 0.00 85 THR A C 9
ATOM 13521 O O . THR A 1 85 ? 28.100 -24.185 -23.797 1.00 0.00 85 THR A O 9
ATOM 13532 N N . SER A 1 86 ? 29.492 -25.445 -25.039 1.00 0.00 86 SER A N 9
ATOM 13533 C CA . SER A 1 86 ? 30.671 -25.119 -24.246 1.00 0.00 86 SER A CA 9
ATOM 13534 C C . SER A 1 86 ? 31.930 -25.704 -24.879 1.00 0.00 86 SER A C 9
ATOM 13535 O O . SER A 1 86 ? 32.989 -25.074 -24.881 1.00 0.00 86 SER A O 9
ATOM 13543 N N . LEU A 1 87 ? 31.807 -26.913 -25.416 1.00 0.00 87 LEU A N 9
ATOM 13544 C CA . LEU A 1 87 ? 32.934 -27.585 -26.053 1.00 0.00 87 LEU A CA 9
ATOM 13545 C C . LEU A 1 87 ? 33.514 -26.732 -27.176 1.00 0.00 87 LEU A C 9
ATOM 13546 O O . LEU A 1 87 ? 32.826 -25.880 -27.740 1.00 0.00 87 LEU A O 9
ATOM 13562 N N . ARG A 1 88 ? 34.782 -26.967 -27.497 1.00 0.00 88 ARG A N 9
ATOM 13563 C CA . ARG A 1 88 ? 35.453 -26.220 -28.554 1.00 0.00 88 ARG A CA 9
ATOM 13564 C C . ARG A 1 88 ? 36.315 -27.144 -29.409 1.00 0.00 88 ARG A C 9
ATOM 13565 O O . ARG A 1 88 ? 36.308 -28.361 -29.225 1.00 0.00 88 ARG A O 9
ATOM 13586 N N . GLU A 1 89 ? 37.055 -26.557 -30.345 1.00 0.00 89 GLU A N 9
ATOM 13587 C CA . GLU A 1 89 ? 37.921 -27.329 -31.229 1.00 0.00 89 GLU A CA 9
ATOM 13588 C C . GLU A 1 89 ? 39.389 -27.129 -30.863 1.00 0.00 89 GLU A C 9
ATOM 13589 O O . GLU A 1 89 ? 39.709 -26.513 -29.846 1.00 0.00 89 GLU A O 9
ATOM 13601 N N . LYS A 1 90 ? 40.277 -27.653 -31.700 1.00 0.00 90 LYS A N 9
ATOM 13602 C CA . LYS A 1 90 ? 41.712 -27.533 -31.468 1.00 0.00 90 LYS A CA 9
ATOM 13603 C C . LYS A 1 90 ? 42.146 -26.071 -31.492 1.00 0.00 90 LYS A C 9
ATOM 13604 O O . LYS A 1 90 ? 41.319 -25.171 -31.638 1.00 0.00 90 LYS A O 9
ATOM 13623 N N . ILE A 1 91 ? 43.447 -25.842 -31.348 1.00 0.00 91 ILE A N 9
ATOM 13624 C CA . ILE A 1 91 ? 43.990 -24.490 -31.356 1.00 0.00 91 ILE A CA 9
ATOM 13625 C C . ILE A 1 91 ? 45.025 -24.319 -32.463 1.00 0.00 91 ILE A C 9
ATOM 13626 O O . ILE A 1 91 ? 45.568 -23.231 -32.658 1.00 0.00 91 ILE A O 9
ATOM 13642 N N . LYS A 1 92 ? 45.294 -25.401 -33.186 1.00 0.00 92 LYS A N 9
ATOM 13643 C CA . LYS A 1 92 ? 46.262 -25.372 -34.276 1.00 0.00 92 LYS A CA 9
ATOM 13644 C C . LYS A 1 92 ? 47.687 -25.317 -33.736 1.00 0.00 92 LYS A C 9
ATOM 13645 O O . LYS A 1 92 ? 48.485 -26.223 -33.974 1.00 0.00 92 LYS A O 9
ATOM 13664 N N . GLN A 1 93 ? 47.999 -24.248 -33.009 1.00 0.00 93 GLN A N 9
ATOM 13665 C CA . GLN A 1 93 ? 49.328 -24.077 -32.436 1.00 0.00 93 GLN A CA 9
ATOM 13666 C C . GLN A 1 93 ? 49.690 -25.255 -31.538 1.00 0.00 93 GLN A C 9
ATOM 13667 O O . GLN A 1 93 ? 50.866 -25.537 -31.311 1.00 0.00 93 GLN A O 9
ATOM 13681 N N . ALA A 1 94 ? 48.671 -25.939 -31.028 1.00 0.00 94 ALA A N 9
ATOM 13682 C CA . ALA A 1 94 ? 48.882 -27.088 -30.156 1.00 0.00 94 ALA A CA 9
ATOM 13683 C C . ALA A 1 94 ? 49.843 -28.089 -30.789 1.00 0.00 94 ALA A C 9
ATOM 13684 O O . ALA A 1 94 ? 50.846 -28.469 -30.185 1.00 0.00 94 ALA A O 9
ATOM 13691 N N . VAL A 1 95 ? 49.529 -28.512 -32.009 1.00 0.00 95 VAL A N 9
ATOM 13692 C CA . VAL A 1 95 ? 50.365 -29.469 -32.725 1.00 0.00 95 VAL A CA 9
ATOM 13693 C C . VAL A 1 95 ? 51.686 -28.836 -33.149 1.00 0.00 95 VAL A C 9
ATOM 13694 O O . VAL A 1 95 ? 52.678 -29.530 -33.366 1.00 0.00 95 VAL A O 9
ATOM 13707 N N . GLY A 1 96 ? 51.691 -27.511 -33.264 1.00 0.00 96 GLY A N 9
ATOM 13708 C CA . GLY A 1 96 ? 52.895 -26.806 -33.661 1.00 0.00 96 GLY A CA 9
ATOM 13709 C C . GLY A 1 96 ? 54.093 -27.179 -32.810 1.00 0.00 96 GLY A C 9
ATOM 13710 O O . GLY A 1 96 ? 55.234 -27.109 -33.267 1.00 0.00 96 GLY A O 9
ATOM 13714 N N . VAL A 1 97 ? 53.834 -27.577 -31.569 1.00 0.00 97 VAL A N 9
ATOM 13715 C CA . VAL A 1 97 ? 54.900 -27.962 -30.652 1.00 0.00 97 VAL A CA 9
ATOM 13716 C C . VAL A 1 97 ? 55.663 -29.175 -31.174 1.00 0.00 97 VAL A C 9
ATOM 13717 O O . VAL A 1 97 ? 56.860 -29.320 -30.929 1.00 0.00 97 VAL A O 9
ATOM 13730 N N . ASP A 1 98 ? 54.961 -30.042 -31.894 1.00 0.00 98 ASP A N 9
ATOM 13731 C CA . ASP A 1 98 ? 55.571 -31.243 -32.453 1.00 0.00 98 ASP A CA 9
ATOM 13732 C C . ASP A 1 98 ? 56.525 -30.889 -33.590 1.00 0.00 98 ASP A C 9
ATOM 13733 O O . ASP A 1 98 ? 57.394 -31.681 -33.956 1.00 0.00 98 ASP A O 9
ATOM 13742 N N . LEU A 1 99 ? 56.355 -29.694 -34.147 1.00 0.00 99 LEU A N 9
ATOM 13743 C CA . LEU A 1 99 ? 57.200 -29.235 -35.244 1.00 0.00 99 LEU A CA 9
ATOM 13744 C C . LEU A 1 99 ? 58.617 -28.947 -34.757 1.00 0.00 99 LEU A C 9
ATOM 13745 O O . LEU A 1 99 ? 59.591 -29.434 -35.329 1.00 0.00 99 LEU A O 9
ATOM 13761 N N . TRP A 1 100 ? 58.722 -28.155 -33.696 1.00 0.00 100 TRP A N 9
ATOM 13762 C CA . TRP A 1 100 ? 60.020 -27.804 -33.130 1.00 0.00 100 TRP A CA 9
ATOM 13763 C C . TRP A 1 100 ? 60.642 -28.998 -32.415 1.00 0.00 100 TRP A C 9
ATOM 13764 O O . TRP A 1 100 ? 61.865 -29.114 -32.327 1.00 0.00 100 TRP A O 9
ATOM 13785 N N . LYS A 1 101 ? 59.794 -29.885 -31.905 1.00 0.00 101 LYS A N 9
ATOM 13786 C CA . LYS A 1 101 ? 60.261 -31.072 -31.198 1.00 0.00 101 LYS A CA 9
ATOM 13787 C C . LYS A 1 101 ? 61.010 -32.007 -32.141 1.00 0.00 101 LYS A C 9
ATOM 13788 O O . LYS A 1 101 ? 60.576 -32.247 -33.268 1.00 0.00 101 LYS A O 9
ATOM 13807 N N . MET A 1 1 ? 1.685 0.101 -0.086 1.00 0.00 1 MET A N 10
ATOM 13808 C CA . MET A 1 1 ? 2.388 0.059 -1.363 1.00 0.00 1 MET A CA 10
ATOM 13809 C C . MET A 1 1 ? 1.401 0.026 -2.526 1.00 0.00 1 MET A C 10
ATOM 13810 O O . MET A 1 1 ? 0.280 -0.464 -2.386 1.00 0.00 1 MET A O 10
ATOM 13824 N N . GLU A 1 2 ? 1.825 0.549 -3.672 1.00 0.00 2 GLU A N 10
ATOM 13825 C CA . GLU A 1 2 ? 0.976 0.580 -4.857 1.00 0.00 2 GLU A CA 10
ATOM 13826 C C . GLU A 1 2 ? 1.384 -0.508 -5.847 1.00 0.00 2 GLU A C 10
ATOM 13827 O O . GLU A 1 2 ? 2.427 -1.146 -5.691 1.00 0.00 2 GLU A O 10
ATOM 13839 N N . LEU A 1 3 ? 0.556 -0.715 -6.864 1.00 0.00 3 LEU A N 10
ATOM 13840 C CA . LEU A 1 3 ? 0.829 -1.726 -7.880 1.00 0.00 3 LEU A CA 10
ATOM 13841 C C . LEU A 1 3 ? 1.201 -1.076 -9.209 1.00 0.00 3 LEU A C 10
ATOM 13842 O O . LEU A 1 3 ? 0.338 -0.572 -9.928 1.00 0.00 3 LEU A O 10
ATOM 13858 N N . ALA A 1 4 ? 2.490 -1.093 -9.530 1.00 0.00 4 ALA A N 10
ATOM 13859 C CA . ALA A 1 4 ? 2.976 -0.509 -10.774 1.00 0.00 4 ALA A CA 10
ATOM 13860 C C . ALA A 1 4 ? 3.434 -1.591 -11.746 1.00 0.00 4 ALA A C 10
ATOM 13861 O O . ALA A 1 4 ? 4.263 -2.435 -11.405 1.00 0.00 4 ALA A O 10
ATOM 13868 N N . VAL A 1 5 ? 2.889 -1.561 -12.958 1.00 0.00 5 VAL A N 10
ATOM 13869 C CA . VAL A 1 5 ? 3.242 -2.539 -13.980 1.00 0.00 5 VAL A CA 10
ATOM 13870 C C . VAL A 1 5 ? 3.565 -1.858 -15.305 1.00 0.00 5 VAL A C 10
ATOM 13871 O O . VAL A 1 5 ? 3.038 -0.787 -15.608 1.00 0.00 5 VAL A O 10
ATOM 13884 N N . ILE A 1 6 ? 4.434 -2.485 -16.090 1.00 0.00 6 ILE A N 10
ATOM 13885 C CA . ILE A 1 6 ? 4.826 -1.940 -17.384 1.00 0.00 6 ILE A CA 10
ATOM 13886 C C . ILE A 1 6 ? 4.750 -3.004 -18.474 1.00 0.00 6 ILE A C 10
ATOM 13887 O O . ILE A 1 6 ? 5.655 -3.824 -18.620 1.00 0.00 6 ILE A O 10
ATOM 13903 N N . GLY A 1 7 ? 3.663 -2.982 -19.240 1.00 0.00 7 GLY A N 10
ATOM 13904 C CA . GLY A 1 7 ? 3.490 -3.948 -20.309 1.00 0.00 7 GLY A CA 10
ATOM 13905 C C . GLY A 1 7 ? 2.851 -3.340 -21.542 1.00 0.00 7 GLY A C 10
ATOM 13906 O O . GLY A 1 7 ? 3.353 -2.360 -22.092 1.00 0.00 7 GLY A O 10
ATOM 13910 N N . LYS A 1 8 ? 1.740 -3.923 -21.979 1.00 0.00 8 LYS A N 10
ATOM 13911 C CA . LYS A 1 8 ? 1.030 -3.434 -23.155 1.00 0.00 8 LYS A CA 10
ATOM 13912 C C . LYS A 1 8 ? -0.260 -2.725 -22.755 1.00 0.00 8 LYS A C 10
ATOM 13913 O O . LYS A 1 8 ? -0.614 -2.676 -21.577 1.00 0.00 8 LYS A O 10
ATOM 13932 N N . SER A 1 9 ? -0.959 -2.177 -23.744 1.00 0.00 9 SER A N 10
ATOM 13933 C CA . SER A 1 9 ? -2.209 -1.468 -23.495 1.00 0.00 9 SER A CA 10
ATOM 13934 C C . SER A 1 9 ? -3.351 -2.450 -23.250 1.00 0.00 9 SER A C 10
ATOM 13935 O O . SER A 1 9 ? -4.065 -2.350 -22.253 1.00 0.00 9 SER A O 10
ATOM 13943 N N . GLU A 1 10 ? -3.515 -3.398 -24.167 1.00 0.00 10 GLU A N 10
ATOM 13944 C CA . GLU A 1 10 ? -4.570 -4.397 -24.051 1.00 0.00 10 GLU A CA 10
ATOM 13945 C C . GLU A 1 10 ? -4.547 -5.055 -22.674 1.00 0.00 10 GLU A C 10
ATOM 13946 O O . GLU A 1 10 ? -5.572 -5.531 -22.184 1.00 0.00 10 GLU A O 10
ATOM 13958 N N . PHE A 1 11 ? -3.371 -5.079 -22.056 1.00 0.00 11 PHE A N 10
ATOM 13959 C CA . PHE A 1 11 ? -3.213 -5.680 -20.737 1.00 0.00 11 PHE A CA 10
ATOM 13960 C C . PHE A 1 11 ? -3.852 -4.806 -19.661 1.00 0.00 11 PHE A C 10
ATOM 13961 O O . PHE A 1 11 ? -4.448 -5.310 -18.709 1.00 0.00 11 PHE A O 10
ATOM 13978 N N . VAL A 1 12 ? -3.723 -3.493 -19.820 1.00 0.00 12 VAL A N 10
ATOM 13979 C CA . VAL A 1 12 ? -4.287 -2.547 -18.864 1.00 0.00 12 VAL A CA 10
ATOM 13980 C C . VAL A 1 12 ? -5.809 -2.529 -18.943 1.00 0.00 12 VAL A C 10
ATOM 13981 O O . VAL A 1 12 ? -6.491 -2.254 -17.954 1.00 0.00 12 VAL A O 10
ATOM 13994 N N . THR A 1 13 ? -6.339 -2.823 -20.126 1.00 0.00 13 THR A N 10
ATOM 13995 C CA . THR A 1 13 ? -7.781 -2.839 -20.336 1.00 0.00 13 THR A CA 10
ATOM 13996 C C . THR A 1 13 ? -8.489 -3.606 -19.224 1.00 0.00 13 THR A C 10
ATOM 13997 O O . THR A 1 13 ? -9.579 -3.230 -18.794 1.00 0.00 13 THR A O 10
ATOM 14008 N N . GLY A 1 14 ? -7.862 -4.684 -18.763 1.00 0.00 14 GLY A N 10
ATOM 14009 C CA . GLY A 1 14 ? -8.447 -5.486 -17.704 1.00 0.00 14 GLY A CA 10
ATOM 14010 C C . GLY A 1 14 ? -8.243 -4.875 -16.333 1.00 0.00 14 GLY A C 10
ATOM 14011 O O . GLY A 1 14 ? -9.186 -4.756 -15.551 1.00 0.00 14 GLY A O 10
ATOM 14015 N N . PHE A 1 15 ? -7.006 -4.487 -16.038 1.00 0.00 15 PHE A N 10
ATOM 14016 C CA . PHE A 1 15 ? -6.680 -3.886 -14.749 1.00 0.00 15 PHE A CA 10
ATOM 14017 C C . PHE A 1 15 ? -7.453 -2.587 -14.544 1.00 0.00 15 PHE A C 10
ATOM 14018 O O . PHE A 1 15 ? -8.056 -2.370 -13.493 1.00 0.00 15 PHE A O 10
ATOM 14035 N N . ARG A 1 16 ? -7.428 -1.725 -15.555 1.00 0.00 16 ARG A N 10
ATOM 14036 C CA . ARG A 1 16 ? -8.124 -0.445 -15.485 1.00 0.00 16 ARG A CA 10
ATOM 14037 C C . ARG A 1 16 ? -9.530 -0.621 -14.920 1.00 0.00 16 ARG A C 10
ATOM 14038 O O . ARG A 1 16 ? -10.069 0.279 -14.275 1.00 0.00 16 ARG A O 10
ATOM 14059 N N . LEU A 1 17 ? -10.120 -1.786 -15.167 1.00 0.00 17 LEU A N 10
ATOM 14060 C CA . LEU A 1 17 ? -11.464 -2.081 -14.683 1.00 0.00 17 LEU A CA 10
ATOM 14061 C C . LEU A 1 17 ? -11.529 -1.986 -13.162 1.00 0.00 17 LEU A C 10
ATOM 14062 O O . LEU A 1 17 ? -12.445 -1.382 -12.606 1.00 0.00 17 LEU A O 10
ATOM 14078 N N . ALA A 1 18 ? -10.548 -2.585 -12.495 1.00 0.00 18 ALA A N 10
ATOM 14079 C CA . ALA A 1 18 ? -10.490 -2.565 -11.039 1.00 0.00 18 ALA A CA 10
ATOM 14080 C C . ALA A 1 18 ? -9.819 -1.293 -10.533 1.00 0.00 18 ALA A C 10
ATOM 14081 O O . ALA A 1 18 ? -9.987 -0.907 -9.377 1.00 0.00 18 ALA A O 10
ATOM 14088 N N . GLY A 1 19 ? -9.056 -0.644 -11.408 1.00 0.00 19 GLY A N 10
ATOM 14089 C CA . GLY A 1 19 ? -8.370 0.578 -11.031 1.00 0.00 19 GLY A CA 10
ATOM 14090 C C . GLY A 1 19 ? -7.411 0.372 -9.876 1.00 0.00 19 GLY A C 10
ATOM 14091 O O . GLY A 1 19 ? -6.970 1.334 -9.247 1.00 0.00 19 GLY A O 10
ATOM 14095 N N . ILE A 1 20 ? -7.088 -0.886 -9.594 1.00 0.00 20 ILE A N 10
ATOM 14096 C CA . ILE A 1 20 ? -6.176 -1.215 -8.506 1.00 0.00 20 ILE A CA 10
ATOM 14097 C C . ILE A 1 20 ? -4.791 -1.568 -9.037 1.00 0.00 20 ILE A C 10
ATOM 14098 O O . ILE A 1 20 ? -3.795 -1.457 -8.323 1.00 0.00 20 ILE A O 10
ATOM 14114 N N . SER A 1 21 ? -4.737 -1.993 -10.295 1.00 0.00 21 SER A N 10
ATOM 14115 C CA . SER A 1 21 ? -3.474 -2.365 -10.923 1.00 0.00 21 SER A CA 10
ATOM 14116 C C . SER A 1 21 ? -3.028 -1.299 -11.919 1.00 0.00 21 SER A C 10
ATOM 14117 O O . SER A 1 21 ? -3.485 -1.270 -13.062 1.00 0.00 21 SER A O 10
ATOM 14125 N N . LYS A 1 22 ? -2.132 -0.423 -11.477 1.00 0.00 22 LYS A N 10
ATOM 14126 C CA . LYS A 1 22 ? -1.621 0.645 -12.328 1.00 0.00 22 LYS A CA 10
ATOM 14127 C C . LYS A 1 22 ? -0.557 0.117 -13.285 1.00 0.00 22 LYS A C 10
ATOM 14128 O O . LYS A 1 22 ? 0.608 -0.027 -12.915 1.00 0.00 22 LYS A O 10
ATOM 14147 N N . VAL A 1 23 ? -0.965 -0.170 -14.517 1.00 0.00 23 VAL A N 10
ATOM 14148 C CA . VAL A 1 23 ? -0.046 -0.680 -15.528 1.00 0.00 23 VAL A CA 10
ATOM 14149 C C . VAL A 1 23 ? 0.111 0.310 -16.677 1.00 0.00 23 VAL A C 10
ATOM 14150 O O . VAL A 1 23 ? -0.819 1.044 -17.009 1.00 0.00 23 VAL A O 10
ATOM 14163 N N . TYR A 1 24 ? 1.295 0.324 -17.280 1.00 0.00 24 TYR A N 10
ATOM 14164 C CA . TYR A 1 24 ? 1.575 1.225 -18.391 1.00 0.00 24 TYR A CA 10
ATOM 14165 C C . TYR A 1 24 ? 1.654 0.458 -19.708 1.00 0.00 24 TYR A C 10
ATOM 14166 O O . TYR A 1 24 ? 1.460 -0.757 -19.743 1.00 0.00 24 TYR A O 10
ATOM 14184 N N . GLU A 1 25 ? 1.939 1.178 -20.789 1.00 0.00 25 GLU A N 10
ATOM 14185 C CA . GLU A 1 25 ? 2.043 0.565 -22.108 1.00 0.00 25 GLU A CA 10
ATOM 14186 C C . GLU A 1 25 ? 3.320 1.010 -22.815 1.00 0.00 25 GLU A C 10
ATOM 14187 O O . GLU A 1 25 ? 3.446 2.163 -23.229 1.00 0.00 25 GLU A O 10
ATOM 14199 N N . THR A 1 26 ? 4.268 0.087 -22.949 1.00 0.00 26 THR A N 10
ATOM 14200 C CA . THR A 1 26 ? 5.536 0.383 -23.604 1.00 0.00 26 THR A CA 10
ATOM 14201 C C . THR A 1 26 ? 5.700 -0.435 -24.880 1.00 0.00 26 THR A C 10
ATOM 14202 O O . THR A 1 26 ? 6.422 -1.431 -24.919 1.00 0.00 26 THR A O 10
ATOM 14213 N N . PRO A 1 27 ? 5.015 -0.006 -25.951 1.00 0.00 27 PRO A N 10
ATOM 14214 C CA . PRO A 1 27 ? 5.070 -0.685 -27.249 1.00 0.00 27 PRO A CA 10
ATOM 14215 C C . PRO A 1 27 ? 6.425 -0.525 -27.930 1.00 0.00 27 PRO A C 10
ATOM 14216 O O . PRO A 1 27 ? 6.992 -1.491 -28.440 1.00 0.00 27 PRO A O 10
ATOM 14227 N N . ASP A 1 28 ? 6.939 0.700 -27.934 1.00 0.00 28 ASP A N 10
ATOM 14228 C CA . ASP A 1 28 ? 8.229 0.987 -28.551 1.00 0.00 28 ASP A CA 10
ATOM 14229 C C . ASP A 1 28 ? 9.343 0.979 -27.509 1.00 0.00 28 ASP A C 10
ATOM 14230 O O . ASP A 1 28 ? 9.098 1.201 -26.323 1.00 0.00 28 ASP A O 10
ATOM 14239 N N . ILE A 1 29 ? 10.566 0.721 -27.960 1.00 0.00 29 ILE A N 10
ATOM 14240 C CA . ILE A 1 29 ? 11.717 0.684 -27.067 1.00 0.00 29 ILE A CA 10
ATOM 14241 C C . ILE A 1 29 ? 12.056 2.078 -26.549 1.00 0.00 29 ILE A C 10
ATOM 14242 O O . ILE A 1 29 ? 12.356 2.274 -25.371 1.00 0.00 29 ILE A O 10
ATOM 14258 N N . PRO A 1 30 ? 12.006 3.072 -27.449 1.00 0.00 30 PRO A N 10
ATOM 14259 C CA . PRO A 1 30 ? 12.302 4.466 -27.105 1.00 0.00 30 PRO A CA 10
ATOM 14260 C C . PRO A 1 30 ? 11.228 5.084 -26.217 1.00 0.00 30 PRO A C 10
ATOM 14261 O O . PRO A 1 30 ? 11.531 5.860 -25.310 1.00 0.00 30 PRO A O 10
ATOM 14272 N N . ALA A 1 31 ? 9.974 4.736 -26.482 1.00 0.00 31 ALA A N 10
ATOM 14273 C CA . ALA A 1 31 ? 8.855 5.256 -25.705 1.00 0.00 31 ALA A CA 10
ATOM 14274 C C . ALA A 1 31 ? 9.017 4.928 -24.224 1.00 0.00 31 ALA A C 10
ATOM 14275 O O . ALA A 1 31 ? 8.420 5.577 -23.365 1.00 0.00 31 ALA A O 10
ATOM 14282 N N . THR A 1 32 ? 9.829 3.917 -23.932 1.00 0.00 32 THR A N 10
ATOM 14283 C CA . THR A 1 32 ? 10.068 3.502 -22.555 1.00 0.00 32 THR A CA 10
ATOM 14284 C C . THR A 1 32 ? 10.448 4.692 -21.681 1.00 0.00 32 THR A C 10
ATOM 14285 O O . THR A 1 32 ? 10.045 4.774 -20.521 1.00 0.00 32 THR A O 10
ATOM 14296 N N . GLU A 1 33 ? 11.224 5.611 -22.245 1.00 0.00 33 GLU A N 10
ATOM 14297 C CA . GLU A 1 33 ? 11.657 6.797 -21.515 1.00 0.00 33 GLU A CA 10
ATOM 14298 C C . GLU A 1 33 ? 10.466 7.516 -20.888 1.00 0.00 33 GLU A C 10
ATOM 14299 O O . GLU A 1 33 ? 10.584 8.121 -19.823 1.00 0.00 33 GLU A O 10
ATOM 14311 N N . SER A 1 34 ? 9.320 7.444 -21.557 1.00 0.00 34 SER A N 10
ATOM 14312 C CA . SER A 1 34 ? 8.108 8.091 -21.069 1.00 0.00 34 SER A CA 10
ATOM 14313 C C . SER A 1 34 ? 7.643 7.457 -19.762 1.00 0.00 34 SER A C 10
ATOM 14314 O O . SER A 1 34 ? 7.422 8.149 -18.768 1.00 0.00 34 SER A O 10
ATOM 14322 N N . ALA A 1 35 ? 7.496 6.136 -19.771 1.00 0.00 35 ALA A N 10
ATOM 14323 C CA . ALA A 1 35 ? 7.059 5.408 -18.587 1.00 0.00 35 ALA A CA 10
ATOM 14324 C C . ALA A 1 35 ? 8.065 5.553 -17.450 1.00 0.00 35 ALA A C 10
ATOM 14325 O O . ALA A 1 35 ? 7.708 5.462 -16.276 1.00 0.00 35 ALA A O 10
ATOM 14332 N N . VAL A 1 36 ? 9.326 5.780 -17.808 1.00 0.00 36 VAL A N 10
ATOM 14333 C CA . VAL A 1 36 ? 10.384 5.938 -16.818 1.00 0.00 36 VAL A CA 10
ATOM 14334 C C . VAL A 1 36 ? 10.137 7.159 -15.939 1.00 0.00 36 VAL A C 10
ATOM 14335 O O . VAL A 1 36 ? 10.537 7.191 -14.775 1.00 0.00 36 VAL A O 10
ATOM 14348 N N . ARG A 1 37 ? 9.474 8.163 -16.504 1.00 0.00 37 ARG A N 10
ATOM 14349 C CA . ARG A 1 37 ? 9.173 9.388 -15.772 1.00 0.00 37 ARG A CA 10
ATOM 14350 C C . ARG A 1 37 ? 8.533 9.072 -14.424 1.00 0.00 37 ARG A C 10
ATOM 14351 O O . ARG A 1 37 ? 8.875 9.675 -13.406 1.00 0.00 37 ARG A O 10
ATOM 14372 N N . SER A 1 38 ? 7.602 8.123 -14.424 1.00 0.00 38 SER A N 10
ATOM 14373 C CA . SER A 1 38 ? 6.910 7.730 -13.202 1.00 0.00 38 SER A CA 10
ATOM 14374 C C . SER A 1 38 ? 7.689 6.648 -12.461 1.00 0.00 38 SER A C 10
ATOM 14375 O O . SER A 1 38 ? 7.607 6.534 -11.238 1.00 0.00 38 SER A O 10
ATOM 14383 N N . VAL A 1 39 ? 8.446 5.853 -13.211 1.00 0.00 39 VAL A N 10
ATOM 14384 C CA . VAL A 1 39 ? 9.241 4.780 -12.627 1.00 0.00 39 VAL A CA 10
ATOM 14385 C C . VAL A 1 39 ? 10.303 5.334 -11.683 1.00 0.00 39 VAL A C 10
ATOM 14386 O O . VAL A 1 39 ? 10.514 4.805 -10.591 1.00 0.00 39 VAL A O 10
ATOM 14399 N N . LEU A 1 40 ? 10.967 6.402 -12.110 1.00 0.00 40 LEU A N 10
ATOM 14400 C CA . LEU A 1 40 ? 12.007 7.029 -11.303 1.00 0.00 40 LEU A CA 10
ATOM 14401 C C . LEU A 1 40 ? 11.511 7.293 -9.885 1.00 0.00 40 LEU A C 10
ATOM 14402 O O . LEU A 1 40 ? 12.293 7.305 -8.935 1.00 0.00 40 LEU A O 10
ATOM 14418 N N . GLU A 1 41 ? 10.205 7.503 -9.750 1.00 0.00 41 GLU A N 10
ATOM 14419 C CA . GLU A 1 41 ? 9.605 7.765 -8.447 1.00 0.00 41 GLU A CA 10
ATOM 14420 C C . GLU A 1 41 ? 8.812 6.556 -7.960 1.00 0.00 41 GLU A C 10
ATOM 14421 O O . GLU A 1 41 ? 8.440 6.475 -6.789 1.00 0.00 41 GLU A O 10
ATOM 14433 N N . ASP A 1 42 ? 8.558 5.618 -8.866 1.00 0.00 42 ASP A N 10
ATOM 14434 C CA . ASP A 1 42 ? 7.811 4.412 -8.530 1.00 0.00 42 ASP A CA 10
ATOM 14435 C C . ASP A 1 42 ? 8.638 3.491 -7.638 1.00 0.00 42 ASP A C 10
ATOM 14436 O O . ASP A 1 42 ? 8.111 2.560 -7.029 1.00 0.00 42 ASP A O 10
ATOM 14445 N N . LYS A 1 43 ? 9.938 3.757 -7.567 1.00 0.00 43 LYS A N 10
ATOM 14446 C CA . LYS A 1 43 ? 10.840 2.953 -6.750 1.00 0.00 43 LYS A CA 10
ATOM 14447 C C . LYS A 1 43 ? 10.501 3.091 -5.269 1.00 0.00 43 LYS A C 10
ATOM 14448 O O . LYS A 1 43 ? 10.587 2.126 -4.511 1.00 0.00 43 LYS A O 10
ATOM 14467 N N . SER A 1 44 ? 10.116 4.297 -4.864 1.00 0.00 44 SER A N 10
ATOM 14468 C CA . SER A 1 44 ? 9.767 4.562 -3.474 1.00 0.00 44 SER A CA 10
ATOM 14469 C C . SER A 1 44 ? 8.253 4.561 -3.284 1.00 0.00 44 SER A C 10
ATOM 14470 O O . SER A 1 44 ? 7.729 5.206 -2.375 1.00 0.00 44 SER A O 10
ATOM 14478 N N . VAL A 1 45 ? 7.555 3.833 -4.150 1.00 0.00 45 VAL A N 10
ATOM 14479 C CA . VAL A 1 45 ? 6.101 3.747 -4.078 1.00 0.00 45 VAL A CA 10
ATOM 14480 C C . VAL A 1 45 ? 5.657 2.403 -3.512 1.00 0.00 45 VAL A C 10
ATOM 14481 O O . VAL A 1 45 ? 5.200 2.317 -2.373 1.00 0.00 45 VAL A O 10
ATOM 14494 N N . GLY A 1 46 ? 5.796 1.353 -4.316 1.00 0.00 46 GLY A N 10
ATOM 14495 C CA . GLY A 1 46 ? 5.405 0.026 -3.877 1.00 0.00 46 GLY A CA 10
ATOM 14496 C C . GLY A 1 46 ? 6.118 -1.071 -4.643 1.00 0.00 46 GLY A C 10
ATOM 14497 O O . GLY A 1 46 ? 7.348 -1.131 -4.655 1.00 0.00 46 GLY A O 10
ATOM 14501 N N . ILE A 1 47 ? 5.345 -1.943 -5.282 1.00 0.00 47 ILE A N 10
ATOM 14502 C CA . ILE A 1 47 ? 5.910 -3.043 -6.053 1.00 0.00 47 ILE A CA 10
ATOM 14503 C C . ILE A 1 47 ? 5.808 -2.774 -7.551 1.00 0.00 47 ILE A C 10
ATOM 14504 O O . ILE A 1 47 ? 4.739 -2.437 -8.061 1.00 0.00 47 ILE A O 10
ATOM 14520 N N . LEU A 1 48 ? 6.927 -2.928 -8.251 1.00 0.00 48 LEU A N 10
ATOM 14521 C CA . LEU A 1 48 ? 6.964 -2.704 -9.692 1.00 0.00 48 LEU A CA 10
ATOM 14522 C C . LEU A 1 48 ? 7.080 -4.025 -10.445 1.00 0.00 48 LEU A C 10
ATOM 14523 O O . LEU A 1 48 ? 7.658 -4.990 -9.944 1.00 0.00 48 LEU A O 10
ATOM 14539 N N . VAL A 1 49 ? 6.529 -4.062 -11.654 1.00 0.00 49 VAL A N 10
ATOM 14540 C CA . VAL A 1 49 ? 6.573 -5.263 -12.479 1.00 0.00 49 VAL A CA 10
ATOM 14541 C C . VAL A 1 49 ? 6.521 -4.914 -13.962 1.00 0.00 49 VAL A C 10
ATOM 14542 O O . VAL A 1 49 ? 5.516 -4.403 -14.455 1.00 0.00 49 VAL A O 10
ATOM 14555 N N . MET A 1 50 ? 7.612 -5.193 -14.669 1.00 0.00 50 MET A N 10
ATOM 14556 C CA . MET A 1 50 ? 7.690 -4.910 -16.097 1.00 0.00 50 MET A CA 10
ATOM 14557 C C . MET A 1 50 ? 7.926 -6.190 -16.893 1.00 0.00 50 MET A C 10
ATOM 14558 O O . MET A 1 50 ? 8.188 -7.249 -16.321 1.00 0.00 50 MET A O 10
ATOM 14572 N N . HIS A 1 51 ? 7.833 -6.085 -18.215 1.00 0.00 51 HIS A N 10
ATOM 14573 C CA . HIS A 1 51 ? 8.037 -7.235 -19.089 1.00 0.00 51 HIS A CA 10
ATOM 14574 C C . HIS A 1 51 ? 9.387 -7.148 -19.795 1.00 0.00 51 HIS A C 10
ATOM 14575 O O . HIS A 1 51 ? 9.850 -6.061 -20.137 1.00 0.00 51 HIS A O 10
ATOM 14589 N N . ASN A 1 52 ? 10.013 -8.301 -20.009 1.00 0.00 52 ASN A N 10
ATOM 14590 C CA . ASN A 1 52 ? 11.310 -8.354 -20.672 1.00 0.00 52 ASN A CA 10
ATOM 14591 C C . ASN A 1 52 ? 11.195 -7.915 -22.129 1.00 0.00 52 ASN A C 10
ATOM 14592 O O . ASN A 1 52 ? 12.201 -7.686 -22.800 1.00 0.00 52 ASN A O 10
ATOM 14603 N N . ASP A 1 53 ? 9.962 -7.799 -22.610 1.00 0.00 53 ASP A N 10
ATOM 14604 C CA . ASP A 1 53 ? 9.714 -7.385 -23.986 1.00 0.00 53 ASP A CA 10
ATOM 14605 C C . ASP A 1 53 ? 10.190 -5.954 -24.217 1.00 0.00 53 ASP A C 10
ATOM 14606 O O . ASP A 1 53 ? 10.283 -5.497 -25.357 1.00 0.00 53 ASP A O 10
ATOM 14615 N N . ASP A 1 54 ? 10.489 -5.253 -23.130 1.00 0.00 54 ASP A N 10
ATOM 14616 C CA . ASP A 1 54 ? 10.956 -3.873 -23.214 1.00 0.00 54 ASP A CA 10
ATOM 14617 C C . ASP A 1 54 ? 12.197 -3.666 -22.351 1.00 0.00 54 ASP A C 10
ATOM 14618 O O . ASP A 1 54 ? 13.046 -2.829 -22.660 1.00 0.00 54 ASP A O 10
ATOM 14627 N N . ILE A 1 55 ? 12.295 -4.433 -21.270 1.00 0.00 55 ILE A N 10
ATOM 14628 C CA . ILE A 1 55 ? 13.432 -4.333 -20.364 1.00 0.00 55 ILE A CA 10
ATOM 14629 C C . ILE A 1 55 ? 14.728 -4.735 -21.061 1.00 0.00 55 ILE A C 10
ATOM 14630 O O . ILE A 1 55 ? 15.787 -4.165 -20.803 1.00 0.00 55 ILE A O 10
ATOM 14646 N N . GLY A 1 56 ? 14.635 -5.721 -21.949 1.00 0.00 56 GLY A N 10
ATOM 14647 C CA . GLY A 1 56 ? 15.806 -6.182 -22.671 1.00 0.00 56 GLY A CA 10
ATOM 14648 C C . GLY A 1 56 ? 16.178 -5.263 -23.818 1.00 0.00 56 GLY A C 10
ATOM 14649 O O . GLY A 1 56 ? 17.351 -5.141 -24.168 1.00 0.00 56 GLY A O 10
ATOM 14653 N N . ASN A 1 57 ? 15.176 -4.617 -24.406 1.00 0.00 57 ASN A N 10
ATOM 14654 C CA . ASN A 1 57 ? 15.404 -3.707 -25.522 1.00 0.00 57 ASN A CA 10
ATOM 14655 C C . ASN A 1 57 ? 16.466 -2.669 -25.170 1.00 0.00 57 ASN A C 10
ATOM 14656 O O . ASN A 1 57 ? 17.166 -2.159 -26.046 1.00 0.00 57 ASN A O 10
ATOM 14667 N N . LEU A 1 58 ? 16.581 -2.362 -23.883 1.00 0.00 58 LEU A N 10
ATOM 14668 C CA . LEU A 1 58 ? 17.558 -1.386 -23.413 1.00 0.00 58 LEU A CA 10
ATOM 14669 C C . LEU A 1 58 ? 18.594 -2.044 -22.508 1.00 0.00 58 LEU A C 10
ATOM 14670 O O . LEU A 1 58 ? 18.556 -1.918 -21.284 1.00 0.00 58 LEU A O 10
ATOM 14686 N N . PRO A 1 59 ? 19.546 -2.763 -23.123 1.00 0.00 59 PRO A N 10
ATOM 14687 C CA . PRO A 1 59 ? 20.612 -3.454 -22.392 1.00 0.00 59 PRO A CA 10
ATOM 14688 C C . PRO A 1 59 ? 21.610 -2.483 -21.770 1.00 0.00 59 PRO A C 10
ATOM 14689 O O . PRO A 1 59 ? 21.520 -2.162 -20.585 1.00 0.00 59 PRO A O 10
ATOM 14700 N N . GLU A 1 60 ? 22.561 -2.021 -22.576 1.00 0.00 60 GLU A N 10
ATOM 14701 C CA . GLU A 1 60 ? 23.576 -1.087 -22.102 1.00 0.00 60 GLU A CA 10
ATOM 14702 C C . GLU A 1 60 ? 22.948 0.248 -21.714 1.00 0.00 60 GLU A C 10
ATOM 14703 O O . GLU A 1 60 ? 23.601 1.105 -21.118 1.00 0.00 60 GLU A O 10
ATOM 14715 N N . VAL A 1 61 ? 21.675 0.419 -22.057 1.00 0.00 61 VAL A N 10
ATOM 14716 C CA . VAL A 1 61 ? 20.957 1.649 -21.745 1.00 0.00 61 VAL A CA 10
ATOM 14717 C C . VAL A 1 61 ? 20.282 1.561 -20.381 1.00 0.00 61 VAL A C 10
ATOM 14718 O O . VAL A 1 61 ? 20.559 2.360 -19.486 1.00 0.00 61 VAL A O 10
ATOM 14731 N N . LEU A 1 62 ? 19.395 0.584 -20.229 1.00 0.00 62 LEU A N 10
ATOM 14732 C CA . LEU A 1 62 ? 18.680 0.389 -18.973 1.00 0.00 62 LEU A CA 10
ATOM 14733 C C . LEU A 1 62 ? 19.323 -0.719 -18.145 1.00 0.00 62 LEU A C 10
ATOM 14734 O O . LEU A 1 62 ? 19.834 -0.474 -17.052 1.00 0.00 62 LEU A O 10
ATOM 14750 N N . ARG A 1 63 ? 19.296 -1.937 -18.675 1.00 0.00 63 ARG A N 10
ATOM 14751 C CA . ARG A 1 63 ? 19.878 -3.083 -17.986 1.00 0.00 63 ARG A CA 10
ATOM 14752 C C . ARG A 1 63 ? 21.214 -2.713 -17.349 1.00 0.00 63 ARG A C 10
ATOM 14753 O O . ARG A 1 63 ? 21.565 -3.215 -16.280 1.00 0.00 63 ARG A O 10
ATOM 14774 N N . LYS A 1 64 ? 21.956 -1.833 -18.012 1.00 0.00 64 LYS A N 10
ATOM 14775 C CA . LYS A 1 64 ? 23.254 -1.394 -17.512 1.00 0.00 64 LYS A CA 10
ATOM 14776 C C . LYS A 1 64 ? 23.089 -0.460 -16.318 1.00 0.00 64 LYS A C 10
ATOM 14777 O O . LYS A 1 64 ? 23.746 -0.627 -15.291 1.00 0.00 64 LYS A O 10
ATOM 14796 N N . ASN A 1 65 ? 22.206 0.524 -16.459 1.00 0.00 65 ASN A N 10
ATOM 14797 C CA . ASN A 1 65 ? 21.955 1.485 -15.391 1.00 0.00 65 ASN A CA 10
ATOM 14798 C C . ASN A 1 65 ? 21.293 0.807 -14.195 1.00 0.00 65 ASN A C 10
ATOM 14799 O O . ASN A 1 65 ? 21.773 0.910 -13.065 1.00 0.00 65 ASN A O 10
ATOM 14810 N N . LEU A 1 66 ? 20.188 0.115 -14.451 1.00 0.00 66 LEU A N 10
ATOM 14811 C CA . LEU A 1 66 ? 19.459 -0.580 -13.396 1.00 0.00 66 LEU A CA 10
ATOM 14812 C C . LEU A 1 66 ? 20.335 -1.642 -12.739 1.00 0.00 66 LEU A C 10
ATOM 14813 O O . LEU A 1 66 ? 20.123 -2.007 -11.583 1.00 0.00 66 LEU A O 10
ATOM 14829 N N . ASN A 1 67 ? 21.321 -2.133 -13.483 1.00 0.00 67 ASN A N 10
ATOM 14830 C CA . ASN A 1 67 ? 22.230 -3.152 -12.972 1.00 0.00 67 ASN A CA 10
ATOM 14831 C C . ASN A 1 67 ? 22.758 -2.768 -11.593 1.00 0.00 67 ASN A C 10
ATOM 14832 O O . ASN A 1 67 ? 22.937 -3.623 -10.726 1.00 0.00 67 ASN A O 10
ATOM 14843 N N . GLU A 1 68 ? 23.004 -1.476 -11.398 1.00 0.00 68 GLU A N 10
ATOM 14844 C CA . GLU A 1 68 ? 23.511 -0.979 -10.124 1.00 0.00 68 GLU A CA 10
ATOM 14845 C C . GLU A 1 68 ? 22.429 -0.212 -9.370 1.00 0.00 68 GLU A C 10
ATOM 14846 O O . GLU A 1 68 ? 22.679 0.346 -8.301 1.00 0.00 68 GLU A O 10
ATOM 14858 N N . SER A 1 69 ? 21.225 -0.189 -9.934 1.00 0.00 69 SER A N 10
ATOM 14859 C CA . SER A 1 69 ? 20.106 0.513 -9.317 1.00 0.00 69 SER A CA 10
ATOM 14860 C C . SER A 1 69 ? 18.997 -0.463 -8.935 1.00 0.00 69 SER A C 10
ATOM 14861 O O . SER A 1 69 ? 17.837 -0.077 -8.790 1.00 0.00 69 SER A O 10
ATOM 14869 N N . VAL A 1 70 ? 19.363 -1.731 -8.775 1.00 0.00 70 VAL A N 10
ATOM 14870 C CA . VAL A 1 70 ? 18.401 -2.763 -8.409 1.00 0.00 70 VAL A CA 10
ATOM 14871 C C . VAL A 1 70 ? 17.985 -2.634 -6.948 1.00 0.00 70 VAL A C 10
ATOM 14872 O O . VAL A 1 70 ? 18.192 -3.548 -6.151 1.00 0.00 70 VAL A O 10
ATOM 14885 N N . GLN A 1 71 ? 17.396 -1.493 -6.604 1.00 0.00 71 GLN A N 10
ATOM 14886 C CA . GLN A 1 71 ? 16.951 -1.244 -5.238 1.00 0.00 71 GLN A CA 10
ATOM 14887 C C . GLN A 1 71 ? 15.534 -1.766 -5.024 1.00 0.00 71 GLN A C 10
ATOM 14888 O O . GLN A 1 71 ? 15.296 -2.680 -4.234 1.00 0.00 71 GLN A O 10
ATOM 14902 N N . PRO A 1 72 ? 14.570 -1.173 -5.743 1.00 0.00 72 PRO A N 10
ATOM 14903 C CA . PRO A 1 72 ? 13.159 -1.562 -5.649 1.00 0.00 72 PRO A CA 10
ATOM 14904 C C . PRO A 1 72 ? 12.896 -2.938 -6.250 1.00 0.00 72 PRO A C 10
ATOM 14905 O O . PRO A 1 72 ? 13.829 -3.677 -6.569 1.00 0.00 72 PRO A O 10
ATOM 14916 N N . THR A 1 73 ? 11.620 -3.278 -6.403 1.00 0.00 73 THR A N 10
ATOM 14917 C CA . THR A 1 73 ? 11.235 -4.566 -6.965 1.00 0.00 73 THR A CA 10
ATOM 14918 C C . THR A 1 73 ? 10.765 -4.418 -8.408 1.00 0.00 73 THR A C 10
ATOM 14919 O O . THR A 1 73 ? 9.607 -4.088 -8.664 1.00 0.00 73 THR A O 10
ATOM 14930 N N . VAL A 1 74 ? 11.672 -4.664 -9.348 1.00 0.00 74 VAL A N 10
ATOM 14931 C CA . VAL A 1 74 ? 11.350 -4.560 -10.766 1.00 0.00 74 VAL A CA 10
ATOM 14932 C C . VAL A 1 74 ? 11.111 -5.936 -11.379 1.00 0.00 74 VAL A C 10
ATOM 14933 O O . VAL A 1 74 ? 11.961 -6.465 -12.095 1.00 0.00 74 VAL A O 10
ATOM 14946 N N . VAL A 1 75 ? 9.947 -6.511 -11.092 1.00 0.00 75 VAL A N 10
ATOM 14947 C CA . VAL A 1 75 ? 9.595 -7.826 -11.615 1.00 0.00 75 VAL A CA 10
ATOM 14948 C C . VAL A 1 75 ? 9.630 -7.837 -13.139 1.00 0.00 75 VAL A C 10
ATOM 14949 O O . VAL A 1 75 ? 8.677 -7.419 -13.795 1.00 0.00 75 VAL A O 10
ATOM 14962 N N . ALA A 1 76 ? 10.736 -8.321 -13.696 1.00 0.00 76 ALA A N 10
ATOM 14963 C CA . ALA A 1 76 ? 10.894 -8.390 -15.144 1.00 0.00 76 ALA A CA 10
ATOM 14964 C C . ALA A 1 76 ? 10.410 -9.731 -15.686 1.00 0.00 76 ALA A C 10
ATOM 14965 O O . ALA A 1 76 ? 11.163 -10.705 -15.725 1.00 0.00 76 ALA A O 10
ATOM 14972 N N . LEU A 1 77 ? 9.149 -9.775 -16.102 1.00 0.00 77 LEU A N 10
ATOM 14973 C CA . LEU A 1 77 ? 8.564 -10.997 -16.641 1.00 0.00 77 LEU A CA 10
ATOM 14974 C C . LEU A 1 77 ? 9.312 -11.455 -17.889 1.00 0.00 77 LEU A C 10
ATOM 14975 O O . LEU A 1 77 ? 9.888 -10.643 -18.612 1.00 0.00 77 LEU A O 10
ATOM 14991 N N . GLY A 1 78 ? 9.295 -12.761 -18.137 1.00 0.00 78 GLY A N 10
ATOM 14992 C CA . GLY A 1 78 ? 9.974 -13.303 -19.300 1.00 0.00 78 GLY A CA 10
ATOM 14993 C C . GLY A 1 78 ? 11.164 -14.165 -18.928 1.00 0.00 78 GLY A C 10
ATOM 14994 O O . GLY A 1 78 ? 11.078 -14.998 -18.027 1.00 0.00 78 GLY A O 10
ATOM 14998 N N . GLY A 1 79 ? 12.279 -13.964 -19.624 1.00 0.00 79 GLY A N 10
ATOM 14999 C CA . GLY A 1 79 ? 13.475 -14.738 -19.348 1.00 0.00 79 GLY A CA 10
ATOM 15000 C C . GLY A 1 79 ? 14.451 -14.730 -20.508 1.00 0.00 79 GLY A C 10
ATOM 15001 O O . GLY A 1 79 ? 14.710 -15.768 -21.116 1.00 0.00 79 GLY A O 10
ATOM 15005 N N . SER A 1 80 ? 14.992 -13.556 -20.816 1.00 0.00 80 SER A N 10
ATOM 15006 C CA . SER A 1 80 ? 15.941 -13.417 -21.915 1.00 0.00 80 SER A CA 10
ATOM 15007 C C . SER A 1 80 ? 17.173 -14.286 -21.683 1.00 0.00 80 SER A C 10
ATOM 15008 O O . SER A 1 80 ? 17.343 -15.325 -22.319 1.00 0.00 80 SER A O 10
ATOM 15016 N N . GLY A 1 81 ? 18.031 -13.852 -20.765 1.00 0.00 81 GLY A N 10
ATOM 15017 C CA . GLY A 1 81 ? 19.237 -14.601 -20.463 1.00 0.00 81 GLY A CA 10
ATOM 15018 C C . GLY A 1 81 ? 20.356 -13.716 -19.952 1.00 0.00 81 GLY A C 10
ATOM 15019 O O . GLY A 1 81 ? 20.144 -12.537 -19.666 1.00 0.00 81 GLY A O 10
ATOM 15023 N N . SER A 1 82 ? 21.552 -14.285 -19.834 1.00 0.00 82 SER A N 10
ATOM 15024 C CA . SER A 1 82 ? 22.708 -13.541 -19.347 1.00 0.00 82 SER A CA 10
ATOM 15025 C C . SER A 1 82 ? 24.007 -14.227 -19.759 1.00 0.00 82 SER A C 10
ATOM 15026 O O . SER A 1 82 ? 24.240 -15.389 -19.430 1.00 0.00 82 SER A O 10
ATOM 15034 N N . GLY A 1 83 ? 24.851 -13.497 -20.483 1.00 0.00 83 GLY A N 10
ATOM 15035 C CA . GLY A 1 83 ? 26.116 -14.050 -20.928 1.00 0.00 83 GLY A CA 10
ATOM 15036 C C . GLY A 1 83 ? 27.285 -13.130 -20.639 1.00 0.00 83 GLY A C 10
ATOM 15037 O O . GLY A 1 83 ? 27.524 -12.169 -21.371 1.00 0.00 83 GLY A O 10
ATOM 15041 N N . SER A 1 84 ? 28.016 -13.422 -19.567 1.00 0.00 84 SER A N 10
ATOM 15042 C CA . SER A 1 84 ? 29.163 -12.611 -19.180 1.00 0.00 84 SER A CA 10
ATOM 15043 C C . SER A 1 84 ? 29.832 -13.177 -17.931 1.00 0.00 84 SER A C 10
ATOM 15044 O O . SER A 1 84 ? 29.185 -13.382 -16.903 1.00 0.00 84 SER A O 10
ATOM 15052 N N . THR A 1 85 ? 31.134 -13.428 -18.027 1.00 0.00 85 THR A N 10
ATOM 15053 C CA . THR A 1 85 ? 31.892 -13.972 -16.907 1.00 0.00 85 THR A CA 10
ATOM 15054 C C . THR A 1 85 ? 32.567 -12.862 -16.109 1.00 0.00 85 THR A C 10
ATOM 15055 O O . THR A 1 85 ? 32.141 -12.531 -15.003 1.00 0.00 85 THR A O 10
ATOM 15066 N N . SER A 1 86 ? 33.623 -12.289 -16.679 1.00 0.00 86 SER A N 10
ATOM 15067 C CA . SER A 1 86 ? 34.360 -11.217 -16.019 1.00 0.00 86 SER A CA 10
ATOM 15068 C C . SER A 1 86 ? 35.503 -10.722 -16.899 1.00 0.00 86 SER A C 10
ATOM 15069 O O . SER A 1 86 ? 35.765 -11.277 -17.967 1.00 0.00 86 SER A O 10
ATOM 15077 N N . LEU A 1 87 ? 36.181 -9.675 -16.443 1.00 0.00 87 LEU A N 10
ATOM 15078 C CA . LEU A 1 87 ? 37.298 -9.103 -17.188 1.00 0.00 87 LEU A CA 10
ATOM 15079 C C . LEU A 1 87 ? 37.977 -7.996 -16.388 1.00 0.00 87 LEU A C 10
ATOM 15080 O O . LEU A 1 87 ? 37.377 -6.955 -16.117 1.00 0.00 87 LEU A O 10
ATOM 15096 N N . ARG A 1 88 ? 39.231 -8.227 -16.013 1.00 0.00 88 ARG A N 10
ATOM 15097 C CA . ARG A 1 88 ? 39.991 -7.249 -15.245 1.00 0.00 88 ARG A CA 10
ATOM 15098 C C . ARG A 1 88 ? 41.487 -7.544 -15.318 1.00 0.00 88 ARG A C 10
ATOM 15099 O O . ARG A 1 88 ? 41.913 -8.470 -16.008 1.00 0.00 88 ARG A O 10
ATOM 15120 N N . GLU A 1 89 ? 42.277 -6.750 -14.602 1.00 0.00 89 GLU A N 10
ATOM 15121 C CA . GLU A 1 89 ? 43.724 -6.927 -14.588 1.00 0.00 89 GLU A CA 10
ATOM 15122 C C . GLU A 1 89 ? 44.364 -6.083 -13.489 1.00 0.00 89 GLU A C 10
ATOM 15123 O O . GLU A 1 89 ? 43.672 -5.516 -12.643 1.00 0.00 89 GLU A O 10
ATOM 15135 N N . LYS A 1 90 ? 45.690 -6.004 -13.508 1.00 0.00 90 LYS A N 10
ATOM 15136 C CA . LYS A 1 90 ? 46.426 -5.230 -12.515 1.00 0.00 90 LYS A CA 10
ATOM 15137 C C . LYS A 1 90 ? 47.873 -5.021 -12.951 1.00 0.00 90 LYS A C 10
ATOM 15138 O O . LYS A 1 90 ? 48.333 -5.629 -13.918 1.00 0.00 90 LYS A O 10
ATOM 15157 N N . ILE A 1 91 ? 48.584 -4.160 -12.231 1.00 0.00 91 ILE A N 10
ATOM 15158 C CA . ILE A 1 91 ? 49.979 -3.874 -12.543 1.00 0.00 91 ILE A CA 10
ATOM 15159 C C . ILE A 1 91 ? 50.916 -4.598 -11.582 1.00 0.00 91 ILE A C 10
ATOM 15160 O O . ILE A 1 91 ? 50.998 -4.257 -10.401 1.00 0.00 91 ILE A O 10
ATOM 15176 N N . LYS A 1 92 ? 51.624 -5.598 -12.096 1.00 0.00 92 LYS A N 10
ATOM 15177 C CA . LYS A 1 92 ? 52.560 -6.369 -11.285 1.00 0.00 92 LYS A CA 10
ATOM 15178 C C . LYS A 1 92 ? 53.842 -5.582 -11.037 1.00 0.00 92 LYS A C 10
ATOM 15179 O O . LYS A 1 92 ? 54.381 -5.590 -9.931 1.00 0.00 92 LYS A O 10
ATOM 15198 N N . GLN A 1 93 ? 54.324 -4.902 -12.073 1.00 0.00 93 GLN A N 10
ATOM 15199 C CA . GLN A 1 93 ? 55.543 -4.110 -11.965 1.00 0.00 93 GLN A CA 10
ATOM 15200 C C . GLN A 1 93 ? 55.433 -3.093 -10.834 1.00 0.00 93 GLN A C 10
ATOM 15201 O O . GLN A 1 93 ? 56.439 -2.673 -10.263 1.00 0.00 93 GLN A O 10
ATOM 15215 N N . ALA A 1 94 ? 54.204 -2.701 -10.515 1.00 0.00 94 ALA A N 10
ATOM 15216 C CA . ALA A 1 94 ? 53.962 -1.735 -9.450 1.00 0.00 94 ALA A CA 10
ATOM 15217 C C . ALA A 1 94 ? 54.662 -2.152 -8.161 1.00 0.00 94 ALA A C 10
ATOM 15218 O O . ALA A 1 94 ? 55.060 -1.308 -7.358 1.00 0.00 94 ALA A O 10
ATOM 15225 N N . VAL A 1 95 ? 54.808 -3.459 -7.969 1.00 0.00 95 VAL A N 10
ATOM 15226 C CA . VAL A 1 95 ? 55.461 -3.988 -6.777 1.00 0.00 95 VAL A CA 10
ATOM 15227 C C . VAL A 1 95 ? 56.871 -3.429 -6.629 1.00 0.00 95 VAL A C 10
ATOM 15228 O O . VAL A 1 95 ? 57.382 -3.291 -5.518 1.00 0.00 95 VAL A O 10
ATOM 15241 N N . GLY A 1 96 ? 57.497 -3.108 -7.757 1.00 0.00 96 GLY A N 10
ATOM 15242 C CA . GLY A 1 96 ? 58.843 -2.567 -7.731 1.00 0.00 96 GLY A CA 10
ATOM 15243 C C . GLY A 1 96 ? 58.969 -1.370 -6.810 1.00 0.00 96 GLY A C 10
ATOM 15244 O O . GLY A 1 96 ? 60.017 -1.152 -6.202 1.00 0.00 96 GLY A O 10
ATOM 15248 N N . VAL A 1 97 ? 57.898 -0.589 -6.706 1.00 0.00 97 VAL A N 10
ATOM 15249 C CA . VAL A 1 97 ? 57.893 0.593 -5.853 1.00 0.00 97 VAL A CA 10
ATOM 15250 C C . VAL A 1 97 ? 58.075 0.214 -4.388 1.00 0.00 97 VAL A C 10
ATOM 15251 O O . VAL A 1 97 ? 58.626 0.983 -3.600 1.00 0.00 97 VAL A O 10
ATOM 15264 N N . ASP A 1 98 ? 57.608 -0.977 -4.028 1.00 0.00 98 ASP A N 10
ATOM 15265 C CA . ASP A 1 98 ? 57.719 -1.460 -2.657 1.00 0.00 98 ASP A CA 10
ATOM 15266 C C . ASP A 1 98 ? 59.168 -1.793 -2.315 1.00 0.00 98 ASP A C 10
ATOM 15267 O O . ASP A 1 98 ? 59.539 -1.869 -1.142 1.00 0.00 98 ASP A O 10
ATOM 15276 N N . LEU A 1 99 ? 59.983 -1.992 -3.345 1.00 0.00 99 LEU A N 10
ATOM 15277 C CA . LEU A 1 99 ? 61.392 -2.318 -3.154 1.00 0.00 99 LEU A CA 10
ATOM 15278 C C . LEU A 1 99 ? 62.161 -1.116 -2.615 1.00 0.00 99 LEU A C 10
ATOM 15279 O O . LEU A 1 99 ? 62.873 -1.219 -1.616 1.00 0.00 99 LEU A O 10
ATOM 15295 N N . TRP A 1 100 ? 62.012 0.022 -3.282 1.00 0.00 100 TRP A N 10
ATOM 15296 C CA . TRP A 1 100 ? 62.691 1.245 -2.869 1.00 0.00 100 TRP A CA 10
ATOM 15297 C C . TRP A 1 100 ? 62.074 1.805 -1.592 1.00 0.00 100 TRP A C 10
ATOM 15298 O O . TRP A 1 100 ? 62.746 2.478 -0.810 1.00 0.00 100 TRP A O 10
ATOM 15319 N N . LYS A 1 101 ? 60.792 1.524 -1.386 1.00 0.00 101 LYS A N 10
ATOM 15320 C CA . LYS A 1 101 ? 60.085 1.998 -0.202 1.00 0.00 101 LYS A CA 10
ATOM 15321 C C . LYS A 1 101 ? 60.722 1.446 1.069 1.00 0.00 101 LYS A C 10
ATOM 15322 O O . LYS A 1 101 ? 61.394 0.415 1.042 1.00 0.00 101 LYS A O 10
#

Sequence (101 aa):
MELAVIGKSEFVTGFRLAGISKVYETPDIPATESAVRSVLEDKSVGILVMHNDDIGNLPEVLRKNLNESVQPTVVALGGSGSGSTSLREKIKQAVGVDLWKMELAVIGKSEFVTGFRLAGISKVYETPDIPATESAVRSVLEDKSVGILVMHNDDIGNLPEVLRKNLNESVQPTVVALGGSGSGSTSLREKIKQAVGVDLWKMELAVIGKSEFVTGFRLAGISKVYETPDIPATESAVRSVLEDKSVGILVMHNDDIGNLPEVLRKNLNESVQPTVVALGGSGSGSTSLREKIKQAVGVDLWKMELAVIGKSEFVTGFRLAGISKVYETPDIPATESAVRSVLEDKSVGILVMHNDDIGNLPEVLRKNLNESVQPTVVALGGSGSGSTSLREKIKQAVGVDLWKMELAVIGKSEFVTGFRLAGISKVYETPDIPATESAVRSVLEDKSVGILVMHNDDIGNLPEVLRKNLNESVQPTVVALGGSGSGSTSLREKIKQAVGVDLWKMELAVIGKSEFVTGFRLAGISKVYETPDIPATESAVRSVLEDKSVGILVMHNDDIGNLPEVLRKNLNESVQPTVVALGGSGSGSTSLREKIKQAVGVDLWKMELAVIGKSEFVTGFRLAGISKVYETPDIPATESAVRSVLEDKSVGILVMHNDDIGNLPEVLRKNLNESVQPTVVALGGSGSGSTSLREKIKQAVGVDLWKMELAVIGKSEFVTGFRLAGISKVYETPDIPATESAVRSVLEDKSVGILVMHNDDIGNLPEVLRKNLNESVQPTVVALGGSGSGSTSLREKIKQAVGVDLWKMELAVIGKSEFVTGFRLAGISKVYETPDIPATESAVRSVLEDKSVGILVMHNDDIGNLPEVLRKNLNESVQPTVVALGGSGSGSTSLREKIKQAVGVDLWKMELAVIGKSEFVTGFRLAGISKVYETPDIPATESAVRSVLEDKSVGILVMHNDDIGNLPEVLRKNLNESVQPTVVALGGSGSGSTSLREKIKQAVGVDLWK

Radius of gyration: 20.58 Å; Cα contacts (8 Å, |Δi|>4): 127; chains: 1; bounding box: 71×38×27 Å

InterPro domains:
  IPR008218 ATPase, V1 complex, subunit F [PF01990] (4-91)
  IPR022944 ATPase, V1 complex, subunit F, bacterial/archaeal [MF_00312] (1-100)
  IPR036906 ATPase, V1 complex, subunit F superfamily [G3DSA:3.40.50.10580] (1-78)
  IPR036906 ATPase, V1 complex, subun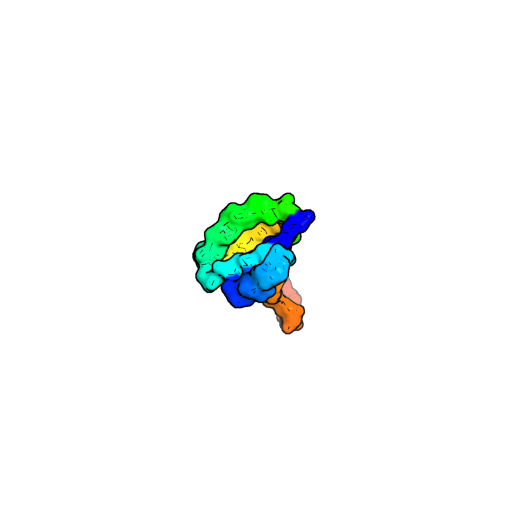it F superfamily [SSF159468] (3-100)

Secondary structure (DSSP, 8-state):
--EEEEE-HHHHHHHHHHT--EEEE--STTTHHHHHHHHHHHTSSSEEEEEHHHHTT-IIIIIHHHHHH--S-EEEE-TTSS---------SGGGHHHHH-

CATH classification: 3.40.50.10580

Foldseek 3Di:
DAAEEEDADVVVVVVVVVPRHHYYHDPDLVCVVVVVVVVVVCQVPAAYEYECVRQVSQCCHRVVVCVVVVRGHYHYPDADDDDDDDDDDDDPCVCVVVVVD